Protein 3LFH (pdb70)

Secondary structure (DSSP, 8-state):
-PPEEEEEEEETTHHHHHHHHHHHHH---SSEEEEEE-TT--HHHHHHHHHHHHHHHHTTT-EEEEEESSSSSHHHHHHHHHHHHH--EEEES--HHHHHHHHHSTTTS-HHHHHHHHHHHHHHT--B-/---EEEEEEEETTHHHHHHHHHHHHH---SSEEEEEE-TT--HHHHHHHHHHHHHHHHHTT-EEEEEES-SSHHHHHHHHHHHTTS-EEEE-S--HHHHHHHHHTTTTS-HHHHHHHHHHHHHHT-EEE-GGGHHHHHHTTS--/---EEEEEEEETTHHHHHHHHHHHHH-SPSSEEEEEE-TT--HHHHHHHHHHHHHHHHHTT-EEEEEESSSSSHHHHHHHHHHHHSS-EEE-S--HHHHHHHHHSTTTS-HHHHHHHHHHHHHHT--EE-GGG-/--EEEEEEEETTHHHHHHHHHHHHH---SSEEEEEE-TT--HHHHHHHHHHHHHHHHHTTPEEEEEESSSSSHHHHHHHHHHHHS--EEE-S--HHHHHHHHHTTTTS-HHHHHHHHHHHHHHT--B-/---EEEEEEEETTHHHHHHHHHHHHH---SSEEEEEE-TT--HHHHHHHHHHHHHHHHTTT-EEEEEESSSSSHHHHHHHHHHHHS-EEEE-S--HHHHHHHHHSTTTS-HHHHHHHHHHHHHHT--EE-HHHHHTT-/-EEEEEEEETTHHHHHHHHHHHHH---SSEEEEEE-TT--HHHHHHHHHHHHHHHHHTT-EEEEEESSSSSHHHHHHHHHHTTS-EEEE-S--HHHHHHHHHSTTTS-HHHHHHHHHHHHHHT--EE--

Radius of gyration: 28.39 Å; Cα contacts (8 Å, |Δi|>4): 1639; chains: 6; bounding box: 80×61×81 Å

Structure (mmCIF, N/CA/C/O backbone):
data_3LFH
#
_entry.id   3LFH
#
_cell.length_a   56.162
_cell.length_b   106.018
_cell.length_c   70.798
_cell.angle_alpha   90.00
_cell.angle_beta   114.41
_cell.angle_gamma   90.00
#
_symmetry.space_group_name_H-M   'P 1 21 1'
#
loop_
_entity.id
_entity.type
_entity.pdbx_description
1 polymer 'Phosphotransferase system, mannose/fructose-specific component IIA'
2 water water
#
loop_
_atom_site.group_PDB
_atom_site.id
_atom_site.type_symbol
_atom_site.label_atom_id
_atom_site.label_alt_id
_atom_site.label_comp_id
_atom_site.label_asym_id
_atom_site.label_entity_id
_atom_site.label_seq_id
_atom_site.pdbx_PDB_ins_code
_atom_site.Cartn_x
_atom_site.Cartn_y
_atom_site.Cartn_z
_atom_site.occupancy
_atom_site.B_iso_or_equiv
_atom_site.auth_seq_id
_atom_site.auth_comp_id
_atom_site.auth_asym_id
_atom_site.auth_atom_id
_atom_site.pdbx_PDB_model_num
ATOM 1 N N . MET A 1 1 ? 23.693 20.189 12.082 1.00 58.16 1 MET A N 1
ATOM 2 C CA . MET A 1 1 ? 22.714 21.083 11.475 1.00 54.58 1 MET A CA 1
ATOM 3 C C . MET A 1 1 ? 22.820 21.055 9.953 1.00 48.80 1 MET A C 1
ATOM 4 O O . MET A 1 1 ? 23.916 21.131 9.400 1.00 53.04 1 MET A O 1
ATOM 9 N N . LYS A 1 2 ? 21.683 20.943 9.274 1.00 50.42 2 LYS A N 1
ATOM 10 C CA . LYS A 1 2 ? 21.677 21.002 7.816 1.00 50.51 2 LYS A CA 1
ATOM 11 C C . LYS A 1 2 ? 22.149 22.373 7.333 1.00 46.02 2 LYS A C 1
ATOM 12 O O . LYS A 1 2 ? 21.968 23.373 8.026 1.00 43.42 2 LYS A O 1
ATOM 18 N N . GLU A 1 3 ? 22.779 22.410 6.163 1.00 39.67 3 GLU A N 1
ATOM 19 C CA . GLU A 1 3 ? 23.156 23.679 5.548 1.00 45.44 3 GLU A CA 1
ATOM 20 C C . GLU A 1 3 ? 21.890 24.392 5.078 1.00 38.11 3 GLU A C 1
ATOM 21 O O . GLU A 1 3 ? 20.949 23.758 4.614 1.00 35.38 3 GLU A O 1
ATOM 23 N N . LYS A 1 4 ? 21.865 25.710 5.207 1.00 39.14 4 LYS A N 1
ATOM 24 C CA . LYS A 1 4 ? 20.653 26.458 4.876 1.00 35.13 4 LYS A CA 1
ATOM 25 C C . LYS A 1 4 ? 20.726 27.113 3.497 1.00 33.90 4 LYS A C 1
ATOM 26 O O . LYS A 1 4 ? 21.808 27.359 2.963 1.00 34.73 4 LYS A O 1
ATOM 32 N N . PHE A 1 5 ? 19.565 27.396 2.917 1.00 30.24 5 PHE A N 1
ATOM 33 C CA . PHE A 1 5 ? 19.511 28.091 1.643 1.00 28.46 5 PHE A CA 1
ATOM 34 C C . PHE A 1 5 ? 18.479 29.192 1.822 1.00 31.74 5 PHE A C 1
ATOM 35 O O . PHE A 1 5 ? 17.402 28.942 2.371 1.00 31.15 5 PHE A O 1
ATOM 43 N N . VAL A 1 6 ? 18.817 30.408 1.399 1.00 24.57 6 VAL A N 1
ATOM 44 C CA . VAL A 1 6 ? 17.904 31.544 1.560 1.00 25.96 6 VAL A CA 1
ATOM 45 C C . VAL A 1 6 ? 17.330 31.952 0.212 1.00 30.55 6 VAL A C 1
ATOM 46 O O . VAL A 1 6 ? 18.070 32.250 -0.726 1.00 29.17 6 VAL A O 1
ATOM 50 N N . LEU A 1 7 ? 16.004 31.955 0.113 1.00 23.54 7 LEU A N 1
ATOM 51 C CA . LEU A 1 7 ? 15.341 32.372 -1.108 1.00 22.41 7 LEU A CA 1
ATOM 52 C C . LEU A 1 7 ? 14.699 33.715 -0.800 1.00 29.67 7 LEU A C 1
ATOM 53 O O . LEU A 1 7 ? 13.925 33.818 0.149 1.00 28.61 7 LEU A O 1
ATOM 58 N N . ILE A 1 8 ? 15.056 34.746 -1.563 1.00 23.16 8 ILE A N 1
ATOM 59 C CA . ILE A 1 8 ? 14.453 36.065 -1.385 1.00 24.94 8 ILE A CA 1
ATOM 60 C C . ILE A 1 8 ? 13.382 36.277 -2.456 1.00 25.97 8 ILE A C 1
ATOM 61 O O . ILE A 1 8 ? 13.667 36.201 -3.651 1.00 26.24 8 ILE A O 1
ATOM 66 N N . ILE A 1 9 ? 12.140 36.524 -2.035 1.00 22.56 9 ILE A N 1
ATOM 67 C CA . ILE A 1 9 ? 11.054 36.699 -2.994 1.00 22.17 9 ILE A CA 1
ATOM 68 C C . ILE A 1 9 ? 10.423 38.060 -2.712 1.00 25.34 9 ILE A C 1
ATOM 69 O O . ILE A 1 9 ? 9.959 38.312 -1.601 1.00 25.85 9 ILE A O 1
ATOM 74 N N . THR A 1 10 ? 10.445 38.943 -3.704 1.00 25.03 10 THR A N 1
ATOM 75 C CA . THR A 1 10 ? 10.013 40.324 -3.503 1.00 23.68 10 THR A CA 1
ATOM 76 C C . THR A 1 10 ? 9.388 40.899 -4.761 1.00 22.50 10 THR A C 1
ATOM 77 O O . THR A 1 10 ? 9.437 40.289 -5.826 1.00 23.68 10 THR A O 1
ATOM 81 N N . HIS A 1 11 ? 8.825 42.097 -4.640 1.00 21.19 11 HIS A N 1
ATOM 82 C CA . HIS A 1 11 ? 8.383 42.847 -5.812 1.00 26.51 11 HIS A CA 1
ATOM 83 C C . HIS A 1 11 ? 9.561 43.431 -6.593 1.00 28.39 11 HIS A C 1
ATOM 84 O O . HIS A 1 11 ? 10.522 43.941 -6.005 1.00 23.41 11 HIS A O 1
ATOM 91 N N . GLY A 1 12 ? 9.485 43.369 -7.917 1.00 24.78 12 GLY A N 1
ATOM 92 C CA . GLY A 1 12 ? 10.519 43.960 -8.760 1.00 28.79 12 GLY A CA 1
ATOM 93 C C . GLY A 1 12 ? 11.949 43.610 -8.353 1.00 26.36 12 GLY A C 1
ATOM 94 O O . GLY A 1 12 ? 12.228 42.495 -7.945 1.00 24.89 12 GLY A O 1
ATOM 95 N N . ASP A 1 13 ? 12.855 44.576 -8.479 1.00 24.40 13 ASP A N 1
ATOM 96 C CA . ASP A 1 13 ? 14.273 44.350 -8.216 1.00 26.48 13 ASP A CA 1
ATOM 97 C C . ASP A 1 13 ? 14.653 44.527 -6.755 1.00 25.70 13 ASP A C 1
ATOM 98 O O . ASP A 1 13 ? 15.839 44.678 -6.439 1.00 26.14 13 ASP A O 1
ATOM 103 N N . PHE A 1 14 ? 13.674 44.526 -5.854 1.00 21.21 14 PHE A N 1
ATOM 104 C CA . PHE A 1 14 ? 14.002 44.776 -4.452 1.00 24.24 14 PHE A CA 1
ATOM 105 C C . PHE A 1 14 ? 14.962 43.713 -3.913 1.00 23.64 14 PHE A C 1
ATOM 106 O O . PHE A 1 14 ? 16.012 44.051 -3.357 1.00 22.24 14 PHE A O 1
ATOM 114 N N . GLY A 1 15 ? 14.609 42.441 -4.077 1.00 24.74 15 GLY A N 1
ATOM 115 C CA . GLY A 1 15 ? 15.464 41.359 -3.578 1.00 23.10 15 GLY A CA 1
ATOM 116 C C . GLY A 1 15 ? 16.846 41.366 -4.216 1.00 24.36 15 GLY A C 1
ATOM 117 O O . GLY A 1 15 ? 17.880 41.174 -3.537 1.00 22.54 15 GLY A O 1
ATOM 118 N N . LYS A 1 16 ? 16.881 41.581 -5.523 1.00 25.00 16 LYS A N 1
ATOM 119 C CA . LYS A 1 16 ? 18.152 41.664 -6.240 1.00 28.31 16 LYS A CA 1
ATOM 120 C C . LYS A 1 16 ? 19.016 42.763 -5.647 1.00 27.51 16 LYS A C 1
ATOM 121 O O . LYS A 1 16 ? 20.211 42.569 -5.375 1.00 24.58 16 LYS A O 1
ATOM 125 N N . GLY A 1 17 ? 18.411 43.929 -5.445 1.00 23.85 17 GLY A N 1
ATOM 126 C CA . GLY A 1 17 ? 19.146 45.063 -4.914 1.00 23.60 17 GLY A CA 1
ATOM 127 C C . GLY A 1 17 ? 19.548 44.890 -3.462 1.00 24.31 17 GLY A C 1
ATOM 128 O O . GLY A 1 17 ? 20.649 45.293 -3.059 1.00 23.17 17 GLY A O 1
ATOM 129 N N . LEU A 1 18 ? 18.661 44.303 -2.661 1.00 22.03 18 LEU A N 1
ATOM 130 C CA . LEU A 1 18 ? 18.969 44.037 -1.258 1.00 22.72 18 LEU A CA 1
ATOM 131 C C . LEU A 1 18 ? 20.179 43.121 -1.146 1.00 24.34 18 LEU A C 1
ATOM 132 O O . LEU A 1 18 ? 21.076 43.359 -0.319 1.00 23.83 18 LEU A O 1
ATOM 137 N N . LEU A 1 19 ? 20.201 42.069 -1.958 1.00 22.28 19 LEU A N 1
ATOM 138 C CA . LEU A 1 19 ? 21.346 41.143 -1.931 1.00 25.05 19 LEU A CA 1
ATOM 139 C C . LEU A 1 19 ? 22.637 41.853 -2.362 1.00 26.20 19 LEU A C 1
ATOM 140 O O . LEU A 1 19 ? 23.677 41.719 -1.706 1.00 24.84 19 LEU A O 1
ATOM 145 N N . SER A 1 20 ? 22.567 42.594 -3.465 1.00 24.49 20 SER A N 1
ATOM 146 C CA . SER A 1 20 ? 23.689 43.443 -3.919 1.00 26.25 20 SER A CA 1
ATOM 147 C C . SER A 1 20 ? 24.252 44.298 -2.792 1.00 26.71 20 SER A C 1
ATOM 148 O O . SER A 1 20 ? 25.473 44.311 -2.559 1.00 24.94 20 SER A O 1
ATOM 151 N N . GLY A 1 21 ? 23.367 45.019 -2.103 1.00 22.82 21 GLY A N 1
ATOM 152 C CA . GLY A 1 21 ? 23.725 45.848 -0.966 1.00 24.46 21 GLY A CA 1
ATOM 153 C C . GLY A 1 21 ? 24.391 45.086 0.168 1.00 23.37 21 GLY A C 1
ATOM 154 O O . GLY A 1 21 ? 25.423 45.521 0.713 1.00 21.56 21 GLY A O 1
ATOM 155 N N . ALA A 1 22 ? 23.790 43.964 0.552 1.00 22.26 22 ALA A N 1
ATOM 156 C CA . ALA A 1 22 ? 24.382 43.106 1.578 1.00 24.64 22 ALA A CA 1
ATOM 157 C C . ALA A 1 22 ? 25.771 42.644 1.166 1.00 24.31 22 ALA A C 1
ATOM 158 O O . ALA A 1 22 ? 26.670 42.565 1.999 1.00 25.92 22 ALA A O 1
ATOM 160 N N . GLU A 1 23 ? 25.941 42.342 -0.115 1.00 22.19 23 GLU A N 1
ATOM 161 C CA . GLU A 1 23 ? 27.213 41.795 -0.584 1.00 23.73 23 GLU A CA 1
ATOM 162 C C . GLU A 1 23 ? 28.323 42.847 -0.589 1.00 24.23 23 GLU A C 1
ATOM 163 O O . GLU A 1 23 ? 29.501 42.499 -0.465 1.00 23.65 23 GLU A O 1
ATOM 169 N N . VAL A 1 24 ? 27.952 44.125 -0.715 1.00 21.61 24 VAL A N 1
ATOM 170 C CA . VAL A 1 24 ? 28.914 45.221 -0.485 1.00 21.05 24 VAL A CA 1
ATOM 171 C C . VAL A 1 24 ? 29.482 45.122 0.932 1.00 26.06 24 VAL A C 1
ATOM 172 O O . VAL A 1 24 ? 30.665 45.350 1.162 1.00 24.81 24 VAL A O 1
ATOM 176 N N . ILE A 1 25 ? 28.629 44.764 1.883 1.00 20.87 25 ILE A N 1
ATOM 177 C CA . ILE A 1 25 ? 29.014 44.690 3.273 1.00 21.28 25 ILE A CA 1
ATOM 178 C C . ILE A 1 25 ? 29.772 43.399 3.615 1.00 21.84 25 ILE A C 1
ATOM 179 O O . ILE A 1 25 ? 30.835 43.471 4.222 1.00 24.24 25 ILE A O 1
ATOM 184 N N . ILE A 1 26 ? 29.234 42.242 3.220 1.00 20.98 26 ILE A N 1
ATOM 185 C CA . ILE A 1 26 ? 29.773 40.946 3.681 1.00 23.09 26 ILE A CA 1
ATOM 186 C C . ILE A 1 26 ? 30.338 40.028 2.595 1.00 20.11 26 ILE A C 1
ATOM 187 O O . ILE A 1 26 ? 30.688 38.867 2.862 1.00 23.93 26 ILE A O 1
ATOM 192 N N . GLY A 1 27 ? 30.467 40.542 1.380 1.00 22.72 27 GLY A N 1
ATOM 193 C CA . GLY A 1 27 ? 30.997 39.761 0.278 1.00 25.42 27 GLY A CA 1
ATOM 194 C C . GLY A 1 27 ? 29.981 38.885 -0.436 1.00 26.44 27 GLY A C 1
ATOM 195 O O . GLY A 1 27 ? 28.846 38.709 0.035 1.00 24.06 27 GLY A O 1
ATOM 196 N N . LYS A 1 28 ? 30.398 38.330 -1.573 1.00 24.71 28 LYS A N 1
ATOM 197 C CA . LYS A 1 28 ? 29.520 37.523 -2.420 1.00 28.16 28 LYS A CA 1
ATOM 198 C C . LYS A 1 28 ? 29.005 36.286 -1.703 1.00 31.86 28 LYS A C 1
ATOM 199 O O . LYS A 1 28 ? 29.776 35.539 -1.084 1.00 28.75 28 LYS A O 1
ATOM 205 N N . GLN A 1 29 ? 27.701 36.068 -1.822 1.00 28.92 29 GLN A N 1
ATOM 206 C CA . GLN A 1 29 ? 27.020 34.960 -1.170 1.00 31.06 29 GLN A CA 1
ATOM 207 C C . GLN A 1 29 ? 26.850 33.772 -2.097 1.00 32.66 29 GLN A C 1
ATOM 208 O O . GLN A 1 29 ? 26.637 33.934 -3.300 1.00 37.03 29 GLN A O 1
ATOM 214 N N . GLU A 1 30 ? 26.947 32.583 -1.516 1.00 29.50 30 GLU A N 1
ATOM 215 C CA . GLU A 1 30 ? 26.434 31.375 -2.131 1.00 37.65 30 GLU A CA 1
ATOM 216 C C . GLU A 1 30 ? 25.192 31.013 -1.313 1.00 33.43 30 GLU A C 1
ATOM 217 O O . GLU A 1 30 ? 24.990 31.540 -0.216 1.00 42.61 30 GLU A O 1
ATOM 220 N N . ASN A 1 31 ? 24.358 30.134 -1.838 1.00 39.51 31 ASN A N 1
ATOM 221 C CA . ASN A 1 31 ? 23.195 29.699 -1.078 1.00 36.93 31 ASN A CA 1
ATOM 222 C C . ASN A 1 31 ? 22.183 30.822 -0.800 1.00 29.71 31 ASN A C 1
ATOM 223 O O . ASN A 1 31 ? 21.430 30.740 0.163 1.00 29.35 31 ASN A O 1
ATOM 228 N N . VAL A 1 32 ? 22.193 31.865 -1.626 1.00 28.30 32 VAL A N 1
ATOM 229 C CA . VAL A 1 32 ? 21.114 32.861 -1.622 1.00 31.31 32 VAL A CA 1
ATOM 230 C C . VAL A 1 32 ? 20.647 33.067 -3.054 1.00 34.86 32 VAL A C 1
ATOM 231 O O . VAL A 1 32 ? 21.463 33.285 -3.953 1.00 33.71 32 VAL A O 1
ATOM 235 N N . HIS A 1 33 ? 19.339 32.989 -3.275 1.00 27.26 33 HIS A N 1
ATOM 236 C CA . HIS A 1 33 ? 18.795 33.218 -4.596 1.00 27.40 33 HIS A CA 1
ATOM 237 C C . HIS A 1 33 ? 17.668 34.249 -4.496 1.00 27.69 33 HIS A C 1
ATOM 238 O O . HIS A 1 33 ? 16.955 34.287 -3.499 1.00 27.98 33 HIS A O 1
ATOM 245 N N . THR A 1 34 ? 17.517 35.075 -5.524 1.00 24.48 34 THR A N 1
ATOM 246 C CA . THR A 1 34 ? 16.453 36.074 -5.531 1.00 21.46 34 THR A CA 1
ATOM 247 C C . THR A 1 34 ? 15.477 35.848 -6.680 1.00 29.60 34 THR A C 1
ATOM 248 O O . THR A 1 34 ? 15.865 35.489 -7.794 1.00 23.85 34 THR A O 1
ATOM 252 N N . VAL A 1 35 ? 14.202 36.065 -6.383 1.00 24.65 35 VAL A N 1
ATOM 253 C CA . VAL A 1 35 ? 13.144 35.977 -7.373 1.00 21.59 35 VAL A CA 1
ATOM 254 C C . VAL A 1 35 ? 12.331 37.255 -7.224 1.00 21.09 35 VAL A C 1
ATOM 255 O O . VAL A 1 35 ? 11.883 37.578 -6.129 1.00 25.79 35 VAL A O 1
ATOM 259 N N . GLY A 1 36 ? 12.171 37.989 -8.314 1.00 23.66 36 GLY A N 1
ATOM 260 C CA . GLY A 1 36 ? 11.413 39.224 -8.281 1.00 26.48 36 GLY A CA 1
ATOM 261 C C . GLY A 1 36 ? 10.140 39.127 -9.096 1.00 29.84 36 GLY A C 1
ATOM 262 O O . GLY A 1 36 ? 10.150 38.626 -10.220 1.00 31.48 36 GLY A O 1
ATOM 263 N N . LEU A 1 37 ? 9.041 39.605 -8.523 1.00 23.98 37 LEU A N 1
ATOM 264 C CA . LEU A 1 37 ? 7.775 39.689 -9.252 1.00 29.54 37 LEU A CA 1
ATOM 265 C C . LEU A 1 37 ? 7.614 41.067 -9.874 1.00 24.78 37 LEU A C 1
ATOM 266 O O . LEU A 1 37 ? 7.441 42.064 -9.175 1.00 25.80 37 LEU A O 1
ATOM 271 N N . ASN A 1 38 ? 7.670 41.114 -11.201 1.00 29.99 38 ASN A N 1
ATOM 272 C CA . ASN A 1 38 ? 7.550 42.358 -11.951 1.00 29.89 38 ASN A CA 1
ATOM 273 C C . ASN A 1 38 ? 6.133 42.544 -12.485 1.00 27.96 38 ASN A C 1
ATOM 274 O O . ASN A 1 38 ? 5.392 41.576 -12.606 1.00 26.19 38 ASN A O 1
ATOM 279 N N . LEU A 1 39 ? 5.743 43.779 -12.781 1.00 30.72 39 LEU A N 1
ATOM 280 C CA . LEU A 1 39 ? 4.496 43.978 -13.518 1.00 29.54 39 LEU A CA 1
ATOM 281 C C . LEU A 1 39 ? 4.605 43.164 -14.787 1.00 30.17 39 LEU A C 1
ATOM 282 O O . LEU A 1 39 ? 5.647 43.198 -15.460 1.00 27.95 39 LEU A O 1
ATOM 287 N N . GLY A 1 40 ? 3.543 42.432 -15.119 1.00 31.21 40 GLY A N 1
ATOM 288 C CA . GLY A 1 40 ? 3.530 41.638 -16.330 1.00 31.77 40 GLY A CA 1
ATOM 289 C C . GLY A 1 40 ? 3.976 40.199 -16.132 1.00 32.01 40 GLY A C 1
ATOM 290 O O . GLY A 1 40 ? 3.933 39.407 -17.072 1.00 31.68 40 GLY A O 1
ATOM 291 N N . ASP A 1 41 ? 4.421 39.855 -14.922 1.00 28.68 41 ASP A N 1
ATOM 292 C CA . ASP A 1 41 ? 4.743 38.468 -14.607 1.00 29.69 41 ASP A CA 1
ATOM 293 C C . ASP A 1 41 ? 3.475 37.727 -14.222 1.00 31.39 41 ASP A C 1
ATOM 294 O O . ASP A 1 41 ? 2.669 38.237 -13.445 1.00 34.76 41 ASP A O 1
ATOM 299 N N . ASN A 1 42 ? 3.301 36.526 -14.757 1.00 32.20 42 ASN A N 1
ATOM 300 C CA . ASN A 1 42 ? 2.201 35.670 -14.333 1.00 32.64 42 ASN A CA 1
ATOM 301 C C . ASN A 1 42 ? 2.569 34.964 -13.029 1.00 27.90 42 ASN A C 1
ATOM 302 O O . ASN A 1 42 ? 3.553 34.233 -12.968 1.00 29.64 42 ASN A O 1
ATOM 307 N N . ILE A 1 43 ? 1.775 35.188 -11.986 1.00 29.82 43 ILE A N 1
ATOM 308 C CA . ILE A 1 43 ? 2.113 34.710 -10.649 1.00 26.61 43 ILE A CA 1
ATOM 309 C C . ILE A 1 43 ? 2.224 33.201 -10.600 1.00 32.86 43 ILE A C 1
ATOM 310 O O . ILE A 1 43 ? 3.009 32.659 -9.825 1.00 31.45 43 ILE A O 1
ATOM 315 N N . GLU A 1 44 ? 1.426 32.512 -11.416 1.00 31.83 44 GLU A N 1
ATOM 316 C CA . GLU A 1 44 ? 1.463 31.054 -11.420 1.00 34.60 44 GLU A CA 1
ATOM 317 C C . GLU A 1 44 ? 2.738 30.544 -12.084 1.00 33.22 44 GLU A C 1
ATOM 318 O O . GLU A 1 44 ? 3.285 29.513 -11.696 1.00 34.75 44 GLU A O 1
ATOM 324 N N . VAL A 1 45 ? 3.220 31.273 -13.082 1.00 33.11 45 VAL A N 1
ATOM 325 C CA . VAL A 1 45 ? 4.503 30.936 -13.696 1.00 33.43 45 VAL A CA 1
ATOM 326 C C . VAL A 1 45 ? 5.642 31.120 -12.693 1.00 36.92 45 VAL A C 1
ATOM 327 O O . VAL A 1 45 ? 6.528 30.267 -12.570 1.00 36.16 45 VAL A O 1
ATOM 331 N N . VAL A 1 46 ? 5.602 32.226 -11.955 1.00 31.75 46 VAL A N 1
ATOM 332 C CA . VAL A 1 46 ? 6.620 32.493 -10.943 1.00 30.32 46 VAL A CA 1
ATOM 333 C C . VAL A 1 46 ? 6.532 31.467 -9.818 1.00 32.27 46 VAL A C 1
ATOM 334 O O . VAL A 1 46 ? 7.554 30.995 -9.315 1.00 30.31 46 VAL A O 1
ATOM 338 N N . ARG A 1 47 ? 5.311 31.096 -9.440 1.00 31.48 47 ARG A N 1
ATOM 339 C CA . ARG A 1 47 ? 5.134 30.115 -8.375 1.00 32.17 47 ARG A CA 1
ATOM 340 C C . ARG A 1 47 ? 5.802 28.791 -8.753 1.00 34.40 47 ARG A C 1
ATOM 341 O O . ARG A 1 47 ? 6.483 28.165 -7.943 1.00 31.66 47 ARG A O 1
ATOM 349 N N . LYS A 1 48 ? 5.605 28.368 -9.996 1.00 36.29 48 LYS A N 1
ATOM 350 C CA . LYS A 1 48 ? 6.170 27.099 -10.446 1.00 40.63 48 LYS A CA 1
ATOM 351 C C . LYS A 1 48 ? 7.696 27.141 -10.484 1.00 38.49 48 LYS A C 1
ATOM 352 O O . LYS A 1 48 ? 8.359 26.140 -10.206 1.00 38.80 48 LYS A O 1
ATOM 356 N N . GLU A 1 49 ? 8.255 28.303 -10.821 1.00 37.32 49 GLU A N 1
ATOM 357 C CA . GLU A 1 49 ? 9.706 28.475 -10.812 1.00 37.13 49 GLU A CA 1
ATOM 358 C C . GLU A 1 49 ? 10.273 28.417 -9.394 1.00 36.59 49 GLU A C 1
ATOM 359 O O . GLU A 1 49 ? 11.334 27.830 -9.155 1.00 35.45 49 GLU A O 1
ATOM 361 N N . VAL A 1 50 ? 9.571 29.044 -8.456 1.00 34.84 50 VAL A N 1
ATOM 362 C CA . VAL A 1 50 ? 9.973 29.010 -7.058 1.00 30.56 50 VAL A CA 1
ATOM 363 C C . VAL A 1 50 ? 9.907 27.566 -6.545 1.00 36.08 50 VAL A C 1
ATOM 364 O O . VAL A 1 50 ? 10.819 27.088 -5.874 1.00 31.50 50 VAL A O 1
ATOM 368 N N . GLU A 1 51 ? 8.830 26.865 -6.877 1.00 32.51 51 GLU A N 1
ATOM 369 C CA . GLU A 1 51 ? 8.697 25.486 -6.434 1.00 35.01 51 GLU A CA 1
ATOM 370 C C . GLU A 1 51 ? 9.853 24.642 -6.970 1.00 32.76 51 GLU A C 1
ATOM 371 O O . GLU A 1 51 ? 10.419 23.808 -6.258 1.00 34.95 51 GLU A O 1
ATOM 377 N N . LYS A 1 52 ? 10.201 24.875 -8.229 1.00 38.71 52 LYS A N 1
ATOM 378 C CA . LYS A 1 52 ? 11.318 24.187 -8.866 1.00 40.34 52 LYS A CA 1
ATOM 379 C C . LYS A 1 52 ? 12.585 24.348 -8.026 1.00 37.33 52 LYS A C 1
ATOM 380 O O . LYS A 1 52 ? 13.323 23.382 -7.787 1.00 39.27 52 LYS A O 1
ATOM 386 N N . ILE A 1 53 ? 12.841 25.576 -7.585 1.00 39.39 53 ILE A N 1
ATOM 387 C CA . ILE A 1 53 ? 14.034 25.867 -6.791 1.00 36.75 53 ILE A CA 1
ATOM 388 C C . ILE A 1 53 ? 14.008 25.157 -5.447 1.00 36.92 53 ILE A C 1
ATOM 389 O O . ILE A 1 53 ? 15.022 24.629 -4.990 1.00 37.68 53 ILE A O 1
ATOM 394 N N . ILE A 1 54 ? 12.843 25.146 -4.810 1.00 37.03 54 ILE A N 1
ATOM 395 C CA . ILE A 1 54 ? 12.727 24.560 -3.482 1.00 34.81 54 ILE A CA 1
ATOM 396 C C . ILE A 1 54 ? 12.959 23.044 -3.514 1.00 38.06 54 ILE A C 1
ATOM 397 O O . ILE A 1 54 ? 13.741 22.513 -2.723 1.00 36.92 54 ILE A O 1
ATOM 402 N N . LYS A 1 55 ? 12.287 22.362 -4.435 1.00 39.70 55 LYS A N 1
ATOM 403 C CA . LYS A 1 55 ? 12.485 20.927 -4.614 1.00 42.08 55 LYS A CA 1
ATOM 404 C C . LYS A 1 55 ? 13.960 20.607 -4.844 1.00 43.33 55 LYS A C 1
ATOM 405 O O . LYS A 1 55 ? 14.523 19.720 -4.197 1.00 47.95 55 LYS A O 1
ATOM 411 N N . GLU A 1 56 ? 14.589 21.338 -5.760 1.00 41.62 56 GLU A N 1
ATOM 412 C CA . GLU A 1 56 ? 16.002 21.121 -6.063 1.00 44.06 56 GLU A CA 1
ATOM 413 C C . GLU A 1 56 ? 16.876 21.218 -4.820 1.00 48.40 56 GLU A C 1
ATOM 414 O O . GLU A 1 56 ? 17.792 20.421 -4.631 1.00 46.88 56 GLU A O 1
ATOM 416 N N . LYS A 1 57 ? 16.592 22.201 -3.973 1.00 44.25 57 LYS A N 1
ATOM 417 C CA . LYS A 1 57 ? 17.386 22.413 -2.772 1.00 42.94 57 LYS A CA 1
ATOM 418 C C . LYS A 1 57 ? 17.072 21.389 -1.690 1.00 44.54 57 LYS A C 1
ATOM 419 O O . LYS A 1 57 ? 17.964 20.937 -0.981 1.00 48.27 57 LYS A O 1
ATOM 425 N N . LEU A 1 58 ? 15.805 21.018 -1.564 1.00 43.73 58 LEU A N 1
ATOM 426 C CA . LEU A 1 58 ? 15.442 19.969 -0.629 1.00 48.51 58 LEU A CA 1
ATOM 427 C C . LEU A 1 58 ? 16.181 18.693 -1.022 1.00 50.06 58 LEU A C 1
ATOM 428 O O . LEU A 1 58 ? 16.754 18.014 -0.170 1.00 49.50 58 LEU A O 1
ATOM 433 N N . GLN A 1 59 ? 16.183 18.396 -2.321 1.00 48.49 59 GLN A N 1
ATOM 434 C CA . GLN A 1 59 ? 16.886 17.231 -2.856 1.00 52.35 59 GLN A CA 1
ATOM 435 C C . GLN A 1 59 ? 18.394 17.294 -2.613 1.00 55.59 59 GLN A C 1
ATOM 436 O O . GLN A 1 59 ? 19.092 16.293 -2.764 1.00 60.39 59 GLN A O 1
ATOM 438 N N . GLU A 1 60 ? 18.895 18.470 -2.245 1.00 51.85 60 GLU A N 1
ATOM 439 C CA . GLU A 1 60 ? 20.296 18.613 -1.865 1.00 54.62 60 GLU A CA 1
ATOM 440 C C . GLU A 1 60 ? 20.431 18.581 -0.349 1.00 48.08 60 GLU A C 1
ATOM 441 O O . GLU A 1 60 ? 21.472 18.928 0.197 1.00 51.43 60 GLU A O 1
ATOM 447 N N . ASP A 1 61 ? 19.356 18.173 0.317 1.00 51.92 61 ASP A N 1
ATOM 448 C CA . ASP A 1 61 ? 19.319 18.076 1.773 1.00 52.94 61 ASP A CA 1
ATOM 449 C C . ASP A 1 61 ? 19.557 19.425 2.452 1.00 55.23 61 ASP A C 1
ATOM 450 O O . ASP A 1 61 ? 20.237 19.504 3.479 1.00 56.07 61 ASP A O 1
ATOM 455 N N . LYS A 1 62 ? 18.996 20.485 1.878 1.00 51.16 62 LYS A N 1
ATOM 456 C CA . LYS A 1 62 ? 19.140 21.813 2.458 1.00 43.99 62 LYS A CA 1
ATOM 457 C C . LYS A 1 62 ? 17.888 22.236 3.213 1.00 36.56 62 LYS A C 1
ATOM 458 O O . LYS A 1 62 ? 16.779 21.815 2.883 1.00 41.28 62 LYS A O 1
ATOM 464 N N . GLU A 1 63 ? 18.082 23.056 4.239 1.00 36.89 63 GLU A N 1
ATOM 465 C CA . GLU A 1 63 ? 16.980 23.656 4.966 1.00 40.74 63 GLU A CA 1
ATOM 466 C C . GLU A 1 63 ? 16.724 25.034 4.365 1.00 40.92 63 GLU A C 1
ATOM 467 O O . GLU A 1 63 ? 17.660 25.811 4.176 1.00 37.23 63 GLU A O 1
ATOM 473 N N . ILE A 1 64 ? 15.464 25.337 4.078 1.00 37.44 64 ILE A N 1
ATOM 474 C CA . ILE A 1 64 ? 15.141 26.529 3.299 1.00 35.45 64 ILE A CA 1
ATOM 475 C C . ILE A 1 64 ? 14.442 27.605 4.115 1.00 36.53 64 ILE A C 1
ATOM 476 O O . ILE A 1 64 ? 13.475 27.332 4.833 1.00 30.03 64 ILE A O 1
ATOM 481 N N . ILE A 1 65 ? 14.972 28.824 4.018 1.00 27.55 65 ILE A N 1
ATOM 482 C CA . ILE A 1 65 ? 14.358 30.006 4.603 1.00 29.28 65 ILE A CA 1
ATOM 483 C C . ILE A 1 65 ? 13.899 30.907 3.468 1.00 29.97 65 ILE A C 1
ATOM 484 O O . ILE A 1 65 ? 14.680 31.262 2.583 1.00 28.81 65 ILE A O 1
ATOM 489 N N . ILE A 1 66 ? 12.631 31.291 3.482 1.00 27.43 66 ILE A N 1
ATOM 490 C CA . ILE A 1 66 ? 12.169 32.244 2.494 1.00 27.16 66 ILE A CA 1
ATOM 491 C C . ILE A 1 66 ? 12.002 33.591 3.162 1.00 29.42 66 ILE A C 1
ATOM 492 O O . ILE A 1 66 ? 11.312 33.715 4.178 1.00 25.37 66 ILE A O 1
ATOM 497 N N . VAL A 1 67 ? 12.656 34.602 2.604 1.00 25.16 67 VAL A N 1
ATOM 498 C CA A VAL A 1 67 ? 12.523 35.949 3.103 0.40 22.01 67 VAL A CA 1
ATOM 499 C CA B VAL A 1 67 ? 12.501 35.957 3.117 0.60 21.99 67 VAL A CA 1
ATOM 500 C C . VAL A 1 67 ? 11.701 36.769 2.102 1.00 21.46 67 VAL A C 1
ATOM 501 O O . VAL A 1 67 ? 11.962 36.729 0.903 1.00 24.36 67 VAL A O 1
ATOM 508 N N . VAL A 1 68 ? 10.703 37.498 2.587 1.00 22.50 68 VAL A N 1
ATOM 509 C CA A VAL A 1 68 ? 9.843 38.232 1.661 0.42 21.03 68 VAL A CA 1
ATOM 510 C CA B VAL A 1 68 ? 9.744 38.205 1.737 0.58 21.01 68 VAL A CA 1
ATOM 511 C C . VAL A 1 68 ? 9.749 39.697 2.036 1.00 21.20 68 VAL A C 1
ATOM 512 O O . VAL A 1 68 ? 9.999 40.082 3.169 1.00 21.14 68 VAL A O 1
ATOM 519 N N . ASP A 1 69 ? 9.425 40.524 1.048 1.00 24.84 69 ASP A N 1
ATOM 520 C CA . ASP A 1 69 ? 9.456 41.967 1.278 1.00 25.53 69 ASP A CA 1
ATOM 521 C C . ASP A 1 69 ? 8.310 42.483 2.139 1.00 22.82 69 ASP A C 1
ATOM 522 O O . ASP A 1 69 ? 8.512 43.307 3.021 1.00 22.93 69 ASP A O 1
ATOM 527 N N . LEU A 1 70 ? 7.113 41.975 1.884 1.00 26.13 70 LEU A N 1
ATOM 528 C CA . LEU A 1 70 ? 5.912 42.627 2.363 1.00 25.25 70 LEU A CA 1
ATOM 529 C C . LEU A 1 70 ? 4.923 41.556 2.776 1.00 30.36 70 LEU A C 1
ATOM 530 O O . LEU A 1 70 ? 4.702 40.600 2.032 1.00 34.06 70 LEU A O 1
ATOM 535 N N . PHE A 1 71 ? 4.339 41.706 3.959 1.00 24.85 71 PHE A N 1
ATOM 536 C CA . PHE A 1 71 ? 3.247 40.836 4.380 1.00 28.53 71 PHE A CA 1
ATOM 537 C C . PHE A 1 71 ? 2.044 41.162 3.504 1.00 35.42 71 PHE A C 1
ATOM 538 O O . PHE A 1 71 ? 1.502 42.269 3.566 1.00 35.39 71 PHE A O 1
ATOM 546 N N . GLY A 1 72 ? 1.631 40.208 2.675 1.00 36.79 72 GLY A N 1
ATOM 547 C CA . GLY A 1 72 ? 0.579 40.463 1.706 1.00 37.21 72 GLY A CA 1
ATOM 548 C C . GLY A 1 72 ? 1.167 40.769 0.341 1.00 34.66 72 GLY A C 1
ATOM 549 O O . GLY A 1 72 ? 2.272 41.302 0.225 1.00 41.18 72 GLY A O 1
ATOM 550 N N . GLY A 1 73 ? 0.433 40.442 -0.710 1.00 38.43 73 GLY A N 1
ATOM 551 C CA . GLY A 1 73 ? 0.968 40.617 -2.043 1.00 32.85 73 GLY A CA 1
ATOM 552 C C . GLY A 1 73 ? 1.439 39.296 -2.610 1.00 28.61 73 GLY A C 1
ATOM 553 O O . GLY A 1 73 ? 1.548 38.303 -1.897 1.00 31.56 73 GLY A O 1
ATOM 554 N N . SER A 1 74 ? 1.720 39.288 -3.900 1.00 30.24 74 SER A N 1
ATOM 555 C CA . SER A 1 74 ? 1.966 38.045 -4.609 1.00 37.18 74 SER A CA 1
ATOM 556 C C . SER A 1 74 ? 3.213 37.316 -4.134 1.00 30.71 74 SER A C 1
ATOM 557 O O . SER A 1 74 ? 3.198 36.107 -3.995 1.00 30.55 74 SER A O 1
ATOM 560 N N . PRO A 1 75 ? 4.307 38.050 -3.875 1.00 32.12 75 PRO A N 1
ATOM 561 C CA . PRO A 1 75 ? 5.474 37.316 -3.370 1.00 25.92 75 PRO A CA 1
ATOM 562 C C . PRO A 1 75 ? 5.143 36.587 -2.068 1.00 24.85 75 PRO A C 1
ATOM 563 O O . PRO A 1 75 ? 5.524 35.442 -1.884 1.00 27.29 75 PRO A O 1
ATOM 567 N N . PHE A 1 76 ? 4.426 37.246 -1.169 1.00 24.25 76 PHE A N 1
ATOM 568 C CA . PHE A 1 76 ? 4.056 36.631 0.098 1.00 25.05 76 PHE A CA 1
ATOM 569 C C . PHE A 1 76 ? 3.149 35.408 -0.165 1.00 26.72 76 PHE A C 1
ATOM 570 O O . PHE A 1 76 ? 3.322 34.343 0.445 1.00 25.17 76 PHE A O 1
ATOM 578 N N . ASN A 1 77 ? 2.206 35.576 -1.082 1.00 27.45 77 ASN A N 1
ATOM 579 C CA . ASN A 1 77 ? 1.261 34.501 -1.389 1.00 30.33 77 ASN A CA 1
ATOM 580 C C . ASN A 1 77 ? 1.994 33.276 -1.931 1.00 32.07 77 ASN A C 1
ATOM 581 O O . ASN A 1 77 ? 1.662 32.138 -1.590 1.00 33.88 77 ASN A O 1
ATOM 586 N N . ILE A 1 78 ? 3.018 33.510 -2.746 1.00 29.55 78 ILE A N 1
ATOM 587 C CA . ILE A 1 78 ? 3.889 32.415 -3.178 1.00 28.15 78 ILE A CA 1
ATOM 588 C C . ILE A 1 78 ? 4.622 31.740 -2.023 1.00 33.63 78 ILE A C 1
ATOM 589 O O . ILE A 1 78 ? 4.643 30.511 -1.931 1.00 30.84 78 ILE A O 1
ATOM 594 N N . ALA A 1 79 ? 5.222 32.541 -1.138 1.00 28.02 79 ALA A N 1
ATOM 595 C CA . ALA A 1 79 ? 5.925 32.000 0.009 1.00 28.74 79 ALA A CA 1
ATOM 596 C C . ALA A 1 79 ? 4.981 31.160 0.866 1.00 31.99 79 ALA A C 1
ATOM 597 O O . ALA A 1 79 ? 5.338 30.063 1.288 1.00 30.91 79 ALA A O 1
ATOM 599 N N . LEU A 1 80 ? 3.776 31.670 1.107 1.00 31.27 80 LEU A N 1
ATOM 600 C CA . LEU A 1 80 ? 2.803 30.937 1.915 1.00 34.96 80 LEU A CA 1
ATOM 601 C C . LEU A 1 80 ? 2.465 29.604 1.268 1.00 34.86 80 LEU A C 1
ATOM 602 O O . LEU A 1 80 ? 2.336 28.588 1.957 1.00 37.48 80 LEU A O 1
ATOM 607 N N . SER A 1 81 ? 2.310 29.607 -0.053 1.00 33.45 81 SER A N 1
ATOM 608 C CA . SER A 1 81 ? 1.958 28.376 -0.755 1.00 37.51 81 SER A CA 1
ATOM 609 C C . SER A 1 81 ? 3.079 27.343 -0.645 1.00 39.44 81 SER A C 1
ATOM 610 O O . SER A 1 81 ? 2.814 26.139 -0.584 1.00 38.36 81 SER A O 1
ATOM 613 N N . MET A 1 82 ? 4.325 27.815 -0.587 1.00 35.88 82 MET A N 1
ATOM 614 C CA . MET A 1 82 ? 5.479 26.941 -0.388 1.00 34.80 82 MET A CA 1
ATOM 615 C C . MET A 1 82 ? 5.562 26.413 1.041 1.00 37.72 82 MET A C 1
ATOM 616 O O . MET A 1 82 ? 6.044 25.301 1.280 1.00 38.66 82 MET A O 1
ATOM 621 N N . MET A 1 83 ? 5.121 27.215 2.005 1.00 32.47 83 MET A N 1
ATOM 622 C CA . MET A 1 83 ? 5.109 26.747 3.383 1.00 35.64 83 MET A CA 1
ATOM 623 C C . MET A 1 83 ? 4.006 25.704 3.545 1.00 37.76 83 MET A C 1
ATOM 624 O O . MET A 1 83 ? 4.166 24.719 4.264 1.00 42.52 83 MET A O 1
ATOM 629 N N . LYS A 1 84 ? 2.885 25.926 2.871 1.00 37.82 84 LYS A N 1
ATOM 630 C CA . LYS A 1 84 ? 1.793 24.966 2.933 1.00 45.47 84 LYS A CA 1
ATOM 631 C C . LYS A 1 84 ? 2.267 23.594 2.450 1.00 47.37 84 LYS A C 1
ATOM 632 O O . LYS A 1 84 ? 2.008 22.577 3.095 1.00 52.25 84 LYS A O 1
ATOM 638 N N . GLU A 1 85 ? 2.990 23.579 1.335 1.00 41.62 85 GLU A N 1
ATOM 639 C CA . GLU A 1 85 ? 3.401 22.332 0.688 1.00 46.49 85 GLU A CA 1
ATOM 640 C C . GLU A 1 85 ? 4.702 21.731 1.211 1.00 45.84 85 GLU A C 1
ATOM 641 O O . GLU A 1 85 ? 4.802 20.512 1.386 1.00 43.44 85 GLU A O 1
ATOM 647 N N . TYR A 1 86 ? 5.699 22.578 1.458 1.00 40.55 86 TYR A N 1
ATOM 648 C CA . TYR A 1 86 ? 7.057 22.102 1.718 1.00 41.61 86 TYR A CA 1
ATOM 649 C C . TYR A 1 86 ? 7.626 22.386 3.108 1.00 41.91 86 TYR A C 1
ATOM 650 O O . TYR A 1 86 ? 8.746 21.977 3.405 1.00 39.66 86 TYR A O 1
ATOM 659 N N . ASP A 1 87 ? 6.876 23.088 3.951 1.00 39.12 87 ASP A N 1
ATOM 660 C CA . ASP A 1 87 ? 7.278 23.272 5.347 1.00 45.15 87 ASP A CA 1
ATOM 661 C C . ASP A 1 87 ? 8.585 24.055 5.481 1.00 40.48 87 ASP A C 1
ATOM 662 O O . ASP A 1 87 ? 9.340 23.864 6.428 1.00 45.48 87 ASP A O 1
ATOM 664 N N . VAL A 1 88 ? 8.846 24.923 4.513 1.00 39.51 88 VAL A N 1
ATOM 665 C CA . VAL A 1 88 ? 9.940 25.875 4.629 1.00 32.81 88 VAL A CA 1
ATOM 666 C C . VAL A 1 88 ? 9.539 26.891 5.685 1.00 32.89 88 VAL A C 1
ATOM 667 O O . VAL A 1 88 ? 8.408 26.880 6.163 1.00 39.78 88 VAL A O 1
ATOM 671 N N . LYS A 1 89 ? 10.460 27.768 6.061 1.00 28.56 89 LYS A N 1
ATOM 672 C CA . LYS A 1 89 ? 10.142 28.812 7.020 1.00 28.91 89 LYS A CA 1
ATOM 673 C C . LYS A 1 89 ? 10.121 30.172 6.320 1.00 31.44 89 LYS A C 1
ATOM 674 O O . LYS A 1 89 ? 10.790 30.362 5.305 1.00 31.00 89 LYS A O 1
ATOM 680 N N . VAL A 1 90 ? 9.321 31.098 6.842 1.00 29.56 90 VAL A N 1
ATOM 681 C CA . VAL A 1 90 ? 9.074 32.375 6.162 1.00 27.57 90 VAL A CA 1
ATOM 682 C C . VAL A 1 90 ? 9.107 33.570 7.121 1.00 28.71 90 VAL A C 1
ATOM 683 O O . VAL A 1 90 ? 8.571 33.520 8.230 1.00 27.58 90 VAL A O 1
ATOM 687 N N . ILE A 1 91 ? 9.755 34.649 6.692 1.00 25.19 91 ILE A N 1
ATOM 688 C CA . ILE A 1 91 ? 9.736 35.883 7.454 1.00 22.26 91 ILE A CA 1
ATOM 689 C C . ILE A 1 91 ? 9.493 37.053 6.490 1.00 23.97 91 ILE A C 1
ATOM 690 O O . ILE A 1 91 ? 9.959 37.026 5.345 1.00 23.62 91 ILE A O 1
ATOM 695 N N . THR A 1 92 ? 8.738 38.053 6.939 1.00 23.98 92 THR A N 1
ATOM 696 C CA . THR A 1 92 ? 8.398 39.192 6.084 1.00 19.55 92 THR A CA 1
ATOM 697 C C . THR A 1 92 ? 9.081 40.474 6.546 1.00 20.86 92 THR A C 1
ATOM 698 O O . THR A 1 92 ? 9.633 40.538 7.649 1.00 25.48 92 THR A O 1
ATOM 702 N N . GLY A 1 93 ? 9.007 41.503 5.703 1.00 21.65 93 GLY A N 1
ATOM 703 C CA . GLY A 1 93 ? 9.510 42.828 6.053 1.00 23.26 93 GLY A CA 1
ATOM 704 C C . GLY A 1 93 ? 11.027 42.964 6.023 1.00 24.70 93 GLY A C 1
ATOM 705 O O . GLY A 1 93 ? 11.585 43.851 6.662 1.00 21.11 93 GLY A O 1
ATOM 706 N N . ILE A 1 94 ? 11.684 42.119 5.238 1.00 24.89 94 ILE A N 1
ATOM 707 C CA . ILE A 1 94 ? 13.147 42.043 5.242 1.00 25.54 94 ILE A CA 1
ATOM 708 C C . ILE A 1 94 ? 13.796 43.408 4.998 1.00 19.88 94 ILE A C 1
ATOM 709 O O . ILE A 1 94 ? 13.393 44.160 4.112 1.00 22.30 94 ILE A O 1
ATOM 714 N N . ASN A 1 95 ? 14.786 43.722 5.825 1.00 20.00 95 ASN A N 1
ATOM 715 C CA . ASN A 1 95 ? 15.602 44.915 5.616 1.00 23.43 95 ASN A CA 1
ATOM 716 C C . ASN A 1 95 ? 17.106 44.586 5.706 1.00 20.92 95 ASN A C 1
ATOM 717 O O . ASN A 1 95 ? 17.488 43.419 5.863 1.00 21.84 95 ASN A O 1
ATOM 722 N N . MET A 1 96 ? 17.967 45.599 5.599 1.00 23.46 96 MET A N 1
ATOM 723 C CA . MET A 1 96 ? 19.403 45.319 5.512 1.00 24.31 96 MET A CA 1
ATOM 724 C C . MET A 1 96 ? 20.006 44.715 6.786 1.00 21.01 96 MET A C 1
ATOM 725 O O . MET A 1 96 ? 20.746 43.732 6.697 1.00 21.57 96 MET A O 1
ATOM 730 N N . PRO A 1 97 ? 19.696 45.284 7.965 1.00 21.78 97 PRO A N 1
ATOM 731 C CA . PRO A 1 97 ? 20.293 44.692 9.176 1.00 27.07 97 PRO A CA 1
ATOM 732 C C . PRO A 1 97 ? 19.875 43.229 9.348 1.00 25.95 97 PRO A C 1
ATOM 733 O O . PRO A 1 97 ? 20.664 42.404 9.790 1.00 22.35 97 PRO A O 1
ATOM 737 N N . MET A 1 98 ? 18.634 42.911 9.005 1.00 24.12 98 MET A N 1
ATOM 738 C CA . MET A 1 98 ? 18.171 41.528 9.071 1.00 23.29 98 MET A CA 1
ATOM 739 C C . MET A 1 98 ? 18.971 40.616 8.157 1.00 22.85 98 MET A C 1
ATOM 740 O O . MET A 1 98 ? 19.414 39.547 8.569 1.00 22.03 98 MET A O 1
ATOM 745 N N . LEU A 1 99 ? 19.147 41.032 6.908 1.00 21.36 99 LEU A N 1
ATOM 746 C CA . LEU A 1 99 ? 19.785 40.148 5.949 1.00 25.35 99 LEU A CA 1
ATOM 747 C C . LEU A 1 99 ? 21.250 39.964 6.296 1.00 22.12 99 LEU A C 1
ATOM 748 O O . LEU A 1 99 ? 21.786 38.866 6.147 1.00 23.87 99 LEU A O 1
ATOM 753 N N . VAL A 1 100 ? 21.908 41.036 6.734 1.00 21.51 100 VAL A N 1
ATOM 754 C CA . VAL A 1 100 ? 23.313 40.891 7.111 1.00 24.60 100 VAL A CA 1
ATOM 755 C C . VAL A 1 100 ? 23.465 39.940 8.301 1.00 24.18 100 VAL A C 1
ATOM 756 O O . VAL A 1 100 ? 24.304 39.021 8.274 1.00 23.00 100 VAL A O 1
ATOM 760 N N . GLU A 1 101 ? 22.653 40.135 9.335 1.00 22.74 101 GLU A N 1
ATOM 761 C CA . GLU A 1 101 ? 22.713 39.233 10.495 1.00 27.66 101 GLU A CA 1
ATOM 762 C C . GLU A 1 101 ? 22.387 37.794 10.100 1.00 26.04 101 GLU A C 1
ATOM 763 O O . GLU A 1 101 ? 23.059 36.844 10.548 1.00 25.05 101 GLU A O 1
ATOM 769 N N . LEU A 1 102 ? 21.362 37.625 9.261 1.00 22.57 102 LEU A N 1
ATOM 770 C CA . LEU A 1 102 ? 20.967 36.292 8.805 1.00 24.58 102 LEU A CA 1
ATOM 771 C C . LEU A 1 102 ? 22.124 35.584 8.118 1.00 27.12 102 LEU A C 1
ATOM 772 O O . LEU A 1 102 ? 22.462 34.441 8.445 1.00 27.25 102 LEU A O 1
ATOM 777 N N . LEU A 1 103 ? 22.755 36.276 7.179 1.00 23.12 103 LEU A N 1
ATOM 778 C CA . LEU A 1 103 ? 23.781 35.631 6.365 1.00 25.47 103 LEU A CA 1
ATOM 779 C C . LEU A 1 103 ? 25.102 35.427 7.117 1.00 27.52 103 LEU A C 1
ATOM 780 O O . LEU A 1 103 ? 25.914 34.584 6.724 1.00 31.74 103 LEU A O 1
ATOM 785 N N . THR A 1 104 ? 25.331 36.199 8.173 1.00 26.31 104 THR A N 1
ATOM 786 C CA . THR A 1 104 ? 26.580 36.032 8.921 1.00 28.51 104 THR A CA 1
ATOM 787 C C . THR A 1 104 ? 26.448 35.103 10.128 1.00 31.09 104 THR A C 1
ATOM 788 O O . THR A 1 104 ? 27.430 34.827 10.797 1.00 29.08 104 THR A O 1
ATOM 792 N N . SER A 1 105 ? 25.243 34.605 10.390 1.00 29.08 105 SER A N 1
ATOM 793 C CA . SER A 1 105 ? 25.030 33.732 11.548 1.00 29.66 105 SER A CA 1
ATOM 794 C C . SER A 1 105 ? 24.285 32.463 11.135 1.00 29.32 105 SER A C 1
ATOM 795 O O . SER A 1 105 ? 23.811 31.704 11.981 1.00 32.90 105 SER A O 1
ATOM 798 N N . ILE A 1 106 ? 24.195 32.247 9.826 1.00 30.09 106 ILE A N 1
ATOM 799 C CA . ILE A 1 106 ? 23.356 31.204 9.257 1.00 31.94 106 ILE A CA 1
ATOM 800 C C . ILE A 1 106 ? 23.790 29.817 9.737 1.00 37.29 106 ILE A C 1
ATOM 801 O O . ILE A 1 106 ? 22.984 28.898 9.800 1.00 36.26 106 ILE A O 1
ATOM 806 N N . ASN A 1 107 ? 25.060 29.681 10.108 1.00 41.58 107 ASN A N 1
ATOM 807 C CA . ASN A 1 107 ? 25.575 28.398 10.594 1.00 45.62 107 ASN A CA 1
ATOM 808 C C . ASN A 1 107 ? 25.537 28.253 12.113 1.00 41.79 107 ASN A C 1
ATOM 809 O O . ASN A 1 107 ? 25.783 27.169 12.647 1.00 44.66 107 ASN A O 1
ATOM 814 N N . VAL A 1 108 ? 25.230 29.347 12.803 1.00 38.75 108 VAL A N 1
ATOM 815 C CA . VAL A 1 108 ? 25.302 29.395 14.262 1.00 35.95 108 VAL A CA 1
ATOM 816 C C . VAL A 1 108 ? 24.019 28.931 14.949 1.00 40.76 108 VAL A C 1
ATOM 817 O O . VAL A 1 108 ? 24.071 28.179 15.918 1.00 42.63 108 VAL A O 1
ATOM 821 N N . TYR A 1 109 ? 22.871 29.391 14.458 1.00 37.48 109 TYR A N 1
ATOM 822 C CA . TYR A 1 109 ? 21.593 29.088 15.104 1.00 36.65 109 TYR A CA 1
ATOM 823 C C . TYR A 1 109 ? 20.718 28.174 14.255 1.00 34.32 109 TYR A C 1
ATOM 824 O O . TYR A 1 109 ? 20.870 28.115 13.038 1.00 33.68 109 TYR A O 1
ATOM 833 N N . ASP A 1 110 ? 19.799 27.463 14.904 1.00 36.52 110 ASP A N 1
ATOM 834 C CA . ASP A 1 110 ? 18.801 26.691 14.181 1.00 33.56 110 ASP A CA 1
ATOM 835 C C . ASP A 1 110 ? 17.826 27.693 13.566 1.00 34.26 110 ASP A C 1
ATOM 836 O O . ASP A 1 110 ? 17.798 28.844 13.991 1.00 33.92 110 ASP A O 1
ATOM 841 N N . THR A 1 111 ? 17.039 27.265 12.582 1.00 35.87 111 THR A N 1
ATOM 842 C CA . THR A 1 111 ? 16.201 28.200 11.820 1.00 34.82 111 THR A CA 1
ATOM 843 C C . THR A 1 111 ? 15.197 28.967 12.684 1.00 38.56 111 THR A C 1
ATOM 844 O O . THR A 1 111 ? 14.976 30.161 12.471 1.00 32.03 111 THR A O 1
ATOM 848 N N . THR A 1 112 ? 14.584 28.300 13.658 1.00 35.98 112 THR A N 1
ATOM 849 C CA . THR A 1 112 ? 13.637 29.003 14.526 1.00 39.73 112 THR A CA 1
ATOM 850 C C . THR A 1 112 ? 14.287 30.161 15.285 1.00 37.53 112 THR A C 1
ATOM 851 O O . THR A 1 112 ? 13.754 31.269 15.306 1.00 35.78 112 THR A O 1
ATOM 855 N N . GLU A 1 113 ? 15.433 29.903 15.912 1.00 33.72 113 GLU A N 1
ATOM 856 C CA . GLU A 1 113 ? 16.125 30.937 16.682 1.00 38.68 113 GLU A CA 1
ATOM 857 C C . GLU A 1 113 ? 16.700 32.029 15.765 1.00 33.66 113 GLU A C 1
ATOM 858 O O . GLU A 1 113 ? 16.692 33.218 16.097 1.00 30.77 113 GLU A O 1
ATOM 864 N N . LEU A 1 114 ? 17.194 31.607 14.609 1.00 31.24 114 LEU A N 1
ATOM 865 C CA . LEU A 1 114 ? 17.691 32.527 13.591 1.00 30.66 114 LEU A CA 1
ATOM 866 C C . LEU A 1 114 ? 16.617 33.562 13.224 1.00 30.91 114 LEU A C 1
ATOM 867 O O . LEU A 1 114 ? 16.871 34.767 13.186 1.00 27.52 114 LEU A O 1
ATOM 872 N N . LEU A 1 115 ? 15.408 33.086 12.954 1.00 27.26 115 LEU A N 1
ATOM 873 C CA . LEU A 1 115 ? 14.345 33.989 12.542 1.00 28.73 115 LEU A CA 1
ATOM 874 C C . LEU A 1 115 ? 13.890 34.903 13.668 1.00 28.83 115 LEU A C 1
ATOM 875 O O . LEU A 1 115 ? 13.536 36.057 13.434 1.00 29.10 115 LEU A O 1
ATOM 880 N N . GLU A 1 116 ? 13.893 34.393 14.892 1.00 28.55 116 GLU A N 1
ATOM 881 C CA . GLU A 1 116 ? 13.571 35.226 16.040 1.00 34.76 116 GLU A CA 1
ATOM 882 C C . GLU A 1 116 ? 14.629 36.305 16.228 1.00 29.36 116 GLU A C 1
ATOM 883 O O . GLU A 1 116 ? 14.301 37.462 16.464 1.00 29.54 116 GLU A O 1
ATOM 886 N N . ASN A 1 117 ? 15.890 35.914 16.090 1.00 27.81 117 ASN A N 1
ATOM 887 C CA . ASN A 1 117 ? 17.014 36.845 16.168 1.00 30.49 117 ASN A CA 1
ATOM 888 C C . ASN A 1 117 ? 16.893 37.992 15.177 1.00 26.21 117 ASN A C 1
ATOM 889 O O . ASN A 1 117 ? 17.058 39.162 15.545 1.00 27.16 117 ASN A O 1
ATOM 894 N N . ILE A 1 118 ? 16.661 37.664 13.911 1.00 27.51 118 ILE A N 1
ATOM 895 C CA . ILE A 1 118 ? 16.651 38.718 12.898 1.00 28.02 118 ILE A CA 1
ATOM 896 C C . ILE A 1 118 ? 15.374 39.544 12.949 1.00 28.43 118 ILE A C 1
ATOM 897 O O . ILE A 1 118 ? 15.382 40.705 12.577 1.00 28.75 118 ILE A O 1
ATOM 902 N N . SER A 1 119 ? 14.276 38.953 13.416 1.00 26.53 119 SER A N 1
ATOM 903 C CA . SER A 1 119 ? 13.059 39.735 13.626 1.00 27.53 119 SER A CA 1
ATOM 904 C C . SER A 1 119 ? 13.352 40.868 14.604 1.00 28.74 119 SER A C 1
ATOM 905 O O . SER A 1 119 ? 12.971 42.022 14.389 1.00 27.97 119 SER A O 1
ATOM 908 N N . LYS A 1 120 ? 14.017 40.522 15.697 1.00 27.46 120 LYS A N 1
ATOM 909 C CA . LYS A 1 120 ? 14.347 41.486 16.728 1.00 28.25 120 LYS A CA 1
ATOM 910 C C . LYS A 1 120 ? 15.326 42.542 16.205 1.00 28.10 120 LYS A C 1
ATOM 911 O O . LYS A 1 120 ? 15.180 43.734 16.473 1.00 28.65 120 LYS A O 1
ATOM 917 N N . ILE A 1 121 ? 16.325 42.092 15.462 1.00 25.73 121 ILE A N 1
ATOM 918 C CA . ILE A 1 121 ? 17.353 42.990 14.952 1.00 27.44 121 ILE A CA 1
ATOM 919 C C . ILE A 1 121 ? 16.781 43.938 13.888 1.00 27.39 121 ILE A C 1
ATOM 920 O O . ILE A 1 121 ? 17.158 45.118 13.809 1.00 27.18 121 ILE A O 1
ATOM 925 N N . GLY A 1 122 ? 15.869 43.409 13.077 1.00 25.53 122 GLY A N 1
ATOM 926 C CA . GLY A 1 122 ? 15.204 44.193 12.040 1.00 24.61 122 GLY A CA 1
ATOM 927 C C . GLY A 1 122 ? 14.384 45.317 12.634 1.00 24.17 122 GLY A C 1
ATOM 928 O O . GLY A 1 122 ? 14.464 46.469 12.197 1.00 27.79 122 GLY A O 1
ATOM 929 N N . LYS A 1 123 ? 13.591 44.995 13.646 1.00 25.65 123 LYS A N 1
ATOM 930 C CA . LYS A 1 123 ? 12.765 46.012 14.290 1.00 26.63 123 LYS A CA 1
ATOM 931 C C . LYS A 1 123 ? 13.634 47.053 15.010 1.00 27.21 123 LYS A C 1
ATOM 932 O O . LYS A 1 123 ? 13.390 48.255 14.921 1.00 27.68 123 LYS A O 1
ATOM 938 N N . ASP A 1 124 ? 14.647 46.586 15.728 1.00 25.25 124 ASP A N 1
ATOM 939 C CA . ASP A 1 124 ? 15.541 47.487 16.448 1.00 28.79 124 ASP A CA 1
ATOM 940 C C . ASP A 1 124 ? 16.322 48.390 15.507 1.00 29.13 124 ASP A C 1
ATOM 941 O O . ASP A 1 124 ? 16.782 49.458 15.907 1.00 29.98 124 ASP A O 1
ATOM 946 N N . GLY A 1 125 ? 16.497 47.942 14.268 1.00 26.07 125 GLY A N 1
ATOM 947 C CA . GLY A 1 125 ? 17.288 48.671 13.291 1.00 27.09 125 GLY A CA 1
ATOM 948 C C . GLY A 1 125 ? 16.526 49.817 12.644 1.00 27.35 125 GLY A C 1
ATOM 949 O O . GLY A 1 125 ? 17.099 50.583 11.874 1.00 26.40 125 GLY A O 1
ATOM 950 N N . ILE A 1 126 ? 15.238 49.927 12.954 1.00 24.37 126 ILE A N 1
ATOM 951 C CA . ILE A 1 126 ? 14.396 50.998 12.394 1.00 22.92 126 ILE A CA 1
ATOM 952 C C . ILE A 1 126 ? 14.307 52.088 13.446 1.00 30.65 126 ILE A C 1
ATOM 953 O O . ILE A 1 126 ? 13.713 51.891 14.509 1.00 29.33 126 ILE A O 1
ATOM 958 N N . LYS A 1 127 ? 14.931 53.226 13.164 1.00 27.60 127 LYS A N 1
ATOM 959 C CA . LYS A 1 127 ? 14.986 54.326 14.131 1.00 28.67 127 LYS A CA 1
ATOM 960 C C . LYS A 1 127 ? 14.816 55.665 13.436 1.00 30.46 127 LYS A C 1
ATOM 961 O O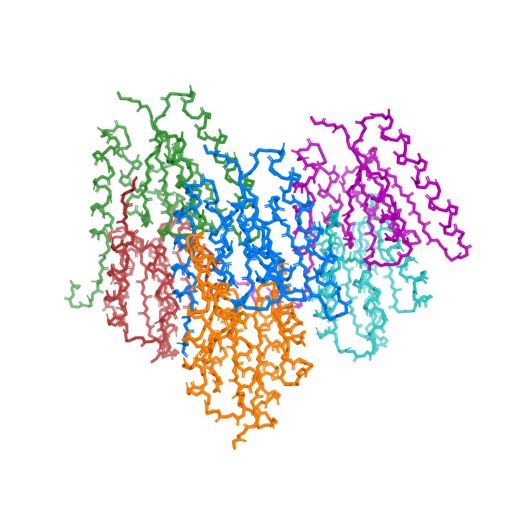 . LYS A 1 127 ? 15.434 55.909 12.401 1.00 28.16 127 LYS A O 1
ATOM 965 N N . VAL A 1 128 ? 13.976 56.528 13.998 1.00 30.71 128 VAL A N 1
ATOM 966 C CA . VAL A 1 128 ? 13.894 57.905 13.527 1.00 28.23 128 VAL A CA 1
ATOM 967 C C . VAL A 1 128 ? 14.941 58.711 14.300 1.00 32.22 128 VAL A C 1
ATOM 968 O O . VAL A 1 128 ? 14.965 58.676 15.523 1.00 39.93 128 VAL A O 1
ATOM 972 N N . ILE A 1 129 ? 15.824 59.406 13.587 1.00 29.90 129 ILE A N 1
ATOM 973 C CA . ILE A 1 129 ? 16.900 60.158 14.225 1.00 34.31 129 ILE A CA 1
ATOM 974 C C . ILE A 1 129 ? 16.448 61.584 14.514 1.00 42.72 129 ILE A C 1
ATOM 975 O O . ILE A 1 129 ? 15.985 62.289 13.614 1.00 44.72 129 ILE A O 1
ATOM 980 N N . MET B 1 1 ? 0.896 72.148 2.593 1.00 55.35 1 MET B N 1
ATOM 981 C CA . MET B 1 1 ? 2.173 71.521 2.914 1.00 52.71 1 MET B CA 1
ATOM 982 C C . MET B 1 1 ? 3.197 71.732 1.810 1.00 50.17 1 MET B C 1
ATOM 983 O O . MET B 1 1 ? 2.851 71.754 0.628 1.00 50.74 1 MET B O 1
ATOM 988 N N . LYS B 1 2 ? 4.461 71.884 2.194 1.00 44.41 2 LYS B N 1
ATOM 989 C CA . LYS B 1 2 ? 5.538 71.862 1.217 1.00 45.19 2 LYS B CA 1
ATOM 990 C C . LYS B 1 2 ? 5.551 70.485 0.568 1.00 41.85 2 LYS B C 1
ATOM 991 O O . LYS B 1 2 ? 5.119 69.501 1.173 1.00 43.74 2 LYS B O 1
ATOM 997 N N . GLU B 1 3 ? 6.014 70.417 -0.672 1.00 37.04 3 GLU B N 1
ATOM 998 C CA . GLU B 1 3 ? 6.236 69.136 -1.308 1.00 36.96 3 GLU B CA 1
ATOM 999 C C . GLU B 1 3 ? 7.386 68.490 -0.553 1.00 33.53 3 GLU B C 1
ATOM 1000 O O . GLU B 1 3 ? 8.240 69.186 -0.006 1.00 34.14 3 GLU B O 1
ATOM 1006 N N . LYS B 1 4 ? 7.398 67.168 -0.514 1.00 33.24 4 LYS B N 1
ATOM 1007 C CA . LYS B 1 4 ? 8.473 66.459 0.171 1.00 30.49 4 LYS B CA 1
ATOM 1008 C C . LYS B 1 4 ? 9.369 65.784 -0.865 1.00 31.98 4 LYS B C 1
ATOM 1009 O O . LYS B 1 4 ? 8.914 65.417 -1.946 1.00 34.08 4 LYS B O 1
ATOM 1015 N N . PHE B 1 5 ? 10.652 65.644 -0.544 1.00 29.48 5 PHE B N 1
ATOM 1016 C CA . PHE B 1 5 ? 11.581 64.955 -1.430 1.00 25.54 5 PHE B CA 1
ATOM 1017 C C . PHE B 1 5 ? 12.229 63.877 -0.582 1.00 24.09 5 PHE B C 1
ATOM 1018 O O . PHE B 1 5 ? 12.684 64.155 0.527 1.00 26.97 5 PHE B O 1
ATOM 1026 N N . VAL B 1 6 ? 12.259 62.654 -1.101 1.00 23.14 6 VAL B N 1
ATOM 1027 C CA . VAL B 1 6 ? 12.825 61.522 -0.369 1.00 22.17 6 VAL B CA 1
ATOM 1028 C C . VAL B 1 6 ? 14.143 61.118 -1.015 1.00 23.46 6 VAL B C 1
ATOM 1029 O O . VAL B 1 6 ? 14.186 60.820 -2.206 1.00 22.41 6 VAL B O 1
ATOM 1033 N N . LEU B 1 7 ? 15.215 61.098 -0.222 1.00 22.81 7 LEU B N 1
ATOM 1034 C CA . LEU B 1 7 ? 16.511 60.696 -0.717 1.00 21.78 7 LEU B CA 1
ATOM 1035 C C . LEU B 1 7 ? 16.848 59.379 -0.016 1.00 21.73 7 LEU B C 1
ATOM 1036 O O . LEU B 1 7 ? 16.915 59.327 1.214 1.00 26.02 7 LEU B O 1
ATOM 1041 N N . ILE B 1 8 ? 17.043 58.325 -0.798 1.00 24.38 8 ILE B N 1
ATOM 1042 C CA . ILE B 1 8 ? 17.358 57.012 -0.238 1.00 20.98 8 ILE B CA 1
ATOM 1043 C C . ILE B 1 8 ? 18.839 56.754 -0.434 1.00 22.61 8 ILE B C 1
ATOM 1044 O O . ILE B 1 8 ? 19.332 56.787 -1.566 1.00 24.51 8 ILE B O 1
ATOM 1049 N N . ILE B 1 9 ? 19.549 56.511 0.666 1.00 23.95 9 ILE B N 1
ATOM 1050 C CA . ILE B 1 9 ? 20.984 56.260 0.603 1.00 24.89 9 ILE B CA 1
ATOM 1051 C C . ILE B 1 9 ? 21.250 54.903 1.242 1.00 23.40 9 ILE B C 1
ATOM 1052 O O . ILE B 1 9 ? 20.868 54.673 2.388 1.00 23.15 9 ILE B O 1
ATOM 1057 N N . THR B 1 10 ? 21.876 54.005 0.490 1.00 21.79 10 THR B N 1
ATOM 1058 C CA . THR B 1 10 ? 22.093 52.636 0.957 1.00 22.12 10 THR B CA 1
ATOM 1059 C C . THR B 1 10 ? 23.374 52.067 0.389 1.00 24.77 10 THR B C 1
ATOM 1060 O O . THR B 1 10 ? 24.004 52.668 -0.479 1.00 24.13 10 THR B O 1
ATOM 1064 N N . HIS B 1 11 ? 23.767 50.898 0.888 1.00 22.46 11 HIS B N 1
ATOM 1065 C CA . HIS B 1 11 ? 24.831 50.139 0.263 1.00 24.21 11 HIS B CA 1
ATOM 1066 C C . HIS B 1 11 ? 24.368 49.531 -1.050 1.00 23.06 11 HIS B C 1
ATOM 1067 O O . HIS B 1 11 ? 23.240 49.039 -1.157 1.00 23.50 11 HIS B O 1
ATOM 1074 N N . GLY B 1 12 ? 25.241 49.571 -2.052 1.00 21.44 12 GLY B N 1
ATOM 1075 C CA . GLY B 1 12 ? 24.959 48.971 -3.341 1.00 24.80 12 GLY B CA 1
ATOM 1076 C C . GLY B 1 12 ? 23.639 49.422 -3.934 1.00 26.35 12 GLY B C 1
ATOM 1077 O O . GLY B 1 12 ? 23.220 50.565 -3.746 1.00 27.05 12 GLY B O 1
ATOM 1078 N N . ASP B 1 13 ? 22.976 48.503 -4.629 1.00 24.75 13 ASP B N 1
ATOM 1079 C CA . ASP B 1 13 ? 21.769 48.810 -5.374 1.00 27.28 13 ASP B CA 1
ATOM 1080 C C . ASP B 1 13 ? 20.507 48.613 -4.551 1.00 25.34 13 ASP B C 1
ATOM 1081 O O . ASP B 1 13 ? 19.414 48.458 -5.106 1.00 27.15 13 ASP B O 1
ATOM 1086 N N . PHE B 1 14 ? 20.643 48.617 -3.235 1.00 21.97 14 PHE B N 1
ATOM 1087 C CA . PHE B 1 14 ? 19.486 48.308 -2.415 1.00 24.56 14 PHE B CA 1
ATOM 1088 C C . PHE B 1 14 ? 18.398 49.371 -2.575 1.00 25.87 14 PHE B C 1
ATOM 1089 O O . PHE B 1 14 ? 17.241 49.039 -2.848 1.00 24.31 14 PHE B O 1
ATOM 1097 N N . GLY B 1 15 ? 18.774 50.639 -2.438 1.00 23.42 15 GLY B N 1
ATOM 1098 C CA . GLY B 1 15 ? 17.796 51.723 -2.531 1.00 22.88 15 GLY B CA 1
ATOM 1099 C C . GLY B 1 15 ? 17.138 51.741 -3.898 1.00 25.07 15 GLY B C 1
ATOM 1100 O O . GLY B 1 15 ? 15.915 51.858 -4.027 1.00 24.60 15 GLY B O 1
ATOM 1101 N N . LYS B 1 16 ? 17.965 51.637 -4.932 1.00 25.51 16 LYS B N 1
ATOM 1102 C CA . LYS B 1 16 ? 17.497 51.576 -6.307 1.00 25.26 16 LYS B CA 1
ATOM 1103 C C . LYS B 1 16 ? 16.447 50.467 -6.511 1.00 27.05 16 LYS B C 1
ATOM 1104 O O . LYS B 1 16 ? 15.388 50.707 -7.082 1.00 24.65 16 LYS B O 1
ATOM 1110 N N . GLY B 1 17 ? 16.750 49.262 -6.045 1.00 25.31 17 GLY B N 1
ATOM 1111 C CA . GLY B 1 17 ? 15.832 48.138 -6.180 1.00 25.43 17 GLY B CA 1
ATOM 1112 C C . GLY B 1 17 ? 14.598 48.264 -5.296 1.00 24.87 17 GLY B C 1
ATOM 1113 O O . GLY B 1 17 ? 13.510 47.805 -5.666 1.00 22.88 17 GLY B O 1
ATOM 1114 N N . LEU B 1 18 ? 14.773 48.847 -4.117 1.00 23.41 18 LEU B N 1
ATOM 1115 C CA . LEU B 1 18 ? 13.667 49.058 -3.192 1.00 24.50 18 LEU B CA 1
ATOM 1116 C C . LEU B 1 18 ? 12.637 49.961 -3.876 1.00 24.09 18 LEU B C 1
ATOM 1117 O O . LEU B 1 18 ? 11.443 49.653 -3.897 1.00 22.99 18 LEU B O 1
ATOM 1122 N N . LEU B 1 19 ? 13.107 51.060 -4.453 1.00 22.51 19 LEU B N 1
ATOM 1123 C CA . LEU B 1 19 ? 12.198 51.986 -5.143 1.00 23.50 19 LEU B CA 1
ATOM 1124 C C . LEU B 1 19 ? 11.518 51.336 -6.359 1.00 25.01 19 LEU B C 1
ATOM 1125 O O . LEU B 1 19 ? 10.303 51.480 -6.557 1.00 24.30 19 LEU B O 1
ATOM 1130 N N . SER B 1 20 ? 12.310 50.633 -7.172 1.00 26.31 20 SER B N 1
ATOM 1131 C CA . SER B 1 20 ? 11.798 49.840 -8.306 1.00 30.65 20 SER B CA 1
ATOM 1132 C C . SER B 1 20 ? 10.669 48.923 -7.856 1.00 27.20 20 SER B C 1
ATOM 1133 O O . SER B 1 20 ? 9.585 48.839 -8.485 1.00 24.35 20 SER B O 1
ATOM 1136 N N . GLY B 1 21 ? 10.936 48.210 -6.769 1.00 25.52 21 GLY B N 1
ATOM 1137 C CA . GLY B 1 21 ? 9.997 47.261 -6.214 1.00 27.84 21 GLY B CA 1
ATOM 1138 C C . GLY B 1 21 ? 8.718 47.919 -5.737 1.00 28.67 21 GLY B C 1
ATOM 1139 O O . GLY B 1 21 ? 7.625 47.459 -6.057 1.00 26.74 21 GLY B O 1
ATOM 1140 N N . ALA B 1 22 ? 8.856 48.993 -4.969 1.00 20.73 22 ALA B N 1
ATOM 1141 C CA . ALA B 1 22 ? 7.704 49.726 -4.468 1.00 24.25 22 ALA B CA 1
ATOM 1142 C C . ALA B 1 22 ? 6.838 50.227 -5.627 1.00 25.42 22 ALA B C 1
ATOM 1143 O O . ALA B 1 22 ? 5.614 50.221 -5.532 1.00 27.15 22 ALA B O 1
ATOM 1145 N N . GLU B 1 23 ? 7.469 50.644 -6.718 1.00 24.23 23 GLU B N 1
ATOM 1146 C CA . GLU B 1 23 ? 6.716 51.182 -7.858 1.00 23.93 23 GLU B CA 1
ATOM 1147 C C . GLU B 1 23 ? 5.936 50.117 -8.632 1.00 26.70 23 GLU B C 1
ATOM 1148 O O . GLU B 1 23 ? 4.978 50.445 -9.334 1.00 26.45 23 GLU B O 1
ATOM 1154 N N . VAL B 1 24 ? 6.334 48.852 -8.503 1.00 24.42 24 VAL B N 1
ATOM 1155 C CA . VAL B 1 24 ? 5.497 47.764 -9.016 1.00 25.67 24 VAL B CA 1
ATOM 1156 C C . VAL B 1 24 ? 4.145 47.809 -8.308 1.00 26.74 24 VAL B C 1
ATOM 1157 O O . VAL B 1 24 ? 3.085 47.610 -8.932 1.00 30.71 24 VAL B O 1
ATOM 1161 N N . ILE B 1 25 ? 4.200 48.083 -7.009 1.00 23.98 25 ILE B N 1
ATOM 1162 C CA . ILE B 1 25 ? 3.032 48.049 -6.138 1.00 26.83 25 ILE B CA 1
ATOM 1163 C C . ILE B 1 25 ? 2.187 49.314 -6.265 1.00 26.56 25 ILE B C 1
ATOM 1164 O O . ILE B 1 25 ? 0.966 49.232 -6.381 1.00 28.68 25 ILE B O 1
ATOM 1169 N N . ILE B 1 26 ? 2.828 50.481 -6.243 1.00 26.29 26 ILE B N 1
ATOM 1170 C CA . ILE B 1 26 ? 2.073 51.738 -6.213 1.00 26.26 26 ILE B CA 1
ATOM 1171 C C . ILE B 1 26 ? 2.257 52.632 -7.453 1.00 23.58 26 ILE B C 1
ATOM 1172 O O . ILE B 1 26 ? 1.809 53.780 -7.462 1.00 25.71 26 ILE B O 1
ATOM 1177 N N . GLY B 1 27 ? 2.913 52.109 -8.486 1.00 23.05 27 GLY B N 1
ATOM 1178 C CA . GLY B 1 27 ? 3.130 52.863 -9.713 1.00 24.27 27 GLY B CA 1
ATOM 1179 C C . GLY B 1 27 ? 4.288 53.841 -9.621 1.00 24.68 27 GLY B C 1
ATOM 1180 O O . GLY B 1 27 ? 4.778 54.140 -8.534 1.00 25.76 27 GLY B O 1
ATOM 1181 N N . LYS B 1 28 ? 4.711 54.347 -10.772 1.00 24.17 28 LYS B N 1
ATOM 1182 C CA . LYS B 1 28 ? 5.842 55.278 -10.843 1.00 27.31 28 LYS B CA 1
ATOM 1183 C C . LYS B 1 28 ? 5.679 56.490 -9.923 1.00 31.30 28 LYS B C 1
ATOM 1184 O O . LYS B 1 28 ? 4.615 57.117 -9.872 1.00 25.36 28 LYS B O 1
ATOM 1190 N N . GLN B 1 29 ? 6.747 56.832 -9.200 1.00 27.42 29 GLN B N 1
ATOM 1191 C CA . GLN B 1 29 ? 6.701 57.955 -8.278 1.00 28.45 29 GLN B CA 1
ATOM 1192 C C . GLN B 1 29 ? 7.602 59.100 -8.757 1.00 30.43 29 GLN B C 1
ATOM 1193 O O . GLN B 1 29 ? 8.455 58.902 -9.623 1.00 32.90 29 GLN B O 1
ATOM 1199 N N . GLU B 1 30 ? 7.361 60.297 -8.220 1.00 23.75 30 GLU B N 1
ATOM 1200 C CA . GLU B 1 30 ? 8.216 61.460 -8.443 1.00 24.75 30 GLU B CA 1
ATOM 1201 C C . GLU B 1 30 ? 8.887 61.854 -7.127 1.00 26.88 30 GLU B C 1
ATOM 1202 O O . GLU B 1 30 ? 8.485 61.413 -6.054 1.00 29.25 30 GLU B O 1
ATOM 1208 N N . ASN B 1 31 ? 9.894 62.713 -7.216 1.00 26.74 31 ASN B N 1
ATOM 1209 C CA . ASN B 1 31 ? 10.520 63.280 -6.023 1.00 27.06 31 ASN B CA 1
ATOM 1210 C C . ASN B 1 31 ? 11.158 62.242 -5.090 1.00 25.82 31 ASN B C 1
ATOM 1211 O O . ASN B 1 31 ? 11.171 62.435 -3.880 1.00 28.10 31 ASN B O 1
ATOM 1216 N N . VAL B 1 32 ? 11.646 61.144 -5.658 1.00 23.02 32 VAL B N 1
ATOM 1217 C CA . VAL B 1 32 ? 12.442 60.170 -4.908 1.00 23.65 32 VAL B CA 1
ATOM 1218 C C . VAL B 1 32 ? 13.705 59.908 -5.691 1.00 28.48 32 VAL B C 1
ATOM 1219 O O . VAL B 1 32 ? 13.648 59.622 -6.890 1.00 27.95 32 VAL B O 1
ATOM 1223 N N . HIS B 1 33 ? 14.845 60.016 -5.015 1.00 24.51 33 HIS B N 1
ATOM 1224 C CA . HIS B 1 33 ? 16.130 59.812 -5.655 1.00 24.40 33 HIS B CA 1
ATOM 1225 C C . HIS B 1 33 ? 16.910 58.795 -4.838 1.00 25.03 33 HIS B C 1
ATOM 1226 O O . HIS B 1 33 ? 16.757 58.747 -3.626 1.00 23.61 33 HIS B O 1
ATOM 1233 N N . THR B 1 34 ? 17.731 57.981 -5.495 1.00 22.37 34 THR B N 1
ATOM 1234 C CA . THR B 1 34 ? 18.525 56.991 -4.763 1.00 22.59 34 THR B CA 1
ATOM 1235 C C . THR B 1 34 ? 20.017 57.174 -5.012 1.00 25.92 34 THR B C 1
ATOM 1236 O O . THR B 1 34 ? 20.449 57.502 -6.123 1.00 26.81 34 THR B O 1
ATOM 1240 N N . VAL B 1 35 ? 20.795 56.930 -3.963 1.00 22.82 35 VAL B N 1
ATOM 1241 C CA . VAL B 1 35 ? 22.239 57.011 -4.026 1.00 26.14 35 VAL B CA 1
ATOM 1242 C C . VAL B 1 35 ? 22.745 55.713 -3.412 1.00 25.25 35 VAL B C 1
ATOM 1243 O O . VAL B 1 35 ? 22.342 55.353 -2.310 1.00 24.30 35 VAL B O 1
ATOM 1247 N N . GLY B 1 36 ? 23.585 54.994 -4.143 1.00 24.13 36 GLY B N 1
ATOM 1248 C CA . GLY B 1 36 ? 24.111 53.737 -3.644 1.00 26.56 36 GLY B CA 1
ATOM 1249 C C . GLY B 1 36 ? 25.600 53.833 -3.446 1.00 32.18 36 GLY B C 1
ATOM 1250 O O . GLY B 1 36 ? 26.303 54.436 -4.251 1.00 31.54 36 GLY B O 1
ATOM 1251 N N . LEU B 1 37 ? 26.082 53.249 -2.362 1.00 28.29 37 LEU B N 1
ATOM 1252 C CA A LEU B 1 37 ? 27.504 53.243 -2.093 0.51 30.53 37 LEU B CA 1
ATOM 1253 C CA B LEU B 1 37 ? 27.503 53.236 -2.065 0.49 30.53 37 LEU B CA 1
ATOM 1254 C C . LEU B 1 37 ? 28.082 51.862 -2.353 1.00 30.60 37 LEU B C 1
ATOM 1255 O O . LEU B 1 37 ? 27.647 50.868 -1.770 1.00 28.21 37 LEU B O 1
ATOM 1264 N N . ASN B 1 38 ? 29.057 51.812 -3.249 1.00 32.96 38 ASN B N 1
ATOM 1265 C CA . ASN B 1 38 ? 29.725 50.562 -3.592 1.00 35.45 38 ASN B CA 1
ATOM 1266 C C . ASN B 1 38 ? 31.143 50.472 -3.034 1.00 32.25 38 ASN B C 1
ATOM 1267 O O . ASN B 1 38 ? 31.723 51.470 -2.591 1.00 32.60 38 ASN B O 1
ATOM 1272 N N . LEU B 1 39 ? 31.705 49.266 -3.038 1.00 32.23 39 LEU B N 1
ATOM 1273 C CA . LEU B 1 39 ? 33.089 49.096 -2.621 1.00 30.57 39 LEU B CA 1
ATOM 1274 C C . LEU B 1 39 ? 33.997 49.958 -3.460 1.00 32.23 39 LEU B C 1
ATOM 1275 O O . LEU B 1 39 ? 33.836 50.027 -4.684 1.00 36.33 39 LEU B O 1
ATOM 1280 N N . GLY B 1 40 ? 34.941 50.617 -2.798 1.00 29.57 40 GLY B N 1
ATOM 1281 C CA . GLY B 1 40 ? 35.925 51.440 -3.473 1.00 32.98 40 GLY B CA 1
ATOM 1282 C C . GLY B 1 40 ? 35.407 52.817 -3.819 1.00 34.95 40 GLY B C 1
ATOM 1283 O O . GLY B 1 40 ? 36.131 53.629 -4.388 1.00 34.02 40 GLY B O 1
ATOM 1284 N N . ASP B 1 41 ? 34.149 53.090 -3.482 1.00 35.75 41 ASP B N 1
ATOM 1285 C CA . ASP B 1 41 ? 33.605 54.429 -3.694 1.00 40.72 41 ASP B CA 1
ATOM 1286 C C . ASP B 1 41 ? 34.316 55.435 -2.814 1.00 41.11 41 ASP B C 1
ATOM 1287 O O . ASP B 1 41 ? 34.552 55.194 -1.631 1.00 40.40 41 ASP B O 1
ATOM 1292 N N . ASN B 1 42 ? 34.670 56.570 -3.403 1.00 43.73 42 ASN B N 1
ATOM 1293 C CA . ASN B 1 42 ? 35.223 57.663 -2.630 1.00 46.06 42 ASN B CA 1
ATOM 1294 C C . ASN B 1 42 ? 34.059 58.346 -1.932 1.00 47.43 42 ASN B C 1
ATOM 1295 O O . ASN B 1 42 ? 33.229 58.985 -2.586 1.00 44.89 42 ASN B O 1
ATOM 1300 N N . ILE B 1 43 ? 33.983 58.196 -0.615 1.00 42.85 43 ILE B N 1
ATOM 1301 C CA . ILE B 1 43 ? 32.767 58.570 0.098 1.00 45.98 43 ILE B CA 1
ATOM 1302 C C . ILE B 1 43 ? 32.620 60.064 0.346 1.00 45.71 43 ILE B C 1
ATOM 1303 O O . ILE B 1 43 ? 31.503 60.568 0.453 1.00 40.45 43 ILE B O 1
ATOM 1308 N N . GLU B 1 44 ? 33.735 60.777 0.442 1.00 45.97 44 GLU B N 1
ATOM 1309 C CA . GLU B 1 44 ? 33.650 62.225 0.540 1.00 39.57 44 GLU B CA 1
ATOM 1310 C C . GLU B 1 44 ? 33.085 62.773 -0.765 1.00 40.02 44 GLU B C 1
ATOM 1311 O O . GLU B 1 44 ? 32.379 63.783 -0.767 1.00 34.59 44 GLU B O 1
ATOM 1317 N N . VAL B 1 45 ? 33.372 62.101 -1.876 1.00 38.32 45 VAL B N 1
ATOM 1318 C CA . VAL B 1 45 ? 32.778 62.504 -3.145 1.00 38.05 45 VAL B CA 1
ATOM 1319 C C . VAL B 1 45 ? 31.274 62.256 -3.105 1.00 39.04 45 VAL B C 1
ATOM 1320 O O . VAL B 1 45 ? 30.489 63.103 -3.530 1.00 33.81 45 VAL B O 1
ATOM 1324 N N . VAL B 1 46 ? 30.876 61.102 -2.576 1.00 38.25 46 VAL B N 1
ATOM 1325 C CA . VAL B 1 46 ? 29.446 60.797 -2.443 1.00 35.25 46 VAL B CA 1
ATOM 1326 C C . VAL B 1 46 ? 28.775 61.790 -1.492 1.00 30.87 46 VAL B C 1
ATOM 1327 O O . VAL B 1 46 ? 27.682 62.284 -1.779 1.00 30.76 46 VAL B O 1
ATOM 1331 N N . ARG B 1 47 ? 29.435 62.091 -0.373 1.00 29.08 47 ARG B N 1
ATOM 1332 C CA . ARG B 1 47 ? 28.901 63.069 0.573 1.00 32.93 47 ARG B CA 1
ATOM 1333 C C . ARG B 1 47 ? 28.651 64.407 -0.129 1.00 33.91 47 ARG B C 1
ATOM 1334 O O . ARG B 1 47 ? 27.617 65.051 0.070 1.00 29.29 47 ARG B O 1
ATOM 1342 N N . LYS B 1 48 ? 29.613 64.825 -0.946 1.00 32.83 48 LYS B N 1
ATOM 1343 C CA . LYS B 1 48 ? 29.510 66.098 -1.653 1.00 34.71 48 LYS B CA 1
ATOM 1344 C C . LYS B 1 48 ? 28.344 66.094 -2.630 1.00 35.15 48 LYS B C 1
ATOM 1345 O O . LYS B 1 48 ? 27.628 67.091 -2.762 1.00 34.70 48 LYS B O 1
ATOM 1349 N N . GLU B 1 49 ? 28.157 64.964 -3.306 1.00 30.12 49 GLU B N 1
ATOM 1350 C CA . GLU B 1 49 ? 27.075 64.799 -4.262 1.00 35.20 49 GLU B CA 1
ATOM 1351 C C . GLU B 1 49 ? 25.740 64.888 -3.538 1.00 35.00 49 GLU B C 1
ATOM 1352 O O . GLU B 1 49 ? 24.798 65.531 -4.016 1.00 33.26 49 GLU B O 1
ATOM 1354 N N . VAL B 1 50 ? 25.668 64.253 -2.373 1.00 30.89 50 VAL B N 1
ATOM 1355 C CA . VAL B 1 50 ? 24.443 64.277 -1.587 1.00 29.81 50 VAL B CA 1
ATOM 1356 C C . VAL B 1 50 ? 24.105 65.694 -1.126 1.00 29.03 50 VAL B C 1
ATOM 1357 O O . VAL B 1 50 ? 22.943 66.131 -1.216 1.00 28.17 50 VAL B O 1
ATOM 1361 N N . GLU B 1 51 ? 25.119 66.416 -0.651 1.00 30.20 51 GLU B N 1
ATOM 1362 C CA . GLU B 1 51 ? 24.935 67.796 -0.222 1.00 31.45 51 GLU B CA 1
ATOM 1363 C C . GLU B 1 51 ? 24.396 68.639 -1.372 1.00 31.25 51 GLU B C 1
ATOM 1364 O O . GLU B 1 51 ? 23.496 69.447 -1.188 1.00 31.15 51 GLU B O 1
ATOM 1370 N N . LYS B 1 52 ? 24.948 68.437 -2.561 1.00 30.83 52 LYS B N 1
ATOM 1371 C CA . LYS B 1 52 ? 24.497 69.166 -3.750 1.00 31.39 52 LYS B CA 1
ATOM 1372 C C . LYS B 1 52 ? 23.013 68.930 -4.056 1.00 36.10 52 LYS B C 1
ATOM 1373 O O . LYS B 1 52 ? 22.252 69.875 -4.308 1.00 33.24 52 LYS B O 1
ATOM 1379 N N . ILE B 1 53 ? 22.601 67.667 -4.029 1.00 31.68 53 ILE B N 1
ATOM 1380 C CA . ILE B 1 53 ? 21.196 67.321 -4.180 1.00 32.46 53 ILE B CA 1
ATOM 1381 C C . ILE B 1 53 ? 20.337 68.006 -3.117 1.00 29.89 53 ILE B C 1
ATOM 1382 O O . ILE B 1 53 ? 19.324 68.629 -3.431 1.00 32.12 53 ILE B O 1
ATOM 1387 N N . ILE B 1 54 ? 20.743 67.899 -1.858 1.00 29.20 54 ILE B N 1
ATOM 1388 C CA . ILE B 1 54 ? 19.995 68.519 -0.766 1.00 30.61 54 ILE B CA 1
ATOM 1389 C C . ILE B 1 54 ? 19.853 70.037 -0.943 1.00 33.30 54 ILE B C 1
ATOM 1390 O O . ILE B 1 54 ? 18.758 70.572 -0.836 1.00 31.07 54 ILE B O 1
ATOM 1395 N N . LYS B 1 55 ? 20.958 70.725 -1.218 1.00 33.66 55 LYS B N 1
ATOM 1396 C CA . LYS B 1 55 ? 20.904 72.165 -1.485 1.00 35.95 55 LYS B CA 1
ATOM 1397 C C . LYS B 1 55 ? 19.929 72.506 -2.615 1.00 32.81 55 LYS B C 1
ATOM 1398 O O . LYS B 1 55 ? 19.124 73.437 -2.503 1.00 34.65 55 LYS B O 1
ATOM 1404 N N . GLU B 1 56 ? 20.013 71.757 -3.706 1.00 34.09 56 GLU B N 1
ATOM 1405 C CA . GLU B 1 56 ? 19.140 71.950 -4.859 1.00 38.10 56 GLU B CA 1
ATOM 1406 C C . GLU B 1 56 ? 17.666 71.798 -4.492 1.00 39.51 56 GLU B C 1
ATOM 1407 O O . GLU B 1 56 ? 16.834 72.637 -4.847 1.00 34.52 56 GLU B O 1
ATOM 1413 N N . LYS B 1 57 ? 17.335 70.726 -3.779 1.00 34.82 57 LYS B N 1
ATOM 1414 C CA . LYS B 1 57 ? 15.937 70.486 -3.438 1.00 33.94 57 LYS B CA 1
ATOM 1415 C C . LYS B 1 57 ? 15.431 71.494 -2.413 1.00 33.86 57 LYS B C 1
ATOM 1416 O O . LYS B 1 57 ? 14.267 71.884 -2.448 1.00 33.48 57 LYS B O 1
ATOM 1422 N N . LEU B 1 58 ? 16.309 71.936 -1.514 1.00 32.58 58 LEU B N 1
ATOM 1423 C CA . LEU B 1 58 ? 15.935 72.990 -0.578 1.00 29.89 58 LEU B CA 1
ATOM 1424 C C . LEU B 1 58 ? 15.621 74.284 -1.341 1.00 33.94 58 LEU B C 1
ATOM 1425 O O . LEU B 1 58 ? 14.714 75.023 -0.967 1.00 36.73 58 LEU B O 1
ATOM 1430 N N . GLN B 1 59 ? 16.377 74.558 -2.401 1.00 36.73 59 GLN B N 1
ATOM 1431 C CA . GLN B 1 59 ? 16.129 75.748 -3.215 1.00 41.05 59 GLN B CA 1
ATOM 1432 C C . GLN B 1 59 ? 14.778 75.643 -3.918 1.00 41.89 59 GLN B C 1
ATOM 1433 O O . GLN B 1 59 ? 14.172 76.654 -4.281 1.00 40.98 59 GLN B O 1
ATOM 1439 N N . GLU B 1 60 ? 14.309 74.411 -4.106 1.00 33.51 60 GLU B N 1
ATOM 1440 C CA . GLU B 1 60 ? 13.023 74.168 -4.740 1.00 36.60 60 GLU B CA 1
ATOM 1441 C C . GLU B 1 60 ? 11.909 74.166 -3.702 1.00 38.25 60 GLU B C 1
ATOM 1442 O O . GLU B 1 60 ? 10.776 73.781 -3.997 1.00 40.59 60 GLU B O 1
ATOM 1448 N N . ASP B 1 61 ? 12.250 74.600 -2.494 1.00 34.42 61 ASP B N 1
ATOM 1449 C CA . ASP B 1 61 ? 11.316 74.683 -1.373 1.00 36.30 61 ASP B CA 1
ATOM 1450 C C . ASP B 1 61 ? 10.695 73.338 -0.994 1.00 39.86 61 ASP B C 1
ATOM 1451 O O . ASP B 1 61 ? 9.528 73.261 -0.616 1.00 39.70 61 ASP B O 1
ATOM 1456 N N . LYS B 1 62 ? 11.496 72.282 -1.075 1.00 37.51 62 LYS B N 1
ATOM 1457 C CA . LYS B 1 62 ? 11.056 70.958 -0.667 1.00 36.26 62 LYS B CA 1
ATOM 1458 C C . LYS B 1 62 ? 11.500 70.625 0.756 1.00 33.10 62 LYS B C 1
ATOM 1459 O O . LYS B 1 62 ? 12.539 71.094 1.231 1.00 32.59 62 LYS B O 1
ATOM 1465 N N . GLU B 1 63 ? 10.691 69.826 1.438 1.00 30.26 63 GLU B N 1
ATOM 1466 C CA . GLU B 1 63 ? 11.043 69.298 2.745 1.00 29.99 63 GLU B CA 1
ATOM 1467 C C . GLU B 1 63 ? 11.758 67.973 2.501 1.00 30.83 63 GLU B C 1
ATOM 1468 O O . GLU B 1 63 ? 11.272 67.148 1.730 1.00 33.09 63 GLU B O 1
ATOM 1474 N N . ILE B 1 64 ? 12.894 67.761 3.155 1.00 29.66 64 ILE B N 1
ATOM 1475 C CA . ILE B 1 64 ? 13.747 66.630 2.797 1.00 26.27 64 ILE B CA 1
ATOM 1476 C C . ILE B 1 64 ? 13.752 65.540 3.856 1.00 28.18 64 ILE B C 1
ATOM 1477 O O . ILE B 1 64 ? 14.006 65.797 5.032 1.00 27.83 64 ILE B O 1
ATOM 1482 N N . ILE B 1 65 ? 13.437 64.323 3.419 1.00 25.33 65 ILE B N 1
ATOM 1483 C CA . ILE B 1 65 ? 13.521 63.139 4.261 1.00 26.61 65 ILE B CA 1
ATOM 1484 C C . ILE B 1 65 ? 14.596 62.220 3.709 1.00 21.23 65 ILE B C 1
ATOM 1485 O O . ILE B 1 65 ? 14.564 61.849 2.531 1.00 25.41 65 ILE B O 1
ATOM 1490 N N . ILE B 1 66 ? 15.543 61.834 4.557 1.00 22.42 66 ILE B N 1
ATOM 1491 C CA . ILE B 1 66 ? 16.590 60.919 4.133 1.00 25.20 66 ILE B CA 1
ATOM 1492 C C . ILE B 1 66 ? 16.336 59.558 4.758 1.00 24.30 66 ILE B C 1
ATOM 1493 O O . ILE B 1 66 ? 16.165 59.445 5.968 1.00 24.90 66 ILE B O 1
ATOM 1498 N N . VAL B 1 67 ? 16.290 58.536 3.913 1.00 25.50 67 VAL B N 1
ATOM 1499 C CA A VAL B 1 67 ? 16.047 57.180 4.387 0.62 23.81 67 VAL B CA 1
ATOM 1500 C CA B VAL B 1 67 ? 16.027 57.173 4.344 0.38 23.83 67 VAL B CA 1
ATOM 1501 C C . VAL B 1 67 ? 17.286 56.338 4.105 1.00 24.61 67 VAL B C 1
ATOM 1502 O O . VAL B 1 67 ? 17.838 56.344 3.000 1.00 22.73 67 VAL B O 1
ATOM 1509 N N . VAL B 1 68 ? 17.761 55.642 5.133 1.00 22.51 68 VAL B N 1
ATOM 1510 C CA . VAL B 1 68 ? 18.985 54.868 4.967 1.00 19.79 68 VAL B CA 1
ATOM 1511 C C . VAL B 1 68 ? 18.747 53.401 5.260 1.00 24.03 68 VAL B C 1
ATOM 1512 O O . VAL B 1 68 ? 17.806 53.039 5.962 1.00 23.09 68 VAL B O 1
ATOM 1516 N N . ASP B 1 69 ? 19.599 52.546 4.721 1.00 22.03 69 ASP B N 1
ATOM 1517 C CA . ASP B 1 69 ? 19.429 51.123 4.961 1.00 20.42 69 ASP B CA 1
ATOM 1518 C C . ASP B 1 69 ? 19.757 50.666 6.378 1.00 25.84 69 ASP B C 1
ATOM 1519 O O . ASP B 1 69 ? 19.100 49.786 6.922 1.00 24.32 69 ASP B O 1
ATOM 1524 N N . LEU B 1 70 ? 20.754 51.284 6.985 1.00 21.34 70 LEU B N 1
ATOM 1525 C CA . LEU B 1 70 ? 21.406 50.704 8.147 1.00 26.00 70 LEU B CA 1
ATOM 1526 C C . LEU B 1 70 ? 21.866 51.796 9.078 1.00 30.56 70 LEU B C 1
ATOM 1527 O O . LEU B 1 70 ? 22.395 52.793 8.621 1.00 28.49 70 LEU B O 1
ATOM 1532 N N . PHE B 1 71 ? 21.671 51.600 10.377 1.00 28.91 71 PHE B N 1
ATOM 1533 C CA . PHE B 1 71 ? 22.217 52.507 11.379 1.00 33.96 71 PHE B CA 1
ATOM 1534 C C . PHE B 1 71 ? 23.670 52.098 11.506 1.00 37.01 71 PHE B C 1
ATOM 1535 O O . PHE B 1 71 ? 24.007 51.264 12.333 1.00 45.25 71 PHE B O 1
ATOM 1543 N N . GLY B 1 72 ? 24.522 52.659 10.653 1.00 34.98 72 GLY B N 1
ATOM 1544 C CA . GLY B 1 72 ? 25.903 52.227 10.563 1.00 42.12 72 GLY B CA 1
ATOM 1545 C C . GLY B 1 72 ? 26.437 52.335 9.147 1.00 41.42 72 GLY B C 1
ATOM 1546 O O . GLY B 1 72 ? 25.669 52.392 8.195 1.00 40.99 72 GLY B O 1
ATOM 1547 N N . GLY B 1 73 ? 27.757 52.374 9.007 1.00 28.59 73 GLY B N 1
ATOM 1548 C CA . GLY B 1 73 ? 28.374 52.462 7.697 1.00 31.40 73 GLY B CA 1
ATOM 1549 C C . GLY B 1 73 ? 28.274 53.837 7.057 1.00 27.71 73 GLY B C 1
ATOM 1550 O O . GLY B 1 73 ? 27.798 54.796 7.667 1.00 27.53 73 GLY B O 1
ATOM 1551 N N . SER B 1 74 ? 28.725 53.926 5.815 1.00 25.34 74 SER B N 1
ATOM 1552 C CA . SER B 1 74 ? 28.799 55.202 5.109 1.00 27.11 74 SER B CA 1
ATOM 1553 C C . SER B 1 74 ? 27.456 55.890 4.836 1.00 27.24 74 SER B C 1
ATOM 1554 O O . SER B 1 74 ? 27.367 57.101 4.929 1.00 26.39 74 SER B O 1
ATOM 1557 N N . PRO B 1 75 ? 26.417 55.125 4.475 1.00 25.27 75 PRO B N 1
ATOM 1558 C CA . PRO B 1 75 ? 25.193 55.872 4.142 1.00 23.97 75 PRO B CA 1
ATOM 1559 C C . PRO B 1 75 ? 24.657 56.633 5.352 1.00 24.23 75 PRO B C 1
ATOM 1560 O O . PRO B 1 75 ? 24.247 57.788 5.217 1.00 24.73 75 PRO B O 1
ATOM 1564 N N . PHE B 1 76 ? 24.687 56.013 6.528 1.00 25.03 76 PHE B N 1
ATOM 1565 C CA . PHE B 1 76 ? 24.199 56.687 7.719 1.00 26.86 76 PHE B CA 1
ATOM 1566 C C . PHE B 1 76 ? 25.155 57.820 8.106 1.00 26.22 76 PHE B C 1
ATOM 1567 O O . PHE B 1 76 ? 24.725 58.896 8.510 1.00 26.26 76 PHE B O 1
ATOM 1575 N N . ASN B 1 77 ? 26.447 57.565 7.973 1.00 23.48 77 ASN B N 1
ATOM 1576 C CA . ASN B 1 77 ? 27.458 58.609 8.232 1.00 26.85 77 ASN B CA 1
ATOM 1577 C C . ASN B 1 77 ? 27.135 59.865 7.391 1.00 27.60 77 ASN B C 1
ATOM 1578 O O . ASN B 1 77 ? 27.128 60.993 7.898 1.00 28.34 77 ASN B O 1
ATOM 1583 N N . ILE B 1 78 ? 26.857 59.656 6.108 1.00 25.14 78 ILE B N 1
ATOM 1584 C CA . ILE B 1 78 ? 26.519 60.765 5.207 1.00 25.36 78 ILE B CA 1
ATOM 1585 C C . ILE B 1 78 ? 25.233 61.460 5.650 1.00 24.73 78 ILE B C 1
ATOM 1586 O O . ILE B 1 78 ? 25.183 62.686 5.758 1.00 25.62 78 ILE B O 1
ATOM 1591 N N . ALA B 1 79 ? 24.194 60.674 5.924 1.00 26.49 79 ALA B N 1
ATOM 1592 C CA . ALA B 1 79 ? 22.935 61.241 6.396 1.00 27.48 79 ALA B CA 1
ATOM 1593 C C . ALA B 1 79 ? 23.115 62.098 7.652 1.00 28.06 79 ALA B C 1
ATOM 1594 O O . ALA B 1 79 ? 22.604 63.217 7.724 1.00 30.09 79 ALA B O 1
ATOM 1596 N N . LEU B 1 80 ? 23.840 61.579 8.641 1.00 24.96 80 LEU B N 1
ATOM 1597 C CA . LEU B 1 80 ? 24.123 62.326 9.867 1.00 30.09 80 LEU B CA 1
ATOM 1598 C C . LEU B 1 80 ? 24.817 63.654 9.579 1.00 27.15 80 LEU B C 1
ATOM 1599 O O . LEU B 1 80 ? 24.471 64.681 10.165 1.00 29.43 80 LEU B O 1
ATOM 1604 N N . SER B 1 81 ? 25.790 63.638 8.673 1.00 25.06 81 SER B N 1
ATOM 1605 C CA . SER B 1 81 ? 26.506 64.876 8.353 1.00 27.45 81 SER B CA 1
ATOM 1606 C C . SER B 1 81 ? 25.592 65.938 7.721 1.00 30.44 81 SER B C 1
ATOM 1607 O O . SER B 1 81 ? 25.830 67.134 7.879 1.00 33.19 81 SER B O 1
ATOM 1610 N N . MET B 1 82 ? 24.552 65.507 7.014 1.00 26.22 82 MET B N 1
ATOM 1611 C CA . MET B 1 82 ? 23.617 66.463 6.410 1.00 25.46 82 MET B CA 1
ATOM 1612 C C . MET B 1 82 ? 22.725 67.077 7.467 1.00 34.36 82 MET B C 1
ATOM 1613 O O . MET B 1 82 ? 22.363 68.250 7.386 1.00 38.16 82 MET B O 1
ATOM 1618 N N . MET B 1 83 ? 22.359 66.265 8.451 1.00 33.26 83 MET B N 1
ATOM 1619 C CA . MET B 1 83 ? 21.459 66.690 9.508 1.00 38.36 83 MET B CA 1
ATOM 1620 C C . MET B 1 83 ? 22.126 67.756 10.366 1.00 39.63 83 MET B C 1
ATOM 1621 O O . MET B 1 83 ? 21.455 68.607 10.954 1.00 42.75 83 MET B O 1
ATOM 1626 N N . LYS B 1 84 ? 23.452 67.717 10.431 1.00 39.74 84 LYS B N 1
ATOM 1627 C CA . LYS B 1 84 ? 24.197 68.694 11.213 1.00 42.22 84 LYS B CA 1
ATOM 1628 C C . LYS B 1 84 ? 24.180 70.084 10.568 1.00 45.85 84 LYS B C 1
ATOM 1629 O O . LYS B 1 84 ? 24.373 71.095 11.240 1.00 48.79 84 LYS B O 1
ATOM 1631 N N . GLU B 1 85 ? 23.929 70.134 9.264 1.00 48.74 85 GLU B N 1
ATOM 1632 C CA . GLU B 1 85 ? 24.037 71.387 8.518 1.00 42.68 85 GLU B CA 1
ATOM 1633 C C . GLU B 1 85 ? 22.714 71.857 7.926 1.00 44.52 85 GLU B C 1
ATOM 1634 O O . GLU B 1 85 ? 22.498 73.053 7.730 1.00 42.60 85 GLU B O 1
ATOM 1640 N N . TYR B 1 86 ? 21.834 70.907 7.633 1.00 34.82 86 TYR B N 1
ATOM 1641 C CA . TYR B 1 86 ? 20.582 71.203 6.948 1.00 38.68 86 TYR B CA 1
ATOM 1642 C C . TYR B 1 86 ? 19.385 70.713 7.746 1.00 35.57 86 TYR B C 1
ATOM 1643 O O . TYR B 1 86 ? 19.521 69.886 8.649 1.00 35.37 86 TYR B O 1
ATOM 1652 N N . ASP B 1 87 ? 18.209 71.231 7.418 1.00 35.91 87 ASP B N 1
ATOM 1653 C CA . ASP B 1 87 ? 17.010 70.848 8.136 1.00 33.81 87 ASP B CA 1
ATOM 1654 C C . ASP B 1 87 ? 16.410 69.605 7.486 1.00 37.81 87 ASP B C 1
ATOM 1655 O O . ASP B 1 87 ? 15.393 69.692 6.801 1.00 40.40 87 ASP B O 1
ATOM 1660 N N . VAL B 1 88 ? 17.054 68.459 7.688 1.00 34.02 88 VAL B N 1
ATOM 1661 C CA . VAL B 1 88 ? 16.564 67.200 7.126 1.00 33.10 88 VAL B CA 1
ATOM 1662 C C . VAL B 1 88 ? 16.214 66.220 8.232 1.00 32.12 88 VAL B C 1
ATOM 1663 O O . VAL B 1 88 ? 16.774 66.281 9.332 1.00 32.63 88 VAL B O 1
ATOM 1667 N N . LYS B 1 89 ? 15.289 65.313 7.939 1.00 30.41 89 LYS B N 1
ATOM 1668 C CA . LYS B 1 89 ? 14.953 64.260 8.878 1.00 29.42 89 LYS B CA 1
ATOM 1669 C C . LYS B 1 89 ? 15.512 62.945 8.353 1.00 28.16 89 LYS B C 1
ATOM 1670 O O . LYS B 1 89 ? 15.640 62.771 7.148 1.00 26.64 89 LYS B O 1
ATOM 1676 N N . VAL B 1 90 ? 15.876 62.045 9.263 1.00 27.80 90 VAL B N 1
ATOM 1677 C CA . VAL B 1 90 ? 16.504 60.777 8.884 1.00 26.12 90 VAL B CA 1
ATOM 1678 C C . VAL B 1 90 ? 15.796 59.588 9.542 1.00 27.50 90 VAL B C 1
ATOM 1679 O O . VAL B 1 90 ? 15.460 59.636 10.725 1.00 28.60 90 VAL B O 1
ATOM 1683 N N . ILE B 1 91 ? 15.562 58.539 8.762 1.00 27.49 91 ILE B N 1
ATOM 1684 C CA . ILE B 1 91 ? 15.065 57.274 9.300 1.00 29.45 91 ILE B CA 1
ATOM 1685 C C . ILE B 1 91 ? 15.889 56.101 8.752 1.00 23.80 91 ILE B C 1
ATOM 1686 O O . ILE B 1 91 ? 16.268 56.093 7.581 1.00 26.32 91 ILE B O 1
ATOM 1691 N N . THR B 1 92 ? 16.186 55.132 9.617 1.00 26.39 92 THR B N 1
ATOM 1692 C CA . THR B 1 92 ? 17.043 54.008 9.248 1.00 23.48 92 THR B CA 1
ATOM 1693 C C . THR B 1 92 ? 16.249 52.711 9.139 1.00 25.32 92 THR B C 1
ATOM 1694 O O . THR B 1 92 ? 15.087 52.646 9.549 1.00 25.25 92 THR B O 1
ATOM 1698 N N . GLY B 1 93 ? 16.895 51.676 8.605 1.00 22.51 93 GLY B N 1
ATOM 1699 C CA . GLY B 1 93 ? 16.320 50.340 8.569 1.00 24.42 93 GLY B CA 1
ATOM 1700 C C . GLY B 1 93 ? 15.225 50.168 7.534 1.00 22.77 93 GLY B C 1
ATOM 1701 O O . GLY B 1 93 ? 14.364 49.301 7.679 1.00 22.70 93 GLY B O 1
ATOM 1702 N N . ILE B 1 94 ? 15.264 50.980 6.480 1.00 22.63 94 ILE B N 1
ATOM 1703 C CA . ILE B 1 94 ? 14.177 50.995 5.488 1.00 23.43 94 ILE B CA 1
ATOM 1704 C C . ILE B 1 94 ? 13.789 49.610 4.944 1.00 23.62 94 ILE B C 1
ATOM 1705 O O . ILE B 1 94 ? 14.643 48.775 4.594 1.00 22.75 94 ILE B O 1
ATOM 1710 N N . ASN B 1 95 ? 12.486 49.353 4.910 1.00 22.32 95 ASN B N 1
ATOM 1711 C CA . ASN B 1 95 ? 11.982 48.145 4.272 1.00 21.94 95 ASN B CA 1
ATOM 1712 C C . ASN B 1 95 ? 10.787 48.473 3.362 1.00 19.62 95 ASN B C 1
ATOM 1713 O O . ASN B 1 95 ? 10.394 49.651 3.235 1.00 22.23 95 ASN B O 1
ATOM 1718 N N . MET B 1 96 ? 10.231 47.454 2.706 1.00 19.54 96 MET B N 1
ATOM 1719 C CA . MET B 1 96 ? 9.146 47.691 1.752 1.00 20.68 96 MET B CA 1
ATOM 1720 C C . MET B 1 96 ? 7.881 48.319 2.379 1.00 22.71 96 MET B C 1
ATOM 1721 O O . MET B 1 96 ? 7.370 49.320 1.860 1.00 21.49 96 MET B O 1
ATOM 1726 N N . PRO B 1 97 ? 7.360 47.732 3.475 1.00 24.16 97 PRO B N 1
ATOM 1727 C CA . PRO B 1 97 ? 6.152 48.343 4.059 1.00 26.73 97 PRO B CA 1
ATOM 1728 C C . PRO B 1 97 ? 6.360 49.818 4.409 1.00 25.38 97 PRO B C 1
ATOM 1729 O O . PRO B 1 97 ? 5.454 50.647 4.194 1.00 27.38 97 PRO B O 1
ATOM 1733 N N . MET B 1 98 ? 7.540 50.152 4.929 1.00 24.63 98 MET B N 1
ATOM 1734 C CA . MET B 1 98 ? 7.861 51.546 5.219 1.00 26.66 98 MET B CA 1
ATOM 1735 C C . MET B 1 98 ? 7.819 52.439 3.994 1.00 24.53 98 MET B C 1
ATOM 1736 O O . MET B 1 98 ? 7.200 53.510 4.017 1.00 23.56 98 MET B O 1
ATOM 1741 N N . LEU B 1 99 ? 8.497 52.027 2.931 1.00 22.78 99 LEU B N 1
ATOM 1742 C CA . LEU B 1 99 ? 8.576 52.888 1.760 1.00 26.30 99 LEU B CA 1
ATOM 1743 C C . LEU B 1 99 ? 7.205 53.000 1.105 1.00 22.86 99 LEU B C 1
ATOM 1744 O O . LEU B 1 99 ? 6.826 54.067 0.603 1.00 22.99 99 LEU B O 1
ATOM 1749 N N . VAL B 1 100 ? 6.436 51.912 1.113 1.00 23.75 100 VAL B N 1
ATOM 1750 C CA . VAL B 1 100 ? 5.125 51.978 0.466 1.00 21.95 100 VAL B CA 1
ATOM 1751 C C . VAL B 1 100 ? 4.242 52.955 1.244 1.00 23.31 100 VAL B C 1
ATOM 1752 O O . VAL B 1 100 ? 3.582 53.827 0.650 1.00 26.82 100 VAL B O 1
ATOM 1756 N N . GLU B 1 101 ? 4.257 52.852 2.569 1.00 24.69 101 GLU B N 1
ATOM 1757 C CA . GLU B 1 101 ? 3.484 53.791 3.382 1.00 30.12 101 GLU B CA 1
ATOM 1758 C C . GLU B 1 101 ? 3.991 55.227 3.224 1.00 28.87 101 GLU B C 1
ATOM 1759 O O . GLU B 1 101 ? 3.208 56.165 3.080 1.00 30.41 101 GLU B O 1
ATOM 1765 N N . LEU B 1 102 ? 5.307 55.398 3.253 1.00 25.20 102 LEU B N 1
ATOM 1766 C CA . LEU B 1 102 ? 5.882 56.726 3.096 1.00 25.50 102 LEU B CA 1
ATOM 1767 C C . LEU B 1 102 ? 5.385 57.402 1.818 1.00 26.50 102 LEU B C 1
ATOM 1768 O O . LEU B 1 102 ? 4.891 58.526 1.847 1.00 29.42 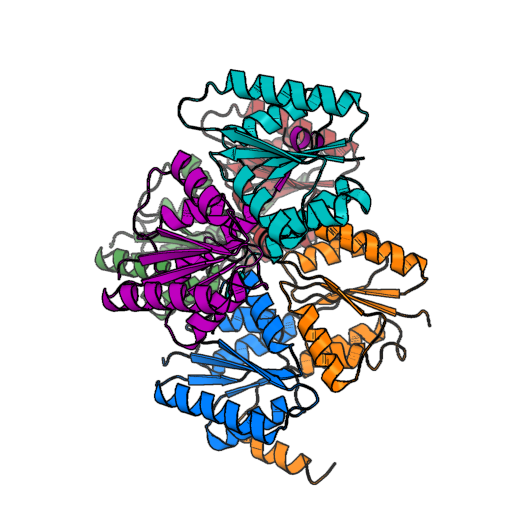102 LEU B O 1
ATOM 1773 N N . LEU B 1 103 ? 5.529 56.718 0.690 1.00 29.05 103 LEU B N 1
ATOM 1774 C CA . LEU B 1 103 ? 5.237 57.343 -0.596 1.00 26.45 103 LEU B CA 1
ATOM 1775 C C . LEU B 1 103 ? 3.738 57.516 -0.827 1.00 29.09 103 LEU B C 1
ATOM 1776 O O . LEU B 1 103 ? 3.312 58.504 -1.423 1.00 28.18 103 LEU B O 1
ATOM 1781 N N . THR B 1 104 ? 2.933 56.576 -0.349 1.00 27.06 104 THR B N 1
ATOM 1782 C CA A THR B 1 104 ? 1.487 56.676 -0.536 0.17 30.27 104 THR B CA 1
ATOM 1783 C CA B THR B 1 104 ? 1.488 56.675 -0.543 0.83 30.32 104 THR B CA 1
ATOM 1784 C C . THR B 1 104 ? 0.877 57.788 0.318 1.00 33.41 104 THR B C 1
ATOM 1785 O O . THR B 1 104 ? -0.110 58.420 -0.077 1.00 35.10 104 THR B O 1
ATOM 1792 N N . SER B 1 105 ? 1.468 58.037 1.481 1.00 28.62 105 SER B N 1
ATOM 1793 C CA . SER B 1 105 ? 0.905 59.012 2.412 1.00 31.96 105 SER B CA 1
ATOM 1794 C C . SER B 1 105 ? 1.739 60.285 2.537 1.00 32.02 105 SER B C 1
ATOM 1795 O O . SER B 1 105 ? 1.545 61.068 3.460 1.00 33.03 105 SER B O 1
ATOM 1798 N N . ILE B 1 106 ? 2.635 60.494 1.578 1.00 30.07 106 ILE B N 1
ATOM 1799 C CA . ILE B 1 106 ? 3.594 61.594 1.617 1.00 30.51 106 ILE B CA 1
ATOM 1800 C C . ILE B 1 106 ? 2.947 62.986 1.720 1.00 32.14 106 ILE B C 1
ATOM 1801 O O . ILE B 1 106 ? 3.521 63.891 2.320 1.00 35.53 106 ILE B O 1
ATOM 1806 N N . ASN B 1 107 ? 1.760 63.149 1.144 1.00 34.86 107 ASN B N 1
ATOM 1807 C CA . ASN B 1 107 ? 1.059 64.436 1.202 1.00 35.19 107 ASN B CA 1
ATOM 1808 C C . ASN B 1 107 ? -0.117 64.464 2.166 1.00 39.99 107 ASN B C 1
ATOM 1809 O O . ASN B 1 107 ? -0.965 65.353 2.087 1.00 46.20 107 ASN B O 1
ATOM 1814 N N . VAL B 1 108 ? -0.174 63.489 3.065 1.00 38.18 108 VAL B N 1
ATOM 1815 C CA . VAL B 1 108 ? -1.260 63.402 4.033 1.00 38.84 108 VAL B CA 1
ATOM 1816 C C . VAL B 1 108 ? -0.828 63.885 5.418 1.00 40.92 108 VAL B C 1
ATOM 1817 O O . VAL B 1 108 ? -1.623 64.470 6.150 1.00 42.10 108 VAL B O 1
ATOM 1821 N N . TYR B 1 109 ? 0.430 63.638 5.777 1.00 36.45 109 TYR B N 1
ATOM 1822 C CA . TYR B 1 109 ? 0.929 63.972 7.108 1.00 33.14 109 TYR B CA 1
ATOM 1823 C C . TYR B 1 109 ? 2.121 64.913 7.046 1.00 34.37 109 TYR B C 1
ATOM 1824 O O . TYR B 1 109 ? 2.834 64.944 6.045 1.00 38.32 109 TYR B O 1
ATOM 1833 N N . ASP B 1 110 ? 2.341 65.669 8.122 1.00 33.58 110 ASP B N 1
ATOM 1834 C CA . ASP B 1 110 ? 3.580 66.419 8.280 1.00 40.84 110 ASP B CA 1
ATOM 1835 C C . ASP B 1 110 ? 4.703 65.402 8.485 1.00 37.82 110 ASP B C 1
ATOM 1836 O O . ASP B 1 110 ? 4.444 64.271 8.889 1.00 35.46 110 ASP B O 1
ATOM 1838 N N . THR B 1 111 ? 5.941 65.804 8.224 1.00 39.21 111 THR B N 1
ATOM 1839 C CA A THR B 1 111 ? 7.073 64.882 8.286 0.55 40.23 111 THR B CA 1
ATOM 1840 C CA B THR B 1 111 ? 7.062 64.865 8.282 0.45 40.22 111 THR B CA 1
ATOM 1841 C C . THR B 1 111 ? 7.164 64.130 9.613 1.00 40.18 111 THR B C 1
ATOM 1842 O O . THR B 1 111 ? 7.390 62.918 9.638 1.00 34.44 111 THR B O 1
ATOM 1849 N N . THR B 1 112 ? 6.993 64.850 10.716 1.00 40.98 112 THR B N 1
ATOM 1850 C CA . THR B 1 112 ? 7.146 64.234 12.033 1.00 42.33 112 THR B CA 1
ATOM 1851 C C . THR B 1 112 ? 6.178 63.068 12.263 1.00 39.56 112 THR B C 1
ATOM 1852 O O . THR B 1 112 ? 6.589 61.996 12.705 1.00 37.80 112 THR B O 1
ATOM 1856 N N . GLU B 1 113 ? 4.902 63.271 11.957 1.00 37.77 113 GLU B N 1
ATOM 1857 C CA . GLU B 1 113 ? 3.922 62.198 12.081 1.00 38.87 113 GLU B CA 1
ATOM 1858 C C . GLU B 1 113 ? 4.201 61.104 11.053 1.00 39.91 113 GLU B C 1
ATOM 1859 O O . GLU B 1 113 ? 4.059 59.916 11.337 1.00 36.46 113 GLU B O 1
ATOM 1861 N N . LEU B 1 114 ? 4.594 61.520 9.855 1.00 38.31 114 LEU B N 1
ATOM 1862 C CA . LEU B 1 114 ? 4.889 60.599 8.771 1.00 34.66 114 LEU B CA 1
ATOM 1863 C C . LEU B 1 114 ? 5.995 59.615 9.182 1.00 32.92 114 LEU B C 1
ATOM 1864 O O . LEU B 1 114 ? 5.830 58.408 9.062 1.00 31.45 114 LEU B O 1
ATOM 1869 N N . LEU B 1 115 ? 7.112 60.126 9.687 1.00 34.94 115 LEU B N 1
ATOM 1870 C CA . LEU B 1 115 ? 8.202 59.242 10.113 1.00 31.27 115 LEU B CA 1
ATOM 1871 C C . LEU B 1 115 ? 7.810 58.353 11.295 1.00 33.25 115 LEU B C 1
ATOM 1872 O O . LEU B 1 115 ? 8.230 57.193 11.383 1.00 28.34 115 LEU B O 1
ATOM 1877 N N . GLU B 1 116 ? 7.006 58.895 12.203 1.00 33.29 116 GLU B N 1
ATOM 1878 C CA . GLU B 1 116 ? 6.468 58.096 13.299 1.00 36.41 116 GLU B CA 1
ATOM 1879 C C . GLU B 1 116 ? 5.593 56.974 12.750 1.00 29.55 116 GLU B C 1
ATOM 1880 O O . GLU B 1 116 ? 5.715 55.815 13.164 1.00 32.34 116 GLU B O 1
ATOM 1886 N N . ASN B 1 117 ? 4.722 57.320 11.806 1.00 30.82 117 ASN B N 1
ATOM 1887 C CA . ASN B 1 117 ? 3.853 56.336 11.182 1.00 32.48 117 ASN B CA 1
ATOM 1888 C C . ASN B 1 117 ? 4.637 55.223 10.508 1.00 32.53 117 ASN B C 1
ATOM 1889 O O . ASN B 1 117 ? 4.332 54.048 10.684 1.00 27.10 117 ASN B O 1
ATOM 1894 N N . ILE B 1 118 ? 5.633 55.583 9.709 1.00 29.78 118 ILE B N 1
ATOM 1895 C CA . ILE B 1 118 ? 6.322 54.541 8.952 1.00 30.06 118 ILE B CA 1
ATOM 1896 C C . ILE B 1 118 ? 7.270 53.730 9.830 1.00 27.79 118 ILE B C 1
ATOM 1897 O O . ILE B 1 118 ? 7.577 52.583 9.512 1.00 30.52 118 ILE B O 1
ATOM 1902 N N . SER B 1 119 ? 7.743 54.315 10.929 1.00 26.24 119 SER B N 1
ATOM 1903 C CA . SER B 1 119 ? 8.549 53.555 11.881 1.00 28.81 119 SER B CA 1
ATOM 1904 C C . SER B 1 119 ? 7.729 52.384 12.440 1.00 30.14 119 SER B C 1
ATOM 1905 O O . SER B 1 119 ? 8.189 51.236 12.481 1.00 27.31 119 SER B O 1
ATOM 1908 N N . LYS B 1 120 ? 6.508 52.678 12.871 1.00 31.79 120 LYS B N 1
ATOM 1909 C CA . LYS B 1 120 ? 5.630 51.643 13.405 1.00 30.01 120 LYS B CA 1
ATOM 1910 C C . LYS B 1 120 ? 5.243 50.617 12.341 1.00 26.71 120 LYS B C 1
ATOM 1911 O O . LYS B 1 120 ? 5.222 49.422 12.606 1.00 30.74 120 LYS B O 1
ATOM 1917 N N . ILE B 1 121 ? 4.911 51.084 11.143 1.00 28.36 121 ILE B N 1
ATOM 1918 C CA . ILE B 1 121 ? 4.508 50.183 10.060 1.00 29.43 121 ILE B CA 1
ATOM 1919 C C . ILE B 1 121 ? 5.670 49.282 9.644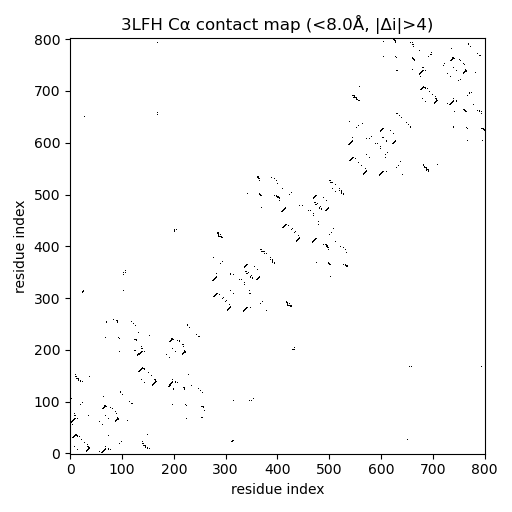 1.00 26.61 121 ILE B C 1
ATOM 1920 O O . ILE B 1 121 ? 5.473 48.114 9.324 1.00 27.90 121 ILE B O 1
ATOM 1925 N N . GLY B 1 122 ? 6.878 49.832 9.664 1.00 26.15 122 GLY B N 1
ATOM 1926 C CA . GLY B 1 122 ? 8.057 49.062 9.299 1.00 27.68 122 GLY B CA 1
ATOM 1927 C C . GLY B 1 122 ? 8.335 47.953 10.293 1.00 27.66 122 GLY B C 1
ATOM 1928 O O . GLY B 1 122 ? 8.645 46.824 9.910 1.00 29.83 122 GLY B O 1
ATOM 1929 N N . LYS B 1 123 ? 8.240 48.277 11.579 1.00 26.52 123 LYS B N 1
ATOM 1930 C CA . LYS B 1 123 ? 8.488 47.285 12.622 1.00 26.59 123 LYS B CA 1
ATOM 1931 C C . LYS B 1 123 ? 7.369 46.236 12.614 1.00 31.32 123 LYS B C 1
ATOM 1932 O O . LYS B 1 123 ? 7.627 45.038 12.694 1.00 31.00 123 LYS B O 1
ATOM 1938 N N . ASP B 1 124 ? 6.124 46.693 12.529 1.00 29.16 124 ASP B N 1
ATOM 1939 C CA . ASP B 1 124 ? 4.986 45.772 12.495 1.00 28.96 124 ASP B CA 1
ATOM 1940 C C . ASP B 1 124 ? 5.022 44.852 11.271 1.00 29.26 124 ASP B C 1
ATOM 1941 O O . ASP B 1 124 ? 4.462 43.762 11.294 1.00 30.18 124 ASP B O 1
ATOM 1946 N N . GLY B 1 125 ? 5.674 45.301 10.203 1.00 25.15 125 GLY B N 1
ATOM 1947 C CA . GLY B 1 125 ? 5.693 44.569 8.946 1.00 23.71 125 GLY B CA 1
ATOM 1948 C C . GLY B 1 125 ? 6.705 43.439 8.932 1.00 24.49 125 GLY B C 1
ATOM 1949 O O . GLY B 1 125 ? 6.778 42.658 7.981 1.00 25.67 125 GLY B O 1
ATOM 1950 N N . ILE B 1 126 ? 7.488 43.369 9.994 1.00 25.18 126 ILE B N 1
ATOM 1951 C CA . ILE B 1 126 ? 8.477 42.314 10.179 1.00 25.43 126 ILE B CA 1
ATOM 1952 C C . ILE B 1 126 ? 7.846 41.223 11.033 1.00 28.13 126 ILE B C 1
ATOM 1953 O O . ILE B 1 126 ? 7.611 41.410 12.230 1.00 30.17 126 ILE B O 1
ATOM 1958 N N . LYS B 1 127 ? 7.562 40.086 10.408 1.00 24.89 127 LYS B N 1
ATOM 1959 C CA . LYS B 1 127 ? 6.815 39.017 11.063 1.00 30.59 127 LYS B CA 1
ATOM 1960 C C . LYS B 1 127 ? 7.323 37.647 10.644 1.00 26.35 127 LYS B C 1
ATOM 1961 O O . LYS B 1 127 ? 7.435 37.358 9.449 1.00 30.04 127 LYS B O 1
ATOM 1964 N N . VAL B 1 128 ? 7.588 36.798 11.627 1.00 27.43 128 VAL B N 1
ATOM 1965 C CA . VAL B 1 128 ? 7.894 35.407 11.367 1.00 28.46 128 VAL B CA 1
ATOM 1966 C C . VAL B 1 128 ? 6.549 34.701 11.207 1.00 32.64 128 VAL B C 1
ATOM 1967 O O . VAL B 1 128 ? 5.667 34.838 12.055 1.00 32.00 128 VAL B O 1
ATOM 1971 N N . ILE B 1 129 ? 6.381 33.976 10.114 1.00 25.73 129 ILE B N 1
ATOM 1972 C CA . ILE B 1 129 ? 5.106 33.304 9.853 1.00 29.43 129 ILE B CA 1
ATOM 1973 C C . ILE B 1 129 ? 5.120 31.893 10.426 1.00 37.14 129 ILE B C 1
ATOM 1974 O O . ILE B 1 129 ? 5.879 31.044 9.960 1.00 35.80 129 ILE B O 1
ATOM 1979 N N . GLU B 1 130 ? 4.279 31.640 11.426 1.00 36.30 130 GLU B N 1
ATOM 1980 C CA . GLU B 1 130 ? 4.175 30.306 12.014 1.00 41.29 130 GLU B CA 1
ATOM 1981 C C . GLU B 1 130 ? 3.300 29.389 11.156 1.00 45.83 130 GLU B C 1
ATOM 1982 O O . GLU B 1 130 ? 2.240 29.799 10.691 1.00 37.67 130 GLU B O 1
ATOM 1988 N N . LYS B 1 131 ? 3.751 28.152 10.951 1.00 41.03 131 LYS B N 1
ATOM 1989 C CA . LYS B 1 131 ? 3.036 27.189 10.114 1.00 46.81 131 LYS B CA 1
ATOM 1990 C C . LYS B 1 131 ? 1.608 27.036 10.604 1.00 45.81 131 LYS B C 1
ATOM 1991 O O . LYS B 1 131 ? 0.656 26.969 9.814 1.00 41.87 131 LYS B O 1
ATOM 1997 N N . SER B 1 132 ? 1.471 26.994 11.923 1.00 44.27 132 SER B N 1
ATOM 1998 C CA . SER B 1 132 ? 0.173 26.865 12.566 1.00 49.75 132 SER B CA 1
ATOM 1999 C C . SER B 1 132 ? -0.767 28.025 12.233 1.00 42.07 132 SER B C 1
ATOM 2000 O O . SER B 1 132 ? -1.983 27.900 12.376 1.00 51.67 132 SER B O 1
ATOM 2003 N N . SER B 1 133 ? -0.210 29.142 11.774 1.00 41.28 133 SER B N 1
ATOM 2004 C CA . SER B 1 133 ? -1.005 30.329 11.461 1.00 43.18 133 SER B CA 1
ATOM 2005 C C . SER B 1 133 ? -1.558 30.326 10.030 1.00 39.48 133 SER B C 1
ATOM 2006 O O . SER B 1 133 ? -2.425 31.131 9.693 1.00 38.49 133 SER B O 1
ATOM 2009 N N . LEU B 1 134 ? -1.051 29.430 9.190 1.00 36.77 134 LEU B N 1
ATOM 2010 C CA . LEU B 1 134 ? -1.446 29.387 7.786 1.00 39.32 134 LEU B CA 1
ATOM 2011 C C . LEU B 1 134 ? -2.958 29.385 7.597 1.00 36.94 134 LEU B C 1
ATOM 2012 O O . LEU B 1 134 ? -3.498 30.196 6.839 1.00 35.97 134 LEU B O 1
ATOM 2017 N N . LYS B 1 135 ? -3.630 28.458 8.273 1.00 35.33 135 LYS B N 1
ATOM 2018 C CA . LYS B 1 135 ? -5.065 28.275 8.077 1.00 36.37 135 LYS B CA 1
ATOM 2019 C C . LYS B 1 135 ? -5.816 29.540 8.451 1.00 33.44 135 LYS B C 1
ATOM 2020 O O . LYS B 1 135 ? -6.756 29.932 7.762 1.00 33.15 135 LYS B O 1
ATOM 2023 N N . MET B 1 136 ? -5.393 30.184 9.534 1.00 28.62 136 MET B N 1
ATOM 2024 C CA . MET B 1 136 ? -6.057 31.405 9.974 1.00 30.22 136 MET B CA 1
ATOM 2025 C C . MET B 1 136 ? -5.906 32.536 8.957 1.00 33.52 136 MET B C 1
ATOM 2026 O O . MET B 1 136 ? -6.827 33.328 8.766 1.00 28.18 136 MET B O 1
ATOM 2031 N N . LEU B 1 137 ? -4.752 32.611 8.295 1.00 32.29 137 LEU B N 1
ATOM 2032 C CA . LEU B 1 137 ? -4.555 33.625 7.264 1.00 34.47 137 LEU B CA 1
ATOM 2033 C C . LEU B 1 137 ? -5.495 33.345 6.102 1.00 32.75 137 LEU B C 1
ATOM 2034 O O . LEU B 1 137 ? -6.101 34.257 5.539 1.00 38.11 137 LEU B O 1
ATOM 2039 N N . GLU B 1 138 ? -5.628 32.071 5.750 1.00 29.66 138 GLU B N 1
ATOM 2040 C CA . GLU B 1 138 ? -6.528 31.696 4.663 1.00 32.75 138 GLU B CA 1
ATOM 2041 C C . GLU B 1 138 ? -7.979 32.064 4.956 1.00 31.48 138 GLU B C 1
ATOM 2042 O O . GLU B 1 138 ? -8.731 32.404 4.035 1.00 31.76 138 GLU B O 1
ATOM 2044 N N . HIS B 1 139 ? -8.385 32.002 6.224 1.00 29.79 139 HIS B N 1
ATOM 2045 C CA . HIS B 1 139 ? -9.768 32.370 6.564 1.00 30.19 139 HIS B CA 1
ATOM 2046 C C . HIS B 1 139 ? -10.054 33.837 6.234 1.00 28.97 139 HIS B C 1
ATOM 2047 O O . HIS B 1 139 ? -11.169 34.186 5.829 1.00 30.55 139 HIS B O 1
ATOM 2054 N N . HIS B 1 140 ? -9.048 34.692 6.409 1.00 29.54 140 HIS B N 1
ATOM 2055 C CA . HIS B 1 140 ? -9.211 36.122 6.153 1.00 32.36 140 HIS B CA 1
ATOM 2056 C C . HIS B 1 140 ? -9.531 36.452 4.696 1.00 35.18 140 HIS B C 1
ATOM 2057 O O . HIS B 1 140 ? -9.885 37.590 4.369 1.00 40.18 140 HIS B O 1
ATOM 2064 N N . HIS B 1 141 ? -9.428 35.463 3.817 1.00 35.99 141 HIS B N 1
ATOM 2065 C CA . HIS B 1 141 ? -9.765 35.678 2.417 1.00 40.83 141 HIS B CA 1
ATOM 2066 C C . HIS B 1 141 ? -11.268 35.537 2.175 1.00 35.65 141 HIS B C 1
ATOM 2067 O O . HIS B 1 141 ? -11.766 35.781 1.070 1.00 39.01 141 HIS B O 1
ATOM 2074 N N . HIS B 1 142 ? -11.995 35.178 3.227 1.00 32.27 142 HIS B N 1
ATOM 2075 C CA . HIS B 1 142 ? -13.421 34.913 3.111 1.00 31.58 142 HIS B CA 1
ATOM 2076 C C . HIS B 1 142 ? -14.258 35.744 4.076 1.00 30.72 142 HIS B C 1
ATOM 2077 O O . HIS B 1 142 ? -15.464 35.546 4.184 1.00 28.49 142 HIS B O 1
ATOM 2084 N N . HIS B 1 143 ? -13.609 36.675 4.771 1.00 27.66 143 HIS B N 1
ATOM 2085 C CA . HIS B 1 143 ? -14.311 37.596 5.656 1.00 24.10 143 HIS B CA 1
ATOM 2086 C C . HIS B 1 143 ? -13.414 38.805 5.916 1.00 28.51 143 HIS B C 1
ATOM 2087 O O . HIS B 1 143 ? -12.199 38.737 5.695 1.00 30.58 143 HIS B O 1
ATOM 2094 N N . HIS B 1 144 ? -14.017 39.906 6.361 1.00 24.82 144 HIS B N 1
ATOM 2095 C CA . HIS B 1 144 ? -13.281 41.136 6.636 1.00 29.07 144 HIS B CA 1
ATOM 2096 C C . HIS B 1 144 ? -13.018 41.296 8.127 1.00 32.04 144 HIS B C 1
ATOM 2097 O O . HIS B 1 144 ? -12.794 42.401 8.619 1.00 33.25 144 HIS B O 1
ATOM 2105 N N . MET C 1 1 ? 49.231 21.987 32.370 1.00 63.27 1 MET C N 1
ATOM 2106 C CA . MET C 1 1 ? 48.196 22.728 31.655 1.00 60.42 1 MET C CA 1
ATOM 2107 C C . MET C 1 1 ? 48.557 22.882 30.180 1.00 57.97 1 MET C C 1
ATOM 2108 O O . MET C 1 1 ? 49.723 23.095 29.833 1.00 56.68 1 MET C O 1
ATOM 2113 N N . LYS C 1 2 ? 47.554 22.775 29.314 1.00 52.77 2 LYS C N 1
ATOM 2114 C CA . LYS C 1 2 ? 47.779 22.900 27.881 1.00 47.69 2 LYS C CA 1
ATOM 2115 C C . LYS C 1 2 ? 48.329 24.283 27.546 1.00 46.73 2 LYS C C 1
ATOM 2116 O O . LYS C 1 2 ? 48.076 25.250 28.265 1.00 44.28 2 LYS C O 1
ATOM 2118 N N . GLU C 1 3 ? 49.105 24.368 26.469 1.00 45.12 3 GLU C N 1
ATOM 2119 C CA . GLU C 1 3 ? 49.488 25.657 25.918 1.00 41.48 3 GLU C CA 1
ATOM 2120 C C . GLU C 1 3 ? 48.201 26.275 25.397 1.00 37.02 3 GLU C C 1
ATOM 2121 O O . GLU C 1 3 ? 47.236 25.560 25.122 1.00 35.87 3 GLU C O 1
ATOM 2127 N N . LYS C 1 4 ? 48.175 27.594 25.279 1.00 32.74 4 LYS C N 1
ATOM 2128 C CA . LYS C 1 4 ? 46.971 28.256 24.790 1.00 34.52 4 LYS C CA 1
ATOM 2129 C C . LYS C 1 4 ? 47.264 29.063 23.529 1.00 34.97 4 LYS C C 1
ATOM 2130 O O . LYS C 1 4 ? 48.407 29.438 23.260 1.00 31.64 4 LYS C O 1
ATOM 2136 N N . PHE C 1 5 ? 46.219 29.334 22.753 1.00 28.48 5 PHE C N 1
ATOM 2137 C CA . PHE C 1 5 ? 46.368 30.122 21.540 1.00 28.71 5 PHE C CA 1
ATOM 2138 C C . PHE C 1 5 ? 45.281 31.196 21.592 1.00 26.53 5 PHE C C 1
ATOM 2139 O O . PHE C 1 5 ? 44.161 30.902 21.983 1.00 30.16 5 PHE C O 1
ATOM 2147 N N . VAL C 1 6 ? 45.627 32.431 21.246 1.00 24.06 6 VAL C N 1
ATOM 2148 C CA . VAL C 1 6 ? 44.663 33.539 21.303 1.00 23.92 6 VAL C CA 1
ATOM 2149 C C . VAL C 1 6 ? 44.410 34.059 19.900 1.00 26.25 6 VAL C C 1
ATOM 2150 O O . VAL C 1 6 ? 45.342 34.451 19.185 1.00 25.87 6 VAL C O 1
ATOM 2154 N N . LEU C 1 7 ? 43.140 34.052 19.511 1.00 24.82 7 LEU C N 1
ATOM 2155 C CA . LEU C 1 7 ? 42.739 34.560 18.210 1.00 22.10 7 LEU C CA 1
ATOM 2156 C C . LEU C 1 7 ? 41.971 35.843 18.461 1.00 23.14 7 LEU C C 1
ATOM 2157 O O . LEU C 1 7 ? 41.004 35.847 19.214 1.00 26.39 7 LEU C O 1
ATOM 2162 N N . ILE C 1 8 ? 42.437 36.938 17.863 1.00 22.81 8 ILE C N 1
ATOM 2163 C CA . ILE C 1 8 ? 41.798 38.237 18.036 1.00 21.97 8 ILE C CA 1
ATOM 2164 C C . ILE C 1 8 ? 41.047 38.537 16.740 1.00 23.53 8 ILE C C 1
ATOM 2165 O O . ILE C 1 8 ? 41.657 38.563 15.670 1.00 23.14 8 ILE C O 1
ATOM 2170 N N . ILE C 1 9 ? 39.729 38.731 16.826 1.00 22.99 9 ILE C N 1
ATOM 2171 C CA . ILE C 1 9 ? 38.918 39.056 15.640 1.00 20.92 9 ILE C CA 1
ATOM 2172 C C . ILE C 1 9 ? 38.177 40.365 15.883 1.00 24.58 9 ILE C C 1
ATOM 2173 O O . ILE C 1 9 ? 37.442 40.486 16.858 1.00 24.06 9 ILE C O 1
ATOM 2178 N N . THR C 1 10 ? 38.396 41.353 15.016 1.00 22.81 10 THR C N 1
ATOM 2179 C CA . THR C 1 10 ? 37.834 42.684 15.230 1.00 23.47 10 THR C CA 1
ATOM 2180 C C . THR C 1 10 ? 37.500 43.340 13.896 1.00 23.02 10 THR C C 1
ATOM 2181 O O . THR C 1 10 ? 37.807 42.807 12.829 1.00 22.86 10 THR C O 1
ATOM 2185 N N . HIS C 1 11 ? 36.893 44.518 13.966 1.00 23.73 11 HIS C N 1
ATOM 2186 C CA . HIS C 1 11 ? 36.710 45.338 12.778 1.00 26.52 11 HIS C CA 1
ATOM 2187 C C . HIS C 1 11 ? 38.000 46.062 12.422 1.00 22.24 11 HIS C C 1
ATOM 2188 O O . HIS C 1 11 ? 38.695 46.617 13.292 1.00 24.40 11 HIS C O 1
ATOM 2195 N N . GLY C 1 12 ? 38.328 46.047 11.140 1.00 23.71 12 GLY C N 1
ATOM 2196 C CA . GLY C 1 12 ? 39.476 46.787 10.649 1.00 24.37 12 GLY C CA 1
ATOM 2197 C C . GLY C 1 12 ? 40.739 46.406 11.399 1.00 28.56 12 GLY C C 1
ATOM 2198 O O . GLY C 1 12 ? 40.921 45.261 11.789 1.00 26.08 12 GLY C O 1
ATOM 2199 N N . ASP C 1 13 ? 41.603 47.388 11.616 1.00 26.38 13 ASP C N 1
ATOM 2200 C CA . ASP C 1 13 ? 42.900 47.142 12.217 1.00 29.64 13 ASP C CA 1
ATOM 2201 C C . ASP C 1 13 ? 42.899 47.264 13.737 1.00 30.03 13 ASP C C 1
ATOM 2202 O O . ASP C 1 13 ? 43.961 47.397 14.344 1.00 29.11 13 ASP C O 1
ATOM 2207 N N . PHE C 1 14 ? 41.717 47.220 14.348 1.00 25.11 14 PHE C N 1
ATOM 2208 C CA . PHE C 1 14 ? 41.611 47.379 15.794 1.00 25.49 14 PHE C CA 1
ATOM 2209 C C . PHE C 1 14 ? 42.489 46.334 16.486 1.00 28.09 14 PHE C C 1
ATOM 2210 O O . PHE C 1 14 ? 43.327 46.672 17.335 1.00 25.10 14 PHE C O 1
ATOM 2218 N N . GLY C 1 15 ? 42.302 45.070 16.116 1.00 25.83 15 GLY C N 1
ATOM 2219 C CA . GLY C 1 15 ? 43.021 43.977 16.770 1.00 26.14 15 GLY C CA 1
ATOM 2220 C C . GLY C 1 15 ? 44.525 43.994 16.533 1.00 26.84 15 GLY C C 1
ATOM 2221 O O . GLY C 1 15 ? 45.327 43.784 17.457 1.00 25.15 15 GLY C O 1
ATOM 2222 N N . LYS C 1 16 ? 44.907 44.223 15.283 1.00 24.45 16 LYS C N 1
ATOM 2223 C CA . LYS C 1 16 ? 46.306 44.287 14.900 1.00 28.27 16 LYS C CA 1
ATOM 2224 C C . LYS C 1 16 ? 46.984 45.402 15.699 1.00 28.41 16 LYS C C 1
ATOM 2225 O O . LYS C 1 16 ? 48.082 45.226 16.227 1.00 29.18 16 LYS C O 1
ATOM 2231 N N . GLY C 1 17 ? 46.306 46.542 15.793 1.00 26.18 17 GLY C N 1
ATOM 2232 C CA . GLY C 1 17 ? 46.816 47.689 16.528 1.00 27.96 17 GLY C CA 1
ATOM 2233 C C . GLY C 1 17 ? 46.848 47.479 18.036 1.00 30.85 17 GLY C C 1
ATOM 2234 O O . GLY C 1 17 ? 47.811 47.875 18.717 1.00 26.03 17 GLY C O 1
ATOM 2235 N N . LEU C 1 18 ? 45.789 46.867 18.566 1.00 26.56 18 LEU C N 1
ATOM 2236 C CA . LEU C 1 18 ? 45.737 46.526 19.982 1.00 26.17 18 LEU C CA 1
ATOM 2237 C C . LEU C 1 18 ? 46.934 45.643 20.355 1.00 25.33 18 LEU C C 1
ATOM 2238 O O . LEU C 1 18 ? 47.631 45.916 21.338 1.00 26.45 18 LEU C O 1
ATOM 2243 N N . LEU C 1 19 ? 47.182 44.603 19.563 1.00 26.59 19 LEU C N 1
ATOM 2244 C CA . LEU C 1 19 ? 48.271 43.663 19.861 1.00 28.02 19 LEU C CA 1
ATOM 2245 C C . LEU C 1 19 ? 49.615 44.380 19.806 1.00 29.77 19 LEU C C 1
ATOM 2246 O O . LEU C 1 19 ? 50.450 44.249 20.711 1.00 29.18 19 LEU C O 1
ATOM 2251 N N . SER C 1 20 ? 49.814 45.144 18.741 1.00 27.83 20 SER C N 1
ATOM 2252 C CA . SER C 1 20 ? 50.993 46.005 18.602 1.00 31.78 20 SER C CA 1
ATOM 2253 C C . SER C 1 20 ? 51.261 46.845 19.852 1.00 30.68 20 SER C C 1
ATOM 2254 O O . SER C 1 20 ? 52.391 46.894 20.353 1.00 29.53 20 SER C O 1
ATOM 2257 N N . GLY C 1 21 ? 50.226 47.530 20.333 1.00 30.17 21 GLY C N 1
ATOM 2258 C CA . GLY C 1 21 ? 50.308 48.341 21.530 1.00 30.67 21 GLY C CA 1
ATOM 2259 C C . GLY C 1 21 ? 50.661 47.533 22.763 1.00 34.19 21 GLY C C 1
ATOM 2260 O O . GLY C 1 21 ? 51.514 47.933 23.555 1.00 33.42 21 GLY C O 1
ATOM 2261 N N . ALA C 1 22 ? 50.004 46.390 22.935 1.00 28.76 22 ALA C N 1
ATOM 2262 C CA . ALA C 1 22 ? 50.295 45.536 24.076 1.00 30.69 22 ALA C CA 1
ATOM 2263 C C . ALA C 1 22 ? 51.750 45.081 24.035 1.00 32.04 22 ALA C C 1
ATOM 2264 O O . ALA C 1 22 ? 52.412 44.984 25.076 1.00 31.51 22 ALA C O 1
ATOM 2266 N N . GLU C 1 23 ? 52.256 44.821 22.834 1.00 26.18 23 GLU C N 1
ATOM 2267 C CA . GLU C 1 23 ? 53.616 44.302 22.704 1.00 29.30 23 GLU C CA 1
ATOM 2268 C C . GLU C 1 23 ? 54.670 45.340 23.056 1.00 30.00 23 GLU C C 1
ATOM 2269 O O . GLU C 1 23 ? 55.800 44.975 23.368 1.00 31.29 23 GLU C O 1
ATOM 2275 N N . VAL C 1 24 ? 54.300 46.620 23.023 1.00 27.48 24 VAL C N 1
ATOM 2276 C CA . VAL C 1 24 ? 55.190 47.678 23.527 1.00 29.76 24 VAL C CA 1
ATOM 2277 C C . VAL C 1 24 ? 55.480 47.392 25.004 1.00 35.75 24 VAL C C 1
ATOM 2278 O O . VAL C 1 24 ? 56.600 47.584 25.505 1.00 33.37 24 VAL C O 1
ATOM 2282 N N . ILE C 1 25 ? 54.450 46.918 25.693 1.00 30.58 25 ILE C N 1
ATOM 2283 C CA . ILE C 1 25 ? 54.508 46.666 27.127 1.00 33.95 25 ILE C CA 1
ATOM 2284 C C . ILE C 1 25 ? 55.091 45.293 27.482 1.00 37.91 25 ILE C C 1
ATOM 2285 O O . ILE C 1 25 ? 55.960 45.180 28.358 1.00 32.89 25 ILE C O 1
ATOM 2290 N N . ILE C 1 26 ? 54.632 44.248 26.802 1.00 29.82 26 ILE C N 1
ATOM 2291 C CA . ILE C 1 26 ? 54.989 42.892 27.211 1.00 28.35 26 ILE C CA 1
ATOM 2292 C C . ILE C 1 26 ? 55.924 42.156 26.243 1.00 26.42 26 ILE C C 1
ATOM 2293 O O . ILE C 1 26 ? 56.234 40.987 26.448 1.00 27.85 26 ILE C O 1
ATOM 2298 N N . GLY C 1 27 ? 56.368 42.834 25.190 1.00 28.88 27 GLY C N 1
ATOM 2299 C CA . GLY C 1 27 ? 57.215 42.205 24.188 1.00 30.58 27 GLY C CA 1
ATOM 2300 C C . GLY C 1 27 ? 56.432 41.433 23.133 1.00 35.40 27 GLY C C 1
ATOM 2301 O O . GLY C 1 27 ? 55.279 41.066 23.354 1.00 29.78 27 GLY C O 1
ATOM 2302 N N . LYS C 1 28 ? 57.063 41.168 21.992 1.00 35.79 28 LYS C N 1
ATOM 2303 C CA . LYS C 1 28 ? 56.391 40.462 20.896 1.00 38.26 28 LYS C CA 1
ATOM 2304 C C . LYS C 1 28 ? 55.944 39.073 21.334 1.00 38.60 28 LYS C C 1
ATOM 2305 O O . LYS C 1 28 ? 56.748 38.267 21.803 1.00 36.34 28 LYS C O 1
ATOM 2308 N N . GLN C 1 29 ? 54.658 38.784 21.170 1.00 32.99 29 GLN C N 1
ATOM 2309 C CA . GLN C 1 29 ? 54.109 37.531 21.675 1.00 37.92 29 GLN C CA 1
ATOM 2310 C C . GLN C 1 29 ? 54.046 36.430 20.622 1.00 40.51 29 GLN C C 1
ATOM 2311 O O . GLN C 1 29 ? 53.965 36.689 19.424 1.00 40.63 29 GLN C O 1
ATOM 2317 N N . GLU C 1 30 ? 54.098 35.193 21.094 1.00 37.86 30 GLU C N 1
ATOM 2318 C CA . GLU C 1 30 ? 53.853 34.041 20.248 1.00 41.47 30 GLU C CA 1
ATOM 2319 C C . GLU C 1 30 ? 52.429 33.576 20.537 1.00 35.09 30 GLU C C 1
ATOM 2320 O O . GLU C 1 30 ? 51.825 33.976 21.538 1.00 36.88 30 GLU C O 1
ATOM 2326 N N . ASN C 1 31 ? 51.901 32.720 19.677 1.00 33.41 31 ASN C N 1
ATOM 2327 C CA . ASN C 1 31 ? 50.601 32.112 19.929 1.00 35.55 31 ASN C CA 1
ATOM 2328 C C . ASN C 1 31 ? 49.456 33.122 19.968 1.00 30.80 31 ASN C C 1
ATOM 2329 O O . ASN C 1 31 ? 48.477 32.904 20.685 1.00 29.97 31 ASN C O 1
ATOM 2334 N N . VAL C 1 32 ? 49.595 34.215 19.222 1.00 27.01 32 VAL C N 1
ATOM 2335 C CA . VAL C 1 32 ? 48.497 35.186 19.022 1.00 25.13 32 VAL C CA 1
ATOM 2336 C C . VAL C 1 32 ? 48.346 35.528 17.545 1.00 32.92 32 VAL C C 1
ATOM 2337 O O . VAL C 1 32 ? 49.333 35.817 16.861 1.00 33.83 32 VAL C O 1
ATOM 2341 N N . HIS C 1 33 ? 47.108 35.526 17.054 1.00 25.08 33 HIS C N 1
ATOM 2342 C CA . HIS C 1 33 ? 46.849 35.770 15.643 1.00 27.22 33 HIS C CA 1
ATOM 2343 C C . HIS C 1 33 ? 45.719 36.787 15.545 1.00 26.51 33 HIS C C 1
ATOM 2344 O O . HIS C 1 33 ? 44.759 36.709 16.304 1.00 26.26 33 HIS C O 1
ATOM 2351 N N . THR C 1 34 ? 45.847 37.751 14.643 1.00 25.66 34 THR C N 1
ATOM 2352 C CA . THR C 1 34 ? 44.807 38.774 14.501 1.00 22.47 34 THR C CA 1
ATOM 2353 C C . THR C 1 34 ? 44.102 38.666 13.144 1.00 26.62 34 THR C C 1
ATOM 2354 O O . THR C 1 34 ? 44.730 38.460 12.099 1.00 24.82 34 THR C O 1
ATOM 2358 N N . VAL C 1 35 ? 42.783 38.801 13.186 1.00 22.10 35 VAL C N 1
ATOM 2359 C CA . VAL C 1 35 ? 41.944 38.795 11.986 1.00 20.05 35 VAL C CA 1
ATOM 2360 C C . VAL C 1 35 ? 41.115 40.067 12.046 1.00 23.37 35 VAL C C 1
ATOM 2361 O O . VAL C 1 35 ? 40.394 40.289 13.019 1.00 25.07 35 VAL C O 1
ATOM 2365 N N . GLY C 1 36 ? 41.257 40.916 11.033 1.00 24.19 36 GLY C N 1
ATOM 2366 C CA . GLY C 1 36 ? 40.527 42.176 10.966 1.00 23.44 36 GLY C CA 1
ATOM 2367 C C . GLY C 1 36 ? 39.546 42.125 9.798 1.00 26.86 36 GLY C C 1
ATOM 2368 O O . GLY C 1 36 ? 39.898 41.663 8.705 1.00 26.29 36 GLY C O 1
ATOM 2369 N N . LEU C 1 37 ? 38.324 42.596 10.037 1.00 24.12 37 LEU C N 1
ATOM 2370 C CA A LEU C 1 37 ? 37.271 42.567 9.023 0.32 24.26 37 LEU C CA 1
ATOM 2371 C CA B LEU C 1 37 ? 37.273 42.561 9.024 0.68 24.21 37 LEU C CA 1
ATOM 2372 C C . LEU C 1 37 ? 37.015 43.955 8.461 1.00 25.73 37 LEU C C 1
ATOM 2373 O O . LEU C 1 37 ? 36.704 44.882 9.204 1.00 27.12 37 LEU C O 1
ATOM 2382 N N . ASN C 1 38 ? 37.136 44.084 7.142 1.00 27.30 38 ASN C N 1
ATOM 2383 C CA . ASN C 1 38 ? 36.905 45.351 6.463 1.00 26.46 38 ASN C CA 1
ATOM 2384 C C . ASN C 1 38 ? 35.632 45.258 5.648 1.00 23.86 38 ASN C C 1
ATOM 2385 O O . ASN C 1 38 ? 35.216 44.162 5.297 1.00 23.93 38 ASN C O 1
ATOM 2390 N N . LEU C 1 39 ? 35.007 46.401 5.362 1.00 24.99 39 LEU C N 1
ATOM 2391 C CA . LEU C 1 39 ? 33.851 46.417 4.467 1.00 25.44 39 LEU C CA 1
ATOM 2392 C C . LEU C 1 39 ? 34.134 45.632 3.187 1.00 23.00 39 LEU C C 1
ATOM 2393 O O . LEU C 1 39 ? 35.139 45.876 2.505 1.00 23.01 39 LEU C O 1
ATOM 2398 N N . GLY C 1 40 ? 33.241 44.688 2.861 1.00 20.87 40 GLY C N 1
ATOM 2399 C CA . GLY C 1 40 ? 33.348 43.924 1.629 1.00 21.68 40 GLY C CA 1
ATOM 2400 C C . GLY C 1 40 ? 34.181 42.651 1.724 1.00 24.04 40 GLY C C 1
ATOM 2401 O O . GLY C 1 40 ? 34.232 41.874 0.781 1.00 26.72 40 GLY C O 1
ATOM 2402 N N . ASP C 1 41 ? 34.852 42.438 2.848 1.00 22.46 41 ASP C N 1
ATOM 2403 C CA . ASP C 1 41 ? 35.562 41.182 3.024 1.00 25.24 41 ASP C CA 1
ATOM 2404 C C . ASP C 1 41 ? 34.525 40.074 3.030 1.00 28.51 41 ASP C C 1
ATOM 2405 O O . ASP C 1 41 ? 33.465 40.216 3.639 1.00 29.74 41 ASP C O 1
ATOM 2410 N N . ASN C 1 42 ? 34.820 38.982 2.345 1.00 26.04 42 ASN C N 1
ATOM 2411 C CA . ASN C 1 42 ? 33.887 37.866 2.300 1.00 24.65 42 ASN C CA 1
ATOM 2412 C C . ASN C 1 42 ? 33.866 37.147 3.653 1.00 28.05 42 ASN C C 1
ATOM 2413 O O . ASN C 1 42 ? 34.804 36.427 4.017 1.00 23.99 42 ASN C O 1
ATOM 2418 N N . ILE C 1 43 ? 32.805 37.378 4.419 1.00 27.78 43 ILE C N 1
ATOM 2419 C CA . ILE C 1 43 ? 32.752 36.874 5.790 1.00 30.03 43 ILE C CA 1
ATOM 2420 C C . ILE C 1 43 ? 32.817 35.336 5.849 1.00 27.94 43 ILE C C 1
ATOM 2421 O O . ILE C 1 43 ? 33.406 34.756 6.780 1.00 26.11 43 ILE C O 1
ATOM 2426 N N . GLU C 1 44 ? 32.240 34.672 4.851 1.00 31.65 44 GLU C N 1
ATOM 2427 C CA . GLU C 1 44 ? 32.291 33.212 4.814 1.00 29.49 44 GLU C CA 1
ATOM 2428 C C . GLU C 1 44 ? 33.694 32.674 4.497 1.00 29.86 44 GLU C C 1
ATOM 2429 O O . GLU C 1 44 ? 34.106 31.652 5.037 1.00 27.51 44 GLU C O 1
ATOM 2435 N N . VAL C 1 45 ? 34.426 33.361 3.624 1.00 26.81 45 VAL C N 1
ATOM 2436 C CA . VAL C 1 45 ? 35.813 33.000 3.361 1.00 27.71 45 VAL C CA 1
ATOM 2437 C C . VAL C 1 45 ? 36.625 33.183 4.646 1.00 25.78 45 VAL C C 1
ATOM 2438 O O . VAL C 1 45 ? 37.440 32.328 5.016 1.00 25.21 45 VAL C O 1
ATOM 2442 N N . VAL C 1 46 ? 36.392 34.287 5.348 1.00 23.96 46 VAL C N 1
ATOM 2443 C CA . VAL C 1 46 ? 37.125 34.523 6.590 1.00 25.14 46 VAL C CA 1
ATOM 2444 C C . VAL C 1 46 ? 36.725 33.514 7.669 1.00 26.69 46 VAL C C 1
ATOM 2445 O O . VAL C 1 46 ? 37.588 32.991 8.385 1.00 23.91 46 VAL C O 1
ATOM 2449 N N . ARG C 1 47 ? 35.429 33.219 7.776 1.00 22.59 47 ARG C N 1
ATOM 2450 C CA . ARG C 1 47 ? 34.986 32.226 8.749 1.00 27.52 47 ARG C CA 1
ATOM 2451 C C . ARG C 1 47 ? 35.674 30.881 8.474 1.00 24.41 47 ARG C C 1
ATOM 2452 O O . ARG C 1 47 ? 36.120 30.200 9.400 1.00 25.94 47 ARG C O 1
ATOM 2460 N N . LYS C 1 48 ? 35.748 30.495 7.204 1.00 26.28 48 LYS C N 1
ATOM 2461 C CA . LYS C 1 48 ? 36.422 29.244 6.840 1.00 28.23 48 LYS C CA 1
ATOM 2462 C C . LYS C 1 48 ? 37.902 29.258 7.190 1.00 29.24 48 LYS C C 1
ATOM 2463 O O . LYS C 1 48 ? 38.471 28.229 7.581 1.00 25.27 48 LYS C O 1
ATOM 2466 N N . GLU C 1 49 ? 38.542 30.410 7.032 1.00 25.88 49 GLU C N 1
ATOM 2467 C CA . GLU C 1 49 ? 39.961 30.487 7.334 1.00 26.36 49 GLU C CA 1
ATOM 2468 C C . GLU C 1 49 ? 40.158 30.386 8.845 1.00 27.54 49 GLU C C 1
ATOM 2469 O O . GLU C 1 49 ? 41.103 29.746 9.332 1.00 26.56 49 GLU C O 1
ATOM 2475 N N . VAL C 1 50 ? 39.260 31.024 9.588 1.00 24.42 50 VAL C N 1
ATOM 2476 C CA . VAL C 1 50 ? 39.298 30.950 11.046 1.00 24.69 50 VAL C CA 1
ATOM 2477 C C . VAL C 1 50 ? 39.099 29.508 11.493 1.00 24.78 50 VAL C C 1
ATOM 2478 O O . VAL C 1 50 ? 39.799 29.022 12.385 1.00 24.51 50 VAL C O 1
ATOM 2482 N N . GLU C 1 51 ? 38.171 28.802 10.849 1.00 24.27 51 GLU C N 1
ATOM 2483 C CA . GLU C 1 51 ? 37.958 27.405 11.211 1.00 26.83 51 GLU C CA 1
ATOM 2484 C C . GLU C 1 51 ? 39.235 26.596 10.964 1.00 28.65 51 GLU C C 1
ATOM 2485 O O . GLU C 1 51 ? 39.621 25.734 11.772 1.00 28.84 51 GLU C O 1
ATOM 2491 N N . LYS C 1 52 ? 39.896 26.880 9.849 1.00 28.24 52 LYS C N 1
ATOM 2492 C CA . LYS C 1 52 ? 41.157 26.219 9.504 1.00 29.86 52 LYS C CA 1
ATOM 2493 C C . LYS C 1 52 ? 42.216 26.452 10.589 1.00 30.74 52 LYS C C 1
ATOM 2494 O O . LYS C 1 52 ? 42.892 25.511 11.048 1.00 31.96 52 LYS C O 1
ATOM 2500 N N . ILE C 1 53 ? 42.365 27.708 10.993 1.00 26.46 53 ILE C N 1
ATOM 2501 C CA . ILE C 1 53 ? 43.265 28.088 12.082 1.00 28.10 53 ILE C CA 1
ATOM 2502 C C . ILE C 1 53 ? 42.949 27.340 13.380 1.00 31.93 53 ILE C C 1
ATOM 2503 O O . ILE C 1 53 ? 43.838 26.759 14.021 1.00 29.09 53 ILE C O 1
ATOM 2508 N N . ILE C 1 54 ? 41.679 27.343 13.765 1.00 27.43 54 ILE C N 1
ATOM 2509 C CA . ILE C 1 54 ? 41.281 26.660 14.990 1.00 29.99 54 ILE C CA 1
ATOM 2510 C C . ILE C 1 54 ? 41.554 25.146 14.927 1.00 28.97 54 ILE C C 1
ATOM 2511 O O . ILE C 1 54 ? 42.130 24.577 15.861 1.00 30.74 54 ILE C O 1
ATOM 2516 N N . LYS C 1 55 ? 41.162 24.493 13.834 1.00 29.22 55 LYS C N 1
ATOM 2517 C CA . LYS C 1 55 ? 41.447 23.059 13.702 1.00 30.19 55 LYS C CA 1
ATOM 2518 C C . LYS C 1 55 ? 42.953 22.759 13.814 1.00 35.01 55 LYS C C 1
ATOM 2519 O O . LYS C 1 55 ? 43.352 21.797 14.477 1.00 36.01 55 LYS C O 1
ATOM 2525 N N . GLU C 1 56 ? 43.785 23.587 13.185 1.00 30.21 56 GLU C N 1
ATOM 2526 C CA . GLU C 1 56 ? 45.238 23.433 13.272 1.00 34.84 56 GLU C CA 1
ATOM 2527 C C . GLU C 1 56 ? 45.745 23.495 14.711 1.00 35.31 56 GLU C C 1
ATOM 2528 O O . GLU C 1 56 ? 46.606 22.710 15.121 1.00 35.13 56 GLU C O 1
ATOM 2534 N N . LYS C 1 57 ? 45.208 24.435 15.479 1.00 33.46 57 LYS C N 1
ATOM 2535 C CA . LYS C 1 57 ? 45.686 24.676 16.832 1.00 29.96 57 LYS C CA 1
ATOM 2536 C C . LYS C 1 57 ? 45.138 23.645 17.810 1.00 34.57 57 LYS C C 1
ATOM 2537 O O . LYS C 1 57 ? 45.789 23.314 18.804 1.00 36.47 57 LYS C O 1
ATOM 2543 N N . LEU C 1 58 ? 43.948 23.129 17.529 1.00 32.45 58 LEU C N 1
ATOM 2544 C CA . LEU C 1 58 ? 43.423 22.010 18.304 1.00 36.37 58 LEU C CA 1
ATOM 2545 C C . LEU C 1 58 ? 44.287 20.769 18.082 1.00 39.64 58 LEU C C 1
ATOM 2546 O O . LEU C 1 58 ? 44.540 20.006 19.019 1.00 41.20 58 LEU C O 1
ATOM 2551 N N . GLN C 1 59 ? 44.748 20.574 16.850 1.00 37.44 59 GLN C N 1
ATOM 2552 C CA . GLN C 1 59 ? 45.636 19.453 16.541 1.00 38.48 59 GLN C CA 1
ATOM 2553 C C . GLN C 1 59 ? 46.988 19.598 17.248 1.00 45.41 59 GLN C C 1
ATOM 2554 O O . GLN C 1 59 ? 47.622 18.601 17.595 1.00 45.93 59 GLN C O 1
ATOM 2556 N N . GLU C 1 60 ? 47.421 20.837 17.471 1.00 38.10 60 GLU C N 1
ATOM 2557 C CA . GLU C 1 60 ? 48.649 21.098 18.219 1.00 43.19 60 GLU C CA 1
ATOM 2558 C C . GLU C 1 60 ? 48.389 20.996 19.715 1.00 40.51 60 GLU C C 1
ATOM 2559 O O . GLU C 1 60 ? 49.207 21.425 20.531 1.00 42.17 60 GLU C O 1
ATOM 2565 N N . ASP C 1 61 ? 47.231 20.442 20.054 1.00 39.92 61 ASP C N 1
ATOM 2566 C CA . ASP C 1 61 ? 46.796 20.290 21.436 1.00 43.03 61 ASP C CA 1
ATOM 2567 C C . ASP C 1 61 ? 46.827 21.591 22.239 1.00 44.23 61 ASP C C 1
ATOM 2568 O O . ASP C 1 61 ? 47.245 21.612 23.393 1.00 39.91 61 ASP C O 1
ATOM 2573 N N . LYS C 1 62 ? 46.362 22.677 21.635 1.00 38.97 62 LYS C N 1
ATOM 2574 C CA . LYS C 1 62 ? 46.269 23.936 22.355 1.00 35.50 62 LYS C CA 1
ATOM 2575 C C . LYS C 1 62 ? 44.824 24.258 22.740 1.00 34.61 62 LYS C C 1
ATOM 2576 O O . LYS C 1 62 ? 43.871 23.832 22.068 1.00 34.75 62 LYS C O 1
ATOM 2582 N N . GLU C 1 63 ? 44.668 25.001 23.829 1.00 32.57 63 GLU C N 1
ATOM 2583 C CA . GLU C 1 63 ? 43.365 25.532 24.206 1.00 35.31 63 GLU C CA 1
ATOM 2584 C C . GLU C 1 63 ? 43.195 26.837 23.441 1.00 32.40 63 GLU C C 1
ATOM 2585 O O . GLU C 1 63 ? 44.163 27.563 23.229 1.00 33.34 63 GLU C O 1
ATOM 2587 N N . ILE C 1 64 ? 41.973 27.142 23.027 1.00 31.47 64 ILE C N 1
ATOM 2588 C CA . ILE C 1 64 ? 41.768 28.322 22.201 1.00 34.82 64 ILE C CA 1
ATOM 2589 C C . ILE C 1 64 ? 40.886 29.352 22.890 1.00 32.36 64 ILE C C 1
ATOM 2590 O O . ILE C 1 64 ? 39.831 29.024 23.431 1.00 29.93 64 ILE C O 1
ATOM 2595 N N . ILE C 1 65 ? 41.355 30.593 22.901 1.00 26.12 65 ILE C N 1
ATOM 2596 C CA . ILE C 1 65 ? 40.547 31.698 23.397 1.00 27.41 65 ILE C CA 1
ATOM 2597 C C . ILE C 1 65 ? 40.359 32.690 22.255 1.00 26.86 65 ILE C C 1
ATOM 2598 O O . ILE C 1 65 ? 41.332 33.123 21.644 1.00 27.54 65 ILE C O 1
ATOM 2603 N N . ILE C 1 66 ? 39.116 33.041 21.949 1.00 26.41 66 ILE C N 1
ATOM 2604 C CA . ILE C 1 66 ? 38.867 34.043 20.918 1.00 27.41 66 ILE C CA 1
ATOM 2605 C C . ILE C 1 66 ? 38.476 35.361 21.562 1.00 26.29 66 ILE C C 1
ATOM 2606 O O . ILE C 1 66 ? 37.568 35.423 22.394 1.00 28.56 66 ILE C O 1
ATOM 2611 N N . VAL C 1 67 ? 39.191 36.414 21.189 1.00 24.28 67 VAL C N 1
ATOM 2612 C CA . VAL C 1 67 ? 38.945 37.726 21.740 1.00 23.21 67 VAL C CA 1
ATOM 2613 C C . VAL C 1 67 ? 38.317 38.575 20.635 1.00 25.07 67 VAL C C 1
ATOM 2614 O O . VAL C 1 67 ? 38.810 38.595 19.509 1.00 23.37 67 VAL C O 1
ATOM 2618 N N . VAL C 1 68 ? 37.218 39.255 20.948 1.00 25.55 68 VAL C N 1
ATOM 2619 C CA A VAL C 1 68 ? 36.553 40.056 19.926 0.59 25.70 68 VAL C CA 1
ATOM 2620 C CA B VAL C 1 68 ? 36.460 40.017 19.963 0.41 25.75 68 VAL C CA 1
ATOM 2621 C C . VAL C 1 68 ? 36.286 41.459 20.425 1.00 27.83 68 VAL C C 1
ATOM 2622 O O . VAL C 1 68 ? 36.211 41.714 21.627 1.00 24.60 68 VAL C O 1
ATOM 2629 N N . ASP C 1 69 ? 36.180 42.386 19.482 1.00 26.97 69 ASP C N 1
ATOM 2630 C CA . ASP C 1 69 ? 36.073 43.794 19.851 1.00 29.92 69 ASP C CA 1
ATOM 2631 C C . ASP C 1 69 ? 34.693 44.175 20.392 1.00 28.61 69 ASP C C 1
ATOM 2632 O O . ASP C 1 69 ? 34.580 44.918 21.375 1.00 26.91 69 ASP C O 1
ATOM 2637 N N . LEU C 1 70 ? 33.655 43.638 19.759 1.00 28.45 70 LEU C N 1
ATOM 2638 C CA . LEU C 1 70 ? 32.285 44.069 20.001 1.00 28.77 70 LEU C CA 1
ATOM 2639 C C . LEU C 1 70 ? 31.341 42.886 20.203 1.00 30.06 70 LEU C C 1
ATOM 2640 O O . LEU C 1 70 ? 31.461 41.871 19.523 1.00 33.70 70 LEU C O 1
ATOM 2645 N N . PHE C 1 71 ? 30.401 43.024 21.135 1.00 26.59 71 PHE C N 1
ATOM 2646 C CA . PHE C 1 71 ? 29.317 42.057 21.256 1.00 28.67 71 PHE C CA 1
ATOM 2647 C C . PHE C 1 71 ? 28.329 42.356 20.131 1.00 33.42 71 PHE C C 1
ATOM 2648 O O . PHE C 1 71 ? 27.736 43.433 20.099 1.00 35.41 71 PHE C O 1
ATOM 2656 N N . GLY C 1 72 ? 28.178 41.425 19.196 1.00 33.62 72 GLY C N 1
ATOM 2657 C CA . GLY C 1 72 ? 27.301 41.621 18.050 1.00 32.30 72 GLY C CA 1
ATOM 2658 C C . GLY C 1 72 ? 28.068 42.052 16.810 1.00 30.13 72 GLY C C 1
ATOM 2659 O O . GLY C 1 72 ? 29.058 42.776 16.902 1.00 32.27 72 GLY C O 1
ATOM 2660 N N . GLY C 1 73 ? 27.618 41.603 15.647 1.00 28.49 73 GLY C N 1
ATOM 2661 C CA . GLY C 1 73 ? 28.302 41.915 14.404 1.00 29.80 73 GLY C CA 1
ATOM 2662 C C . GLY C 1 73 ? 29.132 40.754 13.882 1.00 26.67 73 GLY C C 1
ATOM 2663 O O . GLY C 1 73 ? 29.107 39.661 14.442 1.00 25.04 73 GLY C O 1
ATOM 2664 N N . SER C 1 74 ? 29.866 40.995 12.805 1.00 25.26 74 SER C N 1
ATOM 2665 C CA . SER C 1 74 ? 30.541 39.929 12.074 1.00 25.89 74 SER C CA 1
ATOM 2666 C C . SER C 1 74 ? 31.700 39.233 12.808 1.00 28.20 74 SER C C 1
ATOM 2667 O O . SER C 1 74 ? 31.809 38.009 12.757 1.00 25.52 74 SER C O 1
ATOM 2670 N N . PRO C 1 75 ? 32.591 40.004 13.461 1.00 25.19 75 PRO C N 1
ATOM 2671 C CA . PRO C 1 75 ? 33.625 39.299 14.239 1.00 22.02 75 PRO C CA 1
ATOM 2672 C C . PRO C 1 75 ? 32.992 38.424 15.309 1.00 26.73 75 PRO C C 1
ATOM 2673 O O . PRO C 1 75 ? 33.335 37.244 15.462 1.00 25.45 75 PRO C O 1
ATOM 2677 N N . PHE C 1 76 ? 32.059 39.008 16.048 1.00 23.97 76 PHE C N 1
ATOM 2678 C CA . PHE C 1 76 ? 31.303 38.268 17.047 1.00 29.60 76 PHE C CA 1
ATOM 2679 C C . PHE C 1 76 ? 30.650 37.017 16.453 1.00 26.04 76 PHE C C 1
ATOM 2680 O O . PHE C 1 76 ? 30.762 35.933 17.013 1.00 22.98 76 PHE C O 1
ATOM 2688 N N . ASN C 1 77 ? 29.942 37.160 15.334 1.00 24.41 77 ASN C N 1
ATOM 2689 C CA . ASN C 1 77 ? 29.272 36.000 14.742 1.00 23.23 77 ASN C CA 1
ATOM 2690 C C . ASN C 1 77 ? 30.235 34.904 14.284 1.00 23.82 77 ASN C C 1
ATOM 2691 O O . ASN C 1 77 ? 29.919 33.715 14.361 1.00 25.81 77 ASN C O 1
ATOM 2696 N N . ILE C 1 78 ? 31.409 35.295 13.796 1.00 23.43 78 ILE C N 1
ATOM 2697 C CA . ILE C 1 78 ? 32.411 34.284 13.447 1.00 25.42 78 ILE C CA 1
ATOM 2698 C C . ILE C 1 78 ? 32.857 33.526 14.697 1.00 27.07 78 ILE C C 1
ATOM 2699 O O . ILE C 1 78 ? 33.001 32.301 14.665 1.00 28.35 78 ILE C O 1
ATOM 2704 N N . ALA C 1 79 ? 33.090 34.262 15.783 1.00 26.55 79 ALA C N 1
ATOM 2705 C CA . ALA C 1 79 ? 33.495 33.657 17.053 1.00 26.09 79 ALA C CA 1
ATOM 2706 C C . ALA C 1 79 ? 32.434 32.689 17.575 1.00 29.72 79 ALA C C 1
ATOM 2707 O O . ALA C 1 79 ? 32.761 31.591 18.030 1.00 27.70 79 ALA C O 1
ATOM 2709 N N . LEU C 1 80 ? 31.165 33.093 17.499 1.00 27.68 80 LEU C N 1
ATOM 2710 C CA . LEU C 1 80 ? 30.065 32.232 17.945 1.00 31.07 80 LEU C CA 1
ATOM 2711 C C . LEU C 1 80 ? 30.042 30.930 17.161 1.00 28.74 80 LEU C C 1
ATOM 2712 O O . LEU C 1 80 ? 29.756 29.861 17.715 1.00 30.60 80 LEU C O 1
ATOM 2717 N N . SER C 1 81 ? 30.325 31.025 15.865 1.00 25.59 81 SER C N 1
ATOM 2718 C CA . SER C 1 81 ? 30.377 29.857 15.007 1.00 27.45 81 SER C CA 1
ATOM 2719 C C . SER C 1 81 ? 31.435 28.868 15.494 1.00 33.95 81 SER C C 1
ATOM 2720 O O . SER C 1 81 ? 31.224 27.657 15.465 1.00 31.77 81 SER C O 1
ATOM 2723 N N . MET C 1 82 ? 32.570 29.389 15.956 1.00 27.52 82 MET C N 1
ATOM 2724 C CA . MET C 1 82 ? 33.651 28.526 16.438 1.00 29.28 82 MET C CA 1
ATOM 2725 C C . MET C 1 82 ? 33.348 27.964 17.818 1.00 35.91 82 MET C C 1
ATOM 2726 O O . MET C 1 82 ? 33.734 26.843 18.129 1.00 36.98 82 MET C O 1
ATOM 2731 N N . MET C 1 83 ? 32.680 28.756 18.650 1.00 31.84 83 MET C N 1
ATOM 2732 C CA . MET C 1 83 ? 32.310 28.316 19.989 1.00 35.58 83 MET C CA 1
ATOM 2733 C C . MET C 1 83 ? 31.308 27.177 19.850 1.00 36.97 83 MET C C 1
ATOM 2734 O O . MET C 1 83 ? 31.388 26.169 20.556 1.00 38.75 83 MET C O 1
ATOM 2739 N N . LYS C 1 84 ? 30.383 27.333 18.910 1.00 35.19 84 LYS C N 1
ATOM 2740 C CA . LYS C 1 84 ? 29.395 26.295 18.626 1.00 43.33 84 LYS C CA 1
ATOM 2741 C C . LYS C 1 84 ? 30.075 24.979 18.244 1.00 42.90 84 LYS C C 1
ATOM 2742 O O . LYS C 1 84 ? 29.857 23.947 18.878 1.00 44.97 84 LYS C O 1
ATOM 2748 N N . GLU C 1 85 ? 30.911 25.026 17.211 1.00 36.70 85 GLU C N 1
ATOM 2749 C CA . GLU C 1 85 ? 31.501 23.822 16.640 1.00 36.19 85 GLU C CA 1
ATOM 2750 C C . GLU C 1 85 ? 32.686 23.246 17.417 1.00 40.20 85 GLU C C 1
ATOM 2751 O O . GLU C 1 85 ? 32.932 22.043 17.355 1.00 38.28 85 GLU C O 1
ATOM 2753 N N . TYR C 1 86 ? 33.418 24.100 18.132 1.00 33.52 86 TYR C N 1
ATOM 2754 C CA . TYR C 1 86 ? 34.656 23.695 18.802 1.00 41.75 86 TYR C CA 1
ATOM 2755 C C . TYR C 1 86 ? 34.667 24.046 20.296 1.00 37.58 86 TYR C C 1
ATOM 2756 O O . TYR C 1 86 ? 33.763 24.699 20.802 1.00 41.01 86 TYR C O 1
ATOM 2765 N N . ASP C 1 87 ? 35.688 23.601 21.012 1.00 34.25 87 ASP C N 1
ATOM 2766 C CA . ASP C 1 87 ? 35.735 23.834 22.459 1.00 52.99 87 ASP C CA 1
ATOM 2767 C C . ASP C 1 87 ? 35.791 25.316 22.887 1.00 46.96 87 ASP C C 1
ATOM 2768 O O . ASP C 1 87 ? 35.539 25.639 24.048 1.00 51.59 87 ASP C O 1
ATOM 2770 N N . VAL C 1 88 ? 36.068 26.208 21.940 1.00 46.23 88 VAL C N 1
ATOM 2771 C CA . VAL C 1 88 ? 36.597 27.544 22.246 1.00 38.44 88 VAL C CA 1
ATOM 2772 C C . VAL C 1 88 ? 35.803 28.442 23.202 1.00 35.86 88 VAL C C 1
ATOM 2773 O O . VAL C 1 88 ? 34.573 28.379 23.285 1.00 39.78 88 VAL C O 1
ATOM 2777 N N . LYS C 1 89 ? 36.532 29.299 23.910 1.00 29.89 89 LYS C N 1
ATOM 2778 C CA . LYS C 1 89 ? 35.918 30.284 24.777 1.00 33.34 89 LYS C CA 1
ATOM 2779 C C . LYS C 1 89 ? 36.012 31.670 24.127 1.00 32.79 89 LYS C C 1
ATOM 2780 O O . LYS C 1 89 ? 36.915 31.923 23.329 1.00 33.07 89 LYS C O 1
ATOM 2786 N N . VAL C 1 90 ? 35.082 32.553 24.469 1.00 32.69 90 VAL C N 1
ATOM 2787 C CA . VAL C 1 90 ? 34.951 33.849 23.789 1.00 31.37 90 VAL C CA 1
ATOM 2788 C C . VAL C 1 90 ? 34.751 34.997 24.781 1.00 32.98 90 VAL C C 1
ATOM 2789 O O . VAL C 1 90 ? 33.964 34.890 25.724 1.00 33.45 90 VAL C O 1
ATOM 2793 N N . ILE C 1 91 ? 35.480 36.090 24.578 1.00 27.82 91 ILE C N 1
ATOM 2794 C CA . ILE C 1 91 ? 35.306 37.282 25.399 1.00 31.16 91 ILE C CA 1
ATOM 2795 C C . ILE C 1 91 ? 35.226 38.517 24.515 1.00 28.97 91 ILE C C 1
ATOM 2796 O O . ILE C 1 91 ? 35.910 38.595 23.497 1.00 30.33 91 ILE C O 1
ATOM 2801 N N . THR C 1 92 ? 34.361 39.456 24.888 1.00 29.67 92 THR C N 1
ATOM 2802 C CA . THR C 1 92 ? 34.064 40.610 24.043 1.00 27.64 92 THR C CA 1
ATOM 2803 C C . THR C 1 92 ? 34.516 41.893 24.717 1.00 26.55 92 THR C C 1
ATOM 2804 O O . THR C 1 92 ? 34.855 41.898 25.897 1.00 29.75 92 THR C O 1
ATOM 2808 N N . GLY C 1 93 ? 34.501 42.986 23.961 1.00 24.96 93 GLY C N 1
ATOM 2809 C CA . GLY C 1 93 ? 34.822 44.296 24.503 1.00 27.38 93 GLY C CA 1
ATOM 2810 C C . GLY C 1 93 ? 36.287 44.490 24.832 1.00 29.35 93 GLY C C 1
ATOM 2811 O O . GLY C 1 93 ? 36.627 45.334 25.660 1.00 28.65 93 GLY C O 1
ATOM 2812 N N . ILE C 1 94 ? 37.157 43.726 24.179 1.00 27.23 94 ILE C N 1
ATOM 2813 C CA . ILE C 1 94 ? 38.575 43.704 24.549 1.00 26.59 94 ILE C CA 1
ATOM 2814 C C . ILE C 1 94 ? 39.199 45.094 24.595 1.00 27.83 94 ILE C C 1
ATOM 2815 O O . ILE C 1 94 ? 38.980 45.916 23.700 1.00 28.98 94 ILE C O 1
ATOM 2820 N N . ASN C 1 95 ? 39.948 45.362 25.664 1.00 23.51 95 ASN C N 1
ATOM 2821 C CA . ASN C 1 95 ? 40.719 46.603 25.768 1.00 26.54 95 ASN C CA 1
ATOM 2822 C C . ASN C 1 95 ? 42.163 46.331 26.205 1.00 25.46 95 ASN C C 1
ATOM 2823 O O . ASN C 1 95 ? 42.535 45.179 26.385 1.00 27.68 95 ASN C O 1
ATOM 2828 N N . MET C 1 96 ? 42.976 47.376 26.349 1.00 28.61 96 MET C N 1
ATOM 2829 C CA . MET C 1 96 ? 44.404 47.183 26.627 1.00 28.01 96 MET C CA 1
ATOM 2830 C C . MET C 1 96 ? 44.692 46.440 27.946 1.00 26.32 96 MET C C 1
ATOM 2831 O O . MET C 1 96 ? 45.466 45.481 27.957 1.00 26.97 96 MET C O 1
ATOM 2836 N N . PRO C 1 97 ? 44.071 46.873 29.059 1.00 29.09 97 PRO C N 1
ATOM 2837 C CA . PRO C 1 97 ? 44.320 46.196 30.340 1.00 31.58 97 PRO C CA 1
ATOM 2838 C C . PRO C 1 97 ? 44.005 44.702 30.252 1.00 30.06 97 PRO C C 1
ATOM 2839 O O . PRO C 1 97 ? 44.712 43.860 30.832 1.00 28.79 97 PRO C O 1
ATOM 2843 N N . MET C 1 98 ? 42.934 44.374 29.534 1.00 29.92 98 MET C N 1
ATOM 2844 C CA . MET C 1 98 ? 42.543 42.980 29.369 1.00 28.40 98 MET C CA 1
ATOM 2845 C C . MET C 1 98 ? 43.573 42.198 28.578 1.00 27.78 98 MET C C 1
ATOM 2846 O O . MET C 1 98 ? 43.951 41.102 28.970 1.00 31.34 98 MET C O 1
ATOM 2851 N N . LEU C 1 99 ? 44.003 42.739 27.441 1.00 29.14 99 LEU C N 1
ATOM 2852 C CA . LEU C 1 99 ? 44.920 41.986 26.597 1.00 25.30 99 LEU C CA 1
ATOM 2853 C C . LEU C 1 99 ? 46.265 41.833 27.293 1.00 26.35 99 LEU C C 1
ATOM 2854 O O . LEU C 1 99 ? 46.885 40.775 27.239 1.00 26.95 99 LEU C O 1
ATOM 2859 N N . VAL C 1 100 ? 46.716 42.895 27.944 1.00 26.00 100 VAL C N 1
ATOM 2860 C CA . VAL C 1 100 ? 47.980 42.805 28.682 1.00 27.14 100 VAL C CA 1
ATOM 2861 C C . VAL C 1 100 ? 47.914 41.724 29.763 1.00 28.93 100 VAL C C 1
ATOM 2862 O O . VAL C 1 100 ? 48.793 40.867 29.850 1.00 27.85 100 VAL C O 1
ATOM 2866 N N . GLU C 1 101 ? 46.859 41.735 30.570 1.00 29.06 101 GLU C N 1
ATOM 2867 C CA . GLU C 1 101 ? 46.740 40.734 31.623 1.00 34.04 101 GLU C CA 1
ATOM 2868 C C . GLU C 1 101 ? 46.558 39.334 31.036 1.00 32.56 101 GLU C C 1
ATOM 2869 O O . GLU C 1 101 ? 47.108 38.366 31.546 1.00 30.64 101 GLU C O 1
ATOM 2875 N N . LEU C 1 102 ? 45.803 39.231 29.947 1.00 27.89 102 LEU C N 1
ATOM 2876 C CA . LEU C 1 102 ? 45.543 37.936 29.333 1.00 27.58 102 LEU C CA 1
ATOM 2877 C C . LEU C 1 102 ? 46.821 37.264 28.831 1.00 27.57 102 LEU C C 1
ATOM 2878 O O . LEU C 1 102 ? 47.065 36.092 29.103 1.00 31.30 102 LEU C O 1
ATOM 2883 N N . LEU C 1 103 ? 47.644 38.000 28.099 1.00 26.64 103 LEU C N 1
ATOM 2884 C CA . LEU C 1 103 ? 48.837 37.395 27.508 1.00 28.94 103 LEU C CA 1
ATOM 2885 C C . LEU C 1 103 ? 49.954 37.221 28.539 1.00 34.68 103 LEU C C 1
ATOM 2886 O O . LEU C 1 103 ? 50.818 36.348 28.395 1.00 31.78 103 LEU C O 1
ATOM 2891 N N . THR C 1 104 ? 49.929 38.046 29.577 1.00 28.08 104 THR C N 1
ATOM 2892 C CA . THR C 1 104 ? 50.905 37.899 30.661 1.00 33.34 104 THR C CA 1
ATOM 2893 C C . THR C 1 104 ? 50.629 36.657 31.513 1.00 37.13 104 THR C C 1
ATOM 2894 O O . THR C 1 104 ? 51.556 35.957 31.927 1.00 33.87 104 THR C O 1
ATOM 2898 N N . SER C 1 105 ? 49.354 36.372 31.761 1.00 35.47 105 SER C N 1
ATOM 2899 C CA A SER C 1 105 ? 48.990 35.272 32.650 0.35 37.09 105 SER C CA 1
ATOM 2900 C CA B SER C 1 105 ? 48.971 35.278 32.651 0.65 37.07 105 SER C CA 1
ATOM 2901 C C . SER C 1 105 ? 48.446 34.054 31.908 1.00 37.36 105 SER C C 1
ATOM 2902 O O . SER C 1 105 ? 47.847 33.168 32.517 1.00 41.19 105 SER C O 1
ATOM 2907 N N . ILE C 1 106 ? 48.672 34.005 30.597 1.00 35.28 106 ILE C N 1
ATOM 2908 C CA . ILE C 1 106 ? 48.133 32.928 29.754 1.00 37.07 106 ILE C CA 1
ATOM 2909 C C . ILE C 1 106 ? 48.529 31.526 30.234 1.00 39.64 106 ILE C C 1
ATOM 2910 O O . ILE C 1 106 ? 47.750 30.572 30.123 1.00 40.66 106 ILE C O 1
ATOM 2915 N N . ASN C 1 107 ? 49.733 31.406 30.779 1.00 37.70 107 ASN C N 1
ATOM 2916 C CA . ASN C 1 107 ? 50.249 30.099 31.170 1.00 41.66 107 ASN C CA 1
ATOM 2917 C C . ASN C 1 107 ? 50.289 29.896 32.678 1.00 41.25 107 ASN C C 1
ATOM 2918 O O . ASN C 1 107 ? 50.894 28.948 33.162 1.00 42.00 107 ASN C O 1
ATOM 2923 N N . VAL C 1 108 ? 49.626 30.782 33.413 1.00 41.18 108 VAL C N 1
ATOM 2924 C CA . VAL C 1 108 ? 49.638 30.730 34.873 1.00 43.26 108 VAL C CA 1
ATOM 2925 C C . VAL C 1 108 ? 48.284 30.290 35.437 1.00 46.45 108 VAL C C 1
ATOM 2926 O O . VAL C 1 108 ? 48.225 29.613 36.460 1.00 44.43 108 VAL C O 1
ATOM 2930 N N . TYR C 1 109 ? 47.202 30.671 34.763 1.00 40.66 109 TYR C N 1
ATOM 2931 C CA . TYR C 1 109 ? 45.843 30.332 35.202 1.00 41.54 109 TYR C CA 1
ATOM 2932 C C . TYR C 1 109 ? 45.110 29.483 34.170 1.00 45.53 109 TYR C C 1
ATOM 2933 O O . TYR C 1 109 ? 45.392 29.568 32.976 1.00 43.05 109 TYR C O 1
ATOM 2942 N N . ASP C 1 110 ? 44.166 28.664 34.627 1.00 44.51 110 ASP C N 1
ATOM 2943 C CA . ASP C 1 110 ? 43.311 27.931 33.701 1.00 45.05 110 ASP C CA 1
ATOM 2944 C C . ASP C 1 110 ? 42.428 28.944 32.977 1.00 42.27 110 ASP C C 1
ATOM 2945 O O . ASP C 1 110 ? 42.202 30.042 33.484 1.00 42.64 110 ASP C O 1
ATOM 2950 N N . THR C 1 111 ? 41.935 28.575 31.801 1.00 43.52 111 THR C N 1
ATOM 2951 C CA . THR C 1 111 ? 41.192 29.515 30.960 1.00 45.01 111 THR C CA 1
ATOM 2952 C C . THR C 1 111 ? 39.995 30.137 31.684 1.00 45.53 111 THR C C 1
ATOM 2953 O O . THR C 1 111 ? 39.826 31.355 31.690 1.00 43.43 111 THR C O 1
ATOM 2957 N N . THR C 1 112 ? 39.166 29.297 32.296 1.00 46.21 112 THR C N 1
ATOM 2958 C CA . THR C 1 112 ? 37.992 29.787 33.004 1.00 47.90 112 THR C CA 1
ATOM 2959 C C . THR C 1 112 ? 38.356 30.919 33.958 1.00 44.19 112 THR C C 1
ATOM 2960 O O . THR C 1 112 ? 37.833 32.025 33.852 1.00 45.36 112 THR C O 1
ATOM 2964 N N . GLU C 1 113 ? 39.261 30.631 34.886 1.00 46.48 113 GLU C N 1
ATOM 2965 C CA . GLU C 1 113 ? 39.701 31.617 35.863 1.00 47.38 113 GLU C CA 1
ATOM 2966 C C . GLU C 1 113 ? 40.260 32.849 35.165 1.00 41.94 113 GLU C C 1
ATOM 2967 O O . GLU C 1 113 ? 39.978 33.986 35.548 1.00 40.14 113 GLU C O 1
ATOM 2973 N N . LEU C 1 114 ? 41.054 32.604 34.132 1.00 38.49 114 LEU C N 1
ATOM 2974 C CA . LEU C 1 114 ? 41.703 33.668 33.385 1.00 37.91 114 LEU C CA 1
ATOM 2975 C C . LEU C 1 114 ? 40.672 34.658 32.838 1.00 38.58 114 LEU C C 1
ATOM 2976 O O . LEU C 1 114 ? 40.836 35.873 32.954 1.00 38.90 114 LEU C O 1
ATOM 2981 N N . LEU C 1 115 ? 39.597 34.131 32.261 1.00 39.01 115 LEU C N 1
ATOM 2982 C CA . LEU C 1 115 ? 38.589 34.971 31.622 1.00 38.64 115 LEU C CA 1
ATOM 2983 C C . LEU C 1 115 ? 37.764 35.773 32.621 1.00 41.96 115 LEU C C 1
ATOM 2984 O O . LEU C 1 115 ? 37.406 36.921 32.357 1.00 36.41 115 LEU C O 1
ATOM 2989 N N . GLU C 1 116 ? 37.469 35.175 33.770 1.00 40.46 116 GLU C N 1
ATOM 2990 C CA . GLU C 1 116 ? 36.804 35.909 34.836 1.00 42.09 116 GLU C CA 1
ATOM 2991 C C . GLU C 1 116 ? 37.689 37.072 35.275 1.00 41.20 116 GLU C C 1
ATOM 2992 O O . GLU C 1 116 ? 37.215 38.193 35.478 1.00 42.13 116 GLU C O 1
ATOM 2995 N N . ASN C 1 117 ? 38.981 36.797 35.398 1.00 39.92 117 ASN C N 1
ATOM 2996 C CA . ASN C 1 117 ? 39.942 37.789 35.861 1.00 42.54 117 ASN C CA 1
ATOM 2997 C C . ASN C 1 117 ? 40.077 38.991 34.937 1.00 39.96 117 ASN C C 1
ATOM 2998 O O . ASN C 1 117 ? 40.099 40.134 35.403 1.00 42.17 117 ASN C O 1
ATOM 3003 N N . ILE C 1 118 ? 40.185 38.742 33.635 1.00 40.25 118 ILE C N 1
ATOM 3004 C CA . ILE C 1 118 ? 40.401 39.848 32.703 1.00 40.98 118 ILE C CA 1
ATOM 3005 C C . ILE C 1 118 ? 39.109 40.609 32.459 1.00 38.71 118 ILE C C 1
ATOM 3006 O O . ILE C 1 118 ? 39.139 41.801 32.171 1.00 38.02 118 ILE C O 1
ATOM 3011 N N . SER C 1 119 ? 37.978 39.920 32.589 1.00 39.62 119 SER C N 1
ATOM 3012 C CA . SER C 1 119 ? 36.682 40.584 32.547 1.00 39.59 119 SER C CA 1
ATOM 3013 C C . SER C 1 119 ? 36.637 41.662 33.619 1.00 41.79 119 SER C C 1
ATOM 3014 O O . SER C 1 119 ? 36.208 42.790 33.367 1.00 36.52 119 SER C O 1
ATOM 3017 N N . LYS C 1 120 ? 37.089 41.304 34.818 1.00 39.37 120 LYS C N 1
ATOM 3018 C CA . LYS C 1 120 ? 37.100 42.230 35.946 1.00 42.79 120 LYS C CA 1
ATOM 3019 C C . LYS C 1 120 ? 38.103 43.361 35.744 1.00 39.06 120 LYS C C 1
ATOM 3020 O O . LYS C 1 120 ? 37.806 44.527 36.010 1.00 41.61 120 LYS C O 1
ATOM 3024 N N . ILE C 1 121 ? 39.292 43.003 35.277 1.00 38.78 121 ILE C N 1
ATOM 3025 C CA . ILE C 1 121 ? 40.350 43.974 35.022 1.00 37.46 121 ILE C CA 1
ATOM 3026 C C . ILE C 1 121 ? 39.955 44.972 33.934 1.00 38.81 121 ILE C C 1
ATOM 3027 O O . ILE C 1 121 ? 40.249 46.166 34.026 1.00 37.75 121 ILE C O 1
ATOM 3032 N N . GLY C 1 122 ? 39.271 44.477 32.913 1.00 33.58 122 GLY C N 1
ATOM 3033 C CA . GLY C 1 122 ? 38.844 45.323 31.814 1.00 38.61 122 GLY C CA 1
ATOM 3034 C C . GLY C 1 122 ? 37.839 46.370 32.240 1.00 39.43 122 GLY C C 1
ATOM 3035 O O . GLY C 1 122 ? 37.968 47.544 31.889 1.00 38.94 122 GLY C O 1
ATOM 3036 N N . LYS C 1 123 ? 36.823 45.943 32.986 1.00 38.35 123 LYS C N 1
ATOM 3037 C CA . LYS C 1 123 ? 35.819 46.861 33.508 1.00 38.38 123 LYS C CA 1
ATOM 3038 C C . LYS C 1 123 ? 36.453 47.858 34.489 1.00 40.67 123 LYS C C 1
ATOM 3039 O O . LYS C 1 123 ? 36.191 49.061 34.422 1.00 38.25 123 LYS C O 1
ATOM 3045 N N . ASP C 1 124 ? 37.289 47.350 35.392 1.00 38.88 124 ASP C N 1
ATOM 3046 C CA . ASP C 1 124 ? 37.979 48.192 36.363 1.00 42.81 124 ASP C CA 1
ATOM 3047 C C . ASP C 1 124 ? 38.853 49.239 35.683 1.00 43.08 124 ASP C C 1
ATOM 3048 O O . ASP C 1 124 ? 39.085 50.314 36.235 1.00 42.83 124 ASP C O 1
ATOM 3053 N N . GLY C 1 125 ? 39.356 48.913 34.494 1.00 41.50 125 GLY C N 1
ATOM 3054 C CA . GLY C 1 125 ? 40.336 49.756 33.824 1.00 34.23 125 GLY C CA 1
ATOM 3055 C C . GLY C 1 125 ? 39.717 50.914 33.063 1.00 36.96 125 GLY C C 1
ATOM 3056 O O . GLY C 1 125 ? 40.434 51.741 32.495 1.00 39.56 125 GLY C O 1
ATOM 3057 N N . ILE C 1 126 ? 38.386 50.965 33.043 1.00 39.78 126 ILE C N 1
ATOM 3058 C CA . ILE C 1 126 ? 37.652 52.075 32.438 1.00 37.59 126 ILE C CA 1
ATOM 3059 C C . ILE C 1 126 ? 37.285 53.114 33.496 1.00 42.87 126 ILE C C 1
ATOM 3060 O O . ILE C 1 126 ? 36.394 52.883 34.319 1.00 41.07 126 ILE C O 1
ATOM 3065 N N . LYS C 1 127 ? 37.974 54.253 33.467 1.00 42.64 127 LYS C N 1
ATOM 3066 C CA . LYS C 1 127 ? 37.787 55.309 34.459 1.00 43.58 127 LYS C CA 1
ATOM 3067 C C . LYS C 1 127 ? 37.675 56.684 33.803 1.00 45.80 127 LYS C C 1
ATOM 3068 O O . LYS C 1 127 ? 38.359 56.971 32.820 1.00 41.19 127 LYS C O 1
ATOM 3072 N N . VAL C 1 128 ? 36.815 57.534 34.353 1.00 48.70 128 VAL C N 1
ATOM 3073 C CA . VAL C 1 128 ? 36.756 58.932 33.933 1.00 48.95 128 VAL C CA 1
ATOM 3074 C C . VAL C 1 128 ? 37.529 59.795 34.927 1.00 54.47 128 VAL C C 1
ATOM 3075 O O . VAL C 1 128 ? 37.264 59.761 36.132 1.00 49.68 128 VAL C O 1
ATOM 3079 N N . ILE C 1 129 ? 38.492 60.556 34.418 1.00 47.28 129 ILE C N 1
ATOM 3080 C CA . ILE C 1 129 ? 39.333 61.389 35.266 1.00 51.90 129 ILE C CA 1
ATOM 3081 C C . ILE C 1 129 ? 38.955 62.856 35.123 1.00 59.64 129 ILE C C 1
ATOM 3082 O O . ILE C 1 129 ? 39.147 63.452 34.062 1.00 59.28 129 ILE C O 1
ATOM 3087 N N . GLU C 1 130 ? 38.412 63.430 36.192 1.00 63.48 130 GLU C N 1
ATOM 3088 C CA . GLU C 1 130 ? 38.079 64.850 36.228 1.00 64.93 130 GLU C CA 1
ATOM 3089 C C . GLU C 1 130 ? 39.207 65.623 36.895 1.00 62.66 130 GLU C C 1
ATOM 3090 O O . GLU C 1 130 ? 40.001 65.050 37.642 1.00 60.92 130 GLU C O 1
ATOM 3096 N N . LYS C 1 131 ? 39.280 66.921 36.620 1.00 63.59 131 LYS C N 1
ATOM 3097 C CA . LYS C 1 131 ? 40.248 67.779 37.289 1.00 66.74 131 LYS C CA 1
ATOM 3098 C C . LYS C 1 131 ? 40.170 67.533 38.791 1.00 63.58 131 LYS C C 1
ATOM 3099 O O . LYS C 1 131 ? 41.190 67.450 39.476 1.00 65.80 131 LYS C O 1
ATOM 3101 N N . SER C 1 132 ? 38.942 67.393 39.284 1.00 63.50 132 SER C N 1
ATOM 3102 C CA . SER C 1 132 ? 38.677 67.149 40.697 1.00 66.27 132 SER C CA 1
ATOM 3103 C C . SER C 1 132 ? 39.447 65.964 41.282 1.00 69.97 132 SER C C 1
ATOM 3104 O O . SER C 1 132 ? 39.852 65.994 42.444 1.00 71.85 132 SER C O 1
ATOM 3107 N N . SER C 1 133 ? 39.636 64.918 40.484 1.00 68.96 133 SER C N 1
ATOM 3108 C CA . SER C 1 133 ? 40.321 63.719 40.958 1.00 70.47 133 SER C CA 1
ATOM 3109 C C . SER C 1 133 ? 41.840 63.874 40.913 1.00 71.50 133 SER C C 1
ATOM 3110 O O . SER C 1 133 ? 42.568 63.132 41.575 1.00 66.63 133 SER C O 1
ATOM 3112 N N . LEU C 1 134 ? 42.311 64.841 40.131 1.00 73.11 134 LEU C N 1
ATOM 3113 C CA . LEU C 1 134 ? 43.743 65.084 39.986 1.00 71.81 134 LEU C CA 1
ATOM 3114 C C . LEU C 1 134 ? 44.369 65.521 41.305 1.00 72.51 134 LEU C C 1
ATOM 3115 O O . LEU C 1 134 ? 44.823 64.692 42.093 1.00 76.57 134 LEU C O 1
ATOM 3117 N N . LYS D 1 2 ? 29.655 73.527 22.349 1.00 66.73 2 LYS D N 1
ATOM 3118 C CA . LYS D 1 2 ? 30.897 73.570 21.583 1.00 66.98 2 LYS D CA 1
ATOM 3119 C C . LYS D 1 2 ? 31.134 72.279 20.805 1.00 64.90 2 LYS D C 1
ATOM 3120 O O . LYS D 1 2 ? 30.763 71.190 21.251 1.00 62.51 2 LYS D O 1
ATOM 3126 N N . GLU D 1 3 ? 31.748 72.412 19.635 1.00 65.61 3 GLU D N 1
ATOM 3127 C CA . GLU D 1 3 ? 32.157 71.256 18.851 1.00 62.37 3 GLU D CA 1
ATOM 3128 C C . GLU D 1 3 ? 33.277 70.555 19.613 1.00 58.28 3 GLU D C 1
ATOM 3129 O O . GLU D 1 3 ? 34.159 71.210 20.170 1.00 57.29 3 GLU D O 1
ATOM 3135 N N . LYS D 1 4 ? 33.240 69.227 19.650 1.00 55.09 4 LYS D N 1
ATOM 3136 C CA . LYS D 1 4 ? 34.200 68.479 20.456 1.00 52.08 4 LYS D CA 1
ATOM 3137 C C . LYS D 1 4 ? 35.346 67.908 19.632 1.00 43.87 4 LYS D C 1
ATOM 3138 O O . LYS D 1 4 ? 35.206 67.646 18.439 1.00 48.68 4 LYS D O 1
ATOM 3144 N N . PHE D 1 5 ? 36.485 67.724 20.290 1.00 44.60 5 PHE D N 1
ATOM 3145 C CA . PHE D 1 5 ? 37.670 67.179 19.651 1.00 42.52 5 PHE D CA 1
ATOM 3146 C C . PHE D 1 5 ? 38.193 66.032 20.496 1.00 37.77 5 PHE D C 1
ATOM 3147 O O . PHE D 1 5 ? 38.390 66.177 21.699 1.00 35.97 5 PHE D O 1
ATOM 3155 N N . VAL D 1 6 ? 38.415 64.890 19.862 1.00 36.21 6 VAL D N 1
ATOM 3156 C CA . VAL D 1 6 ? 38.843 63.709 20.585 1.00 34.20 6 VAL D CA 1
ATOM 3157 C C . VAL D 1 6 ? 40.295 63.399 20.262 1.00 33.76 6 VAL D C 1
ATOM 3158 O O . VAL D 1 6 ? 40.646 63.174 19.100 1.00 34.81 6 VAL D O 1
ATOM 3162 N N . LEU D 1 7 ? 41.129 63.405 21.295 1.00 34.69 7 LEU D N 1
ATOM 3163 C CA . LEU D 1 7 ? 42.531 63.042 21.168 1.00 33.87 7 LEU D CA 1
ATOM 3164 C C . LEU D 1 7 ? 42.749 61.660 21.778 1.00 33.06 7 LEU D C 1
ATOM 3165 O O . LEU D 1 7 ? 42.534 61.454 22.971 1.00 35.28 7 LEU D O 1
ATOM 3170 N N . ILE D 1 8 ? 43.178 60.717 20.950 1.00 30.41 8 ILE D N 1
ATOM 3171 C CA . ILE D 1 8 ? 43.441 59.361 21.403 1.00 30.87 8 ILE D CA 1
ATOM 3172 C C . ILE D 1 8 ? 44.942 59.173 21.620 1.00 31.23 8 ILE D C 1
ATOM 3173 O O . ILE D 1 8 ? 45.730 59.356 20.699 1.00 32.50 8 ILE D O 1
ATOM 3178 N N . ILE D 1 9 ? 45.341 58.840 22.845 1.00 29.56 9 ILE D N 1
ATOM 3179 C CA . ILE D 1 9 ? 46.755 58.605 23.133 1.00 30.02 9 ILE D CA 1
ATOM 3180 C C . ILE D 1 9 ? 46.961 57.199 23.688 1.00 27.94 9 ILE D C 1
ATOM 3181 O O . ILE D 1 9 ? 46.373 56.842 24.707 1.00 30.99 9 ILE D O 1
ATOM 3186 N N . THR D 1 10 ? 47.790 56.400 23.015 1.00 28.81 10 THR D N 1
ATOM 3187 C CA . THR D 1 10 ? 47.947 54.989 23.372 1.00 24.61 10 THR D CA 1
ATOM 3188 C C . THR D 1 10 ? 49.366 54.472 23.145 1.00 27.02 10 THR D C 1
ATOM 3189 O O . THR D 1 10 ? 50.205 55.149 22.541 1.00 28.52 10 THR D O 1
ATOM 3193 N N . HIS D 1 11 ? 49.621 53.257 23.621 1.00 28.21 11 HIS D N 1
ATOM 3194 C CA . HIS D 1 11 ? 50.833 52.540 23.253 1.00 27.10 11 HIS D CA 1
ATOM 3195 C C . HIS D 1 11 ? 50.774 52.067 21.805 1.00 28.43 11 HIS D C 1
ATOM 3196 O O . HIS D 1 11 ? 49.735 51.574 21.333 1.00 27.81 11 HIS D O 1
ATOM 3203 N N . GLY D 1 12 ? 51.898 52.214 21.109 1.00 29.36 12 GLY D N 1
ATOM 3204 C CA . GLY D 1 12 ? 52.022 51.760 19.737 1.00 29.55 12 GLY D CA 1
ATOM 3205 C C . GLY D 1 12 ? 50.884 52.232 18.842 1.00 30.29 12 GLY D C 1
ATOM 3206 O O . GLY D 1 12 ? 50.359 53.341 18.982 1.00 28.67 12 GLY D O 1
ATOM 3207 N N . ASP D 1 13 ? 50.508 51.374 17.910 1.00 31.99 13 ASP D N 1
ATOM 3208 C CA . ASP D 1 13 ? 49.492 51.721 16.921 1.00 30.19 13 ASP D CA 1
ATOM 3209 C C . ASP D 1 13 ? 48.080 51.404 17.370 1.00 29.87 13 ASP D C 1
ATOM 3210 O O . ASP D 1 13 ? 47.160 51.359 16.536 1.00 25.55 13 ASP D O 1
ATOM 3215 N N . PHE D 1 14 ? 47.886 51.197 18.670 1.00 27.83 14 PHE D N 1
ATOM 3216 C CA . PHE D 1 14 ? 46.556 50.832 19.154 1.00 30.52 14 PHE D CA 1
ATOM 3217 C C . PHE D 1 14 ? 45.512 51.884 18.782 1.00 33.01 14 PHE D C 1
ATOM 3218 O O . PHE D 1 14 ? 44.480 51.557 18.193 1.00 30.35 14 PHE D O 1
ATOM 3226 N N . GLY D 1 15 ? 45.782 53.138 19.128 1.00 26.19 15 GLY D N 1
ATOM 3227 C CA . GLY D 1 15 ? 44.839 54.210 18.843 1.00 26.95 15 GLY D CA 1
ATOM 3228 C C . GLY D 1 15 ? 44.513 54.322 17.368 1.00 30.45 15 GLY D C 1
ATOM 3229 O O . GLY D 1 15 ? 43.355 54.495 16.981 1.00 29.32 15 GLY D O 1
ATOM 3230 N N . LYS D 1 16 ? 45.544 54.223 16.540 1.00 29.09 16 LYS D N 1
ATOM 3231 C CA . LYS D 1 16 ? 45.381 54.287 15.103 1.00 31.13 16 LYS D CA 1
ATOM 3232 C C . LYS D 1 16 ? 44.467 53.174 14.594 1.00 27.77 16 LYS D C 1
ATOM 3233 O O . LYS D 1 16 ? 43.576 53.422 13.777 1.00 29.40 16 LYS D O 1
ATOM 3239 N N . GLY D 1 17 ? 44.698 51.955 15.073 1.00 25.75 17 GLY D N 1
ATOM 3240 C CA . GLY D 1 17 ? 43.900 50.802 14.667 1.00 28.77 17 GLY D CA 1
ATOM 3241 C C . GLY D 1 17 ? 42.486 50.857 15.221 1.00 25.49 17 GLY D C 1
ATOM 3242 O O . GLY D 1 17 ? 41.520 50.386 14.581 1.00 24.77 17 GLY D O 1
ATOM 3243 N N . LEU D 1 18 ? 42.369 51.412 16.423 1.00 26.43 18 LEU D N 1
ATOM 3244 C CA . LEU D 1 18 ? 41.077 51.547 17.086 1.00 29.89 18 LEU D CA 1
ATOM 3245 C C . LEU D 1 18 ? 40.186 52.469 16.265 1.00 26.86 18 LEU D C 1
ATOM 3246 O O . LEU D 1 18 ? 39.015 52.158 16.010 1.00 26.09 18 LEU D O 1
ATOM 3251 N N . LEU D 1 19 ? 40.749 53.595 15.839 1.00 26.31 19 LEU D N 1
ATOM 3252 C CA . LEU D 1 19 ? 40.003 54.573 15.041 1.00 29.18 19 LEU D CA 1
ATOM 3253 C C . LEU D 1 19 ? 39.584 54.039 13.669 1.00 29.87 19 LEU D C 1
ATOM 3254 O O . LEU D 1 19 ? 38.420 54.143 13.278 1.00 28.21 19 LEU D O 1
ATOM 3259 N N . SER D 1 20 ? 40.519 53.461 12.923 1.00 29.16 20 SER D N 1
ATOM 3260 C CA . SER D 1 20 ? 40.134 52.953 11.611 1.00 36.49 20 SER D CA 1
ATOM 3261 C C . SER D 1 20 ? 39.138 51.785 11.741 1.00 27.78 20 SER D C 1
ATOM 3262 O O . SER D 1 20 ? 38.230 51.636 10.915 1.00 30.40 20 SER D O 1
ATOM 3265 N N . GLY D 1 21 ? 39.279 50.988 12.797 1.00 26.61 21 GLY D N 1
ATOM 3266 C CA . GLY D 1 21 ? 38.315 49.927 13.076 1.00 28.43 21 GLY D CA 1
ATOM 3267 C C . GLY D 1 21 ? 36.917 50.478 13.352 1.00 27.47 21 GLY D C 1
ATOM 3268 O O . GLY D 1 21 ? 35.909 49.973 12.845 1.00 27.61 21 GLY D O 1
ATOM 3269 N N . ALA D 1 22 ? 36.861 51.524 14.166 1.00 24.60 22 ALA D N 1
ATOM 3270 C CA . ALA D 1 22 ? 35.602 52.170 14.495 1.00 25.80 22 ALA D CA 1
ATOM 3271 C C . ALA D 1 22 ? 34.999 52.746 13.221 1.00 30.18 22 ALA D C 1
ATOM 3272 O O . ALA D 1 22 ? 33.787 52.745 13.046 1.00 25.98 22 ALA D O 1
ATOM 3274 N N . GLU D 1 23 ? 35.858 53.224 12.326 1.00 26.57 23 GLU D N 1
ATOM 3275 C CA . GLU D 1 23 ? 35.388 53.843 11.091 1.00 29.64 23 GLU D CA 1
ATOM 3276 C C . GLU D 1 23 ? 34.831 52.836 10.089 1.00 28.17 23 GLU D C 1
ATOM 3277 O O . GLU D 1 23 ? 34.038 53.200 9.227 1.00 27.11 23 GLU D O 1
ATOM 3283 N N . VAL D 1 24 ? 35.214 51.568 10.217 1.00 22.96 24 VAL D N 1
ATOM 3284 C CA . VAL D 1 24 ? 34.543 50.511 9.455 1.00 24.20 24 VAL D CA 1
ATOM 3285 C C . VAL D 1 24 ? 33.070 50.464 9.857 1.00 32.33 24 VAL D C 1
ATOM 3286 O O . VAL D 1 24 ? 32.187 50.206 9.023 1.00 27.62 24 VAL D O 1
ATOM 3290 N N . ILE D 1 25 ? 32.808 50.714 11.137 1.00 26.04 25 ILE D N 1
ATOM 3291 C CA . ILE D 1 25 ? 31.454 50.595 11.672 1.00 28.77 25 ILE D CA 1
ATOM 3292 C C . ILE D 1 25 ? 30.614 51.861 11.463 1.00 28.43 25 ILE D C 1
ATOM 3293 O O . ILE D 1 25 ? 29.438 51.779 11.136 1.00 27.81 25 ILE D O 1
ATOM 3298 N N . ILE D 1 26 ? 31.221 53.029 11.662 1.00 24.28 26 ILE D N 1
ATOM 3299 C CA . ILE D 1 26 ? 30.470 54.285 11.631 1.00 28.48 26 ILE D CA 1
ATOM 3300 C C . ILE D 1 26 ? 30.926 55.264 10.552 1.00 32.53 26 ILE D C 1
ATOM 3301 O O . ILE D 1 26 ? 30.457 56.405 10.497 1.00 30.49 26 ILE D O 1
ATOM 3306 N N . GLY D 1 27 ? 31.836 54.820 9.697 1.00 29.84 27 GLY D N 1
ATOM 3307 C CA . GLY D 1 27 ? 32.330 55.650 8.618 1.00 25.99 27 GLY D CA 1
ATOM 3308 C C . GLY D 1 27 ? 33.316 56.689 9.107 1.00 27.59 27 GLY D C 1
ATOM 3309 O O . GLY D 1 27 ? 33.475 56.881 10.307 1.00 28.33 27 GLY D O 1
ATOM 3310 N N . LYS D 1 28 ? 33.969 57.355 8.158 1.00 28.47 28 LYS D N 1
ATOM 3311 C CA . LYS D 1 28 ? 35.004 58.351 8.452 1.00 33.09 28 LYS D CA 1
ATOM 3312 C C . LYS D 1 28 ? 34.559 59.415 9.453 1.00 35.14 28 LYS D C 1
ATOM 3313 O O . LYS D 1 28 ? 33.484 60.005 9.322 1.00 31.40 28 LYS D O 1
ATOM 3319 N N . GLN D 1 29 ? 35.406 59.681 10.445 1.00 31.20 29 GLN D N 1
ATOM 3320 C CA . GLN D 1 29 ? 35.084 60.661 11.479 1.00 32.91 29 GLN D CA 1
ATOM 3321 C C . GLN D 1 29 ? 36.025 61.856 11.431 1.00 39.19 29 GLN D C 1
ATOM 3322 O O . GLN D 1 29 ? 37.211 61.703 11.161 1.00 40.07 29 GLN D O 1
ATOM 3328 N N . GLU D 1 30 ? 35.483 63.044 11.688 1.00 35.18 30 GLU D N 1
ATOM 3329 C CA . GLU D 1 30 ? 36.293 64.251 11.773 1.00 38.77 30 GLU D CA 1
ATOM 3330 C C . GLU D 1 30 ? 36.573 64.592 13.235 1.00 37.66 30 GLU D C 1
ATOM 3331 O O . GLU D 1 30 ? 35.965 64.027 14.146 1.00 37.69 30 GLU D O 1
ATOM 3334 N N . ASN D 1 31 ? 37.495 65.520 13.458 1.00 38.28 31 ASN D N 1
ATOM 3335 C CA . ASN D 1 31 ? 37.813 65.958 14.809 1.00 38.36 31 ASN D CA 1
ATOM 3336 C C . ASN D 1 31 ? 38.282 64.831 15.726 1.00 36.92 31 ASN D C 1
ATOM 3337 O O . ASN D 1 31 ? 38.018 64.849 16.933 1.00 35.27 31 ASN D O 1
ATOM 3342 N N . VAL D 1 32 ? 38.974 63.849 15.158 1.00 32.98 32 VAL D N 1
ATOM 3343 C CA . VAL D 1 32 ? 39.657 62.850 15.981 1.00 33.67 32 VAL D CA 1
ATOM 3344 C C . VAL D 1 32 ? 41.103 62.725 15.533 1.00 37.37 32 VAL D C 1
ATOM 3345 O O . VAL D 1 32 ? 41.391 62.678 14.340 1.00 37.19 32 VAL D O 1
ATOM 3349 N N . HIS D 1 33 ? 42.016 62.665 16.491 1.00 33.10 33 HIS D N 1
ATOM 3350 C CA . HIS D 1 33 ? 43.425 62.550 16.163 1.00 33.46 33 HIS D CA 1
ATOM 3351 C C . HIS D 1 33 ? 44.071 61.504 17.054 1.00 29.54 33 HIS D C 1
ATOM 3352 O O . HIS D 1 33 ? 43.736 61.406 18.227 1.00 33.92 33 HIS D O 1
ATOM 3359 N N . THR D 1 34 ? 44.995 60.722 16.511 1.00 28.89 34 THR D N 1
ATOM 3360 C CA . THR D 1 34 ? 45.671 59.716 17.330 1.00 30.85 34 THR D CA 1
ATOM 3361 C C . THR D 1 34 ? 47.153 59.988 17.527 1.00 33.50 34 THR D C 1
ATOM 3362 O O . THR D 1 34 ? 47.843 60.464 16.619 1.00 31.73 34 THR D O 1
ATOM 3366 N N . VAL D 1 35 ? 47.628 59.683 18.733 1.00 31.46 35 VAL D N 1
ATOM 3367 C CA . VAL D 1 35 ? 49.038 59.763 19.078 1.00 31.30 35 VAL D CA 1
ATOM 3368 C C . VAL D 1 35 ? 49.435 58.433 19.693 1.00 31.75 35 VAL D C 1
ATOM 3369 O O . VAL D 1 35 ? 48.833 57.994 20.678 1.00 29.50 35 VAL D O 1
ATOM 3373 N N . GLY D 1 36 ? 50.428 57.781 19.099 1.00 27.53 36 GLY D N 1
ATOM 3374 C CA . GLY D 1 36 ? 50.921 56.514 19.611 1.00 31.31 36 GLY D CA 1
ATOM 3375 C C . GLY D 1 36 ? 52.326 56.631 20.173 1.00 34.70 36 GLY D C 1
ATOM 3376 O O . GLY D 1 36 ? 53.167 57.327 19.600 1.00 34.91 36 GLY D O 1
ATOM 3377 N N . LEU D 1 37 ? 52.573 55.954 21.291 1.00 26.28 37 LEU D N 1
ATOM 3378 C CA . LEU D 1 37 ? 53.891 55.975 21.943 1.00 34.26 37 LEU D CA 1
ATOM 3379 C C . LEU D 1 37 ? 54.629 54.661 21.726 1.00 35.91 37 LEU D C 1
ATOM 3380 O O . LEU D 1 37 ? 54.124 53.592 22.072 1.00 32.53 37 LEU D O 1
ATOM 3385 N N . ASN D 1 38 ? 55.828 54.741 21.154 1.00 32.13 38 ASN D N 1
ATOM 3386 C CA . ASN D 1 38 ? 56.653 53.554 20.944 1.00 31.50 38 ASN D CA 1
ATOM 3387 C C . ASN D 1 38 ? 57.919 53.550 21.804 1.00 41.10 38 ASN D C 1
ATOM 3388 O O . ASN D 1 38 ? 58.332 54.587 22.328 1.00 40.33 38 ASN D O 1
ATOM 3393 N N . LEU D 1 39 ? 58.522 52.375 21.941 1.00 35.98 39 LEU D N 1
ATOM 3394 C CA . LEU D 1 39 ? 59.753 52.227 22.706 1.00 41.42 39 LEU D CA 1
ATOM 3395 C C . LEU D 1 39 ? 60.784 53.244 22.236 1.00 46.87 39 LEU D C 1
ATOM 3396 O O . LEU D 1 39 ? 61.045 53.370 21.040 1.00 45.28 39 LEU D O 1
ATOM 3401 N N . GLY D 1 40 ? 61.353 53.981 23.184 1.00 52.11 40 GLY D N 1
ATOM 3402 C CA . GLY D 1 40 ? 62.405 54.933 22.881 1.00 49.43 40 GLY D CA 1
ATOM 3403 C C . GLY D 1 40 ? 61.909 56.331 22.574 1.00 57.07 40 GLY D C 1
ATOM 3404 O O . GLY D 1 40 ? 62.692 57.280 22.558 1.00 56.45 40 GLY D O 1
ATOM 3405 N N . ASP D 1 41 ? 60.614 56.472 22.313 1.00 46.14 41 ASP D N 1
ATOM 3406 C CA . ASP D 1 41 ? 60.066 57.800 22.108 1.00 54.77 41 ASP D CA 1
ATOM 3407 C C . ASP D 1 41 ? 60.429 58.665 23.307 1.00 56.90 41 ASP D C 1
ATOM 3408 O O . ASP D 1 41 ? 60.352 58.219 24.455 1.00 56.39 41 ASP D O 1
ATOM 3413 N N . ASN D 1 42 ? 60.849 59.896 23.042 1.00 58.53 42 ASN D N 1
ATOM 3414 C CA . ASN D 1 42 ? 61.093 60.837 24.119 1.00 59.82 42 ASN D CA 1
ATOM 3415 C C . ASN D 1 42 ? 59.754 61.322 24.652 1.00 52.78 42 ASN D C 1
ATOM 3416 O O . ASN D 1 42 ? 59.022 62.018 23.955 1.00 53.18 42 ASN D O 1
ATOM 3418 N N . ILE D 1 43 ? 59.433 60.930 25.882 1.00 51.89 43 ILE D N 1
ATOM 3419 C CA . ILE D 1 43 ? 58.159 61.283 26.499 1.00 52.27 43 ILE D CA 1
ATOM 3420 C C . ILE D 1 43 ? 57.921 62.790 26.501 1.00 56.02 43 ILE D C 1
ATOM 3421 O O . ILE D 1 43 ? 56.828 63.251 26.175 1.00 51.73 43 ILE D O 1
ATOM 3423 N N . GLU D 1 44 ? 58.944 63.558 26.865 1.00 52.69 44 GLU D N 1
ATOM 3424 C CA . GLU D 1 44 ? 58.827 65.010 26.891 1.00 51.27 44 GLU D CA 1
ATOM 3425 C C . GLU D 1 44 ? 58.542 65.565 25.499 1.00 50.37 44 GLU D C 1
ATOM 3426 O O . GLU D 1 44 ? 57.753 66.500 25.342 1.00 55.41 44 GLU D O 1
ATOM 3428 N N . VAL D 1 45 ? 59.183 64.986 24.488 1.00 50.05 45 VAL D N 1
ATOM 3429 C CA . VAL D 1 45 ? 58.949 65.402 23.107 1.00 51.11 45 VAL D CA 1
ATOM 3430 C C . VAL D 1 45 ? 57.485 65.203 22.719 1.00 51.85 45 VAL D C 1
ATOM 3431 O O . VAL D 1 45 ? 56.873 66.070 22.096 1.00 53.61 45 VAL D O 1
ATOM 3433 N N . VAL D 1 46 ? 56.923 64.057 23.094 1.00 51.82 46 VAL D N 1
ATOM 3434 C CA . VAL D 1 46 ? 55.523 63.776 22.790 1.00 50.91 46 VAL D CA 1
ATOM 3435 C C . VAL D 1 46 ? 54.585 64.682 23.587 1.00 50.54 46 VAL D C 1
ATOM 3436 O O . VAL D 1 46 ? 53.571 65.140 23.071 1.00 51.37 46 VAL D O 1
ATOM 3440 N N . ARG D 1 47 ? 54.932 64.941 24.845 1.00 53.31 47 ARG D N 1
ATOM 3441 C CA . ARG D 1 47 ? 54.099 65.773 25.708 1.00 50.51 47 ARG D CA 1
ATOM 3442 C C . ARG D 1 47 ? 53.940 67.177 25.131 1.00 50.64 47 ARG D C 1
ATOM 3443 O O . ARG D 1 47 ? 52.834 67.720 25.080 1.00 46.58 47 ARG D O 1
ATOM 3451 N N . LYS D 1 48 ? 55.051 67.763 24.698 1.00 57.25 48 LYS D N 1
ATOM 3452 C CA . LYS D 1 48 ? 55.028 69.102 24.118 1.00 51.30 48 LYS D CA 1
ATOM 3453 C C . LYS D 1 48 ? 54.151 69.125 22.874 1.00 50.07 48 LYS D C 1
ATOM 3454 O O . LYS D 1 48 ? 53.440 70.096 22.623 1.00 51.29 48 LYS D O 1
ATOM 3456 N N . GLU D 1 49 ? 54.207 68.046 22.099 1.00 54.31 49 GLU D N 1
ATOM 3457 C CA . GLU D 1 49 ? 53.407 67.923 20.884 1.00 53.91 49 GLU D CA 1
ATOM 3458 C C . GLU D 1 49 ? 51.918 67.848 21.206 1.00 49.92 49 GLU D C 1
ATOM 3459 O O . GLU D 1 49 ? 51.094 68.492 20.551 1.00 47.61 49 GLU D O 1
ATOM 3461 N N . VAL D 1 50 ? 51.575 67.050 22.211 1.00 49.34 50 VAL D N 1
ATOM 3462 C CA . VAL D 1 50 ? 50.191 66.949 22.654 1.00 45.70 50 VAL D CA 1
ATOM 3463 C C . VAL D 1 50 ? 49.705 68.305 23.149 1.00 47.41 50 VAL D C 1
ATOM 3464 O O . VAL D 1 50 ? 48.605 68.745 22.809 1.00 44.98 50 VAL D O 1
ATOM 3468 N N . GLU D 1 51 ? 50.532 68.973 23.949 1.00 47.44 51 GLU D N 1
ATOM 3469 C CA . GLU D 1 51 ? 50.177 70.296 24.446 1.00 49.05 51 GLU D CA 1
ATOM 3470 C C . GLU D 1 51 ? 49.888 71.263 23.300 1.00 46.37 51 GLU D C 1
ATOM 3471 O O . GLU D 1 51 ? 48.960 72.070 23.377 1.00 46.50 51 GLU D O 1
ATOM 3477 N N . LYS D 1 52 ? 50.682 71.175 22.236 1.00 47.00 52 LYS D N 1
ATOM 3478 C CA . LYS D 1 52 ? 50.505 72.050 21.079 1.00 48.85 52 LYS D CA 1
ATOM 3479 C C . LYS D 1 52 ? 49.169 71.782 20.398 1.00 50.82 52 LYS D C 1
ATOM 3480 O O . LYS D 1 52 ? 48.424 72.710 20.077 1.00 52.01 52 LYS D O 1
ATOM 3482 N N . ILE D 1 53 ? 48.868 70.505 20.185 1.00 48.49 53 ILE D N 1
ATOM 3483 C CA . ILE D 1 53 ? 47.593 70.108 19.603 1.00 50.55 53 ILE D CA 1
ATOM 3484 C C . ILE D 1 53 ? 46.439 70.648 20.440 1.00 49.70 53 ILE D C 1
ATOM 3485 O O . ILE D 1 53 ? 45.481 71.210 19.910 1.00 47.36 53 ILE D O 1
ATOM 3490 N N . ILE D 1 54 ? 46.549 70.488 21.754 1.00 43.99 54 ILE D N 1
ATOM 3491 C CA . ILE D 1 54 ? 45.500 70.919 22.668 1.00 47.30 54 ILE D CA 1
ATOM 3492 C C . ILE D 1 54 ? 45.305 72.429 22.654 1.00 45.93 54 ILE D C 1
ATOM 3493 O O . ILE D 1 54 ? 44.181 72.908 22.553 1.00 49.21 54 ILE D O 1
ATOM 3498 N N . LYS D 1 55 ? 46.400 73.178 22.771 1.00 50.70 55 LYS D N 1
ATOM 3499 C CA . LYS D 1 55 ? 46.319 74.636 22.722 1.00 50.95 55 LYS D CA 1
ATOM 3500 C C . LYS D 1 55 ? 45.632 75.103 21.441 1.00 54.61 55 LYS D C 1
ATOM 3501 O O . LYS D 1 55 ? 44.700 75.911 21.480 1.00 56.31 55 LYS D O 1
ATOM 3504 N N . GLU D 1 56 ? 46.098 74.588 20.309 1.00 49.95 56 GLU D N 1
ATOM 3505 C CA . GLU D 1 56 ? 45.505 74.922 19.024 1.00 53.72 56 GLU D CA 1
ATOM 3506 C C . GLU D 1 56 ? 43.996 74.711 19.053 1.00 55.09 56 GLU D C 1
ATOM 3507 O O . GLU D 1 56 ? 43.229 75.639 18.810 1.00 58.76 56 GLU D O 1
ATOM 3509 N N . LYS D 1 57 ? 43.576 73.488 19.367 1.00 53.86 57 LYS D N 1
ATOM 3510 C CA . LYS D 1 57 ? 42.160 73.133 19.351 1.00 53.12 57 LYS D CA 1
ATOM 3511 C C . LYS D 1 57 ? 41.335 73.974 20.319 1.00 53.78 57 LYS D C 1
ATOM 3512 O O . LYS D 1 57 ? 40.142 74.189 20.101 1.00 53.33 57 LYS D O 1
ATOM 3518 N N . LEU D 1 58 ? 41.969 74.444 21.390 1.00 52.03 58 LEU D N 1
ATOM 3519 C CA . LEU D 1 58 ? 41.273 75.270 22.369 1.00 55.81 58 LEU D CA 1
ATOM 3520 C C . LEU D 1 58 ? 41.026 76.675 21.822 1.00 56.41 58 LEU D C 1
ATOM 3521 O O . LEU D 1 58 ? 40.027 77.316 22.157 1.00 55.90 58 LEU D O 1
ATOM 3526 N N . GLN D 1 59 ? 41.935 77.140 20.971 1.00 57.38 59 GLN D N 1
ATOM 3527 C CA . GLN D 1 59 ? 41.779 78.435 20.317 1.00 60.84 59 GLN D CA 1
ATOM 3528 C C . GLN D 1 59 ? 40.574 78.426 19.386 1.00 62.02 59 GLN D C 1
ATOM 3529 O O . GLN D 1 59 ? 39.912 79.447 19.203 1.00 64.48 59 GLN D O 1
ATOM 3531 N N . GLU D 1 60 ? 40.297 77.265 18.800 1.00 60.43 60 GLU D N 1
ATOM 3532 C CA . GLU D 1 60 ? 39.159 77.106 17.903 1.00 60.45 60 GLU D CA 1
ATOM 3533 C C . GLU D 1 60 ? 37.874 76.887 18.694 1.00 60.79 60 GLU D C 1
ATOM 3534 O O . GLU D 1 60 ? 36.855 76.481 18.138 1.00 59.59 60 GLU D O 1
ATOM 3540 N N . ASP D 1 61 ? 37.936 77.149 19.997 1.00 56.64 61 ASP D N 1
ATOM 3541 C CA . ASP D 1 61 ? 36.775 77.018 20.871 1.00 58.35 61 ASP D CA 1
ATOM 3542 C C . ASP D 1 61 ? 36.222 75.592 20.872 1.00 59.78 61 ASP D C 1
ATOM 3543 O O . ASP D 1 61 ? 35.010 75.383 20.962 1.00 60.17 61 ASP D O 1
ATOM 3545 N N . LYS D 1 62 ? 37.118 74.616 20.781 1.00 57.69 62 LYS D N 1
ATOM 3546 C CA . LYS D 1 62 ? 36.719 73.215 20.777 1.00 56.68 62 LYS D CA 1
ATOM 3547 C C . LYS D 1 62 ? 36.819 72.613 22.173 1.00 56.76 62 LYS D C 1
ATOM 3548 O O . LYS D 1 62 ? 37.725 72.943 22.944 1.00 55.08 62 LYS D O 1
ATOM 3550 N N . GLU D 1 63 ? 35.875 71.736 22.493 1.00 54.02 63 GLU D N 1
ATOM 3551 C CA . GLU D 1 63 ? 35.858 71.045 23.775 1.00 56.53 63 GLU D CA 1
ATOM 3552 C C . GLU D 1 63 ? 36.655 69.748 23.651 1.00 52.61 63 GLU D C 1
ATOM 3553 O O . GLU D 1 63 ? 36.342 68.904 22.810 1.00 53.34 63 GLU D O 1
ATOM 3559 N N . ILE D 1 64 ? 37.673 69.588 24.491 1.00 45.77 64 ILE D N 1
ATOM 3560 C CA . ILE D 1 64 ? 38.639 68.505 24.316 1.00 47.76 64 ILE D CA 1
ATOM 3561 C C . ILE D 1 64 ? 38.418 67.288 25.214 1.00 45.72 64 ILE D C 1
ATOM 3562 O O . ILE D 1 64 ? 38.301 67.407 26.433 1.00 44.18 64 ILE D O 1
ATOM 3567 N N . ILE D 1 65 ? 38.374 66.113 24.593 1.00 42.56 65 ILE D N 1
ATOM 3568 C CA . ILE D 1 65 ? 38.326 64.864 25.332 1.00 41.27 65 ILE D CA 1
ATOM 3569 C C . ILE D 1 65 ? 39.558 64.046 24.988 1.00 37.81 65 ILE D C 1
ATOM 3570 O O . ILE D 1 65 ? 39.854 63.828 23.815 1.00 36.88 65 ILE D O 1
ATOM 3575 N N . ILE D 1 66 ? 40.283 63.598 26.004 1.00 38.20 66 ILE D N 1
ATOM 3576 C CA . ILE D 1 66 ? 41.430 62.742 25.761 1.00 34.26 66 ILE D CA 1
ATOM 3577 C C . ILE D 1 66 ? 41.106 61.294 26.120 1.00 41.94 66 ILE D C 1
ATOM 3578 O O . ILE D 1 66 ? 40.676 60.997 27.238 1.00 39.53 66 ILE D O 1
ATOM 3583 N N . VAL D 1 67 ? 41.315 60.401 25.157 1.00 38.24 67 VAL D N 1
ATOM 3584 C CA . VAL D 1 67 ? 41.015 58.987 25.322 1.00 31.18 67 VAL D CA 1
ATOM 3585 C C . VAL D 1 67 ? 42.331 58.229 25.399 1.00 31.88 67 VAL D C 1
ATOM 3586 O O . VAL D 1 67 ? 43.170 58.358 24.517 1.00 32.84 67 VAL D O 1
ATOM 3590 N N . VAL D 1 68 ? 42.528 57.458 26.463 1.00 30.62 68 VAL D N 1
ATOM 3591 C CA . VAL D 1 68 ? 43.769 56.717 26.613 1.00 28.41 68 VAL D CA 1
ATOM 3592 C C . VAL D 1 68 ? 43.504 55.234 26.781 1.00 33.72 68 VAL D C 1
ATOM 3593 O O . VAL D 1 68 ? 42.403 54.824 27.156 1.00 32.62 68 VAL D O 1
ATOM 3597 N N . ASP D 1 69 ? 44.520 54.434 26.493 1.00 31.45 69 ASP D N 1
ATOM 3598 C CA . ASP D 1 69 ? 44.367 52.984 26.529 1.00 34.14 69 ASP D CA 1
ATOM 3599 C C . ASP D 1 69 ? 44.376 52.397 27.934 1.00 33.03 69 ASP D C 1
ATOM 3600 O O . ASP D 1 69 ? 43.534 51.568 28.263 1.00 32.67 69 ASP D O 1
ATOM 3605 N N . LEU D 1 70 ? 45.330 52.826 28.757 1.00 38.23 70 LEU D N 1
ATOM 3606 C CA . LEU D 1 70 ? 45.535 52.236 30.079 1.00 39.08 70 LEU D CA 1
ATOM 3607 C C . LEU D 1 70 ? 45.507 53.298 31.163 1.00 41.55 70 LEU D C 1
ATOM 3608 O O . LEU D 1 70 ? 46.075 54.369 30.990 1.00 42.45 70 LEU D O 1
ATOM 3613 N N . PHE D 1 71 ? 44.853 52.990 32.279 1.00 38.14 71 PHE D N 1
ATOM 3614 C CA . PHE D 1 71 ? 45.015 53.771 33.495 1.00 41.94 71 PHE D CA 1
ATOM 3615 C C . PHE D 1 71 ? 46.424 53.506 34.011 1.00 46.24 71 PHE D C 1
ATOM 3616 O O . PHE D 1 71 ? 46.687 52.465 34.608 1.00 50.47 71 PHE D O 1
ATOM 3624 N N . GLY D 1 72 ? 47.330 54.447 33.760 1.00 48.18 72 GLY D N 1
ATOM 3625 C CA . GLY D 1 72 ? 48.739 54.259 34.059 1.00 44.26 72 GLY D CA 1
ATOM 3626 C C . GLY D 1 72 ? 49.562 54.181 32.786 1.00 49.90 72 GLY D C 1
ATOM 3627 O O . GLY D 1 72 ? 49.025 53.929 31.711 1.00 51.40 72 GLY D O 1
ATOM 3628 N N . GLY D 1 73 ? 50.869 54.396 32.896 1.00 47.12 73 GLY D N 1
ATOM 3629 C CA . GLY D 1 73 ? 51.735 54.363 31.729 1.00 43.27 73 GLY D CA 1
ATOM 3630 C C . GLY D 1 73 ? 51.872 55.724 31.074 1.00 36.71 73 GLY D C 1
ATOM 3631 O O . GLY D 1 73 ? 51.184 56.669 31.447 1.00 40.92 73 GLY D O 1
ATOM 3632 N N . SER D 1 74 ? 52.753 55.816 30.083 1.00 38.19 74 SER D N 1
ATOM 3633 C CA . SER D 1 74 ? 53.107 57.096 29.465 1.00 38.23 74 SER D CA 1
ATOM 3634 C C . SER D 1 74 ? 51.947 57.877 28.832 1.00 40.75 74 SER D C 1
ATOM 3635 O O . SER D 1 74 ? 51.818 59.080 29.049 1.00 38.83 74 SER D O 1
ATOM 3638 N N . PRO D 1 75 ? 51.104 57.205 28.027 1.00 35.18 75 PRO D N 1
ATOM 3639 C CA . PRO D 1 75 ? 49.986 57.964 27.446 1.00 35.07 75 PRO D CA 1
ATOM 3640 C C . PRO D 1 75 ? 49.102 58.591 28.525 1.00 33.78 75 PRO D C 1
ATOM 3641 O O . PRO D 1 75 ? 48.702 59.751 28.421 1.00 35.95 75 PRO D O 1
ATOM 3645 N N . PHE D 1 76 ? 48.799 57.822 29.563 1.00 37.10 76 PHE D N 1
ATOM 3646 C CA . PHE D 1 76 ? 47.961 58.321 30.652 1.00 39.21 76 PHE D CA 1
ATOM 3647 C C . PHE D 1 76 ? 48.652 59.474 31.402 1.00 41.39 76 PHE D C 1
ATOM 3648 O O . PHE D 1 76 ? 48.007 60.445 31.804 1.00 39.93 76 PHE D O 1
ATOM 3656 N N . ASN D 1 77 ? 49.966 59.368 31.571 1.00 38.57 77 ASN D N 1
ATOM 3657 C CA . ASN D 1 77 ? 50.731 60.426 32.236 1.00 38.70 77 ASN D CA 1
ATOM 3658 C C . ASN D 1 77 ? 50.689 61.738 31.452 1.00 44.38 77 ASN D C 1
ATOM 3659 O O . ASN D 1 77 ? 50.428 62.806 32.013 1.00 43.63 77 ASN D O 1
ATOM 3664 N N . ILE D 1 78 ? 50.926 61.654 30.147 1.00 46.02 78 ILE D N 1
ATOM 3665 C CA . ILE D 1 78 ? 50.790 62.814 29.270 1.00 39.77 78 ILE D CA 1
ATOM 3666 C C . ILE D 1 78 ? 49.401 63.434 29.384 1.00 44.98 78 ILE D C 1
ATOM 3667 O O . ILE D 1 78 ? 49.258 64.655 29.445 1.00 42.39 78 ILE D O 1
ATOM 3672 N N . ALA D 1 79 ? 48.374 62.589 29.405 1.00 41.75 79 ALA D N 1
ATOM 3673 C CA . ALA D 1 79 ? 47.005 63.073 29.495 1.00 42.48 79 ALA D CA 1
ATOM 3674 C C . ALA D 1 79 ? 46.788 63.795 30.818 1.00 43.94 79 ALA D C 1
ATOM 3675 O O . ALA D 1 79 ? 46.149 64.845 30.863 1.00 42.74 79 ALA D O 1
ATOM 3677 N N . LEU D 1 80 ? 47.320 63.225 31.896 1.00 45.58 80 LEU D N 1
ATOM 3678 C CA . LEU D 1 80 ? 47.193 63.844 33.214 1.00 49.80 80 LEU D CA 1
ATOM 3679 C C . LEU D 1 80 ? 47.826 65.231 33.247 1.00 48.77 80 LEU D C 1
ATOM 3680 O O . LEU D 1 80 ? 47.252 66.174 33.795 1.00 51.73 80 LEU D O 1
ATOM 3685 N N . SER D 1 81 ? 49.010 65.354 32.658 1.00 47.49 81 SER D N 1
ATOM 3686 C CA . SER D 1 81 ? 49.729 66.620 32.685 1.00 44.40 81 SER D CA 1
ATOM 3687 C C . SER D 1 81 ? 48.976 67.714 31.931 1.00 53.97 81 SER D C 1
ATOM 3688 O O . SER D 1 81 ? 49.138 68.898 32.221 1.00 54.34 81 SER D O 1
ATOM 3691 N N . MET D 1 82 ? 48.146 67.309 30.972 1.00 46.08 82 MET D N 1
ATOM 3692 C CA . MET D 1 82 ? 47.352 68.247 30.187 1.00 50.09 82 MET D CA 1
ATOM 3693 C C . MET D 1 82 ? 46.169 68.748 30.996 1.00 56.09 82 MET D C 1
ATOM 3694 O O . MET D 1 82 ? 45.862 69.940 31.004 1.00 55.37 82 MET D O 1
ATOM 3699 N N . MET D 1 83 ? 45.513 67.816 31.677 1.00 59.89 83 MET D N 1
ATOM 3700 C CA . MET D 1 83 ? 44.357 68.118 32.508 1.00 59.77 83 MET D CA 1
ATOM 3701 C C . MET D 1 83 ? 44.720 69.128 33.583 1.00 59.25 83 MET D C 1
ATOM 3702 O O . MET D 1 83 ? 43.881 69.912 34.023 1.00 62.57 83 MET D O 1
ATOM 3707 N N . LYS D 1 84 ? 45.979 69.096 34.004 1.00 61.86 84 LYS D N 1
ATOM 3708 C CA . LYS D 1 84 ? 46.477 69.996 35.034 1.00 64.12 84 LYS D CA 1
ATOM 3709 C C . LYS D 1 84 ? 46.440 71.457 34.584 1.00 64.10 84 LYS D C 1
ATOM 3710 O O . LYS D 1 84 ? 45.963 72.325 35.317 1.00 69.11 84 LYS D O 1
ATOM 3712 N N . GLU D 1 85 ? 46.934 71.724 33.378 1.00 63.17 85 GLU D N 1
ATOM 3713 C CA . GLU D 1 85 ? 47.017 73.093 32.867 1.00 59.60 85 GLU D CA 1
ATOM 3714 C C . GLU D 1 85 ? 45.798 73.521 32.043 1.00 61.41 85 GLU D C 1
ATOM 3715 O O . GLU D 1 85 ? 45.454 74.704 31.995 1.00 60.62 85 GLU D O 1
ATOM 3717 N N . TYR D 1 86 ? 45.145 72.565 31.392 1.00 58.72 86 TYR D N 1
ATOM 3718 C CA . TYR D 1 86 ? 44.036 72.892 30.504 1.00 57.73 86 TYR D CA 1
ATOM 3719 C C . TYR D 1 86 ? 42.736 72.235 30.943 1.00 52.93 86 TYR D C 1
ATOM 3720 O O . TYR D 1 86 ? 42.741 71.279 31.719 1.00 60.40 86 TYR D O 1
ATOM 3729 N N . ASP D 1 87 ? 41.626 72.760 30.442 1.00 51.98 87 ASP D N 1
ATOM 3730 C CA . ASP D 1 87 ? 40.313 72.209 30.737 1.00 54.61 87 ASP D CA 1
ATOM 3731 C C . ASP D 1 87 ? 40.008 71.022 29.822 1.00 57.18 87 ASP D C 1
ATOM 3732 O O . ASP D 1 87 ? 39.268 71.151 28.848 1.00 56.48 87 ASP D O 1
ATOM 3735 N N . VAL D 1 88 ? 40.590 69.868 30.135 1.00 57.28 88 VAL D N 1
ATOM 3736 C CA . VAL D 1 88 ? 40.327 68.659 29.364 1.00 51.14 88 VAL D CA 1
ATOM 3737 C C . VAL D 1 88 ? 39.806 67.551 30.269 1.00 52.70 88 VAL D C 1
ATOM 3738 O O . VAL D 1 88 ? 40.095 67.525 31.465 1.00 52.79 88 VAL D O 1
ATOM 3742 N N . LYS D 1 89 ? 39.026 66.645 29.691 1.00 47.44 89 LYS D N 1
ATOM 3743 C CA . LYS D 1 89 ? 38.530 65.488 30.420 1.00 47.29 89 LYS D CA 1
ATOM 3744 C C . LYS D 1 89 ? 39.150 64.225 29.833 1.00 44.96 89 LYS D C 1
ATOM 3745 O O . LYS D 1 89 ? 39.340 64.121 28.623 1.00 47.37 89 LYS D O 1
ATOM 3751 N N . VAL D 1 90 ? 39.471 63.270 30.697 1.00 47.39 90 VAL D N 1
ATOM 3752 C CA . VAL D 1 90 ? 40.186 62.075 30.278 1.00 42.19 90 VAL D CA 1
ATOM 3753 C C . VAL D 1 90 ? 39.377 60.812 30.589 1.00 47.56 90 VAL D C 1
ATOM 3754 O O . VAL D 1 90 ? 38.754 60.713 31.647 1.00 45.72 90 VAL D O 1
ATOM 3758 N N . ILE D 1 91 ? 39.363 59.863 29.656 1.00 42.32 91 ILE D N 1
ATOM 3759 C CA . ILE D 1 91 ? 38.758 58.557 29.918 1.00 38.73 91 ILE D CA 1
ATOM 3760 C C . ILE D 1 91 ? 39.733 57.442 29.554 1.00 40.85 91 ILE D C 1
ATOM 3761 O O . ILE D 1 91 ? 40.448 57.536 28.556 1.00 36.35 91 ILE D O 1
ATOM 3766 N N . THR D 1 92 ? 39.769 56.399 30.378 1.00 33.42 92 THR D N 1
ATOM 3767 C CA . THR D 1 92 ? 40.757 55.335 30.229 1.00 32.33 92 THR D CA 1
ATOM 3768 C C . THR D 1 92 ? 40.128 54.007 29.822 1.00 31.94 92 THR D C 1
ATOM 3769 O O . THR D 1 92 ? 38.901 53.860 29.830 1.00 35.02 92 THR D O 1
ATOM 3773 N N . GLY D 1 93 ? 40.974 53.049 29.452 1.00 27.18 93 GLY D N 1
ATOM 3774 C CA . GLY D 1 93 ? 40.514 51.703 29.124 1.00 31.95 93 GLY D CA 1
ATOM 3775 C C . GLY D 1 93 ? 39.636 51.614 27.882 1.00 33.10 93 GLY D C 1
ATOM 3776 O O . GLY D 1 93 ? 38.762 50.749 27.786 1.00 29.02 93 GLY D O 1
ATOM 3777 N N . ILE D 1 94 ? 39.872 52.501 26.924 1.00 29.07 94 ILE D N 1
ATOM 3778 C CA . ILE D 1 94 ? 39.028 52.588 25.730 1.00 28.36 94 ILE D CA 1
ATOM 3779 C C . ILE D 1 94 ? 38.872 51.254 24.998 1.00 28.65 94 ILE D C 1
ATOM 3780 O O . ILE D 1 94 ? 39.853 50.536 24.757 1.00 27.88 94 ILE D O 1
ATOM 3785 N N . ASN D 1 95 ? 37.625 50.898 24.688 1.00 26.36 95 ASN D N 1
ATOM 3786 C CA . ASN D 1 95 ? 37.355 49.758 23.821 1.00 25.66 95 ASN D CA 1
ATOM 3787 C C . ASN D 1 95 ? 36.428 50.153 22.662 1.00 27.95 95 ASN D C 1
ATOM 3788 O O . ASN D 1 95 ? 36.057 51.323 22.541 1.00 27.12 95 ASN D O 1
ATOM 3793 N N . MET D 1 96 ? 36.061 49.199 21.806 1.00 26.69 96 MET D N 1
ATOM 3794 C CA . MET D 1 96 ? 35.327 49.535 20.577 1.00 27.64 96 MET D CA 1
ATOM 3795 C C . MET D 1 96 ? 33.912 50.089 20.822 1.00 29.54 96 MET D C 1
ATOM 3796 O O . MET D 1 96 ? 33.545 51.132 20.275 1.00 27.88 96 MET D O 1
ATOM 3801 N N . PRO D 1 97 ? 33.119 49.405 21.662 1.00 29.11 97 PRO D N 1
ATOM 3802 C CA . PRO D 1 97 ? 31.779 49.937 21.966 1.00 33.26 97 PRO D CA 1
ATOM 3803 C C . PRO D 1 97 ? 31.837 51.395 22.435 1.00 32.00 97 PRO D C 1
ATOM 3804 O O . PRO D 1 97 ? 31.002 52.208 22.011 1.00 33.14 97 PRO D O 1
ATOM 3808 N N . MET D 1 98 ? 32.800 51.708 23.303 1.00 27.93 98 MET D N 1
ATOM 3809 C CA . MET D 1 98 ? 32.998 53.069 23.814 1.00 33.63 98 MET D CA 1
ATOM 3810 C C . MET D 1 98 ? 33.301 54.087 22.729 1.00 32.52 98 MET D C 1
ATOM 3811 O O . MET D 1 98 ? 32.720 55.159 22.717 1.00 32.65 98 MET D O 1
ATOM 3816 N N . LEU D 1 99 ? 34.242 53.778 21.846 1.00 26.86 99 LEU D N 1
ATOM 3817 C CA . LEU D 1 99 ? 34.607 54.748 20.815 1.00 30.49 99 LEU D CA 1
ATOM 3818 C C . LEU D 1 99 ? 33.485 54.952 19.804 1.00 31.88 99 LEU D C 1
ATOM 3819 O O . LEU D 1 99 ? 33.195 56.091 19.408 1.00 29.06 99 LEU D O 1
ATOM 3824 N N . VAL D 1 100 ? 32.855 53.857 19.386 1.00 30.90 100 VAL D N 1
ATOM 3825 C CA . VAL D 1 100 ? 31.740 53.933 18.450 1.00 32.06 100 VAL D CA 1
ATOM 3826 C C . VAL D 1 100 ? 30.648 54.841 19.016 1.00 34.30 100 VAL D C 1
ATOM 3827 O O . VAL D 1 100 ? 30.138 55.728 18.327 1.00 33.43 100 VAL D O 1
ATOM 3831 N N . GLU D 1 101 ? 30.310 54.628 20.282 1.00 34.36 101 GLU D N 1
ATOM 3832 C CA . GLU D 1 101 ? 29.284 55.426 20.940 1.00 39.39 101 GLU D CA 1
ATOM 3833 C C . GLU D 1 101 ? 29.733 56.875 21.099 1.00 42.56 101 GLU D C 1
ATOM 3834 O O . GLU D 1 101 ? 28.972 57.811 20.815 1.00 41.07 101 GLU D O 1
ATOM 3840 N N . LEU D 1 102 ? 30.971 57.052 21.552 1.00 35.21 102 LEU D N 1
ATOM 3841 C CA . LEU D 1 102 ? 31.525 58.382 21.772 1.00 35.91 102 LEU D CA 1
ATOM 3842 C C . LEU D 1 102 ? 31.427 59.234 20.519 1.00 39.85 102 LEU D C 1
ATOM 3843 O O . LEU D 1 102 ? 30.922 60.353 20.562 1.00 39.33 102 LEU D O 1
ATOM 3848 N N . LEU D 1 103 ? 31.910 58.700 19.404 1.00 33.66 103 LEU D N 1
ATOM 3849 C CA . LEU D 1 103 ? 31.986 59.471 18.167 1.00 34.02 103 LEU D CA 1
ATOM 3850 C C . LEU D 1 103 ? 30.636 59.697 17.487 1.00 43.88 103 LEU D C 1
ATOM 3851 O O . LEU D 1 103 ? 30.438 60.718 16.822 1.00 41.28 103 LEU D O 1
ATOM 3856 N N . THR D 1 104 ? 29.710 58.755 17.639 1.00 41.10 104 THR D N 1
ATOM 3857 C CA . THR D 1 104 ? 28.416 58.892 16.972 1.00 41.52 104 THR D CA 1
ATOM 3858 C C . THR D 1 104 ? 27.516 59.874 17.710 1.00 46.33 104 THR D C 1
ATOM 3859 O O . THR D 1 104 ? 26.705 60.565 17.091 1.00 49.83 104 THR D O 1
ATOM 3863 N N . SER D 1 105 ? 27.656 59.926 19.031 1.00 44.29 105 SER D N 1
ATOM 3864 C CA . SER D 1 105 ? 26.826 60.805 19.848 1.00 51.52 105 SER D CA 1
ATOM 3865 C C . SER D 1 105 ? 27.637 61.962 20.421 1.00 55.08 105 SER D C 1
ATOM 3866 O O . SER D 1 105 ? 27.309 62.495 21.483 1.00 57.34 105 SER D O 1
ATOM 3869 N N . ILE D 1 106 ? 28.692 62.351 19.712 1.00 52.81 106 ILE D N 1
ATOM 3870 C CA . ILE D 1 106 ? 29.619 63.369 20.206 1.00 51.89 106 ILE D CA 1
ATOM 3871 C C . ILE D 1 106 ? 28.957 64.740 20.353 1.00 58.32 106 ILE D C 1
ATOM 3872 O O . ILE D 1 106 ? 29.343 65.539 21.208 1.00 59.93 106 ILE D O 1
ATOM 3877 N N . ASN D 1 107 ? 27.953 65.001 19.523 1.00 61.95 107 ASN D N 1
ATOM 3878 C CA . ASN D 1 107 ? 27.261 66.284 19.535 1.00 64.12 107 ASN D CA 1
ATOM 3879 C C . ASN D 1 107 ? 25.875 66.203 20.158 1.00 67.43 107 ASN D C 1
ATOM 3880 O O . ASN D 1 107 ? 25.016 67.043 19.886 1.00 69.40 107 ASN D O 1
ATOM 3885 N N . VAL D 1 108 ? 25.663 65.195 20.998 1.00 66.74 108 VAL D N 1
ATOM 3886 C CA . VAL D 1 108 ? 24.349 64.956 21.585 1.00 69.54 108 VAL D CA 1
ATOM 3887 C C . VAL D 1 108 ? 24.333 65.220 23.087 1.00 70.85 108 VAL D C 1
ATOM 3888 O O . VAL D 1 108 ? 23.313 65.626 23.645 1.00 75.33 108 VAL D O 1
ATOM 3892 N N . TYR D 1 109 ? 25.467 64.998 23.740 1.00 64.16 109 TYR D N 1
ATOM 3893 C CA . TYR D 1 109 ? 25.544 65.184 25.180 1.00 68.85 109 TYR D CA 1
ATOM 3894 C C . TYR D 1 109 ? 26.672 66.130 25.569 1.00 69.05 109 TYR D C 1
ATOM 3895 O O . TYR D 1 109 ? 27.627 66.319 24.816 1.00 64.16 109 TYR D O 1
ATOM 3904 N N . ASP D 1 110 ? 26.541 66.732 26.747 1.00 69.80 110 ASP D N 1
ATOM 3905 C CA . ASP D 1 110 ? 27.632 67.480 27.350 1.00 69.45 110 ASP D CA 1
ATOM 3906 C C . ASP D 1 110 ? 28.721 66.487 27.719 1.00 67.40 110 ASP D C 1
ATOM 3907 O O . ASP D 1 110 ? 28.429 65.354 28.104 1.00 63.83 110 ASP D O 1
ATOM 3912 N N . THR D 1 111 ? 29.973 66.908 27.600 1.00 65.32 111 THR D N 1
ATOM 3913 C CA . THR D 1 111 ? 31.094 66.012 27.845 1.00 64.65 111 THR D CA 1
ATOM 3914 C C . THR D 1 111 ? 30.885 65.142 29.086 1.00 61.45 111 THR D C 1
ATOM 3915 O O . THR D 1 111 ? 31.092 63.931 29.038 1.00 60.11 111 THR D O 1
ATOM 3919 N N . THR D 1 112 ? 30.458 65.758 30.186 1.00 60.24 112 THR D N 1
ATOM 3920 C CA . THR D 1 112 ? 30.318 65.043 31.454 1.00 65.03 112 THR D CA 1
ATOM 3921 C C . THR D 1 112 ? 29.345 63.864 31.371 1.00 59.23 112 THR D C 1
ATOM 3922 O O . THR D 1 112 ? 29.701 62.732 31.703 1.00 54.86 112 THR D O 1
ATOM 3926 N N . GLU D 1 113 ? 28.120 64.127 30.932 1.00 59.31 113 GLU D N 1
ATOM 3927 C CA . GLU D 1 113 ? 27.141 63.058 30.791 1.00 59.93 113 GLU D CA 1
ATOM 3928 C C . GLU D 1 113 ? 27.630 62.060 29.753 1.00 57.04 113 GLU D C 1
ATOM 3929 O O . GLU D 1 113 ? 27.429 60.855 29.891 1.00 52.32 113 GLU D O 1
ATOM 3931 N N . LEU D 1 114 ? 28.284 62.580 28.719 1.00 57.63 114 LEU D N 1
ATOM 3932 C CA . LEU D 1 114 ? 28.781 61.773 27.613 1.00 54.86 114 LEU D CA 1
ATOM 3933 C C . LEU D 1 114 ? 29.761 60.699 28.085 1.00 49.65 114 LEU D C 1
ATOM 3934 O O . LEU D 1 114 ? 29.616 59.520 27.744 1.00 51.41 114 LEU D O 1
ATOM 3939 N N . LEU D 1 115 ? 30.752 61.108 28.869 1.00 47.39 115 LEU D N 1
ATOM 3940 C CA . LEU D 1 115 ? 31.762 60.181 29.372 1.00 47.89 115 LEU D CA 1
ATOM 3941 C C . LEU D 1 115 ? 31.152 59.215 30.376 1.00 48.16 115 LEU D C 1
ATOM 3942 O O . LEU D 1 115 ? 31.563 58.064 30.474 1.00 45.44 115 LEU D O 1
ATOM 3947 N N . GLU D 1 116 ? 30.164 59.695 31.122 1.00 50.42 116 GLU D N 1
ATOM 3948 C CA . GLU D 1 116 ? 29.438 58.836 32.041 1.00 50.60 116 GLU D CA 1
ATOM 3949 C C . GLU D 1 116 ? 28.781 57.717 31.245 1.00 46.70 116 GLU D C 1
ATOM 3950 O O . GLU D 1 116 ? 28.874 56.545 31.605 1.00 44.26 116 GLU D O 1
ATOM 3953 N N . ASN D 1 117 ? 28.134 58.094 30.147 1.00 43.00 117 ASN D N 1
ATOM 3954 C CA . ASN D 1 117 ? 27.449 57.147 29.279 1.00 49.19 117 ASN D CA 1
ATOM 3955 C C . ASN D 1 117 ? 28.375 56.118 28.647 1.00 46.75 117 ASN D C 1
ATOM 3956 O O . ASN D 1 117 ? 28.092 54.925 28.691 1.00 37.94 117 ASN D O 1
ATOM 3961 N N . ILE D 1 118 ? 29.474 56.568 28.048 1.00 44.28 118 ILE D N 1
ATOM 3962 C CA . ILE D 1 118 ? 30.354 55.621 27.368 1.00 42.59 118 ILE D CA 1
ATOM 3963 C C . ILE D 1 118 ? 31.137 54.759 28.355 1.00 40.63 118 ILE D C 1
ATOM 3964 O O . ILE D 1 118 ? 31.550 53.650 28.025 1.00 40.94 118 ILE D O 1
ATOM 3969 N N . SER D 1 119 ? 31.327 55.254 29.573 1.00 40.88 119 SER D N 1
ATOM 3970 C CA . SER D 1 119 ? 31.941 54.435 30.606 1.00 40.05 119 SER D CA 1
ATOM 3971 C C . SER D 1 119 ? 31.073 53.208 30.888 1.00 43.48 119 SER D C 1
ATOM 3972 O O . SER D 1 119 ? 31.574 52.086 30.996 1.00 38.76 119 SER D O 1
ATOM 3975 N N . LYS D 1 120 ? 29.768 53.432 30.998 1.00 39.74 120 LYS D N 1
ATOM 3976 C CA . LYS D 1 120 ? 28.818 52.356 31.270 1.00 38.35 120 LYS D CA 1
ATOM 3977 C C . LYS D 1 120 ? 28.749 51.366 30.112 1.00 42.23 120 LYS D C 1
ATOM 3978 O O . LYS D 1 120 ? 28.732 50.151 30.313 1.00 39.25 120 LYS D O 1
ATOM 3981 N N . ILE D 1 121 ? 28.702 51.901 28.898 1.00 36.38 121 ILE D N 1
ATOM 3982 C CA . ILE D 1 121 ? 28.659 51.097 27.683 1.00 37.00 121 ILE D CA 1
ATOM 3983 C C . ILE D 1 121 ? 29.910 50.222 27.540 1.00 35.93 121 ILE D C 1
ATOM 3984 O O . ILE D 1 121 ? 29.831 49.065 27.131 1.00 35.12 121 ILE D O 1
ATOM 3989 N N . GLY D 1 122 ? 31.062 50.779 27.879 1.00 35.07 122 GLY D N 1
ATOM 3990 C CA . GLY D 1 122 ? 32.310 50.043 27.759 1.00 37.72 122 GLY D CA 1
ATOM 3991 C C . GLY D 1 122 ? 32.372 48.867 28.713 1.00 36.48 122 GLY D C 1
ATOM 3992 O O . GLY D 1 122 ? 32.796 47.767 28.345 1.00 36.88 122 GLY D O 1
ATOM 3993 N N . LYS D 1 123 ? 31.953 49.108 29.951 1.00 40.42 123 LYS D N 1
ATOM 3994 C CA . LYS D 1 123 ? 31.961 48.080 30.981 1.00 38.80 123 LYS D CA 1
ATOM 3995 C C . LYS D 1 123 ? 30.967 46.979 30.633 1.00 39.57 123 LYS D C 1
ATOM 3996 O O . LYS D 1 123 ? 31.287 45.794 30.716 1.00 38.23 123 LYS D O 1
ATOM 4002 N N . ASP D 1 124 ? 29.764 47.385 30.237 1.00 37.38 124 ASP D N 1
ATOM 4003 C CA . ASP D 1 124 ? 28.722 46.454 29.811 1.00 40.11 124 ASP D CA 1
ATOM 4004 C C . ASP D 1 124 ? 29.132 45.651 28.579 1.00 36.53 124 ASP D C 1
ATOM 4005 O O . ASP D 1 124 ? 28.701 44.516 28.405 1.00 38.06 124 ASP D O 1
ATOM 4010 N N . GLY D 1 125 ? 29.961 46.238 27.721 1.00 33.62 125 GLY D N 1
ATOM 4011 C CA . GLY D 1 125 ? 30.358 45.580 26.488 1.00 30.56 125 GLY D CA 1
ATOM 4012 C C . GLY D 1 125 ? 31.381 44.466 26.681 1.00 28.99 125 GLY D C 1
ATOM 4013 O O . GLY D 1 125 ? 31.733 43.765 25.732 1.00 31.58 125 GLY D O 1
ATOM 4014 N N . ILE D 1 126 ? 31.878 44.319 27.903 1.00 34.55 126 ILE D N 1
ATOM 4015 C CA . ILE D 1 126 ? 32.822 43.252 28.223 1.00 31.88 126 ILE D CA 1
ATOM 4016 C C . ILE D 1 126 ? 32.060 42.056 28.792 1.00 35.78 126 ILE D C 1
ATOM 4017 O O . ILE D 1 126 ? 31.508 42.129 29.887 1.00 36.00 126 ILE D O 1
ATOM 4022 N N . LYS D 1 127 ? 32.019 40.969 28.026 1.00 31.39 127 LYS D N 1
ATOM 4023 C CA . LYS D 1 127 ? 31.257 39.779 28.385 1.00 35.10 127 LYS D CA 1
ATOM 4024 C C . LYS D 1 127 ? 32.033 38.518 28.043 1.00 38.88 127 LYS D C 1
ATOM 4025 O O . LYS D 1 127 ? 32.669 38.435 26.986 1.00 34.56 127 LYS D O 1
ATOM 4031 N N . VAL D 1 128 ? 31.976 37.534 28.933 1.00 34.61 128 VAL D N 1
ATOM 4032 C CA . VAL D 1 128 ? 32.502 36.210 28.630 1.00 35.93 128 VAL D CA 1
ATOM 4033 C C . VAL D 1 128 ? 31.356 35.350 28.111 1.00 37.35 128 VAL D C 1
ATOM 4034 O O . VAL D 1 128 ? 30.301 35.271 28.742 1.00 37.24 128 VAL D O 1
ATOM 4038 N N . ILE D 1 129 ? 31.558 34.721 26.956 1.00 36.81 129 ILE D N 1
ATOM 4039 C CA . ILE D 1 129 ? 30.524 33.896 26.340 1.00 41.96 129 ILE D CA 1
ATOM 4040 C C . ILE D 1 129 ? 30.886 32.421 26.480 1.00 40.99 129 ILE D C 1
ATOM 4041 O O . ILE D 1 129 ? 31.941 31.986 26.000 1.00 46.44 129 ILE D O 1
ATOM 4046 N N . MET E 1 1 ? 43.425 21.753 -7.087 1.00 59.90 1 MET E N 1
ATOM 4047 C CA . MET E 1 1 ? 42.874 22.797 -7.943 1.00 60.60 1 MET E CA 1
ATOM 4048 C C . MET E 1 1 ? 43.297 22.573 -9.395 1.00 57.53 1 MET E C 1
ATOM 4049 O O . MET E 1 1 ? 44.454 22.261 -9.674 1.00 55.78 1 MET E O 1
ATOM 4054 N N . LYS E 1 2 ? 42.351 22.720 -10.318 1.00 55.68 2 LYS E N 1
ATOM 4055 C CA . LYS E 1 2 ? 42.650 22.578 -11.735 1.00 55.35 2 LYS E CA 1
ATOM 4056 C C . LYS E 1 2 ? 43.570 23.708 -12.190 1.00 54.39 2 LYS E C 1
ATOM 4057 O O . LYS E 1 2 ? 43.608 24.770 -11.575 1.00 51.83 2 LYS E O 1
ATOM 4063 N N . GLU E 1 3 ? 44.316 23.480 -13.263 1.00 51.65 3 GLU E N 1
ATOM 4064 C CA . GLU E 1 3 ? 45.062 24.566 -13.887 1.00 50.15 3 GLU E CA 1
ATOM 4065 C C . GLU E 1 3 ? 44.067 25.528 -14.540 1.00 47.93 3 GLU E C 1
ATOM 4066 O O . GLU E 1 3 ? 42.979 25.120 -14.940 1.00 45.14 3 GLU E O 1
ATOM 4072 N N . LYS E 1 4 ? 44.430 26.804 -14.635 1.00 50.35 4 LYS E N 1
ATOM 4073 C CA . LYS E 1 4 ? 43.505 27.817 -15.143 1.00 43.33 4 LYS E CA 1
ATOM 4074 C C . LYS E 1 4 ? 43.949 28.390 -16.487 1.00 41.54 4 LYS E C 1
ATOM 4075 O O . LYS E 1 4 ? 45.138 28.425 -16.793 1.00 41.11 4 LYS E O 1
ATOM 4081 N N . PHE E 1 5 ? 42.981 28.831 -17.286 1.00 37.60 5 PHE E N 1
ATOM 4082 C CA . PHE E 1 5 ? 43.266 29.487 -18.559 1.00 36.38 5 PHE E CA 1
ATOM 4083 C C . PHE E 1 5 ? 42.509 30.808 -18.627 1.00 34.78 5 PHE E C 1
ATOM 4084 O O . PHE E 1 5 ? 41.324 30.861 -18.310 1.00 34.53 5 PHE E O 1
ATOM 4092 N N . VAL E 1 6 ? 43.195 31.873 -19.037 1.00 29.59 6 VAL E N 1
ATOM 4093 C CA . VAL E 1 6 ? 42.579 33.190 -19.100 1.00 27.96 6 VAL E CA 1
ATOM 4094 C C . VAL E 1 6 ? 42.422 33.638 -20.546 1.00 28.24 6 VAL E C 1
ATOM 4095 O O . VAL E 1 6 ? 43.410 33.747 -21.285 1.00 28.78 6 VAL E O 1
ATOM 4099 N N . LEU E 1 7 ? 41.175 33.878 -20.942 1.00 29.97 7 LEU E N 1
ATOM 4100 C CA . LEU E 1 7 ? 40.870 34.400 -22.261 1.00 27.05 7 LEU E CA 1
ATOM 4101 C C . LEU E 1 7 ? 40.448 35.857 -22.146 1.00 29.29 7 LEU E C 1
ATOM 4102 O O . LEU E 1 7 ? 39.464 36.177 -21.479 1.00 29.81 7 LEU E O 1
ATOM 4107 N N . ILE E 1 8 ? 41.200 36.742 -22.790 1.00 26.44 8 ILE E N 1
ATOM 4108 C CA . ILE E 1 8 ? 40.892 38.169 -22.776 1.00 25.25 8 ILE E CA 1
ATOM 4109 C C . ILE E 1 8 ? 40.205 38.539 -24.094 1.00 27.43 8 ILE E C 1
ATOM 4110 O O . ILE E 1 8 ? 40.745 38.290 -25.163 1.00 28.30 8 ILE E O 1
ATOM 4115 N N . ILE E 1 9 ? 39.009 39.110 -24.016 1.00 25.41 9 ILE E N 1
ATOM 4116 C CA . ILE E 1 9 ? 38.283 39.490 -25.232 1.00 26.42 9 ILE E CA 1
ATOM 4117 C C . ILE E 1 9 ? 37.885 40.945 -25.138 1.00 26.22 9 ILE E C 1
ATOM 4118 O O . ILE E 1 9 ? 37.196 41.342 -24.199 1.00 27.30 9 ILE E O 1
ATOM 4123 N N . THR E 1 10 ? 38.336 41.754 -26.091 1.00 23.81 10 THR E N 1
ATOM 4124 C CA . THR E 1 10 ? 38.141 43.186 -25.990 1.00 25.68 10 THR E CA 1
ATOM 4125 C C . THR E 1 10 ? 37.943 43.776 -27.381 1.00 26.17 10 THR E C 1
ATOM 4126 O O . THR E 1 10 ? 38.086 43.075 -28.384 1.00 27.91 10 THR E O 1
ATOM 4130 N N . HIS E 1 11 ? 37.649 45.070 -27.425 1.00 27.61 11 HIS E N 1
ATOM 4131 C CA . HIS E 1 11 ? 37.613 45.811 -28.677 1.00 32.07 11 HIS E CA 1
ATOM 4132 C C . HIS E 1 11 ? 39.038 46.126 -29.102 1.00 35.93 11 HIS E C 1
ATOM 4133 O O . HIS E 1 11 ? 39.882 46.497 -28.264 1.00 28.79 11 HIS E O 1
ATOM 4140 N N . GLY E 1 12 ? 39.296 45.973 -30.398 1.00 30.61 12 GLY E N 1
ATOM 4141 C CA . GLY E 1 12 ? 40.581 46.303 -30.988 1.00 32.21 12 GLY E CA 1
ATOM 4142 C C . GLY E 1 12 ? 41.773 45.661 -30.292 1.00 33.33 12 GLY E C 1
ATOM 4143 O O . GLY E 1 12 ? 41.709 44.520 -29.847 1.00 31.50 12 GLY E O 1
ATOM 4144 N N . ASP E 1 13 ? 42.867 46.409 -30.206 1.00 29.55 13 ASP E N 1
ATOM 4145 C CA . ASP E 1 13 ? 44.118 45.904 -29.633 1.00 33.28 13 ASP E CA 1
ATOM 4146 C C . ASP E 1 13 ? 44.207 46.098 -28.126 1.00 33.95 13 ASP E C 1
ATOM 4147 O O . ASP E 1 13 ? 45.291 45.980 -27.549 1.00 30.53 13 ASP E O 1
ATOM 4152 N N . PHE E 1 14 ? 43.087 46.413 -27.483 1.00 30.24 14 PHE E N 1
ATOM 4153 C CA . PHE E 1 14 ? 43.137 46.666 -26.051 1.00 31.66 14 PHE E CA 1
ATOM 4154 C C . PHE E 1 14 ? 43.694 45.470 -25.279 1.00 30.82 14 PHE E C 1
ATOM 4155 O O . PHE E 1 14 ? 44.620 45.621 -24.481 1.00 28.51 14 PHE E O 1
ATOM 4163 N N . GLY E 1 15 ? 43.146 44.282 -25.513 1.00 27.48 15 GLY E N 1
ATOM 4164 C CA . GLY E 1 15 ? 43.582 43.111 -24.765 1.00 28.00 15 GLY E CA 1
ATOM 4165 C C . GLY E 1 15 ? 45.030 42.751 -25.048 1.00 29.20 15 GLY E C 1
ATOM 4166 O O . GLY E 1 15 ? 45.790 42.412 -24.140 1.00 28.53 15 GLY E O 1
ATOM 4167 N N . LYS E 1 16 ? 45.421 42.832 -26.315 1.00 30.21 16 LYS E N 1
ATOM 4168 C CA . LYS E 1 16 ? 46.803 42.563 -26.709 1.00 30.67 16 LYS E CA 1
ATOM 4169 C C . LYS E 1 16 ? 47.795 43.484 -25.971 1.00 30.75 16 LYS E C 1
ATOM 4170 O O . LYS E 1 16 ? 48.812 43.035 -25.430 1.00 30.80 16 LYS E O 1
ATOM 4176 N N . GLY E 1 17 ? 47.483 44.772 -25.962 1.00 28.35 17 GLY E N 1
ATOM 4177 C CA . GLY E 1 17 ? 48.319 45.776 -25.321 1.00 28.82 17 GLY E CA 1
ATOM 4178 C C . GLY E 1 17 ? 48.298 45.714 -23.805 1.00 32.52 17 GLY E C 1
ATOM 4179 O O . GLY E 1 17 ? 49.323 45.953 -23.159 1.00 27.58 17 GLY E O 1
ATOM 4180 N N . LEU E 1 18 ? 47.136 45.407 -23.234 1.00 28.48 18 LEU E N 1
ATOM 4181 C CA . LEU E 1 18 ? 47.028 45.211 -21.790 1.00 30.27 18 LEU E CA 1
ATOM 4182 C C . LEU E 1 18 ? 47.897 44.041 -21.332 1.00 29.17 18 LEU E C 1
ATOM 4183 O O . LEU E 1 18 ? 48.605 44.137 -20.320 1.00 26.88 18 LEU E O 1
ATOM 4188 N N . LEU E 1 19 ? 47.829 42.929 -22.059 1.00 27.38 19 LEU E N 1
ATOM 4189 C CA . LEU E 1 19 ? 48.627 41.757 -21.695 1.00 29.78 19 LEU E CA 1
ATOM 4190 C C . LEU E 1 19 ? 50.111 42.067 -21.858 1.00 30.32 19 LEU E C 1
ATOM 4191 O O . LEU E 1 19 ? 50.925 41.765 -20.982 1.00 29.57 19 LEU E O 1
ATOM 4196 N N . SER E 1 20 ? 50.442 42.676 -22.988 1.00 28.42 20 SER E N 1
ATOM 4197 C CA . SER E 1 20 ? 51.803 43.124 -23.294 1.00 36.57 20 SER E CA 1
ATOM 4198 C C . SER E 1 20 ? 52.387 43.981 -22.152 1.00 34.49 20 SER E C 1
ATOM 4199 O O . SER E 1 20 ? 53.516 43.739 -21.644 1.00 30.49 20 SER E O 1
ATOM 4202 N N . GLY E 1 21 ? 51.604 44.978 -21.749 1.00 30.69 21 GLY E N 1
ATOM 4203 C CA . GLY E 1 21 ? 51.973 45.885 -20.684 1.00 29.99 21 GLY E CA 1
ATOM 4204 C C . GLY E 1 21 ? 52.137 45.206 -19.341 1.00 31.62 21 GLY E C 1
ATOM 4205 O O . GLY E 1 21 ? 53.094 45.477 -18.616 1.00 28.84 21 GLY E O 1
ATOM 4206 N N . ALA E 1 22 ? 51.198 44.330 -19.002 1.00 25.61 22 ALA E N 1
ATOM 4207 C CA . ALA E 1 22 ? 51.298 43.549 -17.780 1.00 28.07 22 ALA E CA 1
ATOM 4208 C C . ALA E 1 22 ? 52.595 42.741 -17.759 1.00 32.22 22 ALA E C 1
ATOM 4209 O O . ALA E 1 22 ? 53.248 42.641 -16.721 1.00 28.79 22 ALA E O 1
ATOM 4211 N N . GLU E 1 23 ? 52.967 42.166 -18.900 1.00 27.15 23 GLU E N 1
ATOM 4212 C CA . GLU E 1 23 ? 54.173 41.334 -18.958 1.00 24.22 23 GLU E CA 1
ATOM 4213 C C . GLU E 1 23 ? 55.466 42.152 -18.799 1.00 26.31 23 GLU E C 1
ATOM 4214 O O . GLU E 1 23 ? 56.513 41.603 -18.425 1.00 27.08 23 GLU E O 1
ATOM 4220 N N . VAL E 1 24 ? 55.398 43.448 -19.071 1.00 24.98 24 VAL E N 1
ATOM 4221 C CA . VAL E 1 24 ? 56.531 44.329 -18.745 1.00 28.09 24 VAL E CA 1
ATOM 4222 C C . VAL E 1 24 ? 56.824 44.234 -17.249 1.00 31.43 24 VAL E C 1
ATOM 4223 O O . VAL E 1 24 ? 57.983 44.329 -16.806 1.00 27.94 24 VAL E O 1
ATOM 4227 N N . ILE E 1 25 ? 55.764 44.042 -16.466 1.00 25.56 25 ILE E N 1
ATOM 4228 C CA . ILE E 1 25 ? 55.882 43.968 -15.013 1.00 28.29 25 ILE E CA 1
ATOM 4229 C C . ILE E 1 25 ? 56.145 42.549 -14.513 1.00 29.08 25 ILE E C 1
ATOM 4230 O O . ILE E 1 25 ? 57.115 42.315 -13.778 1.00 28.38 25 ILE E O 1
ATOM 4235 N N . ILE E 1 26 ? 55.287 41.609 -14.913 1.00 26.49 26 ILE E N 1
ATOM 4236 C CA . ILE E 1 26 ? 55.281 40.264 -14.339 1.00 27.13 26 ILE E CA 1
ATOM 4237 C C . ILE E 1 26 ? 55.885 39.192 -15.249 1.00 25.28 26 ILE E C 1
ATOM 4238 O O . ILE E 1 26 ? 55.806 38.008 -14.950 1.00 28.75 26 ILE E O 1
ATOM 4243 N N . GLY E 1 27 ? 56.492 39.610 -16.350 1.00 26.43 27 GLY E N 1
ATOM 4244 C CA . GLY E 1 27 ? 57.131 38.665 -17.250 1.00 27.73 27 GLY E CA 1
ATOM 4245 C C . GLY E 1 27 ? 56.146 37.919 -18.134 1.00 35.09 27 GLY E C 1
ATOM 4246 O O . GLY E 1 27 ? 54.932 37.966 -17.902 1.00 27.77 27 GLY E O 1
ATOM 4247 N N . LYS E 1 28 ? 56.672 37.225 -19.141 1.00 31.78 28 LYS E N 1
ATOM 4248 C CA . LYS E 1 28 ? 55.836 36.516 -20.115 1.00 32.40 28 LYS E CA 1
ATOM 4249 C C . LYS E 1 28 ? 54.941 35.479 -19.441 1.00 33.06 28 LYS E C 1
ATOM 4250 O O . LYS E 1 28 ? 55.408 34.678 -18.634 1.00 33.01 28 LYS E O 1
ATOM 4254 N N . GLN E 1 29 ? 53.653 35.481 -19.785 1.00 28.91 29 GLN E N 1
ATOM 4255 C CA . GLN E 1 29 ? 52.704 34.591 -19.125 1.00 31.07 29 GLN E CA 1
ATOM 4256 C C . GLN E 1 29 ? 52.255 33.462 -20.044 1.00 37.24 29 GLN E C 1
ATOM 4257 O O . GLN E 1 29 ? 52.101 33.657 -21.240 1.00 36.24 29 GLN E O 1
ATOM 4263 N N . GLU E 1 30 ? 52.057 32.280 -19.474 1.00 38.42 30 GLU E N 1
ATOM 4264 C CA . GLU E 1 30 ? 51.461 31.172 -20.209 1.00 41.86 30 GLU E CA 1
ATOM 4265 C C . GLU E 1 30 ? 49.974 31.106 -19.884 1.00 38.20 30 GLU E C 1
ATOM 4266 O O . GLU E 1 30 ? 49.499 31.784 -18.974 1.00 44.34 30 GLU E O 1
ATOM 4268 N N . ASN E 1 31 ? 49.246 30.279 -20.622 1.00 39.87 31 ASN E N 1
ATOM 4269 C CA . ASN E 1 31 ? 47.816 30.103 -20.389 1.00 39.39 31 ASN E CA 1
ATOM 4270 C C . ASN E 1 31 ? 47.027 31.411 -20.355 1.00 35.47 31 ASN E C 1
ATOM 4271 O O . ASN E 1 31 ? 46.083 31.558 -19.575 1.00 33.98 31 ASN E O 1
ATOM 4276 N N . VAL E 1 32 ? 47.430 32.357 -21.197 1.00 32.59 32 VAL E N 1
ATOM 4277 C CA . VAL E 1 32 ? 46.643 33.558 -21.454 1.00 31.09 32 VAL E CA 1
ATOM 4278 C C . VAL E 1 32 ? 46.556 33.760 -22.961 1.00 35.68 32 VAL E C 1
ATOM 4279 O O . VAL E 1 32 ? 47.536 33.562 -23.676 1.00 35.39 32 VAL E O 1
ATOM 4283 N N . HIS E 1 33 ? 45.384 34.159 -23.446 1.00 31.23 33 HIS E N 1
ATOM 4284 C CA . HIS E 1 33 ? 45.196 34.360 -24.873 1.00 31.91 33 HIS E CA 1
ATOM 4285 C C . HIS E 1 33 ? 44.314 35.583 -25.084 1.00 32.86 33 HIS E C 1
ATOM 4286 O O . HIS E 1 33 ? 43.391 35.817 -24.309 1.00 29.71 33 HIS E O 1
ATOM 4293 N N . THR E 1 34 ? 44.607 36.374 -26.109 1.00 28.59 34 THR E N 1
ATOM 4294 C CA . THR E 1 34 ? 43.790 37.549 -26.387 1.00 28.32 34 THR E CA 1
ATOM 4295 C C . THR E 1 34 ? 43.073 37.430 -27.727 1.00 28.23 34 THR E C 1
ATOM 4296 O O . THR E 1 34 ? 43.599 36.865 -28.682 1.00 28.18 34 THR E O 1
ATOM 4300 N N . VAL E 1 35 ? 41.868 37.976 -27.763 1.00 27.65 35 VAL E N 1
ATOM 4301 C CA . VAL E 1 35 ? 41.059 38.056 -28.974 1.00 25.71 35 VAL E CA 1
ATOM 4302 C C . VAL E 1 35 ? 40.503 39.458 -29.033 1.00 29.50 35 VAL E C 1
ATOM 4303 O O . VAL E 1 35 ? 39.883 39.923 -28.070 1.00 29.15 35 VAL E O 1
ATOM 4307 N N . GLY E 1 36 ? 40.714 40.138 -30.158 1.00 29.78 36 GLY E N 1
ATOM 4308 C CA . GLY E 1 36 ? 40.250 41.501 -30.325 1.00 29.95 36 GLY E CA 1
ATOM 4309 C C . GLY E 1 36 ? 39.197 41.624 -31.417 1.00 31.14 36 GLY E C 1
ATOM 4310 O O . GLY E 1 36 ? 39.274 40.948 -32.435 1.00 34.31 36 GLY E O 1
ATOM 4311 N N . LEU E 1 37 ? 38.207 42.477 -31.187 1.00 28.45 37 LEU E N 1
ATOM 4312 C CA . LEU E 1 37 ? 37.148 42.719 -32.164 1.00 34.39 37 LEU E CA 1
ATOM 4313 C C . LEU E 1 37 ? 37.368 44.050 -32.856 1.00 28.98 37 LEU E C 1
ATOM 4314 O O . LEU E 1 37 ? 37.361 45.098 -32.218 1.00 32.52 37 LEU E O 1
ATOM 4319 N N . ASN E 1 38 ? 37.553 44.007 -34.168 1.00 35.69 38 ASN E N 1
ATOM 4320 C CA . ASN E 1 38 ? 37.766 45.225 -34.937 1.00 32.33 38 ASN E CA 1
ATOM 4321 C C . ASN E 1 38 ? 36.587 45.589 -35.842 1.00 32.37 38 ASN E C 1
ATOM 4322 O O . ASN E 1 38 ? 35.706 44.770 -36.098 1.00 31.82 38 ASN E O 1
ATOM 4327 N N . LEU E 1 39 ? 36.572 46.829 -36.317 1.00 33.88 39 LEU E N 1
ATOM 4328 C CA . LEU E 1 39 ? 35.544 47.252 -37.268 1.00 38.05 39 LEU E CA 1
ATOM 4329 C C . LEU E 1 39 ? 35.578 46.346 -38.490 1.00 35.60 39 LEU E C 1
ATOM 4330 O O . LEU E 1 39 ? 36.651 46.035 -39.009 1.00 34.27 39 LEU E O 1
ATOM 4335 N N . GLY E 1 40 ? 34.402 45.912 -38.940 1.00 36.57 40 GLY E N 1
ATOM 4336 C CA . GLY E 1 40 ? 34.305 45.017 -40.078 1.00 40.17 40 GLY E CA 1
ATOM 4337 C C . GLY E 1 40 ? 34.337 43.532 -39.746 1.00 38.08 40 GLY E C 1
ATOM 4338 O O . GLY E 1 40 ? 33.947 42.713 -40.566 1.00 34.46 40 GLY E O 1
ATOM 4339 N N . ASP E 1 41 ? 34.812 43.167 -38.557 1.00 34.36 41 ASP E N 1
ATOM 4340 C CA . ASP E 1 41 ? 34.891 41.754 -38.185 1.00 28.54 41 ASP E CA 1
ATOM 4341 C C . ASP E 1 41 ? 33.513 41.095 -38.180 1.00 33.39 41 ASP E C 1
ATOM 4342 O O . ASP E 1 41 ? 32.533 41.687 -37.727 1.00 34.02 41 ASP E O 1
ATOM 4347 N N . ASN E 1 42 ? 33.451 39.857 -38.650 1.00 31.77 42 ASN E N 1
ATOM 4348 C CA . ASN E 1 42 ? 32.233 39.070 -38.519 1.00 35.13 42 ASN E CA 1
ATOM 4349 C C . ASN E 1 42 ? 32.129 38.513 -37.104 1.00 29.11 42 ASN E C 1
ATOM 4350 O O . ASN E 1 42 ? 32.838 37.576 -36.740 1.00 32.96 42 ASN E O 1
ATOM 4355 N N . ILE E 1 43 ? 31.233 39.093 -36.316 1.00 30.18 43 ILE E N 1
ATOM 4356 C CA . ILE E 1 43 ? 31.132 38.786 -34.893 1.00 32.64 43 ILE E CA 1
ATOM 4357 C C . ILE E 1 43 ? 30.822 37.319 -34.614 1.00 37.23 43 ILE E C 1
ATOM 4358 O O . ILE E 1 43 ? 31.230 36.776 -33.585 1.00 32.60 43 ILE E O 1
ATOM 4363 N N . GLU E 1 44 ? 30.105 36.676 -35.532 1.00 34.85 44 GLU E N 1
ATOM 4364 C CA . GLU E 1 44 ? 29.814 35.255 -35.393 1.00 32.69 44 GLU E CA 1
ATOM 4365 C C . GLU E 1 44 ? 31.040 34.397 -35.608 1.00 33.31 44 GLU E C 1
ATOM 4366 O O . GLU E 1 44 ? 31.215 33.377 -34.942 1.00 35.06 44 GLU E O 1
ATOM 4372 N N . VAL E 1 45 ? 31.890 34.803 -36.543 1.00 32.14 45 VAL E N 1
ATOM 4373 C CA . VAL E 1 45 ? 33.137 34.094 -36.759 1.00 34.74 45 VAL E CA 1
ATOM 4374 C C . VAL E 1 45 ? 33.983 34.205 -35.493 1.00 34.34 45 VAL E C 1
ATOM 4375 O O . VAL E 1 45 ? 34.583 33.231 -35.051 1.00 33.84 45 VAL E O 1
ATOM 4379 N N . VAL E 1 46 ? 34.006 35.391 -34.895 1.00 33.17 46 VAL E N 1
ATOM 4380 C CA . VAL E 1 46 ? 34.789 35.587 -33.673 1.00 34.64 46 VAL E CA 1
ATOM 4381 C C . VAL E 1 46 ? 34.232 34.729 -32.531 1.00 35.59 46 VAL E C 1
ATOM 4382 O O . VAL E 1 46 ? 34.988 34.055 -31.830 1.00 38.02 46 VAL E O 1
ATOM 4386 N N . ARG E 1 47 ? 32.912 34.743 -32.357 1.00 33.36 47 ARG E N 1
ATOM 4387 C CA . ARG E 1 47 ? 32.263 33.904 -31.353 1.00 38.06 47 ARG E CA 1
ATOM 4388 C C . ARG E 1 47 ? 32.681 32.441 -31.501 1.00 38.82 47 ARG E C 1
ATOM 4389 O O . ARG E 1 47 ? 32.967 31.752 -30.517 1.00 34.53 47 ARG E O 1
ATOM 4397 N N . LYS E 1 48 ? 32.714 31.963 -32.740 1.00 38.53 48 LYS E N 1
ATOM 4398 C CA . LYS E 1 48 ? 33.050 30.567 -32.995 1.00 37.58 48 LYS E CA 1
ATOM 4399 C C . LYS E 1 48 ? 34.503 30.249 -32.676 1.00 35.72 48 LYS E C 1
ATOM 4400 O O . LYS E 1 48 ? 34.802 29.181 -32.148 1.00 39.63 48 LYS E O 1
ATOM 4403 N N . GLU E 1 49 ? 35.401 31.177 -32.991 1.00 36.10 49 GLU E N 1
ATOM 4404 C CA . GLU E 1 49 ? 36.808 31.024 -32.647 1.00 40.32 49 GLU E CA 1
ATOM 4405 C C . GLU E 1 49 ? 36.990 30.944 -31.133 1.00 40.10 49 GLU E C 1
ATOM 4406 O O . GLU E 1 49 ? 37.769 30.124 -30.630 1.00 37.13 49 GLU E O 1
ATOM 4408 N N . VAL E 1 50 ? 36.277 31.801 -30.408 1.00 36.74 50 VAL E N 1
ATOM 4409 C CA . VAL E 1 50 ? 36.327 31.786 -28.951 1.00 39.52 50 VAL E CA 1
ATOM 4410 C C . VAL E 1 50 ? 35.797 30.457 -28.426 1.00 40.21 50 VAL E C 1
ATOM 4411 O O . VAL E 1 50 ? 36.401 29.829 -27.547 1.00 37.99 50 VAL E O 1
ATOM 4415 N N . GLU E 1 51 ? 34.675 30.014 -28.978 1.00 35.89 51 GLU E N 1
ATOM 4416 C CA . GLU E 1 51 ? 34.077 28.762 -28.535 1.00 37.72 51 GLU E CA 1
ATOM 4417 C C . GLU E 1 51 ? 35.050 27.606 -28.733 1.00 40.04 51 GLU E C 1
ATOM 4418 O O . GLU E 1 51 ? 35.114 26.693 -27.908 1.00 39.17 51 GLU E O 1
ATOM 4424 N N . LYS E 1 52 ? 35.820 27.657 -29.817 1.00 37.92 52 LYS E N 1
ATOM 4425 C CA . LYS E 1 52 ? 36.786 26.594 -30.105 1.00 40.16 52 LYS E CA 1
ATOM 4426 C C . LYS E 1 52 ? 37.853 26.521 -29.026 1.00 46.27 52 LYS E C 1
ATOM 4427 O O . LYS E 1 52 ? 38.164 25.445 -28.512 1.00 47.97 52 LYS E O 1
ATOM 4429 N N . ILE E 1 53 ? 38.421 27.676 -28.698 1.00 40.00 53 ILE E N 1
ATOM 4430 C CA . ILE E 1 53 ? 39.450 27.773 -27.670 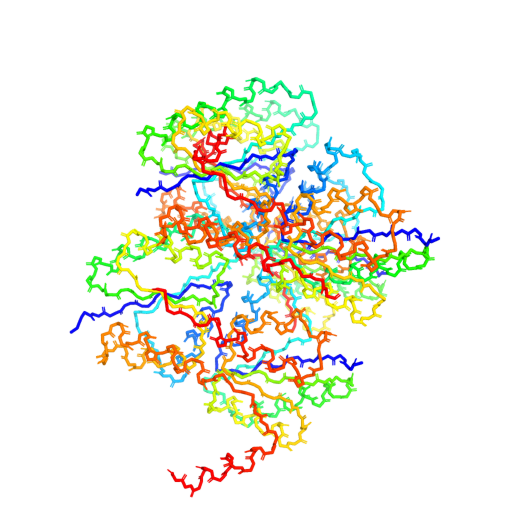1.00 41.82 53 ILE E CA 1
ATOM 4431 C C . ILE E 1 53 ? 38.951 27.239 -26.337 1.00 41.15 53 ILE E C 1
ATOM 4432 O O . ILE E 1 53 ? 39.629 26.454 -25.677 1.00 47.25 53 ILE E O 1
ATOM 4437 N N . ILE E 1 54 ? 37.760 27.669 -25.942 1.00 38.98 54 ILE E N 1
ATOM 4438 C CA . ILE E 1 54 ? 37.186 27.231 -24.680 1.00 42.46 54 ILE E CA 1
ATOM 4439 C C . ILE E 1 54 ? 36.973 25.717 -24.644 1.00 49.13 54 ILE E C 1
ATOM 4440 O O . ILE E 1 54 ? 37.339 25.055 -23.670 1.00 44.87 54 ILE E O 1
ATOM 4445 N N . LYS E 1 55 ? 36.394 25.169 -25.709 1.00 44.72 55 LYS E N 1
ATOM 4446 C CA . LYS E 1 55 ? 36.189 23.726 -25.793 1.00 42.58 55 LYS E CA 1
ATOM 4447 C C . LYS E 1 55 ? 37.511 22.973 -25.680 1.00 47.30 55 LYS E C 1
ATOM 4448 O O . LYS E 1 55 ? 37.620 22.000 -24.927 1.00 51.31 55 LYS E O 1
ATOM 4450 N N . GLU E 1 56 ? 38.514 23.424 -26.425 1.00 47.77 56 GLU E N 1
ATOM 4451 C CA . GLU E 1 56 ? 39.834 22.804 -26.380 1.00 50.26 56 GLU E CA 1
ATOM 4452 C C . GLU E 1 56 ? 40.428 22.816 -24.972 1.00 57.09 56 GLU E C 1
ATOM 4453 O O . GLU E 1 56 ? 41.082 21.855 -24.563 1.00 60.14 56 GLU E O 1
ATOM 4455 N N . LYS E 1 57 ? 40.202 23.900 -24.231 1.00 51.50 57 LYS E N 1
ATOM 4456 C CA . LYS E 1 57 ? 40.780 24.029 -22.894 1.00 50.89 57 LYS E CA 1
ATOM 4457 C C . LYS E 1 57 ? 40.025 23.211 -21.852 1.00 50.05 57 LYS E C 1
ATOM 4458 O O . LYS E 1 57 ? 40.632 22.638 -20.949 1.00 55.48 57 LYS E O 1
ATOM 4464 N N . LEU E 1 58 ? 38.704 23.162 -21.972 1.00 51.10 58 LEU E N 1
ATOM 4465 C CA . LEU E 1 58 ? 37.902 22.364 -21.058 1.00 52.92 58 LEU E CA 1
ATOM 4466 C C . LEU E 1 58 ? 38.248 20.892 -21.243 1.00 55.83 58 LEU E C 1
ATOM 4467 O O . LEU E 1 58 ? 38.159 20.100 -20.305 1.00 57.11 58 LEU E O 1
ATOM 4472 N N . GLN E 1 59 ? 38.656 20.542 -22.460 1.00 54.82 59 GLN E N 1
ATOM 4473 C CA . GLN E 1 59 ? 39.056 19.178 -22.793 1.00 59.92 59 GLN E CA 1
ATOM 4474 C C . GLN E 1 59 ? 40.383 18.819 -22.133 1.00 60.21 59 GLN E C 1
ATOM 4475 O O . GLN E 1 59 ? 40.747 17.645 -22.042 1.00 64.66 59 GLN E O 1
ATOM 4477 N N . GLU E 1 60 ? 41.107 19.836 -21.681 1.00 57.98 60 GLU E N 1
ATOM 4478 C CA . GLU E 1 60 ? 42.363 19.625 -20.974 1.00 59.32 60 GLU E CA 1
ATOM 4479 C C . GLU E 1 60 ? 42.154 19.737 -19.467 1.00 55.51 60 GLU E C 1
ATOM 4480 O O . GLU E 1 60 ? 43.105 19.888 -18.706 1.00 55.54 60 GLU E O 1
ATOM 4486 N N . ASP E 1 61 ? 40.896 19.661 -19.051 1.00 56.58 61 ASP E N 1
ATOM 4487 C CA . ASP E 1 61 ? 40.528 19.780 -17.646 1.00 57.78 61 ASP E CA 1
ATOM 4488 C C . ASP E 1 61 ? 41.032 21.084 -17.039 1.00 56.67 61 ASP E C 1
ATOM 4489 O O . ASP E 1 61 ? 41.381 21.135 -15.860 1.00 55.46 61 ASP E O 1
ATOM 4492 N N . LYS E 1 62 ? 41.067 22.139 -17.847 1.00 54.86 62 LYS E N 1
ATOM 4493 C CA . LYS E 1 62 ? 41.446 23.453 -17.341 1.00 52.23 62 LYS E CA 1
ATOM 4494 C C . LYS E 1 62 ? 40.214 24.262 -16.964 1.00 48.02 62 LYS E C 1
ATOM 4495 O O . LYS E 1 62 ? 39.125 24.060 -17.507 1.00 48.90 62 LYS E O 1
ATOM 4501 N N . GLU E 1 63 ? 40.397 25.177 -16.022 1.00 42.74 63 GLU E N 1
ATOM 4502 C CA . GLU E 1 63 ? 39.343 26.091 -15.628 1.00 44.96 63 GLU E CA 1
ATOM 4503 C C . GLU E 1 63 ? 39.471 27.301 -16.544 1.00 43.58 63 GLU E C 1
ATOM 4504 O O . GLU E 1 63 ? 40.581 27.705 -16.878 1.00 45.10 63 GLU E O 1
ATOM 4510 N N . ILE E 1 64 ? 38.351 27.880 -16.957 1.00 38.09 64 ILE E N 1
ATOM 4511 C CA . ILE E 1 64 ? 38.408 29.004 -17.887 1.00 32.00 64 ILE E CA 1
ATOM 4512 C C . ILE E 1 64 ? 37.886 30.302 -17.274 1.00 36.35 64 ILE E C 1
ATOM 4513 O O . ILE E 1 64 ? 36.785 30.349 -16.734 1.00 33.66 64 ILE E O 1
ATOM 4518 N N . ILE E 1 65 ? 38.704 31.34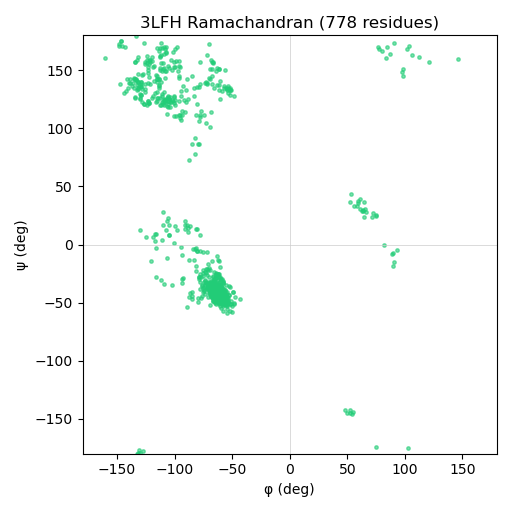8 -17.339 1.00 28.72 65 ILE E N 1
ATOM 4519 C CA . ILE E 1 65 ? 38.298 32.666 -16.884 1.00 27.44 65 ILE E CA 1
ATOM 4520 C C . ILE E 1 65 ? 38.299 33.594 -18.085 1.00 25.65 65 ILE E C 1
ATOM 4521 O O . ILE E 1 65 ? 39.319 33.718 -18.764 1.00 30.75 65 ILE E O 1
ATOM 4526 N N . ILE E 1 66 ? 37.158 34.219 -18.373 1.00 29.13 66 ILE E N 1
ATOM 4527 C CA . ILE E 1 66 ? 37.084 35.167 -19.479 1.00 28.61 66 ILE E CA 1
ATOM 4528 C C . ILE E 1 66 ? 37.096 36.603 -18.980 1.00 29.05 66 ILE E C 1
ATOM 4529 O O . ILE E 1 66 ? 36.235 37.009 -18.196 1.00 29.03 66 ILE E O 1
ATOM 4534 N N . VAL E 1 67 ? 38.075 37.367 -19.452 1.00 28.53 67 VAL E N 1
ATOM 4535 C CA . VAL E 1 67 ? 38.220 38.759 -19.086 1.00 25.97 67 VAL E CA 1
ATOM 4536 C C . VAL E 1 67 ? 37.790 39.659 -20.244 1.00 26.77 67 VAL E C 1
ATOM 4537 O O . VAL E 1 67 ? 38.288 39.509 -21.361 1.00 26.25 67 VAL E O 1
ATOM 4541 N N . VAL E 1 68 ? 36.886 40.597 -19.981 1.00 26.28 68 VAL E N 1
ATOM 4542 C CA . VAL E 1 68 ? 36.403 41.490 -21.042 1.00 27.07 68 VAL E CA 1
ATOM 4543 C C . VAL E 1 68 ? 36.563 42.964 -20.687 1.00 29.62 68 VAL E C 1
ATOM 4544 O O . VAL E 1 68 ? 36.640 43.338 -19.509 1.00 29.76 68 VAL E O 1
ATOM 4548 N N . ASP E 1 69 ? 36.648 43.801 -21.711 1.00 27.69 69 ASP E N 1
ATOM 4549 C CA . ASP E 1 69 ? 36.903 45.214 -21.489 1.00 26.70 69 ASP E CA 1
ATOM 4550 C C . ASP E 1 69 ? 35.713 45.991 -20.943 1.00 31.22 69 ASP E C 1
ATOM 4551 O O . ASP E 1 69 ? 35.858 46.838 -20.061 1.00 29.00 69 ASP E O 1
ATOM 4556 N N . LEU E 1 70 ? 34.531 45.685 -21.454 1.00 32.03 70 LEU E N 1
ATOM 4557 C CA A LEU E 1 70 ? 33.362 46.520 -21.218 0.23 33.05 70 LEU E CA 1
ATOM 4558 C CA B LEU E 1 70 ? 33.373 46.527 -21.225 0.77 33.02 70 LEU E CA 1
ATOM 4559 C C . LEU E 1 70 ? 32.141 45.678 -20.924 1.00 37.30 70 LEU E C 1
ATOM 4560 O O . LEU E 1 70 ? 31.934 44.641 -21.545 1.00 40.15 70 LEU E O 1
ATOM 4569 N N . PHE E 1 71 ? 31.333 46.121 -19.968 1.00 35.71 71 PHE E N 1
ATOM 4570 C CA . PHE E 1 71 ? 30.063 45.455 -19.702 1.00 39.09 71 PHE E CA 1
ATOM 4571 C C . PHE E 1 71 ? 29.093 45.918 -20.782 1.00 37.30 71 PHE E C 1
ATOM 4572 O O . PHE E 1 71 ? 28.702 47.080 -20.814 1.00 41.45 71 PHE E O 1
ATOM 4580 N N . GLY E 1 72 ? 28.716 45.010 -21.674 1.00 43.54 72 GLY E N 1
ATOM 4581 C CA . GLY E 1 72 ? 27.947 45.379 -22.847 1.00 44.40 72 GLY E CA 1
ATOM 4582 C C . GLY E 1 72 ? 28.895 45.537 -24.019 1.00 42.84 72 GLY E C 1
ATOM 4583 O O . GLY E 1 72 ? 30.045 45.921 -23.844 1.00 46.61 72 GLY E O 1
ATOM 4584 N N . GLY E 1 73 ? 28.420 45.245 -25.219 1.00 45.70 73 GLY E N 1
ATOM 4585 C CA . GLY E 1 73 ? 29.294 45.259 -26.376 1.00 43.99 73 GLY E CA 1
ATOM 4586 C C . GLY E 1 73 ? 29.587 43.842 -26.813 1.00 33.34 73 GLY E C 1
ATOM 4587 O O . GLY E 1 73 ? 29.374 42.902 -26.053 1.00 35.16 73 GLY E O 1
ATOM 4588 N N . SER E 1 74 ? 30.072 43.692 -28.039 1.00 33.87 74 SER E N 1
ATOM 4589 C CA . SER E 1 74 ? 30.237 42.377 -28.649 1.00 37.42 74 SER E CA 1
ATOM 4590 C C . SER E 1 74 ? 31.151 41.439 -27.857 1.00 35.31 74 SER E C 1
ATOM 4591 O O . SER E 1 74 ? 30.822 40.270 -27.668 1.00 33.93 74 SER E O 1
ATOM 4594 N N . PRO E 1 75 ? 32.309 41.942 -27.403 1.00 31.56 75 PRO E N 1
ATOM 4595 C CA . PRO E 1 75 ? 33.145 41.039 -26.609 1.00 26.99 75 PRO E CA 1
ATOM 4596 C C . PRO E 1 75 ? 32.384 40.515 -25.401 1.00 25.49 75 PRO E C 1
ATOM 4597 O O . PRO E 1 75 ? 32.449 39.329 -25.100 1.00 30.21 75 PRO E O 1
ATOM 4601 N N . PHE E 1 76 ? 31.670 41.402 -24.717 1.00 30.90 76 PHE E N 1
ATOM 4602 C CA . PHE E 1 76 ? 30.888 41.021 -23.551 1.00 28.77 76 PHE E CA 1
ATOM 4603 C C . PHE E 1 76 ? 29.805 40.016 -23.934 1.00 31.75 76 PHE E C 1
ATOM 4604 O O . PHE E 1 76 ? 29.583 39.034 -23.230 1.00 29.75 76 PHE E O 1
ATOM 4612 N N . ASN E 1 77 ? 29.119 40.274 -25.043 1.00 32.34 77 ASN E N 1
ATOM 4613 C CA . ASN E 1 77 ? 28.054 39.368 -25.486 1.00 32.34 77 ASN E CA 1
ATOM 4614 C C . ASN E 1 77 ? 28.581 37.986 -25.865 1.00 32.12 77 ASN E C 1
ATOM 4615 O O . ASN E 1 77 ? 27.960 36.958 -25.562 1.00 31.25 77 ASN E O 1
ATOM 4620 N N . ILE E 1 78 ? 29.729 37.961 -26.527 1.00 30.44 78 ILE E N 1
ATOM 4621 C CA . ILE E 1 78 ? 30.405 36.700 -26.814 1.00 30.77 78 ILE E CA 1
ATOM 4622 C C . ILE E 1 78 ? 30.731 35.946 -25.525 1.00 30.05 78 ILE E C 1
ATOM 4623 O O . ILE E 1 78 ? 30.476 34.742 -25.420 1.00 31.14 78 ILE E O 1
ATOM 4628 N N . ALA E 1 79 ? 31.282 36.651 -24.538 1.00 31.14 79 ALA E N 1
ATOM 4629 C CA . ALA E 1 79 ? 31.585 36.029 -23.255 1.00 31.42 79 ALA E CA 1
ATOM 4630 C C . ALA E 1 79 ? 30.332 35.430 -22.613 1.00 30.14 79 ALA E C 1
ATOM 4631 O O . ALA E 1 79 ? 30.354 34.299 -22.132 1.00 34.93 79 ALA E O 1
ATOM 4633 N N . LEU E 1 80 ? 29.241 36.187 -22.619 1.00 34.86 80 LEU E N 1
ATOM 4634 C CA . LEU E 1 80 ? 27.997 35.721 -22.014 1.00 38.26 80 LEU E CA 1
ATOM 4635 C C . LEU E 1 80 ? 27.474 34.458 -22.698 1.00 40.17 80 LEU E C 1
ATOM 4636 O O . LEU E 1 80 ? 26.944 33.555 -22.039 1.00 39.85 80 LEU E O 1
ATOM 4641 N N . SER E 1 81 ? 27.626 34.391 -24.017 1.00 38.18 81 SER E N 1
ATOM 4642 C CA . SER E 1 81 ? 27.136 33.238 -24.767 1.00 41.72 81 SER E CA 1
ATOM 4643 C C . SER E 1 81 ? 27.906 31.972 -24.407 1.00 40.85 81 SER E C 1
ATOM 4644 O O . SER E 1 81 ? 27.365 30.868 -24.456 1.00 44.16 81 SER E O 1
ATOM 4647 N N . MET E 1 82 ? 29.173 32.140 -24.047 1.00 39.43 82 MET E N 1
ATOM 4648 C CA . MET E 1 82 ? 29.998 31.023 -23.592 1.00 40.42 82 MET E CA 1
ATOM 4649 C C . MET E 1 82 ? 29.534 30.542 -22.226 1.00 45.38 82 MET E C 1
ATOM 4650 O O . MET E 1 82 ? 29.463 29.342 -21.967 1.00 46.15 82 MET E O 1
ATOM 4655 N N . MET E 1 83 ? 29.225 31.489 -21.349 1.00 42.96 83 MET E N 1
ATOM 4656 C CA . MET E 1 83 ? 28.762 31.156 -20.014 1.00 48.21 83 MET E CA 1
ATOM 4657 C C . MET E 1 83 ? 27.462 30.380 -20.112 1.00 52.03 83 MET E C 1
ATOM 4658 O O . MET E 1 83 ? 27.138 29.583 -19.236 1.00 54.01 83 MET E O 1
ATOM 4663 N N . LYS E 1 84 ? 26.722 30.616 -21.191 1.00 52.62 84 LYS E N 1
ATO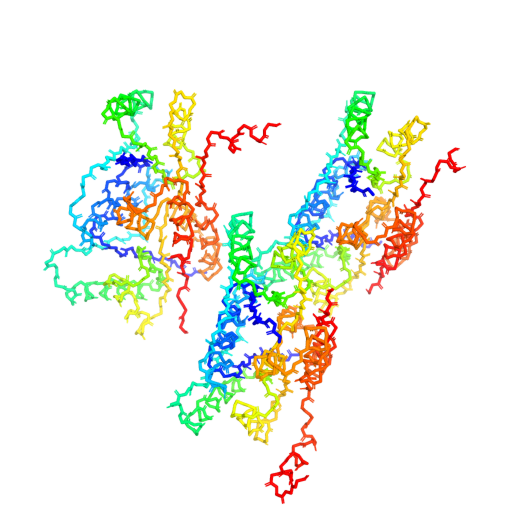M 4664 C CA . LYS E 1 84 ? 25.444 29.950 -21.394 1.00 52.65 84 LYS E CA 1
ATOM 4665 C C . LYS E 1 84 ? 25.608 28.450 -21.602 1.00 54.08 84 LYS E C 1
ATOM 4666 O O . LYS E 1 84 ? 24.853 27.657 -21.043 1.00 57.49 84 LYS E O 1
ATOM 4668 N N . GLU E 1 85 ? 26.597 28.064 -22.403 1.00 53.02 85 GLU E N 1
ATOM 4669 C CA . GLU E 1 85 ? 26.772 26.663 -22.777 1.00 51.21 85 GLU E CA 1
ATOM 4670 C C . GLU E 1 85 ? 27.959 26.001 -22.076 1.00 53.09 85 GLU E C 1
ATOM 4671 O O . GLU E 1 85 ? 28.108 24.778 -22.115 1.00 51.80 85 GLU E O 1
ATOM 4673 N N . TYR E 1 86 ? 28.802 26.804 -21.437 1.00 44.99 86 TYR E N 1
ATOM 4674 C CA . TYR E 1 86 ? 30.013 26.272 -20.817 1.00 43.70 86 TYR E CA 1
ATOM 4675 C C . TYR E 1 86 ? 30.235 26.749 -19.390 1.00 42.33 86 TYR E C 1
ATOM 4676 O O . TYR E 1 86 ? 29.664 27.748 -18.951 1.00 42.80 86 TYR E O 1
ATOM 4685 N N . ASP E 1 87 ? 31.077 26.011 -18.674 1.00 37.96 87 ASP E N 1
ATOM 4686 C CA . ASP E 1 87 ? 31.436 26.360 -17.312 1.00 43.37 87 ASP E CA 1
ATOM 4687 C C . ASP E 1 87 ? 32.591 27.356 -17.337 1.00 42.45 87 ASP E C 1
ATOM 4688 O O . ASP E 1 87 ? 33.755 26.966 -17.286 1.00 45.09 87 ASP E O 1
ATOM 4690 N N . VAL E 1 88 ? 32.263 28.638 -17.450 1.00 41.20 88 VAL E N 1
ATOM 4691 C CA . VAL E 1 88 ? 33.285 29.676 -17.431 1.00 39.44 88 VAL E CA 1
ATOM 4692 C C . VAL E 1 88 ? 32.858 30.811 -16.525 1.00 37.13 88 VAL E C 1
ATOM 4693 O O . VAL E 1 88 ? 31.668 31.000 -16.268 1.00 37.39 88 VAL E O 1
ATOM 4697 N N . LYS E 1 89 ? 33.841 31.566 -16.041 1.00 35.17 89 LYS E N 1
ATOM 4698 C CA . LYS E 1 89 ? 33.569 32.761 -15.258 1.00 36.81 89 LYS E CA 1
ATOM 4699 C C . LYS E 1 89 ? 33.969 33.986 -16.069 1.00 30.87 89 LYS E C 1
ATOM 4700 O O . LYS E 1 89 ? 34.866 33.919 -16.906 1.00 32.54 89 LYS E O 1
ATOM 4706 N N . VAL E 1 90 ? 33.268 35.088 -15.849 1.00 30.41 90 VAL E N 1
ATOM 4707 C CA . VAL E 1 90 ? 33.513 36.311 -16.604 1.00 33.43 90 VAL E CA 1
ATOM 4708 C C . VAL E 1 90 ? 33.697 37.498 -15.662 1.00 33.87 90 VAL E C 1
ATOM 4709 O O . VAL E 1 90 ? 32.994 37.625 -14.658 1.00 31.91 90 VAL E O 1
ATOM 4713 N N . ILE E 1 91 ? 34.643 38.371 -15.992 1.00 30.17 91 ILE E N 1
ATOM 4714 C CA . ILE E 1 91 ? 34.804 39.616 -15.252 1.00 32.63 91 ILE E CA 1
ATOM 4715 C C . ILE E 1 91 ? 35.017 40.749 -16.253 1.00 27.94 91 ILE E C 1
ATOM 4716 O O . ILE E 1 91 ? 35.720 40.565 -17.245 1.00 29.26 91 ILE E O 1
ATOM 4721 N N . THR E 1 92 ? 34.389 41.899 -16.003 1.00 25.82 92 THR E N 1
ATOM 4722 C CA . THR E 1 92 ? 34.412 43.006 -16.955 1.00 27.02 92 THR E CA 1
ATOM 4723 C C . THR E 1 92 ? 35.215 44.183 -16.407 1.00 28.17 92 THR E C 1
ATOM 4724 O O . THR E 1 92 ? 35.609 44.168 -15.246 1.00 28.25 92 THR E O 1
ATOM 4728 N N . GLY E 1 93 ? 35.417 45.202 -17.244 1.00 28.07 93 GLY E N 1
ATOM 4729 C CA . GLY E 1 93 ? 36.093 46.434 -16.845 1.00 27.43 93 GLY E CA 1
ATOM 4730 C C . GLY E 1 93 ? 37.564 46.255 -16.500 1.00 25.97 93 GLY E C 1
ATOM 4731 O O . GLY E 1 93 ? 38.121 47.029 -15.718 1.00 25.76 93 GLY E O 1
ATOM 4732 N N . ILE E 1 94 ? 38.206 45.255 -17.098 1.00 25.78 94 ILE E N 1
ATOM 4733 C CA . ILE E 1 94 ? 39.581 44.916 -16.729 1.00 22.93 94 ILE E CA 1
ATOM 4734 C C . ILE E 1 94 ? 40.544 46.120 -16.818 1.00 24.82 94 ILE E C 1
ATOM 4735 O O . ILE E 1 94 ? 40.528 46.876 -17.783 1.00 25.63 94 ILE E O 1
ATOM 4740 N N . ASN E 1 95 ? 41.360 46.294 -15.785 1.00 24.71 95 ASN E N 1
ATOM 4741 C CA . ASN E 1 95 ? 42.450 47.284 -15.817 1.00 22.85 95 ASN E CA 1
ATOM 4742 C C . ASN E 1 95 ? 43.792 46.665 -15.384 1.00 21.14 95 ASN E C 1
ATOM 4743 O O . ASN E 1 95 ? 43.869 45.474 -15.104 1.00 23.09 95 ASN E O 1
ATOM 4748 N N . MET E 1 96 ? 44.856 47.466 -15.361 1.00 21.68 96 MET E N 1
ATOM 4749 C CA . MET E 1 96 ? 46.186 46.920 -15.093 1.00 25.25 96 MET E CA 1
ATOM 4750 C C . MET E 1 96 ? 46.335 46.271 -13.709 1.00 23.21 96 MET E C 1
ATOM 4751 O O . MET E 1 96 ? 46.852 45.168 -13.621 1.00 23.89 96 MET E O 1
ATOM 4756 N N . PRO E 1 97 ? 45.896 46.947 -12.630 1.00 23.95 97 PRO E N 1
ATOM 4757 C CA . PRO E 1 97 ? 46.083 46.304 -11.316 1.00 23.81 97 PRO E CA 1
ATOM 4758 C C . PRO E 1 97 ? 45.352 44.960 -11.245 1.00 24.31 97 PRO E C 1
ATOM 4759 O O . PRO E 1 97 ? 45.842 44.008 -10.615 1.00 25.57 97 PRO E O 1
ATOM 4763 N N . MET E 1 98 ? 44.198 44.878 -11.912 1.00 24.55 98 MET E N 1
ATOM 4764 C CA . MET E 1 98 ? 43.427 43.635 -11.959 1.00 22.92 98 MET E CA 1
ATOM 4765 C C . MET E 1 98 ? 44.178 42.521 -12.665 1.00 23.60 98 MET E C 1
ATOM 4766 O O . MET E 1 98 ? 44.286 41.424 -12.129 1.00 25.62 98 MET E O 1
ATOM 4771 N N . LEU E 1 99 ? 44.684 42.789 -13.869 1.00 23.68 99 LEU E N 1
ATOM 4772 C CA . LEU E 1 99 ? 45.327 41.720 -14.639 1.00 22.63 99 LEU E CA 1
ATOM 4773 C C . LEU E 1 99 ? 46.625 41.272 -13.972 1.00 25.82 99 LEU E C 1
ATOM 4774 O O . LEU E 1 99 ? 46.945 40.082 -13.946 1.00 23.76 99 LEU E O 1
ATOM 4779 N N . VAL E 1 100 ? 47.379 42.240 -13.467 1.00 21.79 100 VAL E N 1
ATOM 4780 C CA . VAL E 1 100 ? 48.613 41.925 -12.741 1.00 27.39 100 VAL E CA 1
ATOM 4781 C C . VAL E 1 100 ? 48.338 40.952 -11.593 1.00 29.09 100 VAL E C 1
ATOM 4782 O O . VAL E 1 100 ? 49.000 39.916 -11.467 1.00 25.39 100 VAL E O 1
ATOM 4786 N N . GLU E 1 101 ? 47.362 41.275 -10.755 1.00 24.53 101 GLU E N 1
ATOM 4787 C CA . GLU E 1 101 ? 47.061 40.419 -9.610 1.00 27.57 101 GLU E CA 1
ATOM 4788 C C . GLU E 1 101 ? 46.442 39.095 -10.060 1.00 28.32 101 GLU E C 1
ATOM 4789 O O . GLU E 1 101 ? 46.761 38.043 -9.529 1.00 29.04 101 GLU E O 1
ATOM 4795 N N . LEU E 1 102 ? 45.570 39.141 -11.061 1.00 25.72 102 LEU E N 1
ATOM 4796 C CA . LEU E 1 102 ? 44.953 37.907 -11.552 1.00 23.95 102 LEU E CA 1
ATOM 4797 C C . LEU E 1 102 ? 46.006 36.898 -12.008 1.00 29.25 102 LEU E C 1
ATOM 4798 O O . LEU E 1 102 ? 45.988 35.735 -11.607 1.00 29.13 102 LEU E O 1
ATOM 4803 N N . LEU E 1 103 ? 46.933 37.347 -12.845 1.00 26.21 103 LEU E N 1
ATOM 4804 C CA . LEU E 1 103 ? 47.906 36.432 -13.427 1.00 28.34 103 LEU E CA 1
ATOM 4805 C C . LEU E 1 103 ? 48.932 35.970 -12.402 1.00 32.74 103 LEU E C 1
ATOM 4806 O O . LEU E 1 103 ? 49.418 34.832 -12.461 1.00 33.66 103 LEU E O 1
ATOM 4811 N N . THR E 1 104 ? 49.260 36.839 -11.455 1.00 28.80 104 THR E N 1
ATOM 4812 C CA . THR E 1 104 ? 50.254 36.462 -10.448 1.00 31.23 104 THR E CA 1
ATOM 4813 C C . THR E 1 104 ? 49.688 35.483 -9.413 1.00 36.00 104 THR E C 1
ATOM 4814 O O . THR E 1 104 ? 50.408 34.615 -8.910 1.00 37.48 104 THR E O 1
ATOM 4818 N N . SER E 1 105 ? 48.399 35.602 -9.110 1.00 35.41 105 SER E N 1
ATOM 4819 C CA A SER E 1 105 ? 47.807 34.788 -8.051 0.14 34.50 105 SER E CA 1
ATOM 4820 C CA B SER E 1 105 ? 47.780 34.806 -8.056 0.86 34.39 105 SER E CA 1
ATOM 4821 C C . SER E 1 105 ? 46.882 33.707 -8.595 1.00 35.37 105 SER E C 1
ATOM 4822 O O . SER E 1 105 ? 46.123 33.091 -7.845 1.00 36.79 105 SER E O 1
ATOM 4827 N N . ILE E 1 106 ? 46.970 33.468 -9.898 1.00 37.49 106 ILE E N 1
ATOM 4828 C CA . ILE E 1 106 ? 46.074 32.540 -10.575 1.00 35.01 106 ILE E CA 1
ATOM 4829 C C . ILE E 1 106 ? 46.000 31.154 -9.923 1.00 38.27 106 ILE E C 1
ATOM 4830 O O . ILE E 1 106 ? 44.934 30.547 -9.880 1.00 34.93 106 ILE E O 1
ATOM 4835 N N . ASN E 1 107 ? 47.125 30.664 -9.410 1.00 43.17 107 ASN E N 1
ATOM 4836 C CA . ASN E 1 107 ? 47.167 29.335 -8.796 1.00 42.40 107 ASN E CA 1
ATOM 4837 C C . ASN E 1 107 ? 47.216 29.358 -7.276 1.00 45.68 107 ASN E C 1
ATOM 4838 O O . ASN E 1 107 ? 47.401 28.319 -6.640 1.00 49.63 107 ASN E O 1
ATOM 4843 N N . VAL E 1 108 ? 47.048 30.542 -6.701 1.00 40.10 108 VAL E N 1
ATOM 4844 C CA . VAL E 1 108 ? 47.036 30.709 -5.254 1.00 45.30 108 VAL E CA 1
ATOM 4845 C C . VAL E 1 108 ? 45.618 30.649 -4.694 1.00 46.88 108 VAL E C 1
ATOM 4846 O O . VAL E 1 108 ? 45.415 30.227 -3.560 1.00 49.35 108 VAL E O 1
ATOM 4850 N N . TYR E 1 109 ? 44.635 31.065 -5.491 1.00 41.62 109 TYR E N 1
ATOM 4851 C CA . TYR E 1 109 ? 43.257 31.128 -5.020 1.00 39.35 109 TYR E CA 1
ATOM 4852 C C . TYR E 1 109 ? 42.307 30.307 -5.873 1.00 43.92 109 TYR E C 1
ATOM 4853 O O . TYR E 1 109 ? 42.521 30.153 -7.078 1.00 40.04 109 TYR E O 1
ATOM 4862 N N . ASP E 1 110 ? 41.242 29.804 -5.254 1.00 39.18 110 ASP E N 1
ATOM 4863 C CA . ASP E 1 110 ? 40.141 29.242 -6.014 1.00 37.92 110 ASP E CA 1
ATOM 4864 C C . ASP E 1 110 ? 39.601 30.390 -6.855 1.00 41.40 110 ASP E C 1
ATOM 4865 O O . ASP E 1 110 ? 39.687 31.544 -6.446 1.00 35.60 110 ASP E O 1
ATOM 4868 N N . THR E 1 111 ? 39.043 30.082 -8.018 1.00 37.51 111 THR E N 1
ATOM 4869 C CA . THR E 1 111 ? 38.652 31.121 -8.972 1.00 41.90 111 THR E CA 1
ATOM 4870 C C . THR E 1 111 ? 37.639 32.120 -8.428 1.00 35.89 111 THR E C 1
ATOM 4871 O O . THR E 1 111 ? 37.730 33.315 -8.700 1.00 33.83 111 THR E O 1
ATOM 4875 N N . THR E 1 112 ? 36.651 31.632 -7.687 1.00 31.22 112 THR E N 1
ATOM 4876 C CA . THR E 1 112 ? 35.594 32.510 -7.201 1.00 31.74 112 THR E CA 1
ATOM 4877 C C . THR E 1 112 ? 36.156 33.557 -6.244 1.00 32.64 112 THR E C 1
ATOM 4878 O O . THR E 1 112 ? 35.839 34.743 -6.340 1.00 31.06 112 THR E O 1
ATOM 4882 N N . GLU E 1 113 ? 36.988 33.101 -5.316 1.00 27.89 113 GLU E N 1
ATOM 4883 C CA . GLU E 1 113 ? 37.640 33.997 -4.367 1.00 31.64 113 GLU E CA 1
ATOM 4884 C C . GLU E 1 113 ? 38.549 34.970 -5.118 1.00 33.17 113 GLU E C 1
ATOM 4885 O O . GLU E 1 113 ? 38.576 36.172 -4.832 1.00 29.20 113 GLU E O 1
ATOM 4891 N N . LEU E 1 114 ? 39.285 34.442 -6.092 1.00 29.49 114 LEU E N 1
ATOM 4892 C CA . LEU E 1 114 ? 40.220 35.251 -6.859 1.00 35.07 114 LEU E CA 1
ATOM 4893 C C . LEU E 1 114 ? 39.486 36.398 -7.558 1.00 29.37 114 LEU E C 1
ATOM 4894 O O . LEU E 1 114 ? 39.904 37.549 -7.492 1.00 30.01 114 LEU E O 1
ATOM 4899 N N . LEU E 1 115 ? 38.382 36.087 -8.219 1.00 26.49 115 LEU E N 1
ATOM 4900 C CA . LEU E 1 115 ? 37.689 37.123 -8.979 1.00 27.83 115 LEU E CA 1
ATOM 4901 C C . LEU E 1 115 ? 37.086 38.194 -8.075 1.00 28.66 115 LEU E C 1
ATOM 4902 O O . LEU E 1 115 ? 37.115 39.386 -8.405 1.00 26.93 115 LEU E O 1
ATOM 4907 N N . GLU E 1 116 ? 36.566 37.788 -6.921 1.00 26.64 116 GLU E N 1
ATOM 4908 C CA . GLU E 1 116 ? 36.033 38.764 -5.983 1.00 25.43 116 GLU E CA 1
ATOM 4909 C C . GLU E 1 116 ? 37.165 39.694 -5.519 1.00 26.54 116 GLU E C 1
ATOM 4910 O O . GLU E 1 116 ? 36.978 40.899 -5.418 1.00 25.70 116 GLU E O 1
ATOM 4916 N N . ASN E 1 117 ? 38.333 39.122 -5.253 1.00 26.65 117 ASN E N 1
ATOM 4917 C CA . ASN E 1 117 ? 39.501 39.912 -4.835 1.00 26.83 117 ASN E CA 1
ATOM 4918 C C . ASN E 1 117 ? 39.919 40.914 -5.910 1.00 27.55 117 ASN E C 1
ATOM 4919 O O . ASN E 1 117 ? 40.182 42.091 -5.622 1.00 25.81 117 ASN E O 1
ATOM 4924 N N . ILE E 1 118 ? 40.002 40.454 -7.152 1.00 26.34 118 ILE E N 1
ATOM 4925 C CA A ILE E 1 118 ? 40.502 41.356 -8.181 0.57 27.78 118 ILE E CA 1
ATOM 4926 C CA B ILE E 1 118 ? 40.446 41.280 -8.271 0.43 27.75 118 ILE E CA 1
ATOM 4927 C C . ILE E 1 118 ? 39.475 42.426 -8.511 1.00 26.64 118 ILE E C 1
ATOM 4928 O O . ILE E 1 118 ? 39.855 43.523 -8.884 1.00 26.37 118 ILE E O 1
ATOM 4937 N N . SER E 1 119 ? 38.194 42.134 -8.318 1.00 24.91 119 SER E N 1
ATOM 4938 C CA . SER E 1 119 ? 37.179 43.168 -8.495 1.00 28.08 119 SER E CA 1
ATOM 4939 C C . SER E 1 119 ? 37.444 44.335 -7.536 1.00 28.22 119 SER E C 1
ATOM 4940 O O . SER E 1 119 ? 37.401 45.501 -7.938 1.00 28.02 119 SER E O 1
ATOM 4943 N N . LYS E 1 120 ? 37.732 44.012 -6.276 1.00 25.73 120 LYS E N 1
ATOM 4944 C CA . LYS E 1 120 ? 38.024 45.025 -5.261 1.00 27.84 120 LYS E CA 1
ATOM 4945 C C . LYS E 1 120 ? 39.303 45.776 -5.626 1.00 27.26 120 LYS E C 1
ATOM 4946 O O . LYS E 1 120 ? 39.369 47.002 -5.559 1.00 25.59 120 LYS E O 1
ATOM 4952 N N . ILE E 1 121 ? 40.317 45.022 -6.027 1.00 26.13 121 ILE E N 1
ATOM 4953 C CA . ILE E 1 121 ? 41.599 45.593 -6.423 1.00 29.73 121 ILE E CA 1
ATOM 4954 C C . ILE E 1 121 ? 41.440 46.577 -7.584 1.00 26.88 121 ILE E C 1
ATOM 4955 O O . ILE E 1 121 ? 41.998 47.682 -7.565 1.00 25.92 121 ILE E O 1
ATOM 4960 N N . GLY E 1 122 ? 40.653 46.181 -8.577 1.00 24.71 122 GLY E N 1
ATOM 4961 C CA . GLY E 1 122 ? 40.377 47.038 -9.712 1.00 24.40 122 GLY E CA 1
ATOM 4962 C C . GLY E 1 122 ? 39.757 48.355 -9.301 1.00 26.39 122 GLY E C 1
ATOM 4963 O O . GLY E 1 122 ? 40.196 49.412 -9.747 1.00 27.19 122 GLY E O 1
ATOM 4964 N N . LYS E 1 123 ? 38.746 48.298 -8.440 1.00 24.09 123 LYS E N 1
ATOM 4965 C CA . LYS E 1 123 ? 38.034 49.504 -8.005 1.00 27.17 123 LYS E CA 1
ATOM 4966 C C . LYS E 1 123 ? 38.914 50.409 -7.137 1.00 31.61 123 LYS E C 1
ATOM 4967 O O . LYS E 1 123 ? 38.927 51.630 -7.299 1.00 30.49 123 LYS E O 1
ATOM 4973 N N . ASP E 1 124 ? 39.651 49.796 -6.218 1.00 26.57 124 ASP E N 1
ATOM 4974 C CA . ASP E 1 124 ? 40.567 50.521 -5.349 1.00 28.94 124 ASP E CA 1
ATOM 4975 C C . ASP E 1 124 ? 41.681 51.178 -6.145 1.00 33.16 124 ASP E C 1
ATOM 4976 O O . ASP E 1 124 ? 42.259 52.181 -5.712 1.00 34.06 124 ASP E O 1
ATOM 4981 N N . GLY E 1 125 ? 41.991 50.609 -7.304 1.00 26.69 125 GLY E N 1
ATOM 4982 C CA . GLY E 1 125 ? 43.130 51.070 -8.075 1.00 26.58 125 GLY E CA 1
ATOM 4983 C C . GLY E 1 125 ? 42.820 52.303 -8.903 1.00 29.02 125 GLY E C 1
ATOM 4984 O O . GLY E 1 125 ? 43.701 52.844 -9.570 1.00 27.75 125 GLY E O 1
ATOM 4985 N N . ILE E 1 126 ? 41.565 52.741 -8.861 1.00 27.65 126 ILE E N 1
ATOM 4986 C CA . ILE E 1 126 ? 41.135 53.923 -9.603 1.00 28.58 126 ILE E CA 1
ATOM 4987 C C . ILE E 1 126 ? 41.074 55.105 -8.650 1.00 32.98 126 ILE E C 1
ATOM 4988 O O . ILE E 1 126 ? 40.216 55.152 -7.763 1.00 31.52 126 ILE E O 1
ATOM 4993 N N . LYS E 1 127 ? 41.998 56.049 -8.828 1.00 27.49 127 LYS E N 1
ATOM 4994 C CA . LYS E 1 127 ? 42.110 57.195 -7.932 1.00 29.87 127 LYS E CA 1
ATOM 4995 C C . LYS E 1 127 ? 42.369 58.479 -8.702 1.00 33.47 127 LYS E C 1
ATOM 4996 O O . LYS E 1 127 ? 43.100 58.485 -9.693 1.00 29.33 127 LYS E O 1
ATOM 5002 N N . VAL E 1 128 ? 41.759 59.562 -8.235 1.00 30.77 128 VAL E N 1
ATOM 5003 C CA . VAL E 1 128 ? 41.972 60.876 -8.823 1.00 31.35 128 VAL E CA 1
ATOM 5004 C C . VAL E 1 128 ? 42.962 61.636 -7.952 1.00 34.89 128 VAL E C 1
ATOM 5005 O O . VAL E 1 128 ? 42.798 61.734 -6.732 1.00 34.39 128 VAL E O 1
ATOM 5009 N N . ILE E 1 129 ? 44.012 62.146 -8.578 1.00 31.97 129 ILE E N 1
ATOM 5010 C CA . ILE E 1 129 ? 45.055 62.842 -7.835 1.00 36.56 129 ILE E CA 1
ATOM 5011 C C . ILE E 1 129 ? 45.239 64.264 -8.339 1.00 39.98 129 ILE E C 1
ATOM 5012 O O . ILE E 1 129 ? 45.524 64.485 -9.515 1.00 37.15 129 ILE E O 1
ATOM 5017 N N . GLU E 1 130 ? 45.067 65.224 -7.441 1.00 41.40 130 GLU E N 1
ATOM 5018 C CA . GLU E 1 130 ? 45.298 66.624 -7.757 1.00 41.08 130 GLU E CA 1
ATOM 5019 C C . GLU E 1 130 ? 46.398 67.159 -6.844 1.00 46.16 130 GLU E C 1
ATOM 5020 O O . GLU E 1 130 ? 46.654 66.603 -5.774 1.00 47.58 130 GLU E O 1
ATOM 5022 N N . LYS E 1 131 ? 47.055 68.232 -7.266 1.00 46.72 131 LYS E N 1
ATOM 5023 C CA . LYS E 1 131 ? 48.151 68.794 -6.480 1.00 52.06 131 LYS E CA 1
ATOM 5024 C C . LYS E 1 131 ? 47.733 68.974 -5.021 1.00 54.90 131 LYS E C 1
ATOM 5025 O O . LYS E 1 131 ? 48.500 68.692 -4.098 1.00 53.67 131 LYS E O 1
ATOM 5031 N N . SER E 1 132 ? 46.501 69.427 -4.825 1.00 49.70 132 SER E N 1
ATOM 5032 C CA . SER E 1 132 ? 45.997 69.740 -3.494 1.00 55.23 132 SER E CA 1
ATOM 5033 C C . SER E 1 132 ? 45.848 68.521 -2.587 1.00 55.69 132 SER E C 1
ATOM 5034 O O . SER E 1 132 ? 46.244 68.561 -1.424 1.00 56.74 132 SER E O 1
ATOM 5037 N N . SER E 1 133 ? 45.267 67.445 -3.113 1.00 60.88 133 SER E N 1
ATOM 5038 C CA . SER E 1 133 ? 45.065 66.233 -2.318 1.00 61.19 133 SER E CA 1
ATOM 5039 C C . SER E 1 133 ? 46.391 65.644 -1.829 1.00 60.38 133 SER E C 1
ATOM 5040 O O . SER E 1 133 ? 46.451 65.008 -0.776 1.00 59.42 133 SER E O 1
ATOM 5043 N N . LEU E 1 134 ? 47.455 65.878 -2.589 1.00 58.59 134 LEU E N 1
ATOM 5044 C CA . LEU E 1 134 ? 48.782 65.428 -2.196 1.00 58.07 134 LEU E CA 1
ATOM 5045 C C . LEU E 1 134 ? 49.296 66.200 -0.985 1.00 60.64 134 LEU E C 1
ATOM 5046 O O . LEU E 1 134 ? 49.722 65.607 0.009 1.00 58.53 134 LEU E O 1
ATOM 5051 N N . LYS E 1 135 ? 49.256 67.525 -1.076 1.00 54.52 135 LYS E N 1
ATOM 5052 C CA . LYS E 1 135 ? 49.749 68.382 -0.003 1.00 55.72 135 LYS E CA 1
ATOM 5053 C C . LYS E 1 135 ? 49.025 68.102 1.309 1.00 54.51 135 LYS E C 1
ATOM 5054 O O . LYS E 1 135 ? 49.604 68.218 2.391 1.00 55.48 135 LYS E O 1
ATOM 5060 N N . MET E 1 136 ? 47.756 67.731 1.206 1.00 55.75 136 MET E N 1
ATOM 5061 C CA . MET E 1 136 ? 46.938 67.487 2.386 1.00 57.39 136 MET E CA 1
ATOM 5062 C C . MET E 1 136 ? 47.335 66.202 3.108 1.00 57.09 136 MET E C 1
ATOM 5063 O O . MET E 1 136 ? 46.833 65.916 4.194 1.00 57.55 136 MET E O 1
ATOM 5068 N N . LEU E 1 137 ? 48.244 65.435 2.511 1.00 57.21 137 LEU E N 1
ATOM 5069 C CA . LEU E 1 137 ? 48.713 64.193 3.126 1.00 57.54 137 LEU E CA 1
ATOM 5070 C C . LEU E 1 137 ? 49.824 64.423 4.151 1.00 56.15 137 LEU E C 1
ATOM 5071 O O . LEU E 1 137 ? 50.153 63.527 4.932 1.00 55.95 137 LEU E O 1
ATOM 5076 N N . GLU E 1 138 ? 50.396 65.623 4.147 1.00 49.30 138 GLU E N 1
ATOM 5077 C CA . GLU E 1 138 ? 51.529 65.931 5.013 1.00 53.24 138 GLU E CA 1
ATOM 5078 C C . GLU E 1 138 ? 51.130 65.983 6.485 1.00 56.55 138 GLU E C 1
ATOM 5079 O O . GLU E 1 138 ? 51.866 65.503 7.349 1.00 58.54 138 GLU E O 1
ATOM 5085 N N . GLU F 1 3 ? 39.613 73.774 -23.844 1.00 40.20 3 GLU F N 1
ATOM 5086 C CA . GLU F 1 3 ? 39.921 72.577 -24.618 1.00 41.79 3 GLU F CA 1
ATOM 5087 C C . GLU F 1 3 ? 40.871 71.672 -23.834 1.00 40.51 3 GLU F C 1
ATOM 5088 O O . GLU F 1 3 ? 41.833 72.146 -23.243 1.00 37.75 3 GLU F O 1
ATOM 5091 N N . LYS F 1 4 ? 40.603 70.371 -23.833 1.00 37.97 4 LYS F N 1
ATOM 5092 C CA . LYS F 1 4 ? 41.386 69.453 -23.010 1.00 36.34 4 LYS F CA 1
ATOM 5093 C C . LYS F 1 4 ? 42.293 68.570 -23.851 1.00 35.08 4 LYS F C 1
ATOM 5094 O O . LYS F 1 4 ? 42.010 68.290 -25.015 1.00 39.06 4 LYS F O 1
ATOM 5100 N N . PHE F 1 5 ? 43.399 68.155 -23.248 1.00 33.59 5 PHE F N 1
ATOM 5101 C CA . PHE F 1 5 ? 44.314 67.208 -23.862 1.00 35.43 5 PHE F CA 1
ATOM 5102 C C . PHE F 1 5 ? 44.531 66.046 -22.907 1.00 33.06 5 PHE F C 1
ATOM 5103 O O . PHE F 1 5 ? 44.761 66.249 -21.712 1.00 33.27 5 PHE F O 1
ATOM 5111 N N . VAL F 1 6 ? 44.457 64.829 -23.435 1.00 30.07 6 VAL F N 1
ATOM 5112 C CA . VAL F 1 6 ? 44.640 63.637 -22.616 1.00 27.05 6 VAL F CA 1
ATOM 5113 C C . VAL F 1 6 ? 45.944 62.942 -22.972 1.00 30.51 6 VAL F C 1
ATOM 5114 O O . VAL F 1 6 ? 46.167 62.587 -24.129 1.00 30.37 6 VAL F O 1
ATOM 5118 N N . LEU F 1 7 ? 46.808 62.765 -21.971 1.00 27.47 7 LEU F N 1
ATOM 5119 C CA . LEU F 1 7 ? 48.055 62.022 -22.135 1.00 25.19 7 LEU F CA 1
ATOM 5120 C C . LEU F 1 7 ? 47.944 60.701 -21.367 1.00 27.05 7 LEU F C 1
ATOM 5121 O O . LEU F 1 7 ? 47.711 60.708 -20.167 1.00 30.99 7 LEU F O 1
ATOM 5126 N N . ILE F 1 8 ? 48.077 59.576 -22.062 1.00 27.16 8 ILE F N 1
ATOM 5127 C CA . ILE F 1 8 ? 48.034 58.277 -21.405 1.00 27.89 8 ILE F CA 1
ATOM 5128 C C . ILE F 1 8 ? 49.448 57.727 -21.261 1.00 29.75 8 ILE F C 1
ATOM 5129 O O . ILE F 1 8 ? 50.176 57.609 -22.248 1.00 27.58 8 ILE F O 1
ATOM 5134 N N . ILE F 1 9 ? 49.836 57.404 -20.030 1.00 25.46 9 ILE F N 1
ATOM 5135 C CA . ILE F 1 9 ? 51.161 56.838 -19.773 1.00 28.36 9 ILE F CA 1
ATOM 5136 C C . ILE F 1 9 ? 51.015 55.504 -19.064 1.00 25.79 9 ILE F C 1
ATOM 5137 O O . ILE F 1 9 ? 50.404 55.429 -17.996 1.00 25.06 9 ILE F O 1
ATOM 5142 N N . THR F 1 10 ? 51.579 54.456 -19.656 1.00 23.09 10 THR F N 1
ATOM 5143 C CA . THR F 1 10 ? 51.406 53.107 -19.131 1.00 25.30 10 THR F CA 1
ATOM 5144 C C . THR F 1 10 ? 52.678 52.308 -19.292 1.00 27.23 10 THR F C 1
ATOM 5145 O O . THR F 1 10 ? 53.606 52.741 -19.970 1.00 26.91 10 THR F O 1
ATOM 5149 N N . HIS F 1 11 ? 52.715 51.134 -18.672 1.00 24.34 11 HIS F N 1
ATOM 5150 C CA . HIS F 1 11 ? 53.742 50.151 -19.011 1.00 27.67 11 HIS F CA 1
ATOM 5151 C C . HIS F 1 11 ? 53.427 49.546 -20.388 1.00 31.43 11 HIS F C 1
ATOM 5152 O O . HIS F 1 11 ? 52.266 49.278 -20.702 1.00 28.40 11 HIS F O 1
ATOM 5159 N N . GLY F 1 12 ? 54.457 49.333 -21.206 1.00 29.22 12 GLY F N 1
ATOM 5160 C CA . GLY F 1 12 ? 54.286 48.682 -22.498 1.00 24.46 12 GLY F CA 1
ATOM 5161 C C . GLY F 1 12 ? 53.247 49.319 -23.410 1.00 28.52 12 GLY F C 1
ATOM 5162 O O . GLY F 1 12 ? 53.056 50.535 -23.403 1.00 27.74 12 GLY F O 1
ATOM 5163 N N . ASP F 1 13 ? 52.566 48.480 -24.188 1.00 29.45 13 ASP F N 1
ATOM 5164 C CA . ASP F 1 13 ? 51.615 48.932 -25.199 1.00 28.16 13 ASP F CA 1
ATOM 5165 C C . ASP F 1 13 ? 50.189 49.056 -24.680 1.00 30.13 13 ASP F C 1
ATOM 5166 O O . ASP F 1 13 ? 49.254 49.164 -25.473 1.00 27.80 13 ASP F O 1
ATOM 5171 N N . PHE F 1 14 ? 50.001 49.012 -23.364 1.00 29.73 14 PHE F N 1
ATOM 5172 C CA . PHE F 1 14 ? 48.647 49.105 -22.814 1.00 29.09 14 PHE F CA 1
ATOM 5173 C C . PHE F 1 14 ? 47.886 50.357 -23.291 1.00 31.16 14 PHE F C 1
ATOM 5174 O O . PHE F 1 14 ? 46.816 50.250 -23.926 1.00 27.24 14 PHE F O 1
ATOM 5182 N N . GLY F 1 15 ? 48.443 51.533 -23.013 1.00 28.29 15 GLY F N 1
ATOM 5183 C CA . GLY F 1 15 ? 47.812 52.787 -23.391 1.00 30.09 15 GLY F CA 1
ATOM 5184 C C . GLY F 1 15 ? 47.509 52.874 -24.878 1.00 31.28 15 GLY F C 1
ATOM 5185 O O . GLY F 1 15 ? 46.434 53.327 -25.279 1.00 29.18 15 GLY F O 1
ATOM 5186 N N . LYS F 1 16 ? 48.460 52.440 -25.699 1.00 29.55 16 LYS F N 1
ATOM 5187 C CA . LYS F 1 16 ? 48.248 52.396 -27.141 1.00 31.31 16 LYS F CA 1
ATOM 5188 C C . LYS F 1 16 ? 47.055 51.513 -27.482 1.00 31.27 16 LYS F C 1
ATOM 5189 O O . LYS F 1 16 ? 46.185 51.915 -28.248 1.00 32.77 16 LYS F O 1
ATOM 5193 N N . GLY F 1 17 ? 47.027 50.309 -26.920 1.00 30.84 17 GLY F N 1
ATOM 5194 C CA . GLY F 1 17 ? 45.958 49.357 -27.206 1.00 31.41 17 GLY F CA 1
ATOM 5195 C C . GLY F 1 17 ? 44.606 49.809 -26.691 1.00 33.91 17 GLY F C 1
ATOM 5196 O O . GLY F 1 17 ? 43.562 49.610 -27.340 1.00 29.24 17 GLY F O 1
ATOM 5197 N N . LEU F 1 18 ? 44.626 50.405 -25.506 1.00 27.91 18 LEU F N 1
ATOM 5198 C CA . LEU F 1 18 ? 43.434 50.977 -24.906 1.00 30.55 18 LEU F CA 1
ATOM 5199 C C . LEU F 1 18 ? 42.823 52.037 -25.820 1.00 29.10 18 LEU F C 1
ATOM 5200 O O . LEU F 1 18 ? 41.618 52.013 -26.097 1.00 29.74 18 LEU F O 1
ATOM 5205 N N . LEU F 1 19 ? 43.645 52.957 -26.311 1.00 27.97 19 LEU F N 1
ATOM 5206 C CA . LEU F 1 19 ? 43.148 53.999 -27.204 1.00 30.10 19 LEU F CA 1
ATOM 5207 C C . LEU F 1 19 ? 42.626 53.405 -28.515 1.00 28.95 19 LEU F C 1
ATOM 5208 O O . LEU F 1 19 ? 41.570 53.799 -29.004 1.00 30.31 19 LEU F O 1
ATOM 5213 N N . SER F 1 20 ? 43.384 52.478 -29.086 1.00 29.04 20 SER F N 1
ATOM 5214 C CA . SER F 1 20 ? 42.953 51.742 -30.281 1.00 34.81 20 SER F CA 1
ATOM 5215 C C . SER F 1 20 ? 41.553 51.151 -30.103 1.00 37.21 20 SER F C 1
ATOM 5216 O O . SER F 1 20 ? 40.654 51.332 -30.950 1.00 33.31 20 SER F O 1
ATOM 5219 N N . GLY F 1 21 ? 41.381 50.435 -28.998 1.00 30.02 21 GLY F N 1
ATOM 5220 C CA . GLY F 1 21 ? 40.127 49.797 -28.667 1.00 28.58 21 GLY F CA 1
ATOM 5221 C C . GLY F 1 21 ? 38.991 50.766 -28.434 1.00 33.02 21 GLY F C 1
ATOM 5222 O O . GLY F 1 21 ? 37.851 50.508 -28.836 1.00 28.94 21 GLY F O 1
ATOM 5223 N N . ALA F 1 22 ? 39.275 51.881 -27.773 1.00 28.05 22 ALA F N 1
ATOM 5224 C CA . ALA F 1 22 ? 38.219 52.863 -27.540 1.00 28.60 22 ALA F CA 1
ATOM 5225 C C . ALA F 1 22 ? 37.734 53.464 -28.862 1.00 28.79 22 ALA F C 1
ATOM 5226 O O . ALA F 1 22 ? 36.549 53.783 -29.007 1.00 31.12 22 ALA F O 1
ATOM 5228 N N . GLU F 1 23 ? 38.656 53.611 -29.813 1.00 31.52 23 GLU F N 1
ATOM 5229 C CA . GLU F 1 23 ? 38.343 54.221 -31.105 1.00 33.33 23 GLU F CA 1
ATOM 5230 C C . GLU F 1 23 ? 37.530 53.295 -32.009 1.00 32.76 23 GLU F C 1
ATOM 5231 O O . GLU F 1 23 ? 36.823 53.765 -32.894 1.00 34.23 23 GLU F O 1
ATOM 5237 N N . VAL F 1 24 ? 37.618 51.986 -31.781 1.00 28.19 24 VAL F N 1
ATOM 5238 C CA . VAL F 1 24 ? 36.698 51.041 -32.426 1.00 32.82 24 VAL F CA 1
ATOM 5239 C C . VAL F 1 24 ? 35.264 51.385 -32.036 1.00 35.45 24 VAL F C 1
ATOM 5240 O O . VAL F 1 24 ? 34.327 51.269 -32.840 1.00 30.49 24 VAL F O 1
ATOM 5244 N N . ILE F 1 25 ? 35.108 51.824 -30.792 1.00 30.04 25 ILE F N 1
ATOM 5245 C CA . ILE F 1 25 ? 33.802 52.131 -30.224 1.00 33.51 25 ILE F CA 1
ATOM 5246 C C . ILE F 1 25 ? 33.311 53.546 -30.543 1.00 36.20 25 ILE F C 1
ATOM 5247 O O . ILE F 1 25 ? 32.147 53.727 -30.894 1.00 34.84 25 ILE F O 1
ATOM 5252 N N . ILE F 1 26 ? 34.181 54.548 -30.430 1.00 30.21 26 ILE F N 1
ATOM 5253 C CA . ILE F 1 26 ? 33.734 55.935 -30.588 1.00 35.13 26 ILE F CA 1
ATOM 5254 C C . ILE F 1 26 ? 34.360 56.689 -31.759 1.00 35.80 26 ILE F C 1
ATOM 5255 O O . ILE F 1 26 ? 34.096 57.878 -31.944 1.00 37.87 26 ILE F O 1
ATOM 5260 N N . GLY F 1 27 ? 35.187 56.002 -32.542 1.00 32.71 27 GLY F N 1
ATOM 5261 C CA . GLY F 1 27 ? 35.834 56.614 -33.691 1.00 36.79 27 GLY F CA 1
ATOM 5262 C C . GLY F 1 27 ? 37.145 57.296 -33.345 1.00 37.17 27 GLY F C 1
ATOM 5263 O O . GLY F 1 27 ? 37.434 57.546 -32.176 1.00 36.51 27 GLY F O 1
ATOM 5264 N N . LYS F 1 28 ? 37.942 57.586 -34.368 1.00 38.50 28 LYS F N 1
ATOM 5265 C CA . LYS F 1 28 ? 39.233 58.243 -34.180 1.00 39.07 28 LYS F CA 1
ATOM 5266 C C . LYS F 1 28 ? 39.102 59.508 -33.347 1.00 39.65 28 LYS F C 1
ATOM 5267 O O . LYS F 1 28 ? 38.227 60.345 -33.589 1.00 39.60 28 LYS F O 1
ATOM 5271 N N . GLN F 1 29 ? 39.983 59.646 -32.365 1.00 38.06 29 GLN F N 1
ATOM 5272 C CA . GLN F 1 29 ? 39.963 60.800 -31.482 1.00 40.88 29 GLN F CA 1
ATOM 5273 C C . GLN F 1 29 ? 41.193 61.674 -31.691 1.00 42.50 29 GLN F C 1
ATOM 5274 O O . GLN F 1 29 ? 42.259 61.194 -32.074 1.00 43.63 29 GLN F O 1
ATOM 5280 N N . GLU F 1 30 ? 41.022 62.965 -31.452 1.00 39.63 30 GLU F N 1
ATOM 5281 C CA . GLU F 1 30 ? 42.137 63.895 -31.450 1.00 44.13 30 GLU F CA 1
ATOM 5282 C C . GLU F 1 30 ? 42.404 64.300 -30.006 1.00 38.97 30 GLU F C 1
ATOM 5283 O O . GLU F 1 30 ? 41.612 64.000 -29.108 1.00 40.73 30 GLU F O 1
ATOM 5285 N N . ASN F 1 31 ? 43.514 64.987 -29.778 1.00 40.64 31 ASN F N 1
ATOM 5286 C CA . ASN F 1 31 ? 43.819 65.469 -28.440 1.00 41.45 31 ASN F CA 1
ATOM 5287 C C . ASN F 1 31 ? 44.018 64.338 -27.423 1.00 33.10 31 ASN F C 1
ATOM 5288 O O . ASN F 1 31 ? 43.768 64.511 -26.228 1.00 33.10 31 ASN F O 1
ATOM 5293 N N . VAL F 1 32 ? 44.467 63.187 -27.904 1.00 30.60 32 VAL F N 1
ATOM 5294 C CA . VAL F 1 32 ? 44.927 62.118 -27.013 1.00 30.77 32 VAL F CA 1
ATOM 5295 C C . VAL F 1 32 ? 46.273 61.617 -27.501 1.00 34.30 32 VAL F C 1
ATOM 5296 O O . VAL F 1 32 ? 46.459 61.391 -28.694 1.00 34.04 32 VAL F O 1
ATOM 5300 N N . HIS F 1 33 ? 47.216 61.433 -26.581 1.00 30.46 33 HIS F N 1
ATOM 5301 C CA . HIS F 1 33 ? 48.528 60.941 -26.949 1.00 31.00 33 HIS F CA 1
ATOM 5302 C C . HIS F 1 33 ? 48.895 59.849 -25.956 1.00 31.81 33 HIS F C 1
ATOM 5303 O O . HIS F 1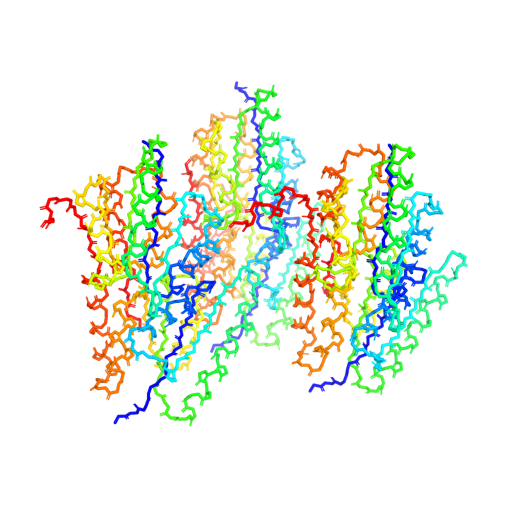 33 ? 48.553 59.953 -24.779 1.00 32.37 33 HIS F O 1
ATOM 5310 N N . THR F 1 34 ? 49.561 58.801 -26.428 1.00 29.17 34 THR F N 1
ATOM 5311 C CA . THR F 1 34 ? 49.986 57.717 -25.536 1.00 27.48 34 THR F CA 1
ATOM 5312 C C . THR F 1 34 ? 51.502 57.582 -25.461 1.00 33.60 34 THR F C 1
ATOM 5313 O O . THR F 1 34 ? 52.217 57.802 -26.443 1.00 33.07 34 THR F O 1
ATOM 5317 N N . VAL F 1 35 ? 51.981 57.200 -24.284 1.00 26.64 35 VAL F N 1
ATOM 5318 C CA . VAL F 1 35 ? 53.400 56.992 -24.056 1.00 26.01 35 VAL F CA 1
ATOM 5319 C C . VAL F 1 35 ? 53.560 55.683 -23.309 1.00 27.04 35 VAL F C 1
ATOM 5320 O O . VAL F 1 35 ? 52.930 55.476 -22.273 1.00 29.54 35 VAL F O 1
ATOM 5324 N N . GLY F 1 36 ? 54.387 54.789 -23.843 1.00 25.68 36 GLY F N 1
ATOM 5325 C CA . GLY F 1 36 ? 54.557 53.477 -23.255 1.00 27.80 36 GLY F CA 1
ATOM 5326 C C . GLY F 1 36 ? 55.964 53.247 -22.735 1.00 34.69 36 GLY F C 1
ATOM 5327 O O . GLY F 1 36 ? 56.941 53.512 -23.430 1.00 36.84 36 GLY F O 1
ATOM 5328 N N . LEU F 1 37 ? 56.063 52.757 -21.508 1.00 29.21 37 LEU F N 1
ATOM 5329 C CA . LEU F 1 37 ? 57.360 52.430 -20.912 1.00 31.51 37 LEU F CA 1
ATOM 5330 C C . LEU F 1 37 ? 57.705 50.972 -21.139 1.00 31.31 37 LEU F C 1
ATOM 5331 O O . LEU F 1 37 ? 57.023 50.084 -20.631 1.00 29.67 37 LEU F O 1
ATOM 5336 N N . ASN F 1 38 ? 58.768 50.727 -21.902 1.00 31.25 38 ASN F N 1
ATOM 5337 C CA . ASN F 1 38 ? 59.253 49.373 -22.154 1.00 36.25 38 ASN F CA 1
ATOM 5338 C C . ASN F 1 38 ? 60.495 49.055 -21.322 1.00 35.73 38 ASN F C 1
ATOM 5339 O O . ASN F 1 38 ? 61.190 49.958 -20.872 1.00 35.64 38 ASN F O 1
ATOM 5344 N N . LEU F 1 39 ? 60.775 47.769 -21.124 1.00 34.83 39 LEU F N 1
ATOM 5345 C CA . LEU F 1 39 ? 62.000 47.382 -20.447 1.00 39.68 39 LEU F CA 1
ATOM 5346 C C . LEU F 1 39 ? 63.167 47.883 -21.294 1.00 40.66 39 LEU F C 1
ATOM 5347 O O . LEU F 1 39 ? 63.136 47.774 -22.517 1.00 46.14 39 LEU F O 1
ATOM 5352 N N . GLY F 1 40 ? 64.182 48.449 -20.653 1.00 48.76 40 GLY F N 1
ATOM 5353 C CA . GLY F 1 40 ? 65.330 48.957 -21.387 1.00 47.71 40 GLY F CA 1
ATOM 5354 C C . GLY F 1 40 ? 65.193 50.407 -21.818 1.00 50.47 40 GLY F C 1
ATOM 5355 O O . GLY F 1 40 ? 66.139 51.003 -22.343 1.00 46.11 40 GLY F O 1
ATOM 5356 N N . ASP F 1 41 ? 64.009 50.979 -21.621 1.00 44.76 41 ASP F N 1
ATOM 5357 C CA . ASP F 1 41 ? 63.842 52.411 -21.821 1.00 42.19 41 ASP F CA 1
ATOM 5358 C C . ASP F 1 41 ? 64.599 53.154 -20.737 1.00 42.59 41 ASP F C 1
ATOM 5359 O O . ASP F 1 41 ? 64.630 52.724 -19.585 1.00 39.23 41 ASP F O 1
ATOM 5364 N N . ASN F 1 42 ? 65.211 54.271 -21.107 1.00 38.89 42 ASN F N 1
ATOM 5365 C CA . ASN F 1 42 ? 65.768 55.184 -20.119 1.00 36.66 42 ASN F CA 1
ATOM 5366 C C . ASN F 1 42 ? 64.635 56.050 -19.586 1.00 33.28 42 ASN F C 1
ATOM 5367 O O . ASN F 1 42 ? 64.075 56.861 -20.311 1.00 33.15 42 ASN F O 1
ATOM 5372 N N . ILE F 1 43 ? 64.279 55.863 -18.323 1.00 33.31 43 ILE F N 1
ATOM 5373 C CA . ILE F 1 43 ? 63.064 56.480 -17.797 1.00 31.32 43 ILE F CA 1
ATOM 5374 C C . ILE F 1 43 ? 63.170 58.003 -17.700 1.00 34.18 43 ILE F C 1
ATOM 5375 O O . ILE F 1 43 ? 62.172 58.721 -17.858 1.00 30.78 43 ILE F O 1
ATOM 5380 N N . GLU F 1 44 ? 64.374 58.512 -17.454 1.00 33.26 44 GLU F N 1
ATOM 5381 C CA . GLU F 1 44 ? 64.541 59.961 -17.397 1.00 29.16 44 GLU F CA 1
ATOM 5382 C C . GLU F 1 44 ? 64.361 60.579 -18.784 1.00 31.82 44 GLU F C 1
ATOM 5383 O O . GLU F 1 44 ? 63.871 61.698 -18.920 1.00 33.96 44 GLU F O 1
ATOM 5389 N N . VAL F 1 45 ? 64.741 59.836 -19.816 1.00 33.78 45 VAL F N 1
ATOM 5390 C CA . VAL F 1 45 ? 64.499 60.280 -21.181 1.00 36.25 45 VAL F CA 1
ATOM 5391 C C . VAL F 1 45 ? 62.992 60.372 -21.456 1.00 31.61 45 VAL F C 1
ATOM 5392 O O . VAL F 1 45 ? 62.509 61.352 -22.012 1.00 34.59 45 VAL F O 1
ATOM 5396 N N . VAL F 1 46 ? 62.250 59.347 -21.051 1.00 33.46 46 VAL F N 1
ATOM 5397 C CA . VAL F 1 46 ? 60.802 59.359 -21.229 1.00 31.72 46 VAL F CA 1
ATOM 5398 C C . VAL F 1 46 ? 60.180 60.504 -20.426 1.00 30.46 46 VAL F C 1
ATOM 5399 O O . VAL F 1 46 ? 59.268 61.172 -20.893 1.00 29.24 46 VAL F O 1
ATOM 5403 N N . ARG F 1 47 ? 60.673 60.734 -19.211 1.00 30.16 47 ARG F N 1
ATOM 5404 C CA . ARG F 1 47 ? 60.154 61.847 -18.412 1.00 29.29 47 ARG F CA 1
ATOM 5405 C C . ARG F 1 47 ? 60.243 63.166 -19.184 1.00 31.69 47 ARG F C 1
ATOM 5406 O O . ARG F 1 47 ? 59.297 63.954 -19.190 1.00 27.60 47 ARG F O 1
ATOM 5414 N N . LYS F 1 48 ? 61.388 63.409 -19.822 1.00 31.52 48 LYS F N 1
ATOM 5415 C CA . LYS F 1 48 ? 61.604 64.652 -20.559 1.00 33.30 48 LYS F CA 1
ATOM 5416 C C . LYS F 1 48 ? 60.690 64.736 -21.783 1.00 30.80 48 LYS F C 1
ATOM 5417 O O . LYS F 1 48 ? 60.152 65.798 -22.095 1.00 36.48 48 LYS F O 1
ATOM 5423 N N . GLU F 1 49 ? 60.516 63.609 -22.468 1.00 31.88 49 GLU F N 1
ATOM 5424 C CA . GLU F 1 49 ? 59.602 63.545 -23.619 1.00 33.63 49 GLU F CA 1
ATOM 5425 C C . GLU F 1 49 ? 58.192 63.942 -23.198 1.00 32.09 49 GLU F C 1
ATOM 5426 O O . GLU F 1 49 ? 57.490 64.686 -23.898 1.00 31.15 49 GLU F O 1
ATOM 5428 N N . VAL F 1 50 ? 57.782 63.437 -22.041 1.00 32.19 50 VAL F N 1
ATOM 5429 C CA . VAL F 1 50 ? 56.463 63.725 -21.497 1.00 30.05 50 VAL F CA 1
ATOM 5430 C C . VAL F 1 50 ? 56.358 65.200 -21.149 1.00 31.01 50 VAL F C 1
ATOM 5431 O O . VAL F 1 50 ? 55.392 65.876 -21.513 1.00 31.55 50 VAL F O 1
ATOM 5435 N N . GLU F 1 51 ? 57.383 65.711 -20.473 1.00 31.30 51 GLU F N 1
ATOM 5436 C CA . GLU F 1 51 ? 57.393 67.113 -20.094 1.00 29.24 51 GLU F CA 1
ATOM 5437 C C . GLU F 1 51 ? 57.270 68.035 -21.313 1.00 31.05 51 GLU F C 1
ATOM 5438 O O . GLU F 1 51 ? 56.573 69.043 -21.270 1.00 32.04 51 GLU F O 1
ATOM 5444 N N . LYS F 1 52 ? 57.953 67.684 -22.394 1.00 32.15 52 LYS F N 1
ATOM 5445 C CA . LYS F 1 52 ? 57.917 68.487 -23.611 1.00 36.31 52 LYS F CA 1
ATOM 5446 C C . LYS F 1 52 ? 56.505 68.531 -24.204 1.00 39.10 52 LYS F C 1
ATOM 5447 O O . LYS F 1 52 ? 56.007 69.598 -24.561 1.00 37.68 52 LYS F O 1
ATOM 5450 N N . ILE F 1 53 ? 55.862 67.370 -24.300 1.00 35.09 53 ILE F N 1
ATOM 5451 C CA . ILE F 1 53 ? 54.478 67.299 -24.771 1.00 35.52 53 ILE F CA 1
ATOM 5452 C C . ILE F 1 53 ? 53.579 68.201 -23.924 1.00 35.70 53 ILE F C 1
ATOM 5453 O O . ILE F 1 53 ? 52.782 68.979 -24.454 1.00 36.34 53 ILE F O 1
ATOM 5458 N N . ILE F 1 54 ? 53.724 68.108 -22.605 1.00 30.55 54 ILE F N 1
ATOM 5459 C CA . ILE F 1 54 ? 52.884 68.862 -21.677 1.00 29.13 54 ILE F CA 1
ATOM 5460 C C . ILE F 1 54 ? 53.045 70.376 -21.822 1.00 37.50 54 ILE F C 1
ATOM 5461 O O . ILE F 1 54 ? 52.056 71.106 -21.902 1.00 37.97 54 ILE F O 1
ATOM 5466 N N . LYS F 1 55 ? 54.291 70.844 -21.856 1.00 37.35 55 LYS F N 1
ATOM 5467 C CA . LYS F 1 55 ? 54.561 72.265 -22.066 1.00 39.43 55 LYS F CA 1
ATOM 5468 C C . LYS F 1 55 ? 53.975 72.747 -23.389 1.00 37.21 55 LYS F C 1
ATOM 5469 O O . LYS F 1 55 ? 53.380 73.825 -23.459 1.00 37.27 55 LYS F O 1
ATOM 5475 N N . GLU F 1 56 ? 54.159 71.949 -24.439 1.00 38.72 56 GLU F N 1
ATOM 5476 C CA . GLU F 1 56 ? 53.657 72.307 -25.760 1.00 40.84 56 GLU F CA 1
ATOM 5477 C C . GLU F 1 56 ? 52.149 72.508 -25.729 1.00 43.37 56 GLU F C 1
ATOM 5478 O O . GLU F 1 56 ? 51.638 73.522 -26.212 1.00 42.24 56 GLU F O 1
ATOM 5484 N N . LYS F 1 57 ? 51.432 71.545 -25.155 1.00 39.01 57 LYS F N 1
ATOM 5485 C CA . LYS F 1 57 ? 49.981 71.651 -25.069 1.00 40.30 57 LYS F CA 1
ATOM 5486 C C . LYS F 1 57 ? 49.526 72.795 -24.161 1.00 39.05 57 LYS F C 1
ATOM 5487 O O . LYS F 1 57 ? 48.547 73.483 -24.456 1.00 40.57 57 LYS F O 1
ATOM 5493 N N . LEU F 1 58 ? 50.239 73.001 -23.062 1.00 39.64 58 LEU F N 1
ATOM 5494 C CA . LEU F 1 58 ? 49.946 74.125 -22.182 1.00 41.22 58 LEU F CA 1
ATOM 5495 C C . LEU F 1 58 ? 50.078 75.438 -22.943 1.00 45.33 58 LEU F C 1
ATOM 5496 O O . LEU F 1 58 ? 49.319 76.379 -22.708 1.00 46.16 58 LEU F O 1
ATOM 5501 N N . GLN F 1 59 ? 51.044 75.491 -23.858 1.00 44.26 59 GLN F N 1
ATOM 5502 C CA . GLN F 1 59 ? 51.244 76.672 -24.694 1.00 48.94 59 GLN F CA 1
ATOM 5503 C C . GLN F 1 59 ? 50.077 76.863 -25.659 1.00 48.92 59 GLN F C 1
ATOM 5504 O O . GLN F 1 59 ? 49.714 77.993 -25.986 1.00 55.61 59 GLN F O 1
ATOM 5506 N N . GLU F 1 60 ? 49.494 75.755 -26.113 1.00 45.66 60 GLU F N 1
ATOM 5507 C CA . GLU F 1 60 ? 48.335 75.798 -27.001 1.00 45.70 60 GLU F CA 1
ATOM 5508 C C . GLU F 1 60 ? 47.057 76.100 -26.222 1.00 48.89 60 GLU F C 1
ATOM 5509 O O . GLU F 1 60 ? 45.954 76.014 -26.765 1.00 52.99 60 GLU F O 1
ATOM 5515 N N . ASP F 1 61 ? 47.215 76.441 -24.946 1.00 48.67 61 ASP F N 1
ATOM 5516 C CA . ASP F 1 61 ? 46.090 76.806 -24.088 1.00 51.14 61 ASP F CA 1
ATOM 5517 C C . ASP F 1 61 ? 45.113 75.646 -23.854 1.00 48.49 61 ASP F C 1
ATOM 5518 O O . ASP F 1 61 ? 43.899 75.846 -23.772 1.00 46.35 61 ASP F O 1
ATOM 5523 N N . LYS F 1 62 ? 45.651 74.436 -23.737 1.00 46.55 62 LYS F N 1
ATOM 5524 C CA . LYS F 1 62 ? 44.834 73.267 -23.438 1.00 41.82 62 LYS F CA 1
ATOM 5525 C C . LYS F 1 62 ? 44.919 72.914 -21.957 1.00 43.96 62 LYS F C 1
ATOM 5526 O O . LYS F 1 62 ? 45.906 73.221 -21.293 1.00 42.49 62 LYS F O 1
ATOM 5528 N N . GLU F 1 63 ? 43.874 72.281 -21.436 1.00 39.26 63 GLU F N 1
ATOM 5529 C CA . GLU F 1 63 ? 43.921 71.757 -20.078 1.00 39.73 63 GLU F CA 1
ATOM 5530 C C . GLU F 1 63 ? 44.382 70.313 -20.149 1.00 39.17 63 GLU F C 1
ATOM 5531 O O . GLU F 1 63 ? 43.928 69.559 -21.004 1.00 40.62 63 GLU F O 1
ATOM 5537 N N . ILE F 1 64 ? 45.287 69.926 -19.259 1.00 40.45 64 ILE F N 1
ATOM 5538 C CA . ILE F 1 64 ? 45.930 68.625 -19.390 1.00 36.80 64 ILE F CA 1
ATOM 5539 C C . ILE F 1 64 ? 45.484 67.616 -18.342 1.00 32.64 64 ILE F C 1
ATOM 5540 O O . ILE F 1 64 ? 45.550 67.874 -17.141 1.00 33.98 64 ILE F O 1
ATOM 5545 N N . ILE F 1 65 ? 45.000 66.476 -18.825 1.00 28.91 65 ILE F N 1
ATOM 5546 C CA . ILE F 1 65 ? 44.701 65.332 -17.975 1.00 29.31 65 ILE F CA 1
ATOM 5547 C C . ILE F 1 65 ? 45.703 64.228 -18.289 1.00 27.14 65 ILE F C 1
ATOM 5548 O O . ILE F 1 65 ? 45.913 63.882 -19.450 1.00 31.65 65 ILE F O 1
ATOM 5553 N N . ILE F 1 66 ? 46.351 63.701 -17.258 1.00 26.43 66 ILE F N 1
ATOM 5554 C CA . ILE F 1 66 ? 47.229 62.557 -17.440 1.00 23.84 66 ILE F CA 1
ATOM 5555 C C . ILE F 1 66 ? 46.544 61.319 -16.896 1.00 28.14 66 ILE F C 1
ATOM 5556 O O . ILE F 1 66 ? 46.131 61.289 -15.737 1.00 28.43 66 ILE F O 1
ATOM 5561 N N . VAL F 1 67 ? 46.410 60.315 -17.756 1.00 26.64 67 VAL F N 1
ATOM 5562 C CA . VAL F 1 67 ? 45.791 59.056 -17.388 1.00 24.87 67 VAL F CA 1
ATOM 5563 C C . VAL F 1 67 ? 46.882 57.998 -17.248 1.00 25.99 67 VAL F C 1
ATOM 5564 O O . VAL F 1 67 ? 47.710 57.823 -18.148 1.00 25.42 67 VAL F O 1
ATOM 5568 N N . VAL F 1 68 ? 46.905 57.298 -16.122 1.00 25.96 68 VAL F N 1
ATOM 5569 C CA . VAL F 1 68 ? 47.944 56.293 -15.930 1.00 23.48 68 VAL F CA 1
ATOM 5570 C C . VAL F 1 68 ? 47.373 54.912 -15.634 1.00 24.88 68 VAL F C 1
ATOM 5571 O O . VAL F 1 68 ? 46.239 54.776 -15.159 1.00 25.06 68 VAL F O 1
ATOM 5575 N N . ASP F 1 69 ? 48.160 53.883 -15.924 1.00 24.83 69 ASP F N 1
ATOM 5576 C CA . ASP F 1 69 ? 47.697 52.513 -15.710 1.00 24.24 69 ASP F CA 1
ATOM 5577 C C . ASP F 1 69 ? 47.542 52.126 -14.247 1.00 28.74 69 ASP F C 1
ATOM 5578 O O . ASP F 1 69 ? 46.561 51.482 -13.878 1.00 25.58 69 ASP F O 1
ATOM 5583 N N . LEU F 1 70 ? 48.509 52.518 -13.420 1.00 24.21 70 LEU F N 1
ATOM 5584 C CA . LEU F 1 70 ? 48.591 52.033 -12.048 1.00 25.94 70 LEU F CA 1
ATOM 5585 C C . LEU F 1 70 ? 48.789 53.141 -11.037 1.00 28.89 70 LEU F C 1
ATOM 5586 O O . LEU F 1 70 ? 49.457 54.135 -11.308 1.00 27.68 70 LEU F O 1
ATOM 5591 N N . PHE F 1 71 ? 48.222 52.950 -9.855 1.00 27.13 71 PHE F N 1
ATOM 5592 C CA . PHE F 1 71 ? 48.536 53.808 -8.726 1.00 29.58 71 PHE F CA 1
ATOM 5593 C C . PHE F 1 71 ? 49.870 53.352 -8.149 1.00 32.17 71 PHE F C 1
ATOM 5594 O O . PHE F 1 71 ? 49.901 52.549 -7.217 1.00 33.78 71 PHE F O 1
ATOM 5602 N N . GLY F 1 72 ? 50.964 53.871 -8.712 1.00 32.88 72 GLY F N 1
ATOM 5603 C CA . GLY F 1 72 ? 52.312 53.438 -8.373 1.00 31.58 72 GLY F CA 1
ATOM 5604 C C . GLY F 1 72 ? 53.049 52.917 -9.600 1.00 32.91 72 GLY F C 1
ATOM 5605 O O . GLY F 1 72 ? 52.423 52.490 -10.568 1.00 34.90 72 GLY F O 1
ATOM 5606 N N . GLY F 1 73 ? 54.376 52.935 -9.567 1.00 27.49 73 GLY F N 1
ATOM 5607 C CA . GLY F 1 73 ? 55.162 52.526 -10.724 1.00 28.26 73 GLY F CA 1
ATOM 5608 C C . GLY F 1 73 ? 55.739 53.725 -11.465 1.00 25.44 73 GLY F C 1
ATOM 5609 O O . GLY F 1 73 ? 55.373 54.857 -11.185 1.00 24.23 73 GLY F O 1
ATOM 5610 N N . SER F 1 74 ? 56.630 53.484 -12.420 1.00 22.92 74 SER F N 1
ATOM 5611 C CA . SER F 1 74 ? 57.300 54.592 -13.108 1.00 23.48 74 SER F CA 1
ATOM 5612 C C . SER F 1 74 ? 56.387 55.530 -13.924 1.00 23.25 74 SER F C 1
ATOM 5613 O O . SER F 1 74 ? 56.556 56.744 -13.870 1.00 23.47 74 SER F O 1
ATOM 5616 N N . PRO F 1 75 ? 55.429 54.976 -14.698 1.00 22.19 75 PRO F N 1
ATOM 5617 C CA . PRO F 1 75 ? 54.492 55.878 -15.390 1.00 23.00 75 PRO F CA 1
ATOM 5618 C C . PRO F 1 75 ? 53.798 56.820 -14.418 1.00 22.12 75 PRO F C 1
ATOM 5619 O O . PRO F 1 75 ? 53.703 58.020 -14.656 1.00 27.21 75 PRO F O 1
ATOM 5623 N N . PHE F 1 76 ? 53.319 56.266 -13.310 1.00 22.25 76 PHE F N 1
ATOM 5624 C CA . PHE F 1 76 ? 52.684 57.053 -12.269 1.00 24.98 76 PHE F CA 1
ATOM 5625 C C . PHE F 1 76 ? 53.658 58.109 -11.717 1.00 25.30 76 PHE F C 1
ATOM 5626 O O . PHE F 1 76 ? 53.298 59.268 -11.527 1.00 24.83 76 PHE F O 1
ATOM 5634 N N . ASN F 1 77 ? 54.897 57.702 -11.475 1.00 22.96 77 ASN F N 1
ATOM 5635 C CA . ASN F 1 77 ? 55.885 58.634 -10.931 1.00 22.51 77 ASN F CA 1
ATOM 5636 C C . ASN F 1 77 ? 56.167 59.789 -11.879 1.00 26.17 77 ASN F C 1
ATOM 5637 O O . ASN F 1 77 ? 56.337 60.932 -11.444 1.00 28.32 77 ASN F O 1
ATOM 5642 N N . ILE F 1 78 ? 56.232 59.489 -13.173 1.00 24.41 78 ILE F N 1
ATOM 5643 C CA . ILE F 1 78 ? 56.402 60.519 -14.186 1.00 24.73 78 ILE F CA 1
ATOM 5644 C C . ILE F 1 78 ? 55.217 61.485 -14.119 1.00 28.16 78 ILE F C 1
ATOM 5645 O O . ILE F 1 78 ? 55.400 62.705 -14.064 1.00 27.00 78 ILE F O 1
ATOM 5650 N N . ALA F 1 79 ? 54.000 60.938 -14.089 1.00 27.58 79 ALA F N 1
ATOM 5651 C CA . ALA F 1 79 ? 52.804 61.786 -14.021 1.00 26.49 79 ALA F CA 1
ATOM 5652 C C . ALA F 1 79 ? 52.836 62.697 -12.793 1.00 26.33 79 ALA F C 1
ATOM 5653 O O . ALA F 1 79 ? 52.571 63.898 -12.894 1.00 27.13 79 ALA F O 1
ATOM 5655 N N . LEU F 1 80 ? 53.173 62.138 -11.633 1.00 24.46 80 LEU F N 1
ATOM 5656 C CA . LEU F 1 80 ? 53.227 62.943 -10.412 1.00 26.86 80 LEU F CA 1
ATOM 5657 C C . LEU F 1 80 ? 54.309 64.022 -10.493 1.00 27.24 80 LEU F C 1
ATOM 5658 O O . LEU F 1 80 ? 54.124 65.123 -9.987 1.00 29.37 80 LEU F O 1
ATOM 5663 N N . SER F 1 81 ? 55.429 63.708 -11.138 1.00 27.46 81 SER F N 1
ATOM 5664 C CA . SER F 1 81 ? 56.508 64.691 -11.267 1.00 30.26 81 SER F CA 1
ATOM 5665 C C . SER F 1 81 ? 56.093 65.867 -12.146 1.00 35.06 81 SER F C 1
ATOM 5666 O O . SER F 1 81 ? 56.605 66.972 -11.989 1.00 33.11 81 SER F O 1
ATOM 5669 N N . MET F 1 82 ? 55.159 65.631 -13.063 1.00 29.51 82 MET F N 1
ATOM 5670 C CA . MET F 1 82 ? 54.666 66.688 -13.943 1.00 28.99 82 MET F CA 1
ATOM 5671 C C . MET F 1 82 ? 53.751 67.604 -13.155 1.00 34.94 82 MET F C 1
ATOM 5672 O O . MET F 1 82 ? 53.756 68.816 -13.334 1.00 36.10 82 MET F O 1
ATOM 5677 N N . MET F 1 83 ? 52.955 66.996 -12.288 1.00 37.69 83 MET F N 1
ATOM 5678 C CA . MET F 1 83 ? 51.974 67.710 -11.489 1.00 41.93 83 MET F CA 1
ATOM 5679 C C . MET F 1 83 ? 52.669 68.614 -10.483 1.00 42.71 83 MET F C 1
ATOM 5680 O O . MET F 1 83 ? 52.059 69.512 -9.906 1.00 49.64 83 MET F O 1
ATOM 5685 N N . LYS F 1 84 ? 53.963 68.389 -10.293 1.00 47.29 84 LYS F N 1
ATOM 5686 C CA . LYS F 1 84 ? 54.742 69.189 -9.360 1.00 43.06 84 LYS F CA 1
ATOM 5687 C C . LYS F 1 84 ? 55.200 70.525 -9.958 1.00 52.59 84 LYS F C 1
ATOM 5688 O O . LYS F 1 84 ? 55.486 71.471 -9.223 1.00 57.20 84 LYS F O 1
ATOM 5690 N N . GLU F 1 85 ? 55.267 70.606 -11.284 1.00 45.36 85 GLU F N 1
ATOM 5691 C CA . GLU F 1 85 ? 55.749 71.819 -11.948 1.00 42.13 85 GLU F CA 1
ATOM 5692 C C . GLU F 1 85 ? 54.711 72.438 -12.884 1.00 42.98 85 GLU F C 1
ATOM 5693 O O . GLU F 1 85 ? 54.859 73.583 -13.325 1.00 43.68 85 GLU F O 1
ATOM 5695 N N . TYR F 1 86 ? 53.669 71.672 -13.190 1.00 36.33 86 TYR F N 1
ATOM 5696 C CA . TYR F 1 86 ? 52.664 72.080 -14.168 1.00 38.86 86 TYR F CA 1
ATOM 5697 C C . TYR F 1 86 ? 51.258 71.855 -13.645 1.00 38.82 86 TYR F C 1
ATOM 5698 O O . TYR F 1 86 ? 51.042 71.063 -12.729 1.00 39.93 86 TYR F O 1
ATOM 5707 N N . ASP F 1 87 ? 50.301 72.564 -14.228 1.00 36.10 87 ASP F N 1
ATOM 5708 C CA . ASP F 1 87 ? 48.911 72.380 -13.868 1.00 38.34 87 ASP F CA 1
ATOM 5709 C C . ASP F 1 87 ? 48.362 71.182 -14.634 1.00 41.11 87 ASP F C 1
ATOM 5710 O O . ASP F 1 87 ? 47.890 71.314 -15.762 1.00 49.62 87 ASP F O 1
ATOM 5715 N N . VAL F 1 88 ? 48.456 70.006 -14.021 1.00 38.90 88 VAL F N 1
ATOM 5716 C CA . VAL F 1 88 ? 47.870 68.801 -14.583 1.00 36.89 88 VAL F CA 1
ATOM 5717 C C . VAL F 1 88 ? 47.115 68.043 -13.496 1.00 31.68 88 VAL F C 1
ATOM 5718 O O . VAL F 1 88 ? 47.376 68.201 -12.305 1.00 35.96 88 VAL F O 1
ATOM 5722 N N . LYS F 1 89 ? 46.161 67.226 -13.911 1.00 29.38 89 LYS F N 1
ATOM 5723 C CA . LYS F 1 89 ? 45.440 66.378 -12.981 1.00 31.31 89 LYS F CA 1
ATOM 5724 C C . LYS F 1 89 ? 45.624 64.951 -13.458 1.00 31.38 89 LYS F C 1
ATOM 5725 O O . LYS F 1 89 ? 45.740 64.709 -14.653 1.00 32.09 89 LYS F O 1
ATOM 5731 N N . VAL F 1 90 ? 45.662 64.013 -12.518 1.00 35.26 90 VAL F N 1
ATOM 5732 C CA . VAL F 1 90 ? 46.010 62.630 -12.811 1.00 28.08 90 VAL F CA 1
ATOM 5733 C C . VAL F 1 90 ? 44.891 61.688 -12.371 1.00 31.22 90 VAL F C 1
ATOM 5734 O O . VAL F 1 90 ? 44.298 61.867 -11.304 1.00 32.10 90 VAL F O 1
ATOM 5738 N N . ILE F 1 91 ? 44.604 60.692 -13.197 1.00 23.94 91 ILE F N 1
ATOM 5739 C CA . ILE F 1 91 ? 43.728 59.596 -12.785 1.00 25.31 91 ILE F CA 1
ATOM 5740 C C . ILE F 1 91 ? 44.388 58.242 -13.073 1.00 28.47 91 ILE F C 1
ATOM 5741 O O . ILE F 1 91 ? 45.020 58.056 -14.116 1.00 27.31 91 ILE F O 1
ATOM 5746 N N . THR F 1 92 ? 44.265 57.313 -12.125 1.00 26.45 92 THR F N 1
ATOM 5747 C CA . THR F 1 92 ? 44.919 56.019 -12.228 1.00 26.15 92 THR F CA 1
ATOM 5748 C C . THR F 1 92 ? 43.919 54.894 -12.504 1.00 26.43 92 THR F C 1
ATOM 5749 O O . THR F 1 92 ? 42.705 55.085 -12.397 1.00 26.32 92 THR F O 1
ATOM 5753 N N . GLY F 1 93 ? 44.448 53.726 -12.853 1.00 22.33 93 GLY F N 1
ATOM 5754 C CA . GLY F 1 93 ? 43.645 52.522 -12.988 1.00 24.36 93 GLY F CA 1
ATOM 5755 C C . GLY F 1 93 ? 42.745 52.520 -14.210 1.00 26.04 93 GLY F C 1
ATOM 5756 O O . GLY F 1 93 ? 41.707 51.857 -14.222 1.00 21.75 93 GLY F O 1
ATOM 5757 N N . ILE F 1 94 ? 43.150 53.251 -15.242 1.00 23.76 94 ILE F N 1
ATOM 5758 C CA . ILE F 1 94 ? 42.300 53.423 -16.428 1.00 24.27 94 ILE F CA 1
ATOM 5759 C C . ILE F 1 94 ? 41.798 52.105 -17.021 1.00 27.15 94 ILE F C 1
ATOM 5760 O O . ILE F 1 94 ? 42.553 51.133 -17.183 1.00 23.96 94 ILE F O 1
ATOM 5765 N N . ASN F 1 95 ? 40.508 52.082 -17.347 1.00 23.48 95 ASN F N 1
ATOM 5766 C CA . ASN F 1 95 ? 39.934 50.965 -18.091 1.00 22.69 95 ASN F CA 1
ATOM 5767 C C . ASN F 1 95 ? 39.071 51.480 -19.242 1.00 23.31 95 ASN F C 1
ATOM 5768 O O . ASN F 1 95 ? 38.949 52.690 -19.435 1.00 25.83 95 ASN F O 1
ATOM 5773 N N . MET F 1 96 ? 38.484 50.561 -20.000 1.00 23.10 96 MET F N 1
ATOM 5774 C CA . MET F 1 96 ? 37.738 50.934 -21.203 1.00 25.91 96 MET F CA 1
ATOM 5775 C C . MET F 1 96 ? 36.532 51.853 -20.939 1.00 25.44 96 MET F C 1
ATOM 5776 O O . MET F 1 96 ? 36.373 52.861 -21.616 1.00 26.42 96 MET F O 1
ATOM 5781 N N . PRO F 1 97 ? 35.690 51.519 -19.950 1.00 26.10 97 PRO F N 1
ATOM 5782 C CA . PRO F 1 97 ? 34.516 52.371 -19.693 1.00 28.66 97 PRO F CA 1
ATOM 5783 C C . PRO F 1 97 ? 34.938 53.794 -19.365 1.00 28.89 97 PRO F C 1
ATOM 5784 O O . PRO F 1 97 ? 34.316 54.761 -19.817 1.00 30.41 97 PRO F O 1
ATOM 5788 N N . MET F 1 98 ? 35.994 53.917 -18.567 1.00 27.49 98 MET F N 1
ATOM 5789 C CA . MET F 1 98 ? 36.534 55.229 -18.216 1.00 25.74 98 MET F CA 1
ATOM 5790 C C . MET F 1 98 ? 36.983 56.011 -19.431 1.00 27.00 98 MET F C 1
ATOM 5791 O O . MET F 1 98 ? 36.631 57.177 -19.579 1.00 27.65 98 MET F O 1
ATOM 5796 N N . LEU F 1 99 ? 37.778 55.382 -20.292 1.00 24.81 99 LEU F N 1
ATOM 5797 C CA . LEU F 1 99 ? 38.352 56.110 -21.412 1.00 25.13 99 LEU F CA 1
ATOM 5798 C C . LEU F 1 99 ? 37.250 56.515 -22.387 1.00 27.40 99 LEU F C 1
ATOM 5799 O O . LEU F 1 99 ? 37.247 57.629 -22.900 1.00 27.50 99 LEU F O 1
ATOM 5804 N N . VAL F 1 100 ? 36.313 55.605 -22.629 1.00 26.64 100 VAL F N 1
ATOM 5805 C CA . VAL F 1 100 ? 35.204 55.910 -23.527 1.00 28.12 100 VAL F CA 1
ATOM 5806 C C . VAL F 1 100 ? 34.396 57.092 -22.994 1.00 27.57 100 VAL F C 1
ATOM 5807 O O . VAL F 1 100 ? 34.071 58.024 -23.740 1.00 31.30 100 VAL F O 1
ATOM 5811 N N . GLU F 1 101 ? 34.070 57.068 -21.707 1.00 30.10 101 GLU F N 1
ATOM 5812 C CA . GLU F 1 101 ? 33.336 58.180 -21.112 1.00 30.18 101 GLU F CA 1
ATOM 5813 C C . GLU F 1 101 ? 34.148 59.473 -21.156 1.00 32.63 101 GLU F C 1
ATOM 5814 O O . GLU F 1 101 ? 33.615 60.540 -21.467 1.00 34.10 101 GLU F O 1
ATOM 5820 N N . LEU F 1 102 ? 35.437 59.373 -20.848 1.00 29.20 102 LEU F N 1
ATOM 5821 C CA . LEU F 1 102 ? 36.307 60.553 -20.815 1.00 29.53 102 LEU F CA 1
ATOM 5822 C C . LEU F 1 102 ? 36.353 61.235 -22.179 1.00 31.73 102 LEU F C 1
ATOM 5823 O O . LEU F 1 102 ? 36.167 62.447 -22.290 1.00 34.16 102 LEU F O 1
ATOM 5828 N N . LEU F 1 103 ? 36.593 60.450 -23.220 1.00 29.42 103 LEU F N 1
ATOM 5829 C CA . LEU F 1 103 ? 36.721 61.005 -24.557 1.00 32.48 103 LEU F CA 1
ATOM 5830 C C . LEU F 1 103 ? 35.374 61.494 -25.096 1.00 36.92 103 LEU F C 1
ATOM 5831 O O . LEU F 1 103 ? 35.318 62.465 -25.847 1.00 37.43 103 LEU F O 1
ATOM 5836 N N . THR F 1 104 ? 34.292 60.831 -24.701 1.00 31.25 104 THR F N 1
ATOM 5837 C CA . THR F 1 104 ? 32.972 61.225 -25.179 1.00 39.19 104 THR F CA 1
ATOM 5838 C C . THR F 1 104 ? 32.434 62.487 -24.498 1.00 38.46 104 THR F C 1
ATOM 5839 O O . THR F 1 104 ? 31.774 63.296 -25.137 1.00 36.37 104 THR F O 1
ATOM 5843 N N . SER F 1 105 ? 32.720 62.667 -23.213 1.00 36.21 105 SER F N 1
ATOM 5844 C CA . SER F 1 105 ? 32.184 63.818 -22.490 1.00 40.50 105 SER F CA 1
ATOM 5845 C C . SER F 1 105 ? 33.252 64.877 -22.214 1.00 40.96 105 SER F C 1
ATOM 5846 O O . SER F 1 105 ? 33.089 65.728 -21.336 1.00 42.68 105 SER F O 1
ATOM 5849 N N . ILE F 1 106 ? 34.332 64.830 -22.986 1.00 34.77 106 ILE F N 1
ATOM 5850 C CA . ILE F 1 106 ? 35.506 65.656 -22.716 1.00 38.37 106 ILE F CA 1
ATOM 5851 C C . ILE F 1 106 ? 35.189 67.158 -22.689 1.00 44.47 106 ILE F C 1
ATOM 5852 O O . ILE F 1 106 ? 35.796 67.914 -21.926 1.00 40.77 106 ILE F O 1
ATOM 5857 N N . ASN F 1 107 ? 34.229 67.576 -23.511 1.00 43.39 107 ASN F N 1
ATOM 5858 C CA . ASN F 1 107 ? 33.856 68.990 -23.628 1.00 45.74 107 ASN F CA 1
ATOM 5859 C C . ASN F 1 107 ? 32.600 69.377 -22.855 1.00 46.70 107 ASN F C 1
ATOM 5860 O O . ASN F 1 107 ? 32.165 70.529 -22.898 1.00 53.49 107 ASN F O 1
ATOM 5865 N N . VAL F 1 108 ? 32.017 68.416 -22.151 1.00 47.14 108 VAL F N 1
ATOM 5866 C CA . VAL F 1 108 ? 30.748 68.628 -21.471 1.00 51.06 108 VAL F CA 1
ATOM 5867 C C . VAL F 1 108 ? 30.929 69.056 -20.014 1.00 55.66 108 VAL F C 1
ATOM 5868 O O . VAL F 1 108 ? 30.122 69.820 -19.483 1.00 57.95 108 VAL F O 1
ATOM 5872 N N . TYR F 1 109 ? 31.983 68.563 -19.369 1.00 49.24 109 TYR F N 1
ATOM 5873 C CA . TYR F 1 109 ? 32.245 68.905 -17.972 1.00 48.44 109 TYR F CA 1
ATOM 5874 C C . TYR F 1 109 ? 33.622 69.529 -17.810 1.00 49.38 109 TYR F C 1
ATOM 5875 O O . TYR F 1 109 ? 34.494 69.336 -18.655 1.00 48.81 109 TYR F O 1
ATOM 5884 N N . ASP F 1 110 ? 33.824 70.271 -16.724 1.00 44.90 110 ASP F N 1
ATOM 5885 C CA . ASP F 1 110 ? 35.172 70.711 -16.379 1.00 50.24 110 ASP F CA 1
ATOM 5886 C C . ASP F 1 110 ? 35.949 69.572 -15.726 1.00 47.14 110 ASP F C 1
ATOM 5887 O O . ASP F 1 110 ? 35.361 68.640 -15.180 1.00 46.02 110 ASP F O 1
ATOM 5892 N N . THR F 1 111 ? 37.271 69.661 -15.789 1.00 46.37 111 THR F N 1
ATOM 5893 C CA . THR F 1 111 ? 38.145 68.564 -15.386 1.00 44.30 111 THR F CA 1
ATOM 5894 C C . THR F 1 111 ? 37.797 67.924 -14.040 1.00 47.07 111 THR F C 1
ATOM 5895 O O . THR F 1 111 ? 37.780 66.699 -13.921 1.00 43.93 111 THR F O 1
ATOM 5899 N N . THR F 1 112 ? 37.529 68.749 -13.032 1.00 48.18 112 THR F N 1
ATOM 5900 C CA . THR F 1 112 ? 37.187 68.252 -11.703 1.00 46.95 112 THR F CA 1
ATOM 5901 C C . THR F 1 112 ? 36.009 67.277 -11.749 1.00 45.88 112 THR F C 1
ATOM 5902 O O . THR F 1 112 ? 36.102 66.143 -11.273 1.00 45.71 112 THR F O 1
ATOM 5906 N N . GLU F 1 113 ? 34.902 67.737 -12.323 1.00 46.45 113 GLU F N 1
ATOM 5907 C CA . GLU F 1 113 ? 33.682 66.947 -12.421 1.00 50.36 113 GLU F CA 1
ATOM 5908 C C . GLU F 1 113 ? 33.873 65.762 -13.366 1.00 45.41 113 GLU F C 1
ATOM 5909 O O . GLU F 1 113 ? 33.372 64.663 -13.123 1.00 39.11 113 GLU F O 1
ATOM 5915 N N . LEU F 1 114 ? 34.608 65.997 -14.445 1.00 40.09 114 LEU F N 1
ATOM 5916 C CA . LEU F 1 114 ? 34.898 64.960 -15.420 1.00 35.84 114 LEU F CA 1
ATOM 5917 C C . LEU F 1 114 ? 35.600 63.765 -14.773 1.00 33.71 114 LEU F C 1
ATOM 5918 O O . LEU F 1 114 ? 35.196 62.619 -14.958 1.00 31.02 114 LEU F O 1
ATOM 5923 N N . LEU F 1 115 ? 36.642 64.040 -13.997 1.00 33.03 115 LEU F N 1
ATOM 5924 C CA . LEU F 1 115 ? 37.410 62.968 -13.376 1.00 32.10 115 LEU F CA 1
ATOM 5925 C C . LEU F 1 115 ? 36.588 62.243 -12.321 1.00 31.59 115 LEU F C 1
ATOM 5926 O O . LEU F 1 115 ? 36.695 61.030 -12.183 1.00 30.84 115 LEU F O 1
ATOM 5931 N N . GLU F 1 116 ? 35.767 62.985 -11.582 1.00 33.74 116 GLU F N 1
ATOM 5932 C CA . GLU F 1 116 ? 34.855 62.375 -10.620 1.00 35.14 116 GLU F CA 1
ATOM 5933 C C . GLU F 1 116 ? 33.886 61.437 -11.349 1.00 29.18 116 GLU F C 1
ATOM 5934 O O . GLU F 1 116 ? 33.642 60.313 -10.902 1.00 37.10 116 GLU F O 1
ATOM 5940 N N . ASN F 1 117 ? 33.351 61.910 -12.466 1.00 34.55 117 ASN F N 1
ATOM 5941 C CA . ASN F 1 117 ? 32.414 61.123 -13.264 1.00 33.80 117 ASN F CA 1
ATOM 5942 C C . ASN F 1 117 ? 33.038 59.838 -13.804 1.00 35.87 117 ASN F C 1
ATOM 5943 O O . ASN F 1 117 ? 32.462 58.760 -13.683 1.00 33.23 117 ASN F O 1
ATOM 5948 N N . ILE F 1 118 ? 34.201 59.951 -14.433 1.00 27.17 118 ILE F N 1
ATOM 5949 C CA . ILE F 1 118 ? 34.815 58.756 -15.009 1.00 30.45 118 ILE F CA 1
ATOM 5950 C C . ILE F 1 118 ? 35.335 57.777 -13.955 1.00 31.42 118 ILE F C 1
ATOM 5951 O O . ILE F 1 118 ? 35.388 56.570 -14.200 1.00 31.42 118 ILE F O 1
ATOM 5956 N N . SER F 1 119 ? 35.710 58.290 -12.787 1.00 31.75 119 SER F N 1
ATOM 5957 C CA . SER F 1 119 ? 36.153 57.418 -11.703 1.00 31.66 119 SER F CA 1
ATOM 5958 C C . SER F 1 119 ? 34.987 56.526 -11.287 1.00 31.56 119 SER F C 1
ATOM 5959 O O . SER F 1 119 ? 35.133 55.322 -11.114 1.00 30.08 119 SER F O 1
ATOM 5962 N N . LYS F 1 120 ? 33.820 57.132 -11.130 1.00 30.16 120 LYS F N 1
ATOM 5963 C CA . LYS F 1 120 ? 32.629 56.372 -10.764 1.00 35.74 120 LYS F CA 1
ATOM 5964 C C . LYS F 1 120 ? 32.251 55.375 -11.865 1.00 33.17 120 LYS F C 1
ATOM 5965 O O . LYS F 1 120 ? 31.929 54.217 -11.591 1.00 32.83 120 LYS F O 1
ATOM 5971 N N . ILE F 1 121 ? 32.301 55.819 -13.116 1.00 31.27 121 ILE F N 1
ATOM 5972 C CA . ILE F 1 121 ? 31.929 54.951 -14.236 1.00 29.85 121 ILE F CA 1
ATOM 5973 C C . ILE F 1 121 ? 32.922 53.795 -14.364 1.00 31.08 121 ILE F C 1
ATOM 5974 O O . ILE F 1 121 ? 32.559 52.671 -14.708 1.00 29.28 121 ILE F O 1
ATOM 5979 N N . GLY F 1 122 ? 34.178 54.078 -14.055 1.00 29.49 122 GLY F N 1
ATOM 5980 C CA . GLY F 1 122 ? 35.215 53.066 -14.144 1.00 28.00 122 GLY F CA 1
ATOM 5981 C C . GLY F 1 122 ? 35.048 51.949 -13.134 1.00 26.28 122 GLY F C 1
ATOM 5982 O O . GLY F 1 122 ? 35.223 50.768 -13.462 1.00 31.14 122 GLY F O 1
ATOM 5983 N N . LYS F 1 123 ? 34.717 52.318 -11.902 1.00 27.58 123 LYS F N 1
ATOM 5984 C CA . LYS F 1 123 ? 34.532 51.341 -10.835 1.00 24.68 123 LYS F CA 1
ATOM 5985 C C . LYS F 1 123 ? 33.256 50.535 -11.076 1.00 29.26 123 LYS F C 1
ATOM 5986 O O . LYS F 1 123 ? 33.255 49.314 -10.950 1.00 28.04 123 LYS F O 1
ATOM 5992 N N . ASP F 1 124 ? 32.178 51.231 -11.434 1.00 28.63 124 ASP F N 1
ATOM 5993 C CA . ASP F 1 124 ? 30.899 50.577 -11.698 1.00 33.12 124 ASP F CA 1
ATOM 5994 C C . ASP F 1 124 ? 30.998 49.612 -12.875 1.00 29.37 124 ASP F C 1
ATOM 5995 O O . ASP F 1 124 ? 30.236 48.644 -12.968 1.00 31.10 124 ASP F O 1
ATOM 6000 N N . GLY F 1 125 ? 31.944 49.869 -13.771 1.00 27.45 125 GLY F N 1
ATOM 6001 C CA . GLY F 1 125 ? 32.130 49.024 -14.935 1.00 27.78 125 GLY F CA 1
ATOM 6002 C C . GLY F 1 125 ? 32.858 47.721 -14.660 1.00 28.09 125 GLY F C 1
ATOM 6003 O O . GLY F 1 125 ? 32.986 46.882 -15.547 1.00 26.39 125 GLY F O 1
ATOM 6004 N N . ILE F 1 126 ? 33.338 47.548 -13.430 1.00 29.18 126 ILE F N 1
ATOM 6005 C CA . ILE F 1 126 ? 34.007 46.308 -13.044 1.00 23.79 126 ILE F CA 1
ATOM 6006 C C . ILE F 1 126 ? 33.023 45.365 -12.353 1.00 29.82 126 ILE F C 1
ATOM 6007 O O . ILE F 1 126 ? 32.554 45.647 -11.248 1.00 32.86 126 ILE F O 1
ATOM 6012 N N . LYS F 1 127 ? 32.706 44.257 -13.016 1.00 31.07 127 LYS F N 1
ATOM 6013 C CA . LYS F 1 127 ? 31.692 43.320 -12.536 1.00 37.11 127 LYS F CA 1
ATOM 6014 C C . LYS F 1 127 ? 32.125 41.878 -12.726 1.00 34.75 127 LYS F C 1
ATOM 6015 O O . LYS F 1 127 ? 32.693 41.514 -13.755 1.00 34.51 127 LYS F O 1
ATOM 6018 N N . VAL F 1 128 ? 31.841 41.048 -11.731 1.00 32.32 128 VAL F N 1
ATOM 6019 C CA . VAL F 1 128 ? 31.988 39.620 -11.902 1.00 33.92 128 VAL F CA 1
ATOM 6020 C C . VAL F 1 128 ? 30.605 39.102 -12.271 1.00 41.13 128 VAL F C 1
ATOM 6021 O O . VAL F 1 128 ? 29.635 39.340 -11.551 1.00 38.61 128 VAL F O 1
ATOM 6025 N N . ILE F 1 129 ? 30.516 38.432 -13.414 1.00 36.88 129 ILE F N 1
ATOM 6026 C CA . ILE F 1 129 ? 29.234 37.984 -13.944 1.00 44.74 129 ILE F CA 1
ATOM 6027 C C . ILE F 1 129 ? 28.917 36.573 -13.477 1.00 49.91 129 ILE F C 1
ATOM 6028 O O . ILE F 1 129 ? 29.703 35.646 -13.688 1.00 47.93 129 ILE F O 1
ATOM 6033 N N . GLU F 1 130 ? 27.758 36.422 -12.844 1.00 57.89 130 GLU F N 1
ATOM 6034 C CA . GLU F 1 130 ? 27.331 35.131 -12.321 1.00 66.48 130 GLU F CA 1
ATOM 6035 C C . GLU F 1 130 ? 26.123 34.598 -13.089 1.00 67.95 130 GLU F C 1
ATOM 6036 O O . GLU F 1 130 ? 25.444 35.346 -13.796 1.00 62.72 130 GLU F O 1
ATOM 6038 N N . LYS F 1 131 ? 25.863 33.303 -12.947 1.00 76.65 131 LYS F N 1
ATOM 6039 C CA . LYS F 1 131 ? 24.708 32.679 -13.583 1.00 78.12 131 LYS F CA 1
ATOM 6040 C C . LYS F 1 131 ? 23.506 32.666 -12.641 1.00 77.75 131 LYS F C 1
ATOM 6041 O O . LYS F 1 131 ? 23.010 33.719 -12.234 1.00 79.17 131 LYS F O 1
#

Foldseek 3Di:
DFAAAEEEEEADCPQVVLQVVLCVVVNDDDRYYYDHHYVVDDLVVSLVVVVVVVVVVVVVVHAYEYEYEACDDSSNVSVVVCCVPPVHHYDYNDDNQLVNQCRVCVPPDDPVVNRVVSVVRVVVVDDDD/DAQAAEEEEEADCPLVVLQVVLCVVVNDDPRYYYDHDYPPDPLVVVLVVVLVVVVVVVVVVHAYEYEYQACDDRRVVSVVVCVVPDVYHYDYNDDNQLVNQCRVCVPPDDPVVSNVVSVVRVVVVDDDDDPVCVVVVVVVVVDD/DFQAAEEEEEADCPRVVLLVVLCVPVNNDDRYYYHHDYPPDDLVVVLVVVVVVVVVVVVVVHAYEYEYQACDDRSNVSVVVCVVVHVYHYDYNDDNQLVNQCRVCVPPDDPVVSRVVSVVRVVVVDDDDDPVND/DAAAEEEEEADCPSVCLQVVLCVVVNDAPRYDYDHDYPPPDLVVVLVVVLVVVVVCVVVVHAYEYEYQAPDDSRNVSVVVNVVPDVYHYDYNDDNQLVNQCRVCVPPDDPVVSNVVSVVRVVVVDDDD/DAAAAEEEEEADCPVVVLQVVLCVPVNDAPRYYYDHHYPPDDLVVSLVVVLVVVVVQVVVVHAYEYEYEACDDSSNVSVVVCVVVHRYHYDYNDDNQLVNQCRVCVPVDDVVVSRVVSVVRNVVVDDDDDPVVVVVVD/DAAEEEEEADCPVVVLQVVLCVVVNDAPRYYYDYHYPPDDLVVSLVVVLVVVVVVVVVVHAYEYEYAAPDDSSNVSVVVSVVPDRYHYDYNDDNQLVNQCRVCVPPDPPVVSRVVSVVRVVVPDDDDDD

Organism: Caldanaerobacter subterraneus subsp. tengcongensis (strain DSM 15242 / JCM 11007 / NBRC 100824 / MB4) (NCBI:txid273068)

Sequence (802 aa):
MKEKFVLIITHGDFGKGLLSGAEVIIGKQENVHTVGLNLGDNIEVVRKEVEKIIKEKLQEDKEIIIVVVVDLFGGSPFNIALSMMKEYDVKVITGINMPMLVELLTSINVYDTTELLENISKIGKDGIKVIMKEKFVLIITHGDFGKGLLSGAEVIIGKQENVHTVGLLNLGDNIEVVRKEVEKIIKEKLQEDKEIIIVVVDLFGGSPFNIALSMMKEYDVKVITGINMPMLVELLTTSINVYDTTTELLENISKIGKDGIKVIEKSSLKMLEHHHHHHMKEKFVLIITHGDFGKGLLSGAEVIIGKQENVHTVGLLNLGDNIEVVRKEVEKIIKEKLQEDKEIIIVVVDLFGGSPFNIALSMMKEYDVKVITGINMPMLVELLTSSINVYDTTELLENISKIGKDGIKVIEKSSLKEKFVLIITHGDFGKGLLSGAEVIIGKQENVHTVGLNLGDNIEVVRKEVEKIIKEKLQEDKEIIIVVDLFGGSPFNIALSMMKEYDVKVITGINMPMLVELLTSINVYDTTELLENISKIGKDGIKVIMKEKFVLIITHGDFGKGLLSGAEVIIGKQENVHTVGLNLGDNIEVVRKEVEKIIKEKLQEDKEIIIVVDLLFGGSPFNIALSMMKEYDVKVITGINMPMLVELLTSSINVYDTTELLENIISKIGKDGIKVIEKSSLKMLEEKFVLIITHGDFGKGLLSGAEVIIGKQENVHTVGLNLGDNIEVVRKEVEKIIKEKLQEDKEIIIVVDLFGGSPFNIALSMMKEYDVKVITGINMPMLVELLTSINVYDTTELLENISKIGKDGIKVIEK

Nearest PDB structures (foldseek):
  3lfh-assembly1_B  TM=1.001E+00  e=2.884E-24  Caldanaerobacter subterraneus subsp. tengcongensis MB4
  3lfh-assembly2_D  TM=1.004E+00  e=4.580E-23  Caldanaerobacter subterraneus subsp. tengcongensis MB4
  5im4-assembly1_F  TM=1.000E+00  e=2.224E-22  Caldanaerobacter subterraneus subsp. tengcongensis MB4
  2jzn-assembly1_B  TM=8.819E-01  e=1.434E-10  Escherichia coli
  3mtq-assembly1_B  TM=8.499E-01  e=2.133E-09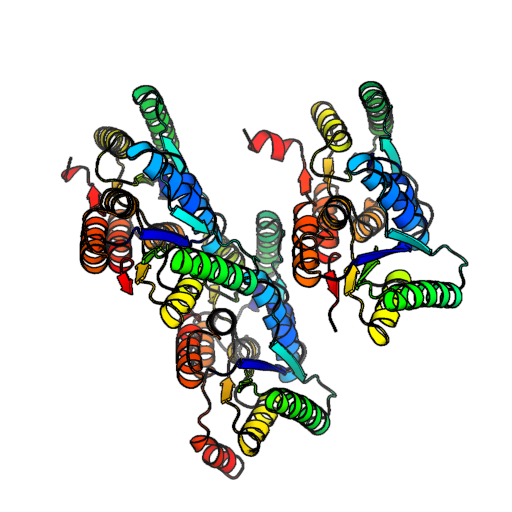  Klebsiella pneumoniae subsp. pneumoniae MGH 78578

CATH classification: 3.40.50.510

Solvent-accessible surface area: 32694 Å² total; per-residue (Å²): 129,107,52,9,6,2,0,0,0,0,16,4,64,0,1,95,2,0,21,36,0,0,30,14,28,3,1,92,23,97,70,21,79,37,21,28,6,71,145,85,53,90,51,100,99,15,54,81,44,0,50,144,38,0,111,51,45,69,93,97,94,35,55,5,0,0,0,0,0,34,86,25,35,35,0,8,63,0,0,20,30,6,3,146,123,47,72,9,75,0,0,0,0,0,0,0,14,0,0,23,23,0,18,12,1,28,58,9,40,74,4,76,90,0,2,70,37,0,16,128,59,0,63,73,12,1,60,64,72,154,107,96,8,4,2,0,0,0,0,4,1,71,0,1,129,3,0,25,38,0,0,29,37,63,50,34,175,42,149,59,26,76,35,22,27,5,44,34,25,17,83,39,82,55,18,36,98,46,0,49,128,30,0,106,83,38,61,161,76,97,24,53,1,0,0,0,0,0,32,101,12,12,17,0,11,13,0,0,51,39,6,52,92,119,44,126,8,70,0,0,0,0,0,0,0,9,0,0,25,44,0,10,84,9,30,109,94,85,58,3,77,38,0,1,108,45,0,16,135,56,0,62,78,11,1,41,46,13,104,107,101,38,21,87,120,37,54,96,115,137,162,94,235,140,49,97,7,8,2,0,0,0,0,21,5,73,0,0,136,3,0,23,37,0,0,37,32,72,40,34,112,53,143,67,27,78,42,21,35,5,77,64,10,46,22,13,76,52,28,36,55,81,1,45,109,23,0,119,94,43,61,90,81,114,22,32,8,0,0,0,0,0,35,92,26,34,18,0,14,3,1,0,19,8,0,48,128,67,49,92,6,77,0,0,0,0,0,0,0,11,0,0,25,47,0,12,72,7,22,101,106,81,68,15,78,80,0,2,76,51,0,17,85,60,0,64,85,11,3,50,51,16,54,68,112,73,97,156,115,17,8,1,0,0,0,0,17,2,76,0,1,138,3,0,26,47,0,0,31,44,36,15,5,112,32,102,62,24,82,37,23,34,11,78,143,83,67,62,48,77,64,24,99,62,51,0,71,60,42,0,51,51,54,58,90,117,64,11,48,2,0,0,0,0,0,35,104,26,35,50,0,15,76,2,0,60,35,5,7,86,80,51,103,6,48,0,0,0,0,0,0,0,12,0,0,26,51,0,8,43,14,25,107,101,94,87,7,76,35,0,0,82,50,0,16,68,56,0,67,87,10,2,88,69,66,141,108,92,4,7,2,0,0,0,0,19,3,69,0,1,139,3,0,24,43,0,0,30,32,73,38,34,137,48,81,51,24,74,36,24,31,5,72,140,85,56,90,69,94,95,16,67,61,50,0,52,59,39,0,43,53,44,57,89,92,82,26,35,1,0,0,0,0,0,29,120,28,33,36,0,10,86,4,0,64,42,4,31,91,79,60,86,13,75,0,0,0,0,0,0,0,17,0,0,29,50,0,11,76,9,23,97,108,67,62,5,65,48,0,0,40,50,0,16,70,58,0,25,56,10,4,82,60,11,29,118,76,55,61,122,143,146,165,109,24,9,2,0,0,0,0,21,2,72,0,1,96,4,0,26,37,0,0,33,31,62,46,32,134,49,83,73,23,80,35,21,32,8,79,139,87,52,94,67,101,93,20,59,128,52,0,35,80,36,0,113,94,44,60,88,103,125,14,72,1,0,0,0,0,0,32,96,27,35,35,0,18,80,0,0,40,41,6,4,68,77,47,112,5,48,0,0,0,0,0,0,0,12,0,0,25,42,0,11,73,10,31,123,105,74,96,3,85,64,0,0,73,43,0,11,87,64,0,12,60,11,3,41,62,30,67,140

B-factor: mean 37.11, std 10.82, range [18.61, 82.84]

InterPro domains:
  IPR004701 Phosphotransferase system, mannose-type IIA component [PF03610] (6-118)
  IPR004701 Phosphotransferase system, mannose-type IIA component [PS51096] (3-126)
  IPR033887 PTS system mannose/sorbose specific IIA subunit [cd00006] (6-124)
  IPR036662 Phosphotransferase system, mannose-type IIA component superfamily [G3DSA:3.40.50.510] (1-136)
  IPR036662 Phosphotransferase system, mannose-type IIA component superfamily [SSF53062] (6-130)
  IPR051471 Bacterial PTS system sugar-specific components [PTHR33799] (6-131)